Protein 8CAR (pdb70)

Nearest PDB structures (foldseek):
  8car-assembly1_A  TM=1.001E+00  e=0.000E+00  Thermomonospora curvata
  8cav-assembly1_B  TM=9.684E-01  e=4.536E-101  Thermomonospora curvata
  8w7l-assembly1_B  TM=6.173E-01  e=6.866E-19  Streptococcus pneumoniae
  8wgo-assembly1_A  TM=5.967E-01  e=2.882E-17  Streptococcus pneumoniae
  8w7j-assembly1_A  TM=6.192E-01  e=2.597E-16  Streptococcus pneumoniae

Radius of gyration: 29.51 Å; Cα contacts (8 Å, |Δi|>4): 1579; chains: 1; bounding box: 71×78×77 Å

Structure (mmCIF, N/CA/C/O backbone):
data_8CAR
#
_entry.id   8CAR
#
_cell.length_a   135.651
_cell.length_b   135.651
_cell.length_c   335.436
_cell.angle_alpha   90.000
_cell.angle_beta   90.000
_cell.angle_gamma   120.000
#
_symmetry.space_group_name_H-M   'P 65 2 2'
#
loop_
_entity.id
_entity.type
_entity.pdbx_description
1 polymer 'Serine/threonine protein kinase'
2 non-polymer 'PHOSPHATE ION'
3 non-polymer 'NITRATE ION'
4 water water
#
loop_
_atom_site.group_PDB
_atom_site.id
_atom_site.type_symbol
_atom_site.label_atom_id
_atom_site.label_alt_id
_atom_site.label_comp_id
_atom_site.label_asym_id
_atom_site.label_entity_id
_atom_site.label_seq_id
_atom_site.pdbx_PDB_ins_code
_atom_site.Cartn_x
_atom_site.Cartn_y
_atom_site.Cartn_z
_atom_site.occupancy
_atom_site.B_iso_or_equiv
_atom_site.auth_seq_id
_atom_site.auth_comp_id
_atom_site.auth_asym_id
_atom_site.auth_atom_id
_atom_site.pdbx_PDB_model_num
ATOM 12 N N . SER A 1 2 ? 35.74920 116.49510 46.96024 1.000 126.36755 2 SER A N 1
ATOM 13 C CA . SER A 1 2 ? 34.96198 115.60878 46.10863 1.000 137.15745 2 SER A CA 1
ATOM 14 C C . SER A 1 2 ? 34.78223 114.30527 46.87459 1.000 149.00616 2 SER A C 1
ATOM 15 O O . SER A 1 2 ? 35.75826 113.75464 47.39258 1.000 152.16938 2 SER A O 1
ATOM 23 N N . HIS A 1 3 ? 33.54467 113.81839 46.94839 1.000 154.59753 3 HIS A N 1
ATOM 24 C CA . HIS A 1 3 ? 33.15940 112.77943 47.89460 1.000 151.45233 3 HIS A CA 1
ATOM 25 C C . HIS A 1 3 ? 32.86753 111.45776 47.18379 1.000 142.97122 3 HIS A C 1
ATOM 26 O O . HIS A 1 3 ? 32.97419 111.34987 45.95938 1.000 139.86490 3 HIS A O 1
ATOM 40 N N . ALA A 1 4 ? 32.49145 110.45532 47.97940 1.000 137.92645 4 ALA A N 1
ATOM 41 C CA . ALA A 1 4 ? 32.29309 109.08142 47.50283 1.000 122.24670 4 ALA A CA 1
ATOM 42 C C . ALA A 1 4 ? 31.00175 108.50377 48.05829 1.000 110.24019 4 ALA A C 1
ATOM 43 O O . ALA A 1 4 ? 30.87403 108.34871 49.29831 1.000 107.81480 4 ALA A O 1
ATOM 50 N N . PRO A 1 5 ? 30.03107 108.13940 47.22022 1.000 103.20158 5 PRO A N 1
ATOM 51 C CA . PRO A 1 5 ? 28.76001 107.63313 47.75141 1.000 99.21432 5 PRO A CA 1
ATOM 52 C C . PRO A 1 5 ? 28.92406 106.27876 48.42417 1.000 104.44544 5 PRO A C 1
ATOM 53 O O . PRO A 1 5 ? 29.88613 105.54121 48.19387 1.000 112.43423 5 PRO A O 1
ATOM 64 N N . ALA A 1 6 ? 27.94994 105.96025 49.27098 1.000 96.09414 6 ALA A N 1
ATOM 65 C CA . ALA A 1 6 ? 27.99944 104.72837 50.04137 1.000 94.79688 6 ALA A CA 1
ATOM 66 C C . ALA A 1 6 ? 27.89297 103.52587 49.11638 1.000 96.60068 6 ALA A C 1
ATOM 67 O O . ALA A 1 6 ? 26.98371 103.44435 48.28607 1.000 91.48834 6 ALA A O 1
ATOM 74 N N . THR A 1 7 ? 28.83258 102.59418 49.25388 1.000 101.29753 7 THR A N 1
ATOM 75 C CA . THR A 1 7 ? 28.78307 101.32836 48.52992 1.000 110.25237 7 THR A CA 1
ATOM 76 C C . THR A 1 7 ? 28.54506 100.21410 49.53897 1.000 110.55365 7 THR A C 1
ATOM 77 O O . THR A 1 7 ? 29.46819 99.83491 50.27532 1.000 118.74631 7 THR A O 1
ATOM 88 N N . PRO A 1 8 ? 27.33853 99.65375 49.62102 1.000 93.31254 8 PRO A N 1
ATOM 89 C CA . PRO A 1 8 ? 27.06848 98.66454 50.67080 1.000 101.69678 8 PRO A CA 1
ATOM 90 C C . PRO A 1 8 ? 27.85096 97.37740 50.46955 1.000 111.37373 8 PRO A C 1
ATOM 91 O O . PRO A 1 8 ? 28.12403 96.95079 49.34363 1.000 117.84528 8 PRO A O 1
ATOM 102 N N . THR A 1 9 ? 28.21868 96.76662 51.59569 1.000 109.83504 9 THR A N 1
ATOM 103 C CA . THR A 1 9 ? 28.80842 95.44252 51.59474 1.000 107.91122 9 THR A CA 1
ATOM 104 C C . THR A 1 9 ? 27.70291 94.39252 51.55872 1.000 107.95210 9 THR A C 1
ATOM 105 O O . THR A 1 9 ? 26.54272 94.66311 51.88226 1.000 103.43420 9 THR A O 1
ATOM 116 N N . GLU A 1 10 ? 28.07290 93.17728 51.15485 1.000 106.66047 10 GLU A N 1
ATOM 117 C CA . GLU A 1 10 ? 27.14057 92.06233 51.26726 1.000 108.54025 10 GLU A CA 1
ATOM 118 C C . GLU A 1 10 ? 26.66216 91.90421 52.70256 1.000 106.24914 10 GLU A C 1
ATOM 119 O O . GLU A 1 10 ? 25.50064 91.55462 52.93747 1.000 107.15656 10 GLU A O 1
ATOM 131 N N . GLN A 1 11 ? 27.53087 92.18827 53.67278 1.000 112.46967 11 GLN A N 1
ATOM 132 C CA . GLN A 1 11 ? 27.15497 92.02331 55.07209 1.000 126.73848 11 GLN A CA 1
ATOM 133 C C . GLN A 1 11 ? 26.07825 93.02388 55.47941 1.000 114.29567 11 GLN A C 1
ATOM 134 O O . GLN A 1 11 ? 25.12061 92.66074 56.16939 1.000 114.51880 11 GLN A O 1
ATOM 148 N N . GLU A 1 12 ? 26.20410 94.28408 55.05483 1.000 115.84945 12 GLU A N 1
ATOM 149 C CA . GLU A 1 12 ? 25.21554 95.28683 55.44306 1.000 115.80760 12 GLU A CA 1
ATOM 150 C C . GLU A 1 12 ? 23.84453 94.97875 54.84978 1.000 112.53259 12 GLU A C 1
ATOM 151 O O . GLU A 1 12 ? 22.82004 95.13942 55.52383 1.000 115.22315 12 GLU A O 1
ATOM 163 N N . LEU A 1 13 ? 23.80248 94.55032 53.58490 1.000 115.78256 13 LEU A N 1
ATOM 164 C CA . LEU A 1 13 ? 22.53150 94.17946 52.97051 1.000 109.87725 13 LEU A CA 1
ATOM 165 C C . LEU A 1 13 ? 21.94224 92.95215 53.65581 1.000 106.60567 13 LEU A C 1
ATOM 166 O O . LEU A 1 13 ? 20.74092 92.90612 53.95683 1.000 100.13361 13 LEU A O 1
ATOM 182 N N . ARG A 1 14 ? 22.77685 91.93660 53.89592 1.000 110.77339 14 ARG A N 1
ATOM 183 C CA . ARG A 1 14 ? 22.33063 90.78600 54.66832 1.000 113.34964 14 ARG A CA 1
ATOM 184 C C . ARG A 1 14 ? 21.72192 91.23250 55.98863 1.000 126.50661 14 ARG A C 1
ATOM 185 O O . ARG A 1 14 ? 20.71519 90.67844 56.43814 1.000 131.04456 14 ARG A O 1
ATOM 206 N N . ALA A 1 15 ? 22.32562 92.23460 56.62743 1.000 124.24459 15 ALA A N 1
ATOM 207 C CA . ALA A 1 15 ? 21.81721 92.71258 57.90710 1.000 117.72275 15 ALA A CA 1
ATOM 208 C C . ALA A 1 15 ? 20.46179 93.38318 57.73334 1.000 111.28899 15 ALA A C 1
ATOM 209 O O . ALA A 1 15 ? 19.52899 93.13591 58.50360 1.000 117.03440 15 ALA A O 1
ATOM 216 N N . GLU A 1 16 ? 20.33538 94.24116 56.72002 1.000 114.53390 16 GLU A N 1
ATOM 217 C CA . GLU A 1 16 ? 19.05824 94.89484 56.45817 1.000 104.50951 16 GLU A CA 1
ATOM 218 C C . GLU A 1 16 ? 17.96660 93.88407 56.13136 1.000 107.81751 16 GLU A C 1
ATOM 219 O O . GLU A 1 16 ? 16.78132 94.18184 56.31550 1.000 103.09524 16 GLU A O 1
ATOM 231 N N . LEU A 1 17 ? 18.34430 92.69678 55.65902 1.000 109.42870 17 LEU A N 1
ATOM 232 C CA . LEU A 1 17 ? 17.37159 91.68580 55.26486 1.000 115.65804 17 LEU A CA 1
ATOM 233 C C . LEU A 1 17 ? 17.04095 90.67968 56.36294 1.000 119.40564 17 LEU A C 1
ATOM 234 O O . LEU A 1 17 ? 15.90384 90.19539 56.42182 1.000 133.23720 17 LEU A O 1
ATOM 250 N N . THR A 1 18 ? 17.99274 90.36651 57.24337 1.000 120.16055 18 THR A N 1
ATOM 251 C CA . THR A 1 18 ? 17.88242 89.16018 58.05969 1.000 121.96044 18 THR A CA 1
ATOM 252 C C . THR A 1 18 ? 16.71319 89.21934 59.03416 1.000 128.93216 18 THR A C 1
ATOM 253 O O . THR A 1 18 ? 16.00364 88.22350 59.21759 1.000 125.47308 18 THR A O 1
ATOM 264 N N . GLY A 1 19 ? 16.51017 90.35467 59.69103 1.000 127.18335 19 GLY A N 1
ATOM 265 C CA . GLY A 1 19 ? 15.45188 90.46821 60.66719 1.000 118.90847 19 GLY A CA 1
ATOM 266 C C . GLY A 1 19 ? 14.08819 90.15291 60.08364 1.000 121.99033 19 GLY A C 1
ATOM 267 O O . GLY A 1 19 ? 13.46271 89.12568 60.39069 1.000 128.15591 19 GLY A O 1
ATOM 271 N N . PRO A 1 20 ? 13.60170 91.03908 59.21326 1.000 116.14241 20 PRO A N 1
ATOM 272 C CA . PRO A 1 20 ? 12.25130 90.84363 58.66456 1.000 120.08634 20 PRO A CA 1
ATOM 273 C C . PRO A 1 20 ? 12.08949 89.52470 57.93175 1.000 125.29863 20 PRO A C 1
ATOM 274 O O . PRO A 1 20 ? 11.00676 88.92737 57.98710 1.000 125.53240 20 PRO A O 1
ATOM 285 N N . VAL A 1 21 ? 13.13349 89.04354 57.25115 1.000 115.77494 21 VAL A N 1
ATOM 286 C CA . VAL A 1 21 ? 12.99600 87.80953 56.48353 1.000 145.95677 21 VAL A CA 1
ATOM 287 C C . VAL A 1 21 ? 12.76681 86.62806 57.41595 1.000 124.81624 21 VAL A C 1
ATOM 288 O O . VAL A 1 21 ? 11.90196 85.78002 57.16754 1.000 130.44201 21 VAL A O 1
ATOM 301 N N . THR A 1 22 ? 13.53631 86.54859 58.50151 1.000 112.13601 22 THR A N 1
ATOM 302 C CA . THR A 1 22 ? 13.27210 85.52151 59.49968 1.000 142.18283 22 THR A CA 1
ATOM 303 C C . THR A 1 22 ? 11.88590 85.70034 60.10325 1.000 147.17725 22 THR A C 1
ATOM 304 O O . THR A 1 22 ? 11.23697 84.71354 60.47037 1.000 135.61424 22 THR A O 1
ATOM 315 N N . GLY A 1 23 ? 11.40688 86.94467 60.19121 1.000 140.45400 23 GLY A N 1
ATOM 316 C CA . GLY A 1 23 ? 10.06488 87.17105 60.70939 1.000 126.04548 23 GLY A CA 1
ATOM 317 C C . GLY A 1 23 ? 8.99607 86.40846 59.94450 1.000 148.17343 23 GLY A C 1
ATOM 318 O O . GLY A 1 23 ? 8.17475 85.69922 60.53512 1.000 135.50994 23 GLY A O 1
ATOM 322 N N . ALA A 1 24 ? 8.98749 86.54827 58.61795 1.000 142.91143 24 ALA A N 1
ATOM 323 C CA . ALA A 1 24 ? 7.97198 85.92854 57.77667 1.000 132.03787 24 ALA A CA 1
ATOM 324 C C . ALA A 1 24 ? 8.29667 84.48687 57.40778 1.000 135.97092 24 ALA A C 1
ATOM 325 O O . ALA A 1 24 ? 7.66977 83.94174 56.48980 1.000 140.81523 24 ALA A O 1
ATOM 332 N N . GLY A 1 25 ? 9.25581 83.86245 58.08781 1.000 135.79810 25 GLY A N 1
ATOM 333 C CA . GLY A 1 25 ? 9.61228 82.48601 57.82112 1.000 152.42617 25 GLY A CA 1
ATOM 334 C C . GLY A 1 25 ? 10.43095 82.26190 56.57250 1.000 128.67563 25 GLY A C 1
ATOM 335 O O . GLY A 1 25 ? 10.88038 81.13235 56.34112 1.000 132.47409 25 GLY A O 1
ATOM 339 N N . ARG A 1 26 ? 10.64140 83.29086 55.76048 1.000 118.59590 26 ARG A N 1
ATOM 340 C CA . ARG A 1 26 ? 11.41755 83.16485 54.53593 1.000 128.59935 26 ARG A CA 1
ATOM 341 C C . ARG A 1 26 ? 12.90349 83.14916 54.86651 1.000 128.48670 26 ARG A C 1
ATOM 342 O O . ARG A 1 26 ? 13.32537 83.58104 55.94353 1.000 126.23072 26 ARG A O 1
ATOM 363 N N . GLN A 1 27 ? 13.70427 82.63084 53.93360 1.000 133.58464 27 GLN A N 1
ATOM 364 C CA . GLN A 1 27 ? 15.12112 82.44411 54.22099 1.000 130.94868 27 GLN A CA 1
ATOM 365 C C . GLN A 1 27 ? 15.99195 82.89994 53.05883 1.000 121.42282 27 GLN A C 1
ATOM 366 O O . GLN A 1 27 ? 15.56104 82.94026 51.90211 1.000 125.33284 27 GLN A O 1
ATOM 380 N N . ILE A 1 28 ? 17.24639 83.21103 53.39724 1.000 114.79675 28 ILE A N 1
ATOM 381 C CA . ILE A 1 28 ? 18.20291 83.84751 52.49950 1.000 110.66881 28 ILE A CA 1
ATOM 382 C C . ILE A 1 28 ? 19.22065 82.81064 52.04534 1.000 110.31545 28 ILE A C 1
ATOM 383 O O . ILE A 1 28 ? 19.87883 82.16930 52.87351 1.000 110.30048 28 ILE A O 1
ATOM 399 N N . HIS A 1 29 ? 19.36775 82.66386 50.73348 1.000 112.73237 29 HIS A N 1
ATOM 400 C CA . HIS A 1 29 ? 20.41206 81.83518 50.14778 1.000 115.57381 29 HIS A CA 1
ATOM 401 C C . HIS A 1 29 ? 21.16282 82.67327 49.12417 1.000 114.26570 29 HIS A C 1
ATOM 402 O O . HIS A 1 29 ? 20.54878 83.37580 48.31579 1.000 119.18079 29 HIS A O 1
ATOM 416 N N . ALA A 1 30 ? 22.48523 82.61672 49.17397 1.000 112.28450 30 ALA A N 1
ATOM 417 C CA . ALA A 1 30 ? 23.31423 83.37231 48.25281 1.000 107.73472 30 ALA A CA 1
ATOM 418 C C . ALA A 1 30 ? 23.62204 82.50627 47.04126 1.000 119.68567 30 ALA A C 1
ATOM 419 O O . ALA A 1 30 ? 23.97955 81.33265 47.18053 1.000 135.39747 30 ALA A O 1
ATOM 426 N N . ARG A 1 31 ? 23.48129 83.08596 45.85571 1.000 141.94106 31 ARG A N 1
ATOM 427 C CA . ARG A 1 31 ? 23.72393 82.36398 44.61326 1.000 132.87164 31 ARG A CA 1
ATOM 428 C C . ARG A 1 31 ? 24.11029 83.39079 43.56265 1.000 120.83711 31 ARG A C 1
ATOM 429 O O . ARG A 1 31 ? 23.38954 84.37143 43.36306 1.000 126.02879 31 ARG A O 1
ATOM 450 N N . GLY A 1 32 ? 25.25526 83.17731 42.92439 1.000 148.16392 32 GLY A N 1
ATOM 451 C CA . GLY A 1 32 ? 25.72845 84.11322 41.91916 1.000 139.94567 32 GLY A CA 1
ATOM 452 C C . GLY A 1 32 ? 26.00547 85.46999 42.53520 1.000 123.61231 32 GLY A C 1
ATOM 453 O O . GLY A 1 32 ? 26.86785 85.61783 43.41081 1.000 135.03565 32 GLY A O 1
ATOM 457 N N . VAL A 1 33 ? 25.26187 86.47682 42.07649 1.000 109.56894 33 VAL A N 1
ATOM 458 C CA . VAL A 1 33 ? 25.37245 87.83032 42.60480 1.000 121.76435 33 VAL A CA 1
ATOM 459 C C . VAL A 1 33 ? 24.00104 88.29848 43.07707 1.000 109.42486 33 VAL A C 1
ATOM 460 O O . VAL A 1 33 ? 23.73035 89.50319 43.13599 1.000 93.61245 33 VAL A O 1
ATOM 473 N N . TRP A 1 34 ? 23.12954 87.35215 43.42661 1.000 91.91319 34 TRP A N 1
ATOM 474 C CA . TRP A 1 34 ? 21.74754 87.64897 43.80511 1.000 104.01771 34 TRP A CA 1
ATOM 475 C C . TRP A 1 34 ? 21.46310 86.92872 45.11755 1.000 105.92760 34 TRP A C 1
ATOM 476 O O . TRP A 1 34 ? 21.06441 85.76136 45.13522 1.000 120.68109 34 TRP A O 1
ATOM 497 N N . LEU A 1 35 ? 21.67905 87.62453 46.22743 1.000 78.81237 35 LEU A N 1
ATOM 498 C CA . LEU A 1 35 ? 21.15287 87.13589 47.49418 1.000 92.00388 35 LEU A CA 1
ATOM 499 C C . LEU A 1 35 ? 19.65747 86.93006 47.28733 1.000 77.93288 35 LEU A C 1
ATOM 500 O O . LEU A 1 35 ? 18.92006 87.90291 47.10268 1.000 76.39532 35 LEU A O 1
ATOM 516 N N . ALA A 1 36 ? 19.20526 85.68365 47.25898 1.000 100.29915 36 ALA A N 1
ATOM 517 C CA . ALA A 1 36 ? 17.80895 85.37841 47.01545 1.000 97.52005 36 ALA A CA 1
ATOM 518 C C . ALA A 1 36 ? 17.13448 85.01704 48.32784 1.000 100.21363 36 ALA A C 1
ATOM 519 O O . ALA A 1 36 ? 17.77457 84.55380 49.27464 1.000 121.24272 36 ALA A O 1
ATOM 526 N N . VAL A 1 37 ? 15.83184 85.25263 48.38119 1.000 101.00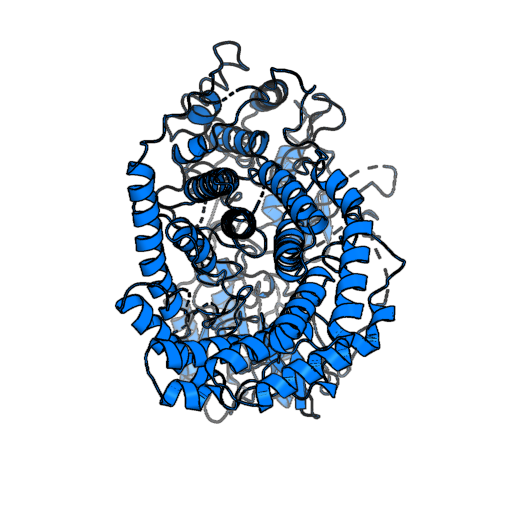329 37 VAL A N 1
ATOM 527 C CA . VAL A 1 37 ? 15.00254 84.89898 49.51951 1.000 110.72437 37 VAL A CA 1
ATOM 528 C C . VAL A 1 37 ? 13.86842 84.03748 48.99745 1.000 93.86094 37 VAL A C 1
ATOM 529 O O . VAL A 1 37 ? 13.11592 84.44816 48.09268 1.000 103.01623 37 VAL A O 1
ATOM 542 N N . ASP A 1 38 ? 13.75825 82.84935 49.57587 1.000 109.32116 38 ASP A N 1
ATOM 543 C CA . ASP A 1 38 ? 12.72668 81.88472 49.24484 1.000 117.66098 38 ASP A CA 1
ATOM 544 C C . ASP A 1 38 ? 11.68210 81.86868 50.35144 1.000 113.75636 38 ASP A C 1
ATOM 545 O O . ASP A 1 38 ? 12.01620 81.94953 51.54226 1.000 121.74130 38 ASP A O 1
ATOM 554 N N . ASP A 1 39 ? 10.42019 81.78902 49.93984 1.000 116.97485 39 ASP A N 1
ATOM 555 C CA . ASP A 1 39 ? 9.27371 81.76241 50.84677 1.000 113.69819 39 ASP A CA 1
ATOM 556 C C . ASP A 1 39 ? 8.57241 80.42151 50.71028 1.000 126.24132 39 ASP A C 1
ATOM 557 O O . ASP A 1 39 ? 8.00859 80.12840 49.63750 1.000 132.93159 39 ASP A O 1
ATOM 566 N N . PRO A 1 40 ? 8.56945 79.57241 51.73605 1.000 137.46797 40 PRO A N 1
ATOM 567 C CA . PRO A 1 40 ? 7.74520 78.35962 51.67288 1.000 124.65899 40 PRO A CA 1
ATOM 568 C C . PRO A 1 40 ? 6.28297 78.72633 51.47289 1.000 121.87094 40 PRO A C 1
ATOM 569 O O . PRO A 1 40 ? 5.88021 79.89108 51.53685 1.000 125.61568 40 PRO A O 1
ATOM 580 N N . ALA A 1 41 ? 5.47745 77.70449 51.20872 1.000 126.41275 41 ALA A N 1
ATOM 581 C CA . ALA A 1 41 ? 4.06502 77.85307 50.87763 1.000 142.49403 41 ALA A CA 1
ATOM 582 C C . ALA A 1 41 ? 3.83755 78.74518 49.66345 1.000 142.07675 41 ALA A C 1
ATOM 583 O O . ALA A 1 41 ? 2.69679 79.14943 49.40140 1.000 144.68006 41 ALA A O 1
ATOM 590 N N . PHE A 1 42 ? 4.89345 79.07080 48.91901 1.000 137.41086 42 PHE A N 1
ATOM 591 C CA . PHE A 1 42 ? 4.76722 79.72352 47.62080 1.000 123.56813 42 PHE A CA 1
ATOM 592 C C . PHE A 1 42 ? 5.54874 78.91353 46.59636 1.000 122.13960 42 PHE A C 1
ATOM 593 O O . PHE A 1 42 ? 6.78480 78.94359 46.58770 1.000 127.47365 42 PHE A O 1
ATOM 610 N N . HIS A 1 43 ? 4.82937 78.19107 45.74150 1.000 133.50183 43 HIS A N 1
ATOM 611 C CA . HIS A 1 43 ? 5.44681 77.44018 44.65689 1.000 121.66465 43 HIS A CA 1
ATOM 612 C C . HIS A 1 43 ? 5.69988 78.38839 43.49314 1.000 106.27028 43 HIS A C 1
ATOM 613 O O . HIS A 1 43 ? 4.75849 78.96969 42.94453 1.000 103.16855 43 HIS A O 1
ATOM 627 N N . LEU A 1 44 ? 6.95919 78.55929 43.13079 1.000 100.97142 44 LEU A N 1
ATOM 628 C CA . LEU A 1 44 ? 7.30431 79.44581 42.02569 1.000 101.83778 44 LEU A CA 1
ATOM 629 C C . LEU A 1 44 ? 6.85097 78.82852 40.70995 1.000 106.66898 44 LEU A C 1
ATOM 630 O O . LEU A 1 44 ? 7.32295 77.74015 40.35667 1.000 105.14260 44 LEU A O 1
ATOM 646 N N . PRO A 1 45 ? 5.94211 79.46916 39.95237 1.000 108.16935 45 PRO A N 1
ATOM 647 C CA . PRO A 1 45 ? 5.65947 78.97411 38.59548 1.000 106.54317 45 PRO A CA 1
ATOM 648 C C . PRO A 1 45 ? 6.91752 79.08484 37.75080 1.000 90.51798 45 PRO A C 1
ATOM 649 O O . PRO A 1 45 ? 8.00072 79.33820 38.29025 1.000 92.51450 45 PRO A O 1
ATOM 660 N N . ARG A 1 46 ? 6.81046 78.91296 36.43922 1.000 86.55842 46 ARG A N 1
ATOM 661 C CA . ARG A 1 46 ? 7.99300 78.96329 35.59038 1.000 101.56431 46 ARG A CA 1
ATOM 662 C C . ARG A 1 46 ? 8.05318 80.17787 34.68067 1.000 88.04046 46 ARG A C 1
ATOM 663 O O . ARG A 1 46 ? 9.15190 80.61568 34.34074 1.000 92.61525 46 ARG A O 1
ATOM 684 N N . GLN A 1 47 ? 6.91881 80.73878 34.28378 1.000 80.07578 47 GLN A N 1
ATOM 685 C CA . GLN A 1 47 ? 6.89880 81.99552 33.55170 1.000 94.14344 47 GLN A CA 1
ATOM 686 C C . GLN A 1 47 ? 5.89683 82.92683 34.21785 1.000 93.60890 47 GLN A C 1
ATOM 687 O O . GLN A 1 47 ? 5.18604 82.54765 35.15453 1.000 98.76214 47 GLN A O 1
ATOM 701 N N . GLY A 1 48 ? 5.86160 84.16116 33.75236 1.000 92.29244 48 GLY A N 1
ATOM 702 C CA . GLY A 1 48 ? 4.81894 85.06355 34.18727 1.000 71.19486 48 GLY A CA 1
ATOM 703 C C . GLY A 1 48 ? 5.32032 86.48891 34.24581 1.000 87.82616 48 GLY A C 1
ATOM 704 O O . GLY A 1 48 ? 6.34649 86.83019 33.65913 1.000 76.67729 48 GLY A O 1
ATOM 708 N N . TRP A 1 49 ? 4.55469 87.30518 34.96385 1.000 92.51033 49 TRP A N 1
ATOM 709 C CA . TRP A 1 49 ? 4.86437 88.71533 35.13366 1.000 73.63950 49 TRP A CA 1
ATOM 710 C C . TRP A 1 49 ? 5.72933 88.90833 36.36983 1.000 92.76270 49 TRP A C 1
ATOM 711 O O . TRP A 1 49 ? 5.48458 88.30231 37.41856 1.000 91.36323 49 TRP A O 1
ATOM 732 N N . LYS A 1 50 ? 6.74770 89.75819 36.23341 1.000 100.49728 50 LYS A N 1
ATOM 733 C CA . LYS A 1 50 ? 7.76890 89.94877 37.24849 1.000 71.08347 50 LYS A CA 1
ATOM 734 C C . LYS A 1 50 ? 8.01999 91.43504 37.44194 1.000 93.37398 50 LYS A C 1
ATOM 735 O O . LYS A 1 50 ? 7.85893 92.23559 36.50720 1.000 87.84378 50 LYS A O 1
ATOM 754 N N . ILE A 1 51 ? 8.44921 91.79181 38.65380 1.000 71.28698 51 ILE A N 1
ATOM 755 C CA . ILE A 1 51 ? 8.69012 93.17948 39.03046 1.000 79.10806 51 ILE A CA 1
ATOM 756 C C . ILE A 1 51 ? 10.18929 93.38011 39.20021 1.000 71.11858 51 ILE A C 1
ATOM 757 O O . ILE A 1 51 ? 10.87215 92.54467 39.80555 1.000 80.24428 51 ILE A O 1
ATOM 773 N N . HIS A 1 52 ? 10.69998 94.47740 38.64982 1.000 62.71916 52 HIS A N 1
ATOM 774 C CA . HIS A 1 52 ? 12.09436 94.86856 38.78083 1.000 66.50447 52 HIS A CA 1
ATOM 775 C C . HIS A 1 52 ? 12.16564 96.19418 39.52576 1.000 84.64191 52 HIS A C 1
ATOM 776 O O . HIS A 1 52 ? 11.32197 97.07808 39.32512 1.000 75.76591 52 HIS A O 1
ATOM 791 N N . LEU A 1 53 ? 13.16795 96.32781 40.39009 1.000 70.38016 53 LEU A N 1
ATOM 792 C CA . LEU A 1 53 ? 13.42342 97.57101 41.10203 1.000 81.45003 53 LEU A CA 1
ATOM 793 C C . LEU A 1 53 ? 14.82213 98.05588 40.74955 1.000 84.45086 53 LEU A C 1
ATOM 794 O O . LEU A 1 53 ? 15.80280 97.30677 40.89294 1.000 78.32642 53 LEU A O 1
ATOM 810 N N . SER A 1 54 ? 14.89983 99.30300 40.28922 1.000 93.88825 54 SER A N 1
ATOM 811 C CA . SER A 1 54 ? 16.15061 99.94741 39.92836 1.000 87.36457 54 SER A CA 1
ATOM 812 C C . SER A 1 54 ? 16.70533 100.70292 41.12849 1.000 83.07287 54 SER A C 1
ATOM 813 O O . SER A 1 54 ? 15.96325 101.17730 41.99395 1.000 74.37978 54 SER A O 1
ATOM 821 N N . ALA A 1 55 ? 18.02473 100.80832 41.17260 1.000 70.28767 55 ALA A N 1
ATOM 822 C CA . ALA A 1 55 ? 18.68966 101.42943 42.30516 1.000 84.40304 55 ALA A CA 1
ATOM 823 C C . ALA A 1 55 ? 20.14765 101.64643 41.94623 1.000 87.74411 55 ALA A C 1
ATOM 824 O O . ALA A 1 55 ? 20.66049 101.09975 40.96502 1.000 83.04404 55 ALA A O 1
ATOM 831 N N . ARG A 1 56 ? 20.79830 102.46792 42.75141 1.000 83.75672 56 ARG A N 1
ATOM 832 C CA . ARG A 1 56 ? 22.23249 102.65010 42.73389 1.000 74.17453 56 ARG A CA 1
ATOM 833 C C . ARG A 1 56 ? 22.81295 102.08274 44.01789 1.000 80.54241 56 ARG A C 1
ATOM 834 O O . ARG A 1 56 ? 22.10457 101.91930 45.01828 1.000 90.35738 56 ARG A O 1
ATOM 855 N N . PRO A 1 57 ? 24.10630 101.75314 44.02080 1.000 79.68200 57 PRO A N 1
ATOM 856 C CA . PRO A 1 57 ? 24.71796 101.24593 45.26408 1.000 90.44042 57 PRO A CA 1
ATOM 857 C C . PRO A 1 57 ? 24.34053 102.08572 46.45634 1.000 81.65534 57 PRO A C 1
ATOM 858 O O . PRO A 1 57 ? 23.87167 101.56540 47.47994 1.000 89.13548 57 PRO A O 1
ATOM 869 N N . ALA A 1 58 ? 24.50779 103.39892 46.33689 1.000 78.03896 58 ALA A N 1
ATOM 870 C CA . ALA A 1 58 ? 24.15871 104.30522 47.41692 1.000 86.32307 58 ALA A CA 1
ATOM 871 C C . ALA A 1 58 ? 22.74980 104.04351 47.92380 1.000 106.04885 58 ALA A C 1
ATOM 872 O O . ALA A 1 58 ? 22.52095 103.98931 49.13825 1.000 100.78205 58 ALA A O 1
ATOM 879 N N . THR A 1 59 ? 21.79604 103.85933 47.01234 1.000 93.70920 59 THR A N 1
ATOM 880 C CA . THR A 1 59 ? 20.39785 103.73733 47.39018 1.000 92.33467 59 THR A CA 1
ATOM 881 C C . THR A 1 59 ? 19.98100 102.31482 47.72880 1.000 71.45513 59 THR A C 1
ATOM 882 O O . THR A 1 59 ? 18.88029 102.12939 48.25697 1.000 85.50978 59 THR A O 1
ATOM 893 N N . LEU A 1 60 ? 20.83077 101.32361 47.45825 1.000 67.88593 60 LEU A N 1
ATOM 894 C CA . LEU A 1 60 ? 20.39070 99.93423 47.52353 1.000 70.14524 60 LEU A CA 1
ATOM 895 C C . LEU A 1 60 ? 19.85392 99.57137 48.90284 1.000 81.21815 60 LEU A C 1
ATOM 896 O O . LEU A 1 60 ? 18.82897 98.88344 49.01690 1.000 87.39707 60 LEU A O 1
ATOM 912 N N . GLN A 1 61 ? 20.53202 100.00849 49.96542 1.000 85.24885 61 GLN A N 1
ATOM 913 C CA . GLN A 1 61 ? 20.10274 99.60049 51.29584 1.000 107.02189 61 GLN A CA 1
ATOM 914 C C . GLN A 1 61 ? 18.72520 100.16378 51.61667 1.000 92.55405 61 GLN A C 1
ATOM 915 O O . GLN A 1 61 ? 17.87218 99.46643 52.17725 1.000 86.03749 61 GLN A O 1
ATOM 929 N N . GLU A 1 62 ? 18.49330 101.42905 51.27464 1.000 76.69275 62 GLU A N 1
ATOM 930 C CA . GLU A 1 62 ? 17.18380 102.01377 51.51785 1.000 94.86448 62 GLU A CA 1
ATOM 931 C C . GLU A 1 62 ? 16.12655 101.38374 50.61901 1.000 84.37523 62 GLU A C 1
ATOM 932 O O . GLU A 1 62 ? 14.97600 101.22471 51.04392 1.000 88.63741 62 GLU A O 1
ATOM 944 N N . THR A 1 63 ? 16.49458 101.01113 49.38579 1.000 93.75821 63 THR A N 1
ATOM 945 C CA . THR A 1 63 ? 15.55794 100.30539 48.51679 1.000 91.03218 63 THR A CA 1
ATOM 946 C C . THR A 1 63 ? 15.10580 99.00897 49.17351 1.000 83.13520 63 THR A C 1
ATOM 947 O O . THR A 1 63 ? 13.92383 98.64918 49.12427 1.000 90.74655 63 THR A O 1
ATOM 958 N N . ILE A 1 64 ? 16.04406 98.29432 49.79599 1.000 84.01332 64 ILE A N 1
ATOM 959 C CA . ILE A 1 64 ? 15.69211 97.07130 50.50868 1.000 82.59857 64 ILE A CA 1
ATOM 960 C C . ILE A 1 64 ? 14.81127 97.39050 51.70929 1.000 104.07027 64 ILE A C 1
ATOM 961 O O . ILE A 1 64 ? 13.80115 96.72130 51.95231 1.000 97.98538 64 ILE A O 1
ATOM 977 N N . ARG A 1 65 ? 15.17093 98.42497 52.46949 1.000 101.85207 65 ARG A N 1
ATOM 978 C CA . ARG A 1 65 ? 14.47462 98.70195 53.72018 1.000 99.65342 65 ARG A CA 1
ATOM 979 C C . ARG A 1 65 ? 13.00721 99.03792 53.48512 1.000 96.63213 65 ARG A C 1
ATOM 980 O O . ARG A 1 65 ? 12.13308 98.59932 54.24428 1.000 106.07147 65 ARG A O 1
ATOM 1001 N N . ARG A 1 66 ? 12.71513 99.80855 52.44199 1.000 94.70210 66 ARG A N 1
ATOM 1002 C CA . ARG A 1 66 ? 11.36040 100.27238 52.18471 1.000 103.88343 66 ARG A CA 1
ATOM 1003 C C . ARG A 1 66 ? 10.52246 99.28593 51.37990 1.000 112.43238 66 ARG A C 1
ATOM 1004 O O . ARG A 1 66 ? 9.33118 99.53888 51.17049 1.000 109.57744 66 ARG A O 1
ATOM 1042 N N . LEU A 1 68 ? 10.66068 95.68498 51.94277 1.000 100.21332 68 LEU A N 1
ATOM 1043 C CA . LEU A 1 68 ? 10.40821 94.44636 52.67070 1.000 111.28025 68 LEU A CA 1
ATOM 1044 C C . LEU A 1 68 ? 8.98391 94.33040 53.19700 1.000 113.18682 68 LEU A C 1
ATOM 1045 O O . LEU A 1 68 ? 8.41771 93.22759 53.11848 1.000 112.64031 68 LEU A O 1
ATOM 1061 N N . PRO A 1 69 ? 8.35305 95.37825 53.72571 1.000 112.62398 69 PRO A N 1
ATOM 1062 C CA . PRO A 1 69 ? 6.94951 95.24554 54.15259 1.000 116.58534 69 PRO A CA 1
ATOM 1063 C C . PRO A 1 69 ? 6.05199 94.68931 53.05668 1.000 107.41520 69 PRO A C 1
ATOM 1064 O O . PRO A 1 69 ? 5.36198 93.67835 53.24393 1.000 104.78885 69 PRO A O 1
ATOM 1075 N N . ALA A 1 70 ? 6.07070 95.34707 51.89603 1.000 109.01513 70 ALA A N 1
ATOM 1076 C CA . ALA A 1 70 ? 5.21814 94.92895 50.78931 1.000 115.93489 70 ALA A CA 1
ATOM 1077 C C . ALA A 1 70 ? 5.55176 93.51282 50.33540 1.000 109.48023 70 ALA A C 1
ATOM 1078 O O . ALA A 1 70 ? 4.65761 92.67179 50.18862 1.000 103.97725 70 ALA A O 1
ATOM 1085 N N . VAL A 1 71 ? 6.83661 93.22511 50.11417 1.000 100.55822 71 VAL A N 1
ATOM 1086 C CA . VAL A 1 71 ? 7.20519 91.93304 49.54448 1.000 96.85456 71 VAL A CA 1
ATOM 1087 C C . VAL A 1 71 ? 7.02178 90.80389 50.55697 1.000 113.00074 71 VAL A C 1
ATOM 1088 O O . VAL A 1 71 ? 6.78628 89.65138 50.16939 1.000 113.90032 71 VAL A O 1
ATOM 1101 N N . LEU A 1 72 ? 7.12764 91.09977 51.85872 1.000 116.52274 72 LEU A N 1
ATOM 1102 C CA . LEU A 1 72 ? 6.90937 90.08123 52.88091 1.000 122.17843 72 LEU A CA 1
ATOM 1103 C C . LEU A 1 72 ? 5.43273 89.86929 53.19907 1.000 131.69194 72 LEU A C 1
ATOM 1104 O O . LEU A 1 72 ? 5.07481 88.81603 53.73906 1.000 138.83868 72 LEU A O 1
ATOM 1120 N N . ALA A 1 73 ? 4.57217 90.84499 52.89595 1.000 116.02316 73 ALA A N 1
ATOM 1121 C CA . ALA A 1 73 ? 3.14050 90.65258 53.11140 1.000 109.48586 73 ALA A CA 1
ATOM 1122 C C . ALA A 1 73 ? 2.59902 89.51597 52.24791 1.000 129.01381 73 ALA A C 1
ATOM 1123 O O . ALA A 1 73 ? 1.88755 88.63043 52.73737 1.000 129.17741 73 ALA A O 1
ATOM 1130 N N . VAL A 1 74 ? 2.93415 89.52173 50.96065 1.000 126.59204 74 VAL A N 1
ATOM 1131 C CA . VAL A 1 74 ? 2.37317 88.58933 49.98491 1.000 119.82341 74 VAL A CA 1
ATOM 1132 C C . VAL A 1 74 ? 3.34067 87.43102 49.78338 1.000 126.59596 74 VAL A C 1
ATOM 1133 O O . VAL A 1 74 ? 4.55997 87.63070 49.85663 1.000 138.61660 74 VAL A O 1
ATOM 1146 N N . PRO A 1 75 ? 2.85610 86.21168 49.53902 1.000 127.52053 75 PRO A N 1
ATOM 1147 C CA . PRO A 1 75 ? 3.77728 85.11081 49.21544 1.000 122.15174 75 PRO A CA 1
ATOM 1148 C C . PRO A 1 75 ? 4.42452 85.31629 47.85403 1.000 111.88390 75 PRO A C 1
ATOM 1149 O O . PRO A 1 75 ? 3.73874 85.50837 46.84619 1.000 106.79651 75 PRO A O 1
ATOM 1160 N N . CYS A 1 76 ? 5.75339 85.26184 47.83450 1.000 118.61688 76 CYS A N 1
ATOM 1161 C CA . CYS A 1 76 ? 6.52605 85.50599 46.62513 1.000 101.02737 76 CYS A CA 1
ATOM 1162 C C . CYS A 1 76 ? 7.98104 85.15609 46.90431 1.000 108.85596 76 CYS A C 1
ATOM 1163 O O . CYS A 1 76 ? 8.38970 84.98152 48.05454 1.000 116.01168 76 CYS A O 1
ATOM 1171 N N . HIS A 1 77 ? 8.75420 85.04053 45.82790 1.000 105.05909 77 HIS A N 1
ATOM 1172 C CA A HIS A 1 77 ? 10.19616 84.82841 45.88447 0.500 106.14594 77 HIS A CA 1
ATOM 1173 C CA B HIS A 1 77 ? 10.19271 84.83818 45.90580 0.500 106.17406 77 HIS A CA 1
ATOM 1174 C C . HIS A 1 77 ? 10.88792 86.08678 45.38150 1.000 93.91906 77 HIS A C 1
ATOM 1175 O O . HIS A 1 77 ? 10.36008 86.79349 44.51957 1.000 90.79140 77 HIS A O 1
ATOM 1202 N N . PHE A 1 78 ? 12.06298 86.39639 45.92138 1.000 89.39748 78 PHE A N 1
ATOM 1203 C CA . PHE A 1 78 ? 12.74605 87.52827 45.30049 1.000 81.38079 78 PHE A CA 1
ATOM 1204 C C . PHE A 1 78 ? 14.24615 87.45130 45.51048 1.000 91.55880 78 PHE A C 1
ATOM 1205 O O . PHE A 1 78 ? 14.75887 86.55508 46.17266 1.000 85.98280 78 PHE A O 1
ATOM 1222 N N . LYS A 1 79 ? 14.95018 88.36391 44.84853 1.000 92.19390 79 LYS A N 1
ATOM 1223 C CA . LYS A 1 79 ? 16.40202 88.36814 44.87631 1.000 83.53868 79 LYS A CA 1
ATOM 1224 C C . LYS A 1 79 ? 16.89038 89.80066 44.75212 1.000 84.62373 79 LYS A C 1
ATOM 1225 O O . LYS A 1 79 ? 16.25541 90.64370 44.10528 1.000 92.92400 79 LYS A O 1
ATOM 1244 N N . VAL A 1 80 ? 18.02945 90.05827 45.38416 1.000 77.00896 80 VAL A N 1
ATOM 1245 C CA . VAL A 1 80 ? 18.63273 91.37867 45.43857 1.000 90.98406 80 VAL A CA 1
ATOM 1246 C C . VAL A 1 80 ? 20.10791 91.24527 45.10664 1.000 80.79877 80 VAL A C 1
ATOM 1247 O O . VAL A 1 80 ? 20.77599 90.31298 45.56735 1.000 87.16397 80 VAL A O 1
ATOM 1260 N N . VAL A 1 81 ? 20.62512 92.19700 44.32984 1.000 79.13754 81 VAL A N 1
ATOM 1261 C CA . VAL A 1 81 ? 22.01175 92.10936 43.89784 1.000 82.94200 81 VAL A CA 1
ATOM 1262 C C . VAL A 1 81 ? 22.92431 92.01083 45.12069 1.000 85.02523 81 VAL A C 1
ATOM 1263 O O . VAL A 1 81 ? 22.62502 92.53364 46.20294 1.000 77.59708 81 VAL A O 1
ATOM 1276 N N . ARG A 1 82 ? 24.05085 91.32195 44.93725 1.000 95.87951 82 ARG A N 1
ATOM 1277 C CA . ARG A 1 82 ? 24.83987 90.84138 46.06783 1.000 94.02926 82 ARG A CA 1
ATOM 1278 C C . ARG A 1 82 ? 25.36028 91.98773 46.92595 1.000 92.95359 82 ARG A C 1
ATOM 1279 O O . ARG A 1 82 ? 25.28431 91.93732 48.15882 1.000 95.78795 82 ARG A O 1
ATOM 1300 N N . SER A 1 83 ? 25.90338 93.02519 46.29972 1.000 104.12908 83 SER A N 1
ATOM 1301 C CA . SER A 1 83 ? 26.47170 94.14001 47.04918 1.000 97.42187 83 SER A CA 1
ATOM 1302 C C . SER A 1 83 ? 26.51719 95.36325 46.13998 1.000 96.90679 83 SER A C 1
ATOM 1303 O O . SER A 1 83 ? 26.01152 95.34053 45.01339 1.000 93.72228 83 SER A O 1
ATOM 1311 N N . GLY A 1 84 ? 27.14212 96.43550 46.62936 1.000 110.57600 84 GLY A N 1
ATOM 1312 C CA . GLY A 1 84 ? 27.21142 97.65811 45.84740 1.000 101.91410 84 GLY A CA 1
ATOM 1313 C C . GLY A 1 84 ? 28.09089 97.52671 44.61805 1.000 96.54545 84 GLY A C 1
ATOM 1314 O O . GLY A 1 84 ? 27.77787 98.08047 43.56007 1.000 96.11308 84 GLY A O 1
ATOM 1318 N N . ARG A 1 85 ? 29.20889 96.80433 44.73947 1.000 105.65857 85 ARG A N 1
ATOM 1319 C CA . ARG A 1 85 ? 30.10275 96.63268 43.59742 1.000 108.81378 85 ARG A CA 1
ATOM 1320 C C . ARG A 1 85 ? 29.43122 95.83847 42.48500 1.000 98.34706 85 ARG A C 1
ATOM 1321 O O . ARG A 1 85 ? 29.54183 96.19074 41.30072 1.000 97.06670 85 ARG A O 1
ATOM 1342 N N . HIS A 1 86 ? 28.74818 94.75457 42.84598 1.000 110.09091 86 HIS A N 1
ATOM 1343 C CA . HIS A 1 86 ? 28.01146 93.98951 41.85320 1.000 99.13333 86 HIS A CA 1
ATOM 1344 C C . HIS A 1 86 ? 26.97762 94.85363 41.14579 1.000 95.63855 86 HIS A C 1
ATOM 1345 O O . HIS A 1 86 ? 26.72652 94.66003 39.95168 1.000 97.78749 86 HIS A O 1
ATOM 1359 N N . LEU A 1 87 ? 26.39185 95.82658 41.84742 1.000 84.16023 87 LEU A N 1
ATOM 1360 C CA . LEU A 1 87 ? 25.40643 96.70525 41.22703 1.000 83.38448 87 LEU A CA 1
ATOM 1361 C C . LEU A 1 87 ? 26.06544 97.73640 40.31715 1.000 93.09470 87 LEU A C 1
ATOM 1362 O O . LEU A 1 87 ? 25.50352 98.09263 39.27566 1.000 106.07848 87 LEU A O 1
ATOM 1378 N N . GLN A 1 88 ? 27.24453 98.23648 40.69493 1.000 91.12201 88 GLN A N 1
ATOM 1379 C CA . GLN A 1 88 ? 27.97882 99.11950 39.79423 1.000 105.01731 88 GLN A CA 1
ATOM 1380 C C . GLN A 1 88 ? 28.31571 98.40377 38.49335 1.000 104.47023 88 GLN A C 1
ATOM 1381 O O . GLN A 1 88 ? 28.26452 99.00276 37.41182 1.000 111.45412 88 GLN A O 1
ATOM 1395 N N . ASP A 1 89 ? 28.68492 97.12185 38.58632 1.000 111.45767 89 ASP A N 1
ATOM 1396 C CA . ASP A 1 89 ? 28.91184 96.32997 37.37893 1.000 118.90810 89 ASP A CA 1
ATOM 1397 C C . ASP A 1 89 ? 27.61180 96.12323 36.60737 1.000 112.90507 89 ASP A C 1
ATOM 1398 O O . ASP A 1 89 ? 27.58844 96.20775 35.37314 1.000 121.10897 89 ASP A O 1
ATOM 1407 N N . LEU A 1 90 ? 26.52250 95.83773 37.32542 1.000 100.95526 90 LEU A N 1
ATOM 1408 C CA . LEU A 1 90 ? 25.23391 95.61064 36.68258 1.000 103.50442 90 LEU A CA 1
ATOM 1409 C C . LEU A 1 90 ? 24.75408 96.85975 35.95832 1.000 105.39755 90 LEU A C 1
ATOM 1410 O O . LEU A 1 90 ? 24.21250 96.77369 34.85019 1.000 112.01747 90 LEU A O 1
ATOM 1426 N N . ASN A 1 91 ? 24.94811 98.03040 36.56755 1.000 102.12740 91 ASN A N 1
ATOM 1427 C CA . ASN A 1 91 ? 24.60020 99.30879 35.96241 1.000 102.51610 91 ASN A CA 1
ATOM 1428 C C . ASN A 1 91 ? 25.71152 99.85615 35.07098 1.000 102.48364 91 ASN A C 1
ATOM 1429 O O . ASN A 1 91 ? 25.71108 101.05175 34.75457 1.000 88.19871 91 ASN A O 1
ATOM 1440 N N . SER A 1 92 ? 26.66065 99.01301 34.67276 1.000 102.17948 92 SER A N 1
ATOM 1441 C CA . SER A 1 92 ? 27.68358 99.37098 33.69881 1.000 113.67838 92 SER A CA 1
ATOM 1442 C C . SER A 1 92 ? 27.33824 98.72584 32.36156 1.000 121.60452 92 SER A C 1
ATOM 1443 O O . SER A 1 92 ? 26.96298 97.54936 32.30581 1.000 126.16752 92 SER A O 1
ATOM 1451 N N . ALA A 1 93 ? 27.46917 99.50858 31.28439 1.000 122.17708 93 ALA A N 1
ATOM 1452 C CA . ALA A 1 93 ? 26.99949 99.06037 29.97704 1.000 136.73797 93 ALA A CA 1
ATOM 1453 C C . ALA A 1 93 ? 27.92407 98.02300 29.34992 1.000 141.97697 93 ALA A C 1
ATOM 1454 O O . ALA A 1 93 ? 27.46224 97.17523 28.57684 1.000 138.91260 93 ALA A O 1
ATOM 1461 N N . ASN A 1 94 ? 29.22241 98.06674 29.66131 1.000 133.58251 94 ASN A N 1
ATOM 1462 C CA . ASN A 1 94 ? 30.16655 97.17438 28.99421 1.000 139.68391 94 ASN A CA 1
ATOM 1463 C C . ASN A 1 94 ? 29.82373 95.70647 29.23656 1.000 139.42514 94 ASN A C 1
ATOM 1464 O O . ASN A 1 94 ? 29.84392 94.89806 28.30075 1.000 147.81296 94 ASN A O 1
ATOM 1475 N N . ASN A 1 95 ? 29.50216 95.34103 30.47869 1.000 156.76925 95 ASN A N 1
ATOM 1476 C CA . ASN A 1 95 ? 29.21931 93.94726 30.80651 1.000 156.85945 95 ASN A CA 1
ATOM 1477 C C . ASN A 1 95 ? 27.97002 93.45534 30.08618 1.000 149.74910 95 ASN A C 1
ATOM 1478 O O . ASN A 1 95 ? 28.05900 92.65214 29.15144 1.000 149.62423 95 ASN A O 1
ATOM 1489 N N . HIS A 1 96 ? 26.80053 93.93217 30.51560 1.000 146.54167 96 HIS A N 1
ATOM 1490 C CA . HIS A 1 96 ? 25.52975 93.49764 29.94862 1.000 140.19094 96 HIS A CA 1
ATOM 1491 C C . HIS A 1 96 ? 24.55377 94.66557 29.88517 1.000 139.13491 96 HIS A C 1
ATOM 1492 O O . HIS A 1 96 ? 24.03267 95.09710 30.91950 1.000 126.67254 96 HIS A O 1
ATOM 1506 N N . PRO A 1 97 ? 24.26816 95.19444 28.69059 1.000 144.32442 97 PRO A N 1
ATOM 1507 C CA . PRO A 1 97 ? 23.41870 96.39692 28.62649 1.000 127.89570 97 PRO A CA 1
ATOM 1508 C C . PRO A 1 97 ? 21.98831 96.15239 29.06607 1.000 111.60212 97 PRO A C 1
ATOM 1509 O O . PRO A 1 97 ? 21.38705 97.02499 29.70177 1.000 105.89084 97 PRO A O 1
ATOM 1520 N N . GLY A 1 98 ? 21.41990 94.99058 28.74190 1.000 117.90530 98 GLY A N 1
ATOM 1521 C CA . GLY A 1 98 ? 20.02653 94.73867 29.05251 1.000 103.73044 98 GLY A CA 1
ATOM 1522 C C . GLY A 1 98 ? 19.75193 94.49754 30.51912 1.000 107.00518 98 GLY A C 1
ATOM 1523 O O . GLY A 1 98 ? 18.59129 94.55132 30.93991 1.000 109.39814 98 GLY A O 1
ATOM 1527 N N . SER A 1 99 ? 20.78743 94.23689 31.30846 1.000 102.45573 99 SER A N 1
ATOM 1528 C CA . SER A 1 99 ? 20.62909 93.98469 32.73115 1.000 97.64235 99 SER A CA 1
ATOM 1529 C C . SER A 1 99 ? 20.84175 95.22334 33.58908 1.000 103.93113 99 SER A C 1
ATOM 1530 O O . SER A 1 99 ? 20.82010 95.11653 34.81808 1.000 96.45114 99 SER A O 1
ATOM 1538 N N . ILE A 1 100 ? 21.03859 96.39387 32.98320 1.000 95.03411 100 ILE A N 1
ATOM 1539 C CA . ILE A 1 100 ? 21.27790 97.60188 33.76505 1.000 101.63265 100 ILE A CA 1
ATOM 1540 C C . ILE A 1 100 ? 20.00514 97.97961 34.51082 1.000 84.30987 100 ILE A C 1
ATOM 1541 O O . ILE A 1 100 ? 18.90812 97.99476 33.93681 1.000 82.66961 100 ILE A O 1
ATOM 1557 N N . GLY A 1 101 ? 20.14527 98.27711 35.80130 1.000 98.20084 101 GLY A N 1
ATOM 1558 C CA . GLY A 1 101 ? 19.04105 98.72848 36.61267 1.000 81.80104 101 GLY A CA 1
ATOM 1559 C C . GLY A 1 101 ? 18.22639 97.64137 37.27981 1.000 71.20954 101 GLY A C 1
ATOM 1560 O O . GLY A 1 101 ? 17.36215 97.95933 38.10059 1.000 101.22709 101 GLY A O 1
ATOM 1564 N N . LYS A 1 102 ? 18.46099 96.37057 36.96446 1.000 90.85743 102 LYS A N 1
ATOM 1565 C CA . LYS A 1 102 ? 17.68654 95.28295 37.56351 1.000 86.07314 102 LYS A CA 1
ATOM 1566 C C . LYS A 1 102 ? 18.26435 94.90217 38.93162 1.000 84.34970 102 LYS A C 1
ATOM 1567 O O . LYS A 1 102 ? 18.68354 93.77271 39.17907 1.000 77.87607 102 LYS A O 1
ATOM 1586 N N . ALA A 1 103 ? 18.24654 95.87936 39.84520 1.000 76.62886 103 ALA A N 1
ATOM 1587 C CA . ALA A 1 103 ? 18.88769 95.69550 41.14443 1.000 72.67057 103 ALA A CA 1
ATOM 1588 C C . ALA A 1 103 ? 18.13850 94.68481 42.00228 1.000 77.21901 103 ALA A C 1
ATOM 1589 O O . ALA A 1 103 ? 18.75603 93.93093 42.76690 1.000 79.36459 103 ALA A O 1
ATOM 1596 N N . VAL A 1 104 ? 16.81021 94.66504 41.91002 1.000 70.65030 104 VAL A N 1
ATOM 1597 C CA . VAL A 1 104 ? 15.99870 93.70067 42.64243 1.000 77.13964 104 VAL A CA 1
ATOM 1598 C C . VAL A 1 104 ? 15.00247 93.08049 41.67895 1.000 76.38595 104 VAL A C 1
ATOM 1599 O O . VAL A 1 104 ? 14.47494 93.76999 40.79810 1.000 75.94313 104 VAL A O 1
ATOM 1612 N N . THR A 1 105 ? 14.73246 91.78618 41.85442 1.000 64.21909 105 THR A N 1
ATOM 1613 C CA . THR A 1 105 ? 13.71076 91.10738 41.06856 1.000 82.63083 105 THR A CA 1
ATOM 1614 C C . THR A 1 105 ? 12.76852 90.35762 41.99818 1.000 71.43568 105 THR A C 1
ATOM 1615 O O . THR A 1 105 ? 13.21750 89.59102 42.85907 1.000 81.18599 105 THR A O 1
ATOM 1626 N N . ILE A 1 106 ? 11.46713 90.56746 41.80537 1.000 65.85361 106 ILE A N 1
ATOM 1627 C CA . ILE A 1 106 ? 10.42482 89.97948 42.63450 1.000 69.31024 106 ILE A CA 1
ATOM 1628 C C . ILE A 1 106 ? 9.49040 89.18242 41.73193 1.000 72.13883 106 ILE A C 1
ATOM 1629 O O . ILE A 1 106 ? 9.00732 89.69622 40.70925 1.000 86.14389 106 ILE A O 1
ATOM 1645 N N . TYR A 1 107 ? 9.26057 87.91927 42.10528 1.000 84.62922 107 TYR A N 1
ATOM 1646 C CA . TYR A 1 107 ? 8.36100 87.00679 41.41543 1.000 80.71170 107 TYR A CA 1
ATOM 1647 C C . TYR A 1 107 ? 7.19531 86.69963 42.34530 1.000 81.16662 107 TYR A C 1
ATOM 1648 O O . TYR A 1 107 ? 7.37249 85.95833 43.32903 1.000 93.71809 107 TYR A O 1
ATOM 1666 N N . PRO A 1 108 ? 6.00335 87.26900 42.10668 1.000 80.79829 108 PRO A N 1
ATOM 1667 C CA . PRO A 1 108 ? 4.85468 86.98330 42.97340 1.000 96.40947 108 PRO A CA 1
ATOM 1668 C C . PRO A 1 108 ? 3.78761 86.16392 42.27046 1.000 97.85012 108 PRO A C 1
ATOM 1669 O O . PRO A 1 108 ? 3.89122 85.89965 41.07029 1.000 95.91480 108 PRO A O 1
ATOM 1680 N N . SER A 1 109 ? 2.74860 85.77497 43.00592 1.000 109.72265 109 SER A N 1
ATOM 1681 C CA . SER A 1 109 ? 1.59957 85.13406 42.38438 1.000 104.97755 109 SER A CA 1
ATOM 1682 C C . SER A 1 109 ? 0.96608 86.09104 41.37447 1.000 107.82093 109 SER A C 1
ATOM 1683 O O . SER A 1 109 ? 0.97707 87.30899 41.57474 1.000 109.46823 109 SER A O 1
ATOM 1691 N N . PRO A 1 110 ? 0.41154 85.57207 40.27162 1.000 130.28437 110 PRO A N 1
ATOM 1692 C CA . PRO A 1 110 ? -0.09377 86.48236 39.22629 1.000 124.07526 110 PRO A CA 1
ATOM 1693 C C . PRO A 1 110 ? -1.09488 87.50386 39.74641 1.000 122.79466 110 PRO A C 1
ATOM 1694 O O . PRO A 1 110 ? -0.93983 88.70872 39.50671 1.000 113.05277 110 PRO A O 1
ATOM 1705 N N . GLU A 1 111 ? -2.11994 87.04628 40.46981 1.000 130.91091 111 GLU A N 1
ATOM 1706 C CA . GLU A 1 111 ? -3.14212 87.95557 40.97341 1.000 130.38873 111 GLU A CA 1
ATOM 1707 C C . GLU A 1 111 ? -2.54565 89.06151 41.83245 1.000 119.98746 111 GLU A C 1
ATOM 1708 O O . GLU A 1 111 ? -3.10118 90.16508 41.89307 1.000 119.92948 111 GLU A O 1
ATOM 1720 N N . ASP A 1 112 ? -1.42390 88.79264 42.49751 1.000 123.68396 112 ASP A N 1
ATOM 1721 C CA . ASP A 1 112 ? -0.80151 89.76212 43.38665 1.000 124.02387 112 ASP A CA 1
ATOM 1722 C C . ASP A 1 112 ? 0.20731 90.66524 42.68457 1.000 128.97222 112 ASP A C 1
ATOM 1723 O O . ASP A 1 112 ? 0.84201 91.48910 43.35236 1.000 110.70047 112 ASP A O 1
ATOM 1732 N N . VAL A 1 113 ? 0.36354 90.55154 41.36365 1.000 119.77242 113 VAL A N 1
ATOM 1733 C CA . VAL A 1 113 ? 1.36022 91.36633 40.67207 1.000 104.61130 113 VAL A CA 1
ATOM 1734 C C . VAL A 1 113 ? 0.96244 92.83869 40.69982 1.000 114.05422 113 VAL A C 1
ATOM 1735 O O . VAL A 1 113 ? 1.73627 93.70243 41.12943 1.000 106.48983 113 VAL A O 1
ATOM 1748 N N . ALA A 1 114 ? -0.24461 93.14882 40.23438 1.000 109.06539 114 ALA A N 1
ATOM 1749 C CA . ALA A 1 114 ? -0.64570 94.54852 40.12104 1.000 112.73420 114 ALA A CA 1
ATOM 1750 C C . ALA A 1 114 ? -0.60720 95.27688 41.45769 1.000 112.56984 114 ALA A C 1
ATOM 1751 O O . ALA A 1 114 ? -0.07780 96.40128 41.50603 1.000 110.32679 114 ALA A O 1
ATOM 1758 N N . PRO A 1 115 ? -1.13082 94.72262 42.56590 1.000 122.12004 115 PRO A N 1
ATOM 1759 C CA . PRO A 1 115 ? -1.04380 95.43669 43.85066 1.000 111.68169 115 PRO A CA 1
ATOM 1760 C C . PRO A 1 115 ? 0.39022 95.74696 44.25295 1.000 113.00298 115 PRO A C 1
ATOM 1761 O O . PRO A 1 115 ? 0.76552 96.91831 44.37760 1.000 120.88169 115 PRO A O 1
ATOM 1772 N N . LEU A 1 116 ? 1.19583 94.69722 44.45296 1.000 107.16915 116 LEU A N 1
ATOM 1773 C CA . LEU A 1 116 ? 2.58137 94.87072 44.87790 1.000 105.63898 116 LEU A CA 1
ATOM 1774 C C . LEU A 1 116 ? 3.25992 96.00285 44.11665 1.000 101.76183 116 LEU A C 1
ATOM 1775 O O . LEU A 1 116 ? 3.79871 96.93633 44.72031 1.000 110.04401 116 LEU A O 1
ATOM 1791 N N . ALA A 1 117 ? 3.23247 95.93645 42.78232 1.000 110.60632 117 ALA A N 1
ATOM 1792 C CA . ALA A 1 117 ? 3.82534 96.97581 41.94974 1.000 111.21172 117 ALA A CA 1
ATOM 1793 C C . ALA A 1 117 ? 3.46787 98.36519 42.46224 1.000 110.28012 117 ALA A C 1
ATOM 1794 O O . ALA A 1 117 ? 4.33997 99.14962 42.85832 1.000 114.29220 117 ALA A O 1
ATOM 1801 N N . ARG A 1 118 ? 2.17028 98.67034 42.47719 1.000 119.78495 118 ARG A N 1
ATOM 1802 C CA . ARG A 1 118 ? 1.71946 99.95772 42.99241 1.000 123.63775 118 ARG A CA 1
ATOM 1803 C C . ARG A 1 118 ? 2.11730 100.12327 44.45470 1.000 112.78101 118 ARG A C 1
ATOM 1804 O O . ARG A 1 118 ? 2.66786 101.15969 44.84392 1.000 107.34865 118 ARG A O 1
ATOM 1825 N N . ARG A 1 119 ? 1.87955 99.09379 45.27565 1.000 108.30671 119 ARG A N 1
ATOM 1826 C CA . ARG A 1 119 ? 2.28464 99.16174 46.67852 1.000 110.71692 119 ARG A CA 1
ATOM 1827 C C . ARG A 1 119 ? 3.77735 99.43440 46.81021 1.000 110.71384 119 ARG A C 1
ATOM 1828 O O . ARG A 1 119 ? 4.20735 100.03490 47.80216 1.000 128.07656 119 ARG A O 1
ATOM 1849 N N . LEU A 1 120 ? 4.58137 99.00516 45.82792 1.000 120.68715 120 LEU A N 1
ATOM 1850 C CA . LEU A 1 120 ? 6.01407 99.27863 45.85503 1.000 99.39506 120 LEU A CA 1
ATOM 1851 C C . LEU A 1 120 ? 6.35448 100.60749 45.19578 1.000 99.27088 120 LEU A C 1
ATOM 1852 O O . LEU A 1 120 ? 7.37862 101.21332 45.53163 1.000 101.59390 120 LEU A O 1
ATOM 1868 N N . ALA A 1 121 ? 5.52526 101.07425 44.25912 1.000 97.15424 121 ALA A N 1
ATOM 1869 C CA . ALA A 1 121 ? 5.69059 102.43220 43.75021 1.000 110.52188 121 ALA A CA 1
ATOM 1870 C C . ALA A 1 121 ? 5.61338 103.43471 44.89626 1.000 125.72109 121 ALA A C 1
ATOM 1871 O O . ALA A 1 121 ? 6.50939 104.26728 45.07327 1.000 126.96197 121 ALA A O 1
ATOM 1878 N N . GLU A 1 122 ? 4.54752 103.36098 45.69087 1.000 130.60760 122 GLU A N 1
ATOM 1879 C CA . GLU A 1 122 ? 4.53109 104.00869 46.99500 1.000 128.61963 122 GLU A CA 1
ATOM 1880 C C . GLU A 1 122 ? 5.54595 103.32800 47.90729 1.000 122.35063 122 GLU A C 1
ATOM 1881 O O . GLU A 1 122 ? 5.80227 102.12602 47.79658 1.000 133.39036 122 GLU A O 1
ATOM 1893 N N . ASP A 1 123 ? 6.13466 104.11713 48.80790 1.000 125.66854 123 ASP A N 1
ATOM 1894 C CA . ASP A 1 123 ? 7.16061 103.64206 49.73298 1.000 142.39322 123 ASP A CA 1
ATOM 1895 C C . ASP A 1 123 ? 8.53402 103.71095 49.07144 1.000 115.25127 123 ASP A C 1
ATOM 1896 O O . ASP A 1 123 ? 9.55782 103.74227 49.75952 1.000 115.25553 123 ASP A O 1
ATOM 1905 N N . LEU A 1 124 ? 8.57280 103.74421 47.73818 1.000 116.22181 124 LEU A N 1
ATOM 1906 C CA . LEU A 1 124 ? 9.81787 103.99796 47.02249 1.000 114.90177 124 LEU A CA 1
ATOM 1907 C C . LEU A 1 124 ? 9.90685 105.42043 46.49088 1.000 123.49190 124 LEU A C 1
ATOM 1908 O O . LEU A 1 124 ? 11.00943 105.89322 46.20202 1.000 120.66908 124 LEU A O 1
ATOM 1924 N N . ALA A 1 125 ? 8.78469 106.10328 46.34404 1.000 109.79864 125 ALA A N 1
ATOM 1925 C CA . ALA A 1 125 ? 8.73517 107.56160 46.18473 1.000 98.87084 125 ALA A CA 1
ATOM 1926 C C . ALA A 1 125 ? 9.75179 107.99648 45.13851 1.000 108.04345 125 ALA A C 1
ATOM 1927 O O . ALA A 1 125 ? 9.86906 107.36522 44.07457 1.000 131.05351 125 ALA A O 1
ATOM 1934 N N . GLY A 1 126 ? 10.52260 109.03586 45.39388 1.000 99.09726 126 GLY A N 1
ATOM 1935 C CA . GLY A 1 126 ? 11.44670 109.63363 44.48410 1.000 99.41920 126 GLY A CA 1
ATOM 1936 C C . GLY A 1 126 ? 12.81894 109.01584 44.46977 1.000 101.16964 126 GLY A C 1
ATOM 1937 O O . GLY A 1 126 ? 13.74030 109.62276 43.92068 1.000 97.92825 126 GLY A O 1
ATOM 1958 N N . ALA A 1 128 ? 15.76059 107.20825 43.02918 1.000 78.92556 128 ALA A N 1
ATOM 1959 C CA . ALA A 1 128 ? 16.08681 107.17442 41.61541 1.000 97.50140 128 ALA A CA 1
ATOM 1960 C C . ALA A 1 128 ? 17.00026 106.00296 41.28397 1.000 87.23938 128 ALA A C 1
ATOM 1961 O O . ALA A 1 128 ? 17.60179 105.37562 42.16113 1.000 90.30816 128 ALA A O 1
ATOM 1968 N N . GLY A 1 129 ? 17.07922 105.71705 39.98712 1.000 78.15695 129 GLY A N 1
ATOM 1969 C CA . GLY A 1 129 ? 17.92743 104.67541 39.46348 1.000 103.68291 129 GLY A CA 1
ATOM 1970 C C . GLY A 1 129 ? 17.85243 104.64887 37.95010 1.000 81.34944 129 GLY A C 1
ATOM 1971 O O . GLY A 1 129 ? 17.00459 105.30772 37.34016 1.000 80.27404 129 GLY A O 1
ATOM 1975 N N . PRO A 1 130 ? 18.73960 103.89161 37.30948 1.000 89.54344 130 PRO A N 1
ATOM 1976 C CA . PRO A 1 130 ? 18.71334 103.82728 35.84202 1.000 84.93985 130 PRO A CA 1
ATOM 1977 C C . PRO A 1 130 ? 17.37036 103.31114 35.34716 1.000 82.98659 130 PRO A C 1
ATOM 1978 O O . PRO A 1 130 ? 16.75656 102.43656 35.96078 1.000 92.54628 130 PRO A O 1
ATOM 1989 N N . ARG A 1 131 ? 16.90719 103.87640 34.23504 1.000 86.01754 131 ARG A N 1
ATOM 1990 C CA . ARG A 1 131 ? 15.66186 103.42513 33.62718 1.000 86.56277 131 ARG A CA 1
ATOM 1991 C C . ARG A 1 131 ? 15.88949 102.09060 32.92665 1.000 82.60252 131 ARG A C 1
ATOM 1992 O O . ARG A 1 131 ? 16.82261 101.94709 32.13234 1.000 91.22311 131 ARG A O 1
ATOM 2013 N N . ILE A 1 132 ? 15.03997 101.11296 33.22805 1.000 93.92436 132 ILE A N 1
ATOM 2014 C CA . ILE A 1 132 ? 15.17507 99.75930 32.69601 1.000 81.61241 132 ILE A CA 1
ATOM 2015 C C . ILE A 1 132 ? 14.46101 99.70790 31.34878 1.000 94.11035 132 ILE A C 1
ATOM 2016 O O . ILE A 1 132 ? 13.23446 99.81678 31.27935 1.000 89.60568 132 ILE A O 1
ATOM 2032 N N . CYS A 1 133 ? 15.23665 99.52731 30.27503 1.000 111.44515 133 CYS A N 1
ATOM 2033 C CA . CYS A 1 133 ? 14.68801 99.64399 28.92691 1.000 108.62513 133 CYS A CA 1
ATOM 2034 C C . CYS A 1 133 ? 13.84173 98.43110 28.55288 1.000 109.81649 133 CYS A C 1
ATOM 2035 O O . CYS A 1 133 ? 12.82070 98.56901 27.86788 1.000 116.38205 133 CYS A O 1
ATOM 2043 N N . SER A 1 134 ? 14.24299 97.23705 28.99262 1.000 100.87020 134 SER A N 1
ATOM 2044 C CA . SER A 1 134 ? 13.51795 96.01796 28.65198 1.000 101.18877 134 SER A CA 1
ATOM 2045 C C . SER A 1 134 ? 12.14074 95.93487 29.30132 1.000 87.23400 134 SER A C 1
ATOM 2046 O O . SER A 1 134 ? 11.40279 94.98504 29.01296 1.000 95.49055 134 SER A O 1
ATOM 2054 N N . ASP A 1 135 ? 11.77216 96.89580 30.14335 1.000 85.59701 135 ASP A N 1
ATOM 2055 C CA . ASP A 1 135 ? 10.56916 96.81080 30.95477 1.000 94.28301 135 ASP A CA 1
ATOM 2056 C C . ASP A 1 135 ? 9.72977 98.07096 30.80264 1.000 75.69047 135 ASP A C 1
ATOM 2057 O O . ASP A 1 135 ? 10.16391 99.07536 30.23385 1.000 76.34481 135 ASP A O 1
ATOM 2066 N N . ARG A 1 136 ? 8.51360 98.00308 31.33756 1.000 90.77275 136 ARG A N 1
ATOM 2067 C CA . ARG A 1 136 ? 7.64992 99.15949 31.51900 1.000 98.70890 136 ARG A CA 1
ATOM 2068 C C . ARG A 1 136 ? 7.76702 99.66936 32.95198 1.000 86.63901 136 ARG A C 1
ATOM 2069 O O . ARG A 1 136 ? 8.22296 98.95814 33.85002 1.000 86.93128 136 ARG A O 1
ATOM 2090 N N . ARG A 1 137 ? 7.32686 100.91172 33.15822 1.000 91.21300 137 ARG A N 1
ATOM 2091 C CA . ARG A 1 137 ? 7.48128 101.61575 34.42542 1.000 90.25990 137 ARG A CA 1
ATOM 2092 C C . ARG A 1 137 ? 6.12606 101.91582 35.04833 1.000 90.99744 137 ARG A C 1
ATOM 2093 O O . ARG A 1 137 ? 5.20213 102.36137 34.36241 1.000 108.07463 137 ARG A O 1
ATOM 2114 N N . VAL A 1 138 ? 6.01641 101.68369 36.35811 1.000 94.18185 138 VAL A N 1
ATOM 2115 C CA . VAL A 1 138 ? 4.75161 101.92202 37.05366 1.000 103.59179 138 VAL A CA 1
ATOM 2116 C C . VAL A 1 138 ? 4.40538 103.40676 37.02806 1.000 103.56310 138 VAL A C 1
ATOM 2117 O O . VAL A 1 138 ? 3.32843 103.80692 36.57036 1.000 115.33187 138 VAL A O 1
ATOM 2130 N N . ARG A 1 139 ? 5.31010 104.24303 37.52544 1.000 105.92899 139 ARG A N 1
ATOM 2131 C CA . ARG A 1 139 ? 5.17801 105.68791 37.41923 1.000 104.41251 139 ARG A CA 1
ATOM 2132 C C . ARG A 1 139 ? 6.55968 106.28944 37.22902 1.000 115.15720 139 ARG A C 1
ATOM 2133 O O . ARG A 1 139 ? 7.54479 105.76356 37.76078 1.000 114.99922 139 ARG A O 1
ATOM 2154 N N . PRO A 1 140 ? 6.66434 107.39275 36.47946 1.000 122.33537 140 PRO A N 1
ATOM 2155 C CA . PRO A 1 140 ? 7.98459 108.00086 36.24951 1.000 123.70642 140 PRO A CA 1
ATOM 2156 C C . PRO A 1 140 ? 8.61116 108.56708 37.50368 1.000 115.81618 140 PRO A C 1
ATOM 2157 O O . PRO A 1 140 ? 9.78827 108.95130 37.47359 1.000 110.42931 140 PRO A O 1
ATOM 2168 N N . ASP A 1 141 ? 7.86124 108.65491 38.59171 1.000 106.68356 141 ASP A N 1
ATOM 2169 C CA . ASP A 1 141 ? 8.39951 109.13031 39.85238 1.000 126.87581 141 ASP A CA 1
ATOM 2170 C C . ASP A 1 141 ? 9.05546 108.02783 40.66762 1.000 117.88000 141 ASP A C 1
ATOM 2171 O O . ASP A 1 141 ? 9.85552 108.33381 41.55960 1.000 119.65746 141 ASP A O 1
ATOM 2180 N N . ALA A 1 142 ? 8.76033 106.76573 40.37286 1.000 109.04171 142 ALA A N 1
ATOM 2181 C CA . ALA A 1 142 ? 9.23325 105.62815 41.14511 1.000 102.72469 142 ALA A CA 1
ATOM 2182 C C . ALA A 1 142 ? 10.15624 104.73944 40.32434 1.000 97.94129 142 ALA A C 1
ATOM 2183 O O . ALA A 1 142 ? 10.09562 104.73563 39.08897 1.000 94.56905 142 ALA A O 1
ATOM 2190 N N . PRO A 1 143 ? 11.02144 103.95574 40.98703 1.000 86.70083 143 PRO A N 1
ATOM 2191 C CA . PRO A 1 143 ? 11.91362 103.05350 40.25028 1.000 87.96464 143 PRO A CA 1
ATOM 2192 C C . PRO A 1 143 ? 11.37241 101.63799 40.13852 1.000 82.14770 143 PRO A C 1
ATOM 2193 O O . PRO A 1 143 ? 12.12100 100.67074 40.30700 1.000 84.09961 143 PRO A O 1
ATOM 2204 N N . VAL A 1 144 ? 10.08173 101.49934 39.85781 1.000 72.42796 144 VAL A N 1
ATOM 2205 C CA . VAL A 1 144 ? 9.42560 100.20022 39.77557 1.000 86.90090 144 VAL A CA 1
ATOM 2206 C C . VAL A 1 144 ? 9.09696 99.91620 38.31751 1.000 77.13359 144 VAL A C 1
ATOM 2207 O O . VAL A 1 144 ? 8.51103 100.76092 37.63020 1.000 81.20948 144 VAL A O 1
ATOM 2220 N N . TYR A 1 145 ? 9.47663 98.72988 37.84765 1.000 78.82684 145 TYR A N 1
ATOM 2221 C CA . TYR A 1 145 ? 9.27300 98.30549 36.47102 1.000 83.17728 145 TYR A CA 1
ATOM 2222 C C . TYR A 1 145 ? 8.72321 96.88560 36.47301 1.000 74.23010 145 TYR A C 1
ATOM 2223 O O . TYR A 1 145 ? 8.74463 96.19189 37.48967 1.000 73.14284 145 TYR A O 1
ATOM 2241 N N . TYR A 1 146 ? 8.23926 96.43907 35.31744 1.000 82.13148 146 TYR A N 1
ATOM 2242 C CA . TYR A 1 146 ? 7.64682 95.11076 35.22801 1.000 94.32295 146 TYR A CA 1
ATOM 2243 C C . TYR A 1 146 ? 7.74807 94.59085 33.80401 1.000 88.86213 146 TYR A C 1
ATOM 2244 O O . TYR A 1 146 ? 7.80975 95.36814 32.84824 1.000 98.74951 146 TYR A O 1
ATOM 2262 N N . ARG A 1 147 ? 7.76530 93.26344 33.67818 1.000 87.13376 147 ARG A N 1
ATOM 2263 C CA . ARG A 1 147 ? 7.80713 92.64798 32.35660 1.000 87.82663 147 ARG A CA 1
ATOM 2264 C C . ARG A 1 147 ? 7.38369 91.19089 32.45129 1.000 80.60705 147 ARG A C 1
ATOM 2265 O O . ARG A 1 147 ? 7.33938 90.60844 33.53740 1.000 86.62385 147 ARG A O 1
ATOM 2286 N N . TYR A 1 148 ? 7.08139 90.60685 31.29307 1.000 73.89067 148 TYR A N 1
ATOM 2287 C CA . TYR A 1 148 ? 6.73645 89.19481 31.20457 1.000 75.43853 148 TYR A CA 1
ATOM 2288 C C . TYR A 1 148 ? 7.96561 88.41235 30.77008 1.000 75.77120 148 TYR A C 1
ATOM 2289 O O . TYR A 1 148 ? 8.66523 88.81692 29.83169 1.000 98.42894 148 TYR A O 1
ATOM 2307 N N . GLY A 1 149 ? 8.21692 87.29502 31.43729 1.000 79.34305 149 GLY A N 1
ATOM 2308 C CA . GLY A 1 149 ? 9.36520 86.49137 31.11645 1.000 85.64074 149 GLY A CA 1
ATOM 2309 C C . GLY A 1 149 ? 9.44958 85.20821 31.90977 1.000 61.79052 149 GLY A C 1
ATOM 2310 O O . GLY A 1 149 ? 8.55599 84.84980 32.69125 1.000 71.75509 149 GLY A O 1
ATOM 2314 N N . PRO A 1 150 ? 10.54443 84.48292 31.69787 1.000 81.91513 150 PRO A N 1
ATOM 2315 C CA . PRO A 1 150 ? 10.77226 83.24236 32.44378 1.000 84.49183 150 PRO A CA 1
ATOM 2316 C C . PRO A 1 150 ? 11.16055 83.51420 33.88442 1.000 77.99922 150 PRO A C 1
ATOM 2317 O O . PRO A 1 150 ? 11.83660 84.49560 34.19939 1.000 69.03394 150 PRO A O 1
ATOM 2328 N N . PHE A 1 151 ? 10.71068 82.62259 34.76483 1.000 86.27818 151 PHE A N 1
ATOM 2329 C CA . PHE A 1 151 ? 11.14375 82.60891 36.15519 1.000 74.12984 151 PHE A CA 1
ATOM 2330 C C . PHE A 1 151 ? 12.17239 81.51812 36.41937 1.000 82.73109 151 PHE A C 1
ATOM 2331 O O . PHE A 1 151 ? 13.03699 81.68770 37.28547 1.000 95.79907 151 PHE A O 1
ATOM 2348 N N . HIS A 1 152 ? 12.08954 80.39482 35.68595 1.000 92.71010 152 HIS A N 1
ATOM 2349 C CA . HIS A 1 152 ? 13.05739 79.31353 35.67823 1.000 92.34197 152 HIS A CA 1
ATOM 2350 C C . HIS A 1 152 ? 13.82367 79.31360 34.35497 1.000 95.03637 152 HIS A C 1
ATOM 2351 O O . HIS A 1 152 ? 13.31359 79.78846 33.33394 1.000 89.47734 152 HIS A O 1
ATOM 2365 N N . PRO A 1 153 ? 15.04829 78.78954 34.33775 1.000 97.47694 153 PRO A N 1
ATOM 2366 C CA . PRO A 1 153 ? 15.85116 78.83624 33.10685 1.000 96.73594 153 PRO A CA 1
ATOM 2367 C C . PRO A 1 153 ? 15.52113 77.72442 32.12385 1.000 85.35758 153 PRO A C 1
ATOM 2368 O O . PRO A 1 153 ? 16.16651 76.67317 32.13780 1.000 88.61542 153 PRO A O 1
ATOM 2379 N N . CYS A 1 154 ? 14.52398 77.93818 31.27038 1.000 82.10875 154 CYS A N 1
ATOM 2380 C CA A CYS A 1 154 ? 14.16753 76.98961 30.22213 0.500 91.01137 154 CYS A CA 1
ATOM 2381 C CA B CYS A 1 154 ? 14.16604 76.98862 30.22465 0.500 92.03913 154 CYS A CA 1
ATOM 2382 C C . CYS A 1 154 ? 14.67840 77.51736 28.88909 1.000 73.55205 154 CYS A C 1
ATOM 2383 O O . CYS A 1 154 ? 14.33096 78.63346 28.48586 1.000 82.41549 154 CYS A O 1
ATOM 2398 N N . TYR A 1 155 ? 15.50448 76.72036 28.21452 1.000 68.66755 155 TYR A N 1
ATOM 2399 C CA . TYR A 1 155 ? 16.10226 77.10039 26.94618 1.000 76.79393 155 TYR A CA 1
ATOM 2400 C C . TYR A 1 155 ? 15.54278 76.25877 25.80677 1.000 74.12687 155 TYR A C 1
ATOM 2401 O O . TYR A 1 155 ? 15.20958 75.08290 25.98257 1.000 69.18384 155 TYR A O 1
ATOM 2419 N N . ASP A 1 156 ? 15.46929 76.86668 24.62618 1.000 77.61146 156 ASP A N 1
ATOM 2420 C CA . ASP A 1 156 ? 15.12793 76.15675 23.40027 1.000 86.70739 156 ASP A CA 1
ATOM 2421 C C . ASP A 1 156 ? 16.13585 76.53223 22.32080 1.000 65.33378 156 ASP A C 1
ATOM 2422 O O . ASP A 1 156 ? 16.90814 77.48357 22.45883 1.000 62.78969 156 ASP A O 1
ATOM 2431 N N . ILE A 1 157 ? 16.12135 75.77610 21.24026 1.000 74.49557 157 ILE A N 1
ATOM 2432 C CA . ILE A 1 157 ? 17.11820 75.91252 20.18659 1.000 67.28760 157 ILE A CA 1
ATOM 2433 C C . ILE A 1 157 ? 16.60101 76.85723 19.11379 1.000 77.49771 157 ILE A C 1
ATOM 2434 O O . ILE A 1 157 ? 15.43014 76.80334 18.72379 1.000 75.37921 157 ILE A O 1
ATOM 2450 N N . ASN A 1 158 ? 17.47793 77.73304 18.64110 1.000 75.50196 158 ASN A N 1
ATOM 2451 C CA . ASN A 1 158 ? 17.17559 78.62795 17.53655 1.000 83.07713 158 ASN A CA 1
ATOM 2452 C C . ASN A 1 158 ? 17.71517 78.03479 16.23774 1.000 84.89606 158 ASN A C 1
ATOM 2453 O O . ASN A 1 158 ? 18.45019 77.04326 16.23834 1.000 86.13770 158 ASN A O 1
ATOM 2464 N N . ASP A 1 159 ? 17.33869 78.66138 15.11537 1.000 92.97503 159 ASP A N 1
ATOM 2465 C CA . ASP A 1 159 ? 17.74346 78.16835 13.80188 1.000 104.47337 159 ASP A CA 1
ATOM 2466 C C . ASP A 1 159 ? 19.25542 78.24107 13.58203 1.000 95.04833 159 ASP A C 1
ATOM 2467 O O . ASP A 1 159 ? 19.73453 77.76304 12.54595 1.000 97.80014 159 ASP A O 1
ATOM 2476 N N . ASP A 1 160 ? 20.00962 78.82983 14.51608 1.000 91.97805 160 ASP A N 1
ATOM 2477 C CA . ASP A 1 160 ? 21.46727 78.83261 14.48528 1.000 79.96014 160 ASP A CA 1
ATOM 2478 C C . ASP A 1 160 ? 22.07346 77.71502 15.32587 1.000 79.86087 160 ASP A C 1
ATOM 2479 O O . ASP A 1 160 ? 23.30131 77.64511 15.45366 1.000 81.58866 160 ASP A O 1
ATOM 2488 N N . GLY A 1 161 ? 21.24578 76.84997 15.91165 1.000 83.76170 161 GLY A N 1
ATOM 2489 C CA . GLY A 1 161 ? 21.71890 75.80913 16.79388 1.000 60.25383 161 GLY A CA 1
ATOM 2490 C C . GLY A 1 161 ? 21.95091 76.24479 18.22109 1.000 69.71665 161 GLY A C 1
ATOM 2491 O O . GLY A 1 161 ? 22.09033 75.38231 19.09851 1.000 61.42134 161 GLY A O 1
ATOM 2495 N N . ASP A 1 162 ? 21.99230 77.54556 18.48629 1.000 57.29404 162 ASP A N 1
ATOM 2496 C CA . ASP A 1 162 ? 22.24858 78.03750 19.82631 1.000 72.49187 162 ASP A CA 1
ATOM 2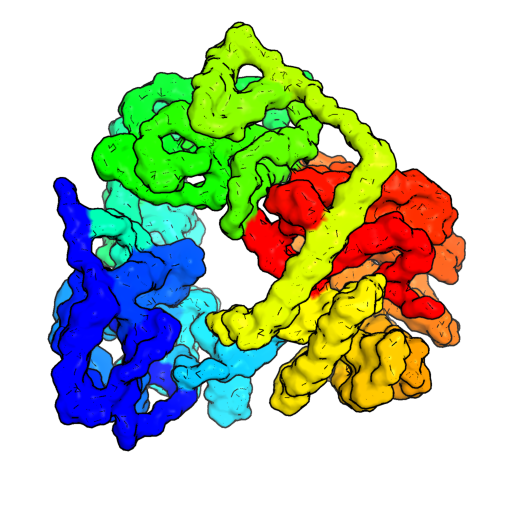497 C C . ASP A 1 162 ? 20.98300 77.93978 20.67572 1.000 60.05759 162 ASP A C 1
ATOM 2498 O O . ASP A 1 162 ? 19.89376 77.61674 20.19278 1.000 55.21182 162 ASP A O 1
ATOM 2507 N N . LEU A 1 163 ? 21.13917 78.22990 21.96247 1.000 65.07461 163 LEU A N 1
ATOM 2508 C CA . LEU A 1 163 ? 20.08047 78.05473 22.94362 1.000 54.14492 163 LEU A CA 1
ATOM 2509 C C . LEU A 1 163 ? 19.69233 79.40363 23.52278 1.000 67.88261 163 LEU A C 1
ATOM 2510 O O . LEU A 1 163 ? 20.55912 80.19503 23.90544 1.000 64.25822 163 LEU A O 1
ATOM 2526 N N . GLU A 1 164 ? 18.39039 79.64764 23.60544 1.000 68.55002 164 GLU A N 1
ATOM 2527 C CA . GLU A 1 164 ? 17.84597 80.92912 24.02153 1.000 68.23940 164 GLU A CA 1
ATOM 2528 C C . GLU A 1 164 ? 16.76252 80.70030 25.06150 1.000 71.77466 164 GLU A C 1
ATOM 2529 O O . GLU A 1 164 ? 15.99659 79.73378 24.97308 1.000 69.19316 164 GLU A O 1
ATOM 2541 N N . LEU A 1 165 ? 16.72518 81.58200 26.06025 1.000 84.88339 165 LEU A N 1
ATOM 2542 C CA . LEU A 1 165 ? 15.69591 81.51001 27.08992 1.000 93.74121 165 LEU A CA 1
ATOM 2543 C C . LEU A 1 165 ? 14.33193 81.79647 26.48118 1.000 69.20818 165 LEU A C 1
ATOM 2544 O O . LEU A 1 165 ? 14.17420 82.72791 25.68602 1.000 86.81727 165 LEU A O 1
ATOM 2560 N N . VAL A 1 166 ? 13.34392 80.99077 26.86359 1.000 72.24233 166 VAL A N 1
ATOM 2561 C CA . VAL A 1 166 ? 12.05117 80.98904 26.20062 1.000 72.44379 166 VAL A CA 1
ATOM 2562 C C . VAL A 1 166 ? 10.92865 80.95752 27.22255 1.000 66.75536 166 VAL A C 1
ATOM 2563 O O . VAL A 1 166 ? 11.08037 80.43584 28.33056 1.000 63.04325 166 VAL A O 1
ATOM 2576 N N . VAL A 1 167 ? 9.79386 81.53244 26.83849 1.000 83.69201 167 VAL A N 1
ATOM 2577 C CA . VAL A 1 167 ? 8.52481 81.26651 27.49758 1.000 71.77605 167 VAL A CA 1
ATOM 2578 C C . VAL A 1 167 ? 7.69274 80.43096 26.52384 1.000 75.47001 167 VAL A C 1
ATOM 2579 O O . VAL A 1 167 ? 8.02867 80.29927 25.35088 1.000 89.47307 167 VAL A O 1
ATOM 2592 N N . THR A 1 168 ? 6.61586 79.83756 27.02318 1.000 74.95671 168 THR A N 1
ATOM 2593 C CA . THR A 1 168 ? 5.79287 78.95377 26.20923 1.000 86.11527 168 THR A CA 1
ATOM 2594 C C . THR A 1 168 ? 4.35984 79.46579 26.17010 1.000 74.34738 168 THR A C 1
ATOM 2595 O O . THR A 1 168 ? 3.79041 79.80778 27.21113 1.000 80.59539 168 THR A O 1
ATOM 2606 N N . ASP A 1 169 ? 3.78415 79.52147 24.96970 1.000 84.58776 169 ASP A N 1
ATOM 2607 C CA . ASP A 1 169 ? 2.40471 79.96481 24.79630 1.000 89.81963 169 ASP A CA 1
ATOM 2608 C C . ASP A 1 169 ? 1.45230 78.81968 25.11561 1.000 82.83283 169 ASP A C 1
ATOM 2609 O O . ASP A 1 169 ? 1.86173 77.66719 25.26783 1.000 80.35838 169 ASP A O 1
ATOM 2618 N N . PRO A 1 170 ? 0.15712 79.11130 25.24099 1.000 94.84144 170 PRO A N 1
ATOM 2619 C CA . PRO A 1 170 ? -0.79681 78.04794 25.60183 1.000 99.25661 170 PRO A CA 1
ATOM 2620 C C . PRO A 1 170 ? -0.88058 76.93767 24.57541 1.000 88.95615 170 PRO A C 1
ATOM 2621 O O . PRO A 1 170 ? -1.38320 75.85538 24.90032 1.000 87.30444 170 PRO A O 1
ATOM 2632 N N . GLN A 1 171 ? -0.42239 77.16845 23.34495 1.000 91.08022 171 GLN A N 1
ATOM 2633 C CA . GLN A 1 171 ? -0.31764 76.08809 22.37455 1.000 93.19515 171 GLN A CA 1
ATOM 2634 C C . GLN A 1 171 ? 0.97733 75.30020 22.52169 1.000 91.83989 171 GLN A C 1
ATOM 2635 O O . GLN A 1 171 ? 1.15406 74.29676 21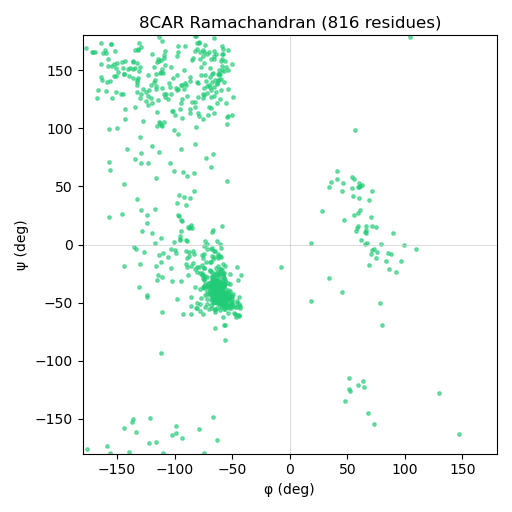.82454 1.000 92.38397 171 GLN A O 1
ATOM 2649 N N . GLY A 1 172 ? 1.88736 75.73370 23.39440 1.000 86.10315 172 GLY A N 1
ATOM 2650 C CA . GLY A 1 172 ? 3.15033 75.06197 23.60071 1.000 84.45758 172 GLY A CA 1
ATOM 2651 C C . GLY A 1 172 ? 4.31815 75.63445 22.82654 1.000 81.94736 172 GLY A C 1
ATOM 2652 O O . GLY A 1 172 ? 5.46881 75.29873 23.14186 1.000 91.52898 172 GLY A O 1
ATOM 2656 N N . ASN A 1 173 ? 4.06583 76.47837 21.82659 1.000 79.43723 173 ASN A N 1
ATOM 2657 C CA . ASN A 1 173 ? 5.15480 77.03068 21.03014 1.000 89.09681 173 ASN A CA 1
ATOM 2658 C C . ASN A 1 173 ? 6.08566 77.84805 21.91964 1.000 89.05944 173 ASN A C 1
ATOM 2659 O O . ASN A 1 173 ? 5.64166 78.54822 22.83472 1.000 71.60041 173 ASN A O 1
ATOM 2670 N N . THR A 1 174 ? 7.38475 77.74933 21.65617 1.000 95.56134 174 THR A N 1
ATOM 2671 C CA . THR A 1 174 ? 8.37884 78.48932 22.42001 1.000 88.68443 174 THR A CA 1
ATOM 2672 C C . THR A 1 174 ? 8.61119 79.84729 21.76869 1.000 83.36589 174 THR A C 1
ATOM 2673 O O . THR A 1 174 ? 8.88858 79.92882 20.56526 1.000 114.82653 174 THR A O 1
ATOM 2684 N N . HIS A 1 175 ? 8.49704 80.90704 22.56804 1.000 87.13248 175 HIS A N 1
ATOM 2685 C CA . HIS A 1 175 ? 8.72954 82.26816 22.11707 1.000 98.74767 175 HIS A CA 1
ATOM 2686 C C . HIS A 1 175 ? 9.95291 82.82047 22.82966 1.000 83.16612 175 HIS A C 1
ATOM 2687 O O . HIS A 1 175 ? 10.01876 82.77992 24.07217 1.000 76.55258 175 HIS A O 1
ATOM 2701 N N . PRO A 1 176 ? 10.95776 83.28402 22.08121 1.000 92.74492 176 PRO A N 1
ATOM 2702 C CA . PRO A 1 176 ? 12.18639 83.79704 22.71120 1.000 86.10551 176 PRO A CA 1
ATOM 2703 C C . PRO A 1 176 ? 11.90338 85.02566 23.56097 1.000 103.40244 176 PRO A C 1
ATOM 2704 O O . PRO A 1 176 ? 11.39913 86.03989 23.07068 1.000 113.44966 176 PRO A O 1
ATOM 2715 N N . GLY A 1 177 ? 12.23623 84.92859 24.84495 1.000 121.67860 177 GLY A N 1
ATOM 2716 C CA . GLY A 1 177 ? 12.01327 86.01774 25.77170 1.000 124.10750 177 GLY A CA 1
ATOM 2717 C C . GLY A 1 177 ? 13.28906 86.70093 26.22177 1.000 125.94915 177 GLY A C 1
ATOM 2718 O O . GLY A 1 177 ? 14.37990 86.13338 26.10852 1.000 128.25672 177 GLY A O 1
ATOM 2722 N N . ALA A 1 178 ? 13.16053 87.92280 26.73196 1.000 127.76735 178 ALA A N 1
ATOM 2723 C CA . ALA A 1 178 ? 14.28864 88.70414 27.22687 1.000 141.96404 178 ALA A CA 1
ATOM 2724 C C . ALA A 1 178 ? 15.37883 88.82615 26.16225 1.000 148.07941 178 ALA A C 1
ATOM 2725 O O . ALA A 1 178 ? 16.53343 88.43658 26.35503 1.000 152.93800 178 ALA A O 1
ATOM 2732 N N . ALA A 1 179 ? 14.98087 89.37887 25.01892 1.000 155.96526 179 ALA A N 1
ATOM 2733 C CA . ALA A 1 179 ? 15.89322 89.63206 23.91559 1.000 160.96064 179 ALA A CA 1
ATOM 2734 C C . ALA A 1 179 ? 15.44894 90.90942 23.21966 1.000 162.72555 179 ALA A C 1
ATOM 2735 O O . ALA A 1 179 ? 14.28831 91.31825 23.31267 1.000 163.25596 179 ALA A O 1
ATOM 2742 N N . ASP A 1 180 ? 16.38830 91.53896 22.51784 1.000 159.63073 180 ASP A N 1
ATOM 2743 C CA . ASP A 1 180 ? 16.18868 92.82903 21.86870 1.000 156.97474 180 ASP A CA 1
ATOM 2744 C C . ASP A 1 180 ? 15.98240 93.94689 22.87830 1.000 155.25197 180 ASP A C 1
ATOM 2745 O O . ASP A 1 180 ? 15.60908 95.06299 22.48788 1.000 150.98996 180 ASP A O 1
ATOM 2754 N N . ASP A 1 181 ? 16.21183 93.66912 24.15923 1.000 158.14721 181 ASP A N 1
ATOM 2755 C CA . ASP A 1 181 ? 16.07207 94.63900 25.24493 1.000 152.52646 181 ASP A CA 1
ATOM 2756 C C . ASP A 1 181 ? 14.91056 95.59604 24.99228 1.000 143.25225 181 ASP A C 1
ATOM 2757 O O . ASP A 1 181 ? 15.04953 96.81607 24.99671 1.000 132.99694 181 ASP A O 1
ATOM 2766 N N . SER A 1 182 ? 13.73921 95.01261 24.75222 1.000 137.47080 182 SER A N 1
ATOM 2767 C CA . SER A 1 182 ? 12.52181 95.76808 24.49702 1.000 132.77580 182 SER A CA 1
ATOM 2768 C C . SER A 1 182 ? 11.36417 95.01044 25.12298 1.000 116.56271 182 SER A C 1
ATOM 2769 O O . SER A 1 182 ? 11.37507 93.77935 25.18461 1.000 114.91498 182 SER A O 1
ATOM 2777 N N . PHE A 1 183 ? 10.37209 95.74949 25.60557 1.000 107.55036 183 PHE A N 1
ATOM 2778 C CA . PHE A 1 183 ? 9.22019 95.10516 26.21689 1.000 107.40838 183 PHE A CA 1
ATOM 2779 C C . PHE A 1 183 ? 8.48331 94.26799 25.17825 1.000 110.16259 183 PHE A C 1
ATOM 2780 O O . PHE A 1 183 ? 8.19886 94.73703 24.07175 1.000 113.99882 183 PHE A O 1
ATOM 2797 N N . TRP A 1 184 ? 8.18054 93.02376 25.54046 1.000 105.25958 184 TRP A N 1
ATOM 2798 C CA . TRP A 1 184 ? 7.48362 92.08129 24.67603 1.000 106.49786 184 TRP A CA 1
ATOM 2799 C C . TRP A 1 184 ? 6.23460 91.61656 25.40798 1.000 108.84547 184 TRP A C 1
ATOM 2800 O O . TRP A 1 184 ? 6.32435 91.05818 26.50623 1.000 101.11726 184 TRP A O 1
ATOM 2821 N N . GLN A 1 185 ? 5.07210 91.85973 24.81156 1.000 117.57204 185 GLN A N 1
ATOM 2822 C CA . GLN A 1 185 ? 3.81180 91.55631 25.47585 1.000 123.71062 185 GLN A CA 1
ATOM 2823 C C . GLN A 1 185 ? 3.32907 90.17934 25.04946 1.000 121.60308 185 GLN A C 1
ATOM 2824 O O . GLN A 1 185 ? 3.15641 89.94098 23.84831 1.000 112.84313 185 GLN A O 1
ATOM 2838 N N . PRO A 1 186 ? 3.11888 89.25303 25.98176 1.000 116.15740 186 PRO A N 1
ATOM 2839 C CA . PRO A 1 186 ? 2.56916 87.94541 25.61077 1.000 101.86183 186 PRO A CA 1
ATOM 2840 C C . PRO A 1 186 ? 1.12246 88.08301 25.17220 1.000 108.93726 186 PRO A C 1
ATOM 2841 O O . PRO A 1 186 ? 0.32790 88.77749 25.80813 1.000 103.72774 186 PRO A O 1
ATOM 2852 N N . HIS A 1 187 ? 0.77222 87.41689 24.07462 1.000 116.63253 187 HIS A N 1
ATOM 2853 C CA . HIS A 1 187 ? -0.59307 87.53109 23.57681 1.000 96.33895 187 HIS A CA 1
ATOM 2854 C C . HIS A 1 187 ? -1.59496 86.72426 24.39982 1.000 91.65597 187 HIS A C 1
ATOM 2855 O O . HIS A 1 187 ? -2.80329 86.93029 24.23918 1.000 93.46567 187 HIS A O 1
ATOM 2869 N N . TRP A 1 188 ? -1.13248 85.84015 25.29130 1.000 110.13059 188 TRP A N 1
ATOM 2870 C CA . TRP A 1 188 ? -2.01961 85.03307 26.11771 1.000 108.05094 188 TRP A CA 1
ATOM 2871 C C . TRP A 1 188 ? -2.19894 85.57930 27.52901 1.000 101.91708 188 TRP A C 1
ATOM 2872 O O . TRP A 1 188 ? -3.00161 85.02516 28.29123 1.000 96.81908 188 TRP A O 1
ATOM 2893 N N . SER A 1 189 ? -1.48654 86.64483 27.89336 1.000 104.47836 189 SER A N 1
ATOM 2894 C CA . SER A 1 189 ? -1.58254 87.20726 29.22937 1.000 109.78103 189 SER A CA 1
ATOM 2895 C C . SER A 1 189 ? -1.74133 88.71887 29.16114 1.000 119.38515 189 SER A C 1
ATOM 2896 O O . SER A 1 189 ? -1.04484 89.38280 28.38475 1.000 113.59717 189 SER A O 1
ATOM 2904 N N . PRO A 1 190 ? -2.63455 89.29326 29.97015 1.000 119.75939 190 PRO A N 1
ATOM 2905 C CA . PRO A 1 190 ? -2.83984 90.74548 29.92739 1.000 120.60431 190 PRO A CA 1
ATOM 2906 C C . PRO A 1 190 ? -1.86978 91.50436 30.81874 1.000 112.47082 190 PRO A C 1
ATOM 2907 O O . PRO A 1 190 ? -1.47950 91.05131 31.89642 1.000 100.59735 190 PRO A O 1
ATOM 2918 N N . ASP A 1 191 ? -1.47088 92.68219 30.34501 1.000 120.52145 191 ASP A N 1
ATOM 2919 C CA . ASP A 1 191 ? -0.66197 93.60771 31.13285 1.000 105.02531 191 ASP A CA 1
ATOM 2920 C C . ASP A 1 191 ? -1.32522 93.78551 32.49286 1.000 109.18355 191 ASP A C 1
ATOM 2921 O O . ASP A 1 191 ? -2.40758 94.37618 32.57365 1.000 123.39101 191 ASP A O 1
ATOM 2930 N N . PRO A 1 192 ? -0.71942 93.29778 33.58311 1.000 106.20713 192 PRO A N 1
ATOM 2931 C CA . PRO A 1 192 ? -1.43666 93.27898 34.87104 1.000 105.17009 192 PRO A CA 1
ATOM 2932 C C . PRO A 1 192 ? -1.81945 94.65248 35.37861 1.000 127.35077 192 PRO A C 1
ATOM 2933 O O . PRO A 1 192 ? -2.56966 94.74092 36.36083 1.000 128.29580 192 PRO A O 1
ATOM 2944 N N . LEU A 1 193 ? -1.32291 95.72161 34.75719 1.000 119.88298 193 LEU A N 1
ATOM 2945 C CA . LEU A 1 193 ? -1.64337 97.08248 35.16383 1.000 116.56487 193 LEU A CA 1
ATOM 2946 C C . LEU A 1 193 ? -2.50480 97.79390 34.12830 1.000 119.71203 193 LEU A C 1
ATOM 2947 O O . LEU A 1 193 ? -3.60966 98.23800 34.45422 1.000 131.05813 193 LEU A O 1
ATOM 2963 N N . THR A 1 194 ? -2.03177 97.91709 32.88102 1.000 120.26711 194 THR A N 1
ATOM 2964 C CA . THR A 1 194 ? -2.84451 98.54127 31.84438 1.000 131.38856 194 THR A CA 1
ATOM 2965 C C . THR A 1 194 ? -4.07981 97.71185 31.50154 1.000 128.93912 194 THR A C 1
ATOM 2966 O O . THR A 1 194 ? -4.96947 98.21104 30.80192 1.000 135.28320 194 THR A O 1
ATOM 2977 N N . GLY A 1 195 ? -4.14524 96.45922 31.95581 1.000 133.23812 195 GLY A N 1
ATOM 2978 C CA . GLY A 1 195 ? -5.27440 95.59460 31.67804 1.000 133.65988 195 GLY A CA 1
ATOM 2979 C C . GLY A 1 195 ? -5.43679 95.24778 30.21366 1.000 138.32885 195 GLY A C 1
ATOM 2980 O O . GLY A 1 195 ? -6.35705 94.51309 29.84054 1.000 133.05523 195 GLY A O 1
ATOM 2984 N N . ALA A 1 196 ? -4.54372 95.76123 29.37573 1.000 138.61361 196 ALA A N 1
ATOM 2985 C CA . ALA A 1 196 ? -4.64310 95.63093 27.93079 1.000 140.94535 196 ALA A CA 1
ATOM 2986 C C . ALA A 1 196 ? -3.49514 94.79182 27.39060 1.000 142.56215 196 ALA A C 1
ATOM 2987 O O . ALA A 1 196 ? -2.44919 94.64183 28.02721 1.000 142.47846 196 ALA A O 1
ATOM 2994 N N . THR A 1 197 ? -3.70458 94.24956 26.18797 1.000 149.05786 197 THR A N 1
ATOM 2995 C CA . THR A 1 197 ? -2.73589 93.39214 25.51203 1.000 155.60513 197 THR A CA 1
ATOM 2996 C C . THR A 1 197 ? -2.34983 94.04003 24.18556 1.000 158.19336 197 THR A C 1
ATOM 2997 O O . THR A 1 197 ? -2.91987 93.71659 23.13430 1.000 151.61188 197 THR A O 1
ATOM 3008 N N . PRO A 1 198 ? -1.38493 94.95461 24.20061 1.000 165.96918 198 PRO A N 1
ATOM 3009 C CA . PRO A 1 198 ? -0.95421 95.58988 22.94915 1.000 175.12125 198 PRO A CA 1
ATOM 3010 C C . PRO A 1 198 ? -0.46130 94.56753 21.93712 1.000 168.72603 198 PRO A C 1
ATOM 3011 O O . PRO A 1 198 ? -0.17577 93.41168 22.25932 1.000 151.26622 198 PRO A O 1
ATOM 3022 N N . HIS A 1 199 ? -0.36719 95.01521 20.68829 1.000 187.24304 199 HIS A N 1
ATOM 3023 C CA . HIS A 1 199 ? 0.13550 94.18647 19.60766 1.000 206.41715 199 HIS A CA 1
ATOM 3024 C C . HIS A 1 199 ? 1.36144 94.83963 18.98277 1.000 220.55749 199 HIS A C 1
ATOM 3025 O O . HIS A 1 199 ? 1.37261 96.05702 18.77469 1.000 225.52526 199 HIS A O 1
ATOM 3039 N N . PRO A 1 200 ? 2.40657 94.07254 18.68659 1.000 226.95746 200 PRO A N 1
ATOM 3040 C CA . PRO A 1 200 ? 3.57280 94.65056 18.01044 1.000 239.19159 200 PRO A CA 1
ATOM 3041 C C . PRO A 1 200 ? 3.31229 94.86233 16.52727 1.000 253.32197 200 PRO A C 1
ATOM 3042 O O . PRO A 1 200 ? 2.50091 94.17294 15.90586 1.000 245.69827 200 PRO A O 1
ATOM 3053 N N . ALA A 1 201 ? 4.01375 95.84227 15.96276 1.000 273.43850 201 ALA A N 1
ATOM 3054 C CA . ALA A 1 201 ? 3.84528 96.20552 14.56214 1.000 276.13111 201 ALA A CA 1
ATOM 3055 C C . ALA A 1 201 ? 5.02915 97.06059 14.13635 1.000 284.69192 201 ALA A C 1
ATOM 3056 O O . ALA A 1 201 ? 5.66449 97.70795 14.97568 1.000 299.69824 201 ALA A O 1
ATOM 3063 N N . PRO A 1 202 ? 5.34782 97.08826 12.83743 1.000 272.05258 202 PRO A N 1
ATOM 3064 C CA . PRO A 1 202 ? 6.45524 97.94657 12.38306 1.000 270.46519 202 PRO A CA 1
ATOM 3065 C C . PRO A 1 202 ? 6.17522 99.42941 12.54661 1.000 264.44374 202 PRO A C 1
ATOM 3066 O O . PRO A 1 202 ? 7.12300 100.21584 12.66625 1.000 272.97524 202 PRO A O 1
ATOM 3077 N N . SER A 1 203 ? 4.90998 99.83544 12.55491 1.000 252.47495 203 SER A N 1
ATOM 3078 C CA . SER A 1 203 ? 4.55058 101.23954 12.71714 1.000 233.53503 203 SER A CA 1
ATOM 3079 C C . SER A 1 203 ? 5.16869 101.83362 13.97836 1.000 219.56133 203 SER A C 1
ATOM 3080 O O . SER A 1 203 ? 6.00801 102.73208 13.90540 1.000 208.64277 203 SER A O 1
ATOM 3088 N N . VAL A 1 210 ? 17.69998 111.19612 10.74365 1.000 187.61656 210 VAL A N 1
ATOM 3089 C CA . VAL A 1 210 ? 17.05553 109.89188 10.70645 1.000 191.87875 210 VAL A CA 1
ATOM 3090 C C . VAL A 1 210 ? 15.75740 109.95572 11.50028 1.000 209.78582 210 VAL A C 1
ATOM 3091 O O . VAL A 1 210 ? 14.88324 109.11207 11.32093 1.000 217.39037 210 VAL A O 1
ATOM 3103 N N . LEU A 1 211 ? 15.63474 110.95117 12.37952 1.000 214.46160 211 LEU A N 1
ATOM 3104 C CA . LEU A 1 211 ? 14.47576 111.04107 13.25661 1.000 229.01272 211 LEU A CA 1
ATOM 3105 C C . LEU A 1 211 ? 14.21006 112.48858 13.64454 1.000 223.31641 211 LEU A C 1
ATOM 3106 O O . LEU A 1 211 ? 15.11663 113.32735 13.64140 1.000 214.95635 211 LEU A O 1
ATOM 3122 N N . LEU A 1 212 ? 12.94443 112.76753 13.98336 1.000 230.93300 212 LEU A N 1
ATOM 3123 C CA . LEU A 1 212 ? 12.52663 114.09223 14.44012 1.000 225.60751 212 LEU A CA 1
ATOM 3124 C C . LEU A 1 212 ? 12.56679 114.11156 15.96826 1.000 217.79427 212 LEU A C 1
ATOM 3125 O O . LEU A 1 212 ? 11.55786 113.94623 16.66257 1.000 210.33384 212 LEU A O 1
ATOM 3141 N N . GLY A 1 213 ? 13.77113 114.32958 16.49662 1.000 216.16112 213 GLY A N 1
ATOM 3142 C CA . GLY A 1 213 ? 13.96128 114.42852 17.92779 1.000 208.37306 213 GLY A CA 1
ATOM 3143 C C . GLY A 1 213 ? 13.18071 115.54525 18.58399 1.000 183.00652 213 GLY A C 1
ATOM 3144 O O . GLY A 1 213 ? 13.11630 115.59248 19.81889 1.000 168.91945 213 GLY A O 1
ATOM 3148 N N . GLY A 1 214 ? 12.58976 116.43385 17.80196 1.000 180.34815 214 GLY A N 1
ATOM 3149 C CA . GLY A 1 214 ? 11.80815 117.52265 18.37185 1.000 183.35221 214 GLY A CA 1
ATOM 3150 C C . GLY A 1 214 ? 12.66988 118.63222 18.88912 1.000 181.51161 214 GLY A C 1
ATOM 3151 O O . GLY A 1 214 ? 12.44972 119.80159 18.55780 1.000 175.41060 214 GLY A O 1
ATOM 3155 N N . ARG A 1 215 ? 13.66812 118.30005 19.70985 1.000 173.55125 215 ARG A N 1
ATOM 3156 C CA . ARG A 1 215 ? 14.65811 119.30278 20.07822 1.000 172.03271 215 ARG A CA 1
ATOM 3157 C C . ARG A 1 215 ? 15.41896 119.76617 18.84286 1.000 177.98311 215 ARG A C 1
ATOM 3158 O O . ARG A 1 215 ? 15.58685 120.96921 18.61265 1.000 180.58087 215 ARG A O 1
ATOM 3179 N N . TYR A 1 216 ? 15.87888 118.81470 18.02688 1.000 163.84096 216 TYR A N 1
ATOM 3180 C CA . TYR A 1 216 ? 16.55152 119.14054 16.77192 1.000 166.62434 216 TYR A CA 1
ATOM 3181 C C . TYR A 1 216 ? 16.41864 117.91122 15.87258 1.000 183.28180 216 TYR A C 1
ATOM 3182 O O . TYR A 1 216 ? 17.17832 116.95195 16.02483 1.000 185.05310 216 TYR A O 1
ATOM 3200 N N . ARG A 1 217 ? 15.44912 117.94684 14.95497 1.000 188.61706 217 ARG A N 1
ATOM 3201 C CA . ARG A 1 217 ? 15.17505 116.81756 14.06592 1.000 194.04929 217 ARG A CA 1
ATOM 3202 C C . ARG A 1 217 ? 16.44068 116.39139 13.33496 1.000 189.36698 217 ARG A C 1
ATOM 3203 O O . ARG A 1 217 ? 16.92980 117.11435 12.45904 1.000 183.47894 217 ARG A O 1
ATOM 3224 N N . VAL A 1 218 ? 16.96700 115.20746 13.67777 1.000 185.00903 218 VAL A N 1
ATOM 3225 C CA . VAL A 1 218 ? 18.27775 114.77430 13.19900 1.000 174.48786 218 VAL A CA 1
ATOM 3226 C C . VAL A 1 218 ? 18.46467 113.26388 13.31816 1.000 181.77470 218 VAL A C 1
ATOM 3227 O O . VAL A 1 218 ? 17.68369 112.58059 13.98904 1.000 188.03087 218 VAL A O 1
ATOM 3240 N N . VAL A 1 219 ? 19.51243 112.73227 12.67977 1.000 179.01119 219 VAL A N 1
ATOM 3241 C CA . VAL A 1 219 ? 19.83549 111.30467 12.77961 1.000 180.60706 219 VAL A CA 1
ATOM 3242 C C . VAL A 1 219 ? 20.23698 110.96469 14.21438 1.000 176.89580 219 VAL A C 1
ATOM 3243 O O . VAL A 1 219 ? 20.36480 109.79410 14.57564 1.000 178.41463 219 VAL A O 1
ATOM 3256 N N . GLY A 1 228 ? 22.53517 102.36526 23.04487 1.000 137.52719 228 GLY A N 1
ATOM 3257 C CA . GLY A 1 228 ? 21.98099 103.25332 22.03993 1.000 150.95969 228 GLY A CA 1
ATOM 3258 C C . GLY A 1 228 ? 21.86684 104.67657 22.54445 1.000 155.17835 228 GLY A C 1
ATOM 3259 O O . GLY A 1 228 ? 20.76901 105.15424 22.83615 1.000 147.80602 228 GLY A O 1
ATOM 3262 N N . CYS A 1 229 ? 23.00578 105.35908 22.64200 1.000 151.84724 229 CYS A N 1
ATOM 3263 C CA . CYS A 1 229 ? 23.07650 106.69393 23.22164 1.000 151.86771 229 CYS A CA 1
ATOM 3264 C C . CYS A 1 229 ? 23.88226 107.63992 22.33877 1.000 149.66255 229 CYS A C 1
ATOM 3265 O O . CYS A 1 229 ? 24.64817 108.47386 22.83238 1.000 153.45164 229 CYS A O 1
ATOM 3273 N N . VAL A 1 230 ? 23.72026 107.53757 21.01841 1.000 152.54327 230 VAL A N 1
ATOM 3274 C CA . VAL A 1 230 ? 24.42158 108.41513 20.08602 1.000 158.92811 230 VAL A CA 1
ATOM 3275 C C . VAL A 1 230 ? 23.57653 108.58412 18.82902 1.000 144.87394 230 VAL A C 1
ATOM 3276 O O . VAL A 1 230 ? 22.79757 107.70106 18.45934 1.000 146.53862 230 VAL A O 1
ATOM 3289 N N . TYR A 1 231 ? 23.73853 109.73486 18.17185 1.000 148.18506 231 TYR A N 1
ATOM 3290 C CA . TYR A 1 231 ? 22.96316 110.09611 16.99060 1.000 160.64198 231 TYR A CA 1
ATOM 3291 C C . TYR A 1 231 ? 23.74918 111.14235 16.20073 1.000 167.88626 231 TYR A C 1
ATOM 3292 O O . TYR A 1 231 ? 24.62946 111.81479 16.74333 1.000 168.16162 231 TYR A O 1
ATOM 3310 N N . ARG A 1 232 ? 23.42042 111.27378 14.91052 1.000 174.68866 232 ARG A N 1
ATOM 3311 C CA . ARG A 1 232 ? 24.08250 112.20054 13.99088 1.000 175.03306 232 ARG A CA 1
ATOM 3312 C C . ARG A 1 232 ? 23.12613 113.33247 13.62636 1.000 173.05913 232 ARG A C 1
ATOM 3313 O O . ARG A 1 232 ? 21.91103 113.12576 13.55091 1.000 172.32922 232 ARG A O 1
ATOM 3334 N N . ALA A 1 233 ? 23.65881 114.53545 13.39888 1.000 173.12532 233 ALA A N 1
ATOM 3335 C CA . ALA A 1 233 ? 22.74695 115.66731 13.39039 1.000 169.34014 233 ALA A CA 1
ATOM 3336 C C . ALA A 1 233 ? 23.15789 116.81402 12.47694 1.000 162.55866 233 ALA A C 1
ATOM 3337 O O . ALA A 1 233 ? 24.32896 116.99715 12.12530 1.000 164.84628 233 ALA A O 1
ATOM 3344 N N . ILE A 1 234 ? 22.12648 117.57339 12.09689 1.000 166.12175 234 ILE A N 1
ATOM 3345 C CA . ILE A 1 234 ? 22.22314 118.86955 11.43952 1.000 178.74647 234 ILE A CA 1
ATOM 3346 C C . ILE A 1 234 ? 21.06420 119.71060 11.97009 1.000 182.13503 234 ILE A C 1
ATOM 3347 O O . ILE A 1 234 ? 19.91337 119.25408 11.97134 1.000 180.41762 234 ILE A O 1
ATOM 3363 N N . ASP A 1 235 ? 21.36120 120.92641 12.43116 1.000 189.12323 235 ASP A N 1
ATOM 3364 C CA . ASP A 1 235 ? 20.35639 121.73619 13.11066 1.000 196.23271 235 ASP A CA 1
ATOM 3365 C C . ASP A 1 235 ? 19.10301 121.87356 12.25574 1.000 194.28299 235 ASP A C 1
ATOM 3366 O O . ASP A 1 235 ? 19.17795 122.14724 11.05413 1.000 190.91283 235 ASP A O 1
ATOM 3375 N N . THR A 1 236 ? 17.94272 121.67744 12.88533 1.000 187.59313 236 THR A N 1
ATOM 3376 C CA . THR A 1 236 ? 16.68463 121.92114 12.19357 1.000 187.57472 236 THR A CA 1
ATOM 3377 C C . THR A 1 236 ? 16.59990 123.34989 11.67576 1.000 196.16225 236 THR A C 1
ATOM 3378 O O . THR A 1 236 ? 15.87659 123.60534 10.70545 1.000 192.83336 236 THR A O 1
ATOM 3389 N N . THR A 1 237 ? 17.33397 124.27639 12.29036 1.000 192.68214 237 THR A N 1
ATOM 3390 C CA . THR A 1 237 ? 17.32850 125.67186 11.86891 1.000 192.38244 237 THR A CA 1
ATOM 3391 C C . THR A 1 237 ? 18.33995 125.92514 10.75059 1.000 194.32431 237 THR A C 1
ATOM 3392 O O . THR A 1 237 ? 17.96298 126.34634 9.65293 1.000 197.45830 237 THR A O 1
ATOM 3403 N N . ASP A 1 238 ? 19.62098 125.67033 11.01244 1.000 198.80955 238 ASP A N 1
ATOM 3404 C CA . ASP A 1 238 ? 20.66463 125.91807 10.01644 1.000 197.12790 238 ASP A CA 1
ATOM 3405 C C . ASP A 1 238 ? 20.37485 125.16495 8.72183 1.000 189.69451 238 ASP A C 1
ATOM 3406 O O . ASP A 1 238 ? 19.73694 124.11176 8.73750 1.000 186.26584 238 ASP A O 1
ATOM 3415 N N . ILE A 1 243 ? 25.79014 115.94524 15.49079 1.000 164.59308 243 ILE A N 1
ATOM 3416 C CA . ILE A 1 243 ? 25.92312 114.77893 16.35532 1.000 168.66728 243 ILE A CA 1
ATOM 3417 C C . ILE A 1 243 ? 25.45576 115.15206 17.75568 1.000 149.05259 243 ILE A C 1
ATOM 3418 O O . ILE A 1 243 ? 26.03337 116.03393 18.39256 1.000 141.99604 243 ILE A O 1
ATOM 3433 N N . ILE A 1 244 ? 24.39848 114.49353 18.22247 1.000 147.79998 244 ILE A N 1
ATOM 3434 C CA . ILE A 1 244 ? 23.87264 114.69626 19.56580 1.000 147.79863 244 ILE A CA 1
ATOM 3435 C C . ILE A 1 244 ? 24.19586 113.45301 20.38779 1.000 137.93059 244 ILE A C 1
ATOM 3436 O O . ILE A 1 244 ? 23.58262 112.39311 20.20723 1.000 145.88391 244 ILE A O 1
ATOM 3452 N N . LYS A 1 245 ? 25.17651 113.57218 21.27388 1.000 127.78205 245 LYS A N 1
ATOM 3453 C CA . LYS A 1 245 ? 25.50227 112.49501 22.19293 1.000 140.06982 245 LYS A CA 1
ATOM 3454 C C . LYS A 1 245 ? 24.53113 112.48702 23.36343 1.000 134.84710 245 LYS A C 1
ATOM 3455 O O . LYS A 1 245 ? 24.17094 113.53865 23.90323 1.000 132.36378 245 LYS A O 1
ATOM 3474 N N . GLU A 1 246 ? 24.12033 111.28598 23.75714 1.000 130.46336 246 GLU A N 1
ATOM 3475 C CA . GLU A 1 246 ? 23.09440 111.07819 24.76515 1.000 132.88896 246 GLU A CA 1
ATOM 3476 C C . GLU A 1 246 ? 23.69656 110.37669 25.97199 1.000 132.62000 246 GLU A C 1
ATOM 3477 O O . GLU A 1 246 ? 24.61372 109.55938 25.84403 1.000 127.54878 246 GLU A O 1
ATOM 3489 N N . ALA A 1 247 ? 23.17358 110.71112 27.14848 1.000 136.71027 247 ALA A N 1
ATOM 3490 C CA . ALA A 1 247 ? 23.57543 110.07058 28.39120 1.000 126.96601 247 ALA A CA 1
ATOM 3491 C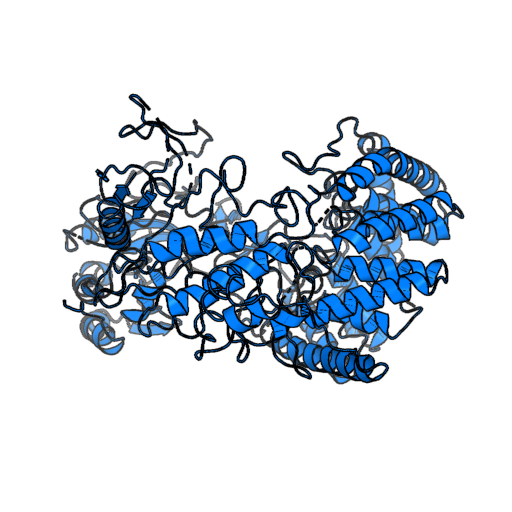 C . ALA A 1 247 ? 22.33292 109.68626 29.17846 1.000 125.94065 247 ALA A C 1
ATOM 3492 O O . ALA A 1 247 ? 21.41947 110.50911 29.35574 1.000 130.79081 247 ALA A O 1
ATOM 3499 N N . ARG A 1 248 ? 22.31716 108.43126 29.63623 1.000 120.92244 248 ARG A N 1
ATOM 3500 C CA . ARG A 1 248 ? 21.23441 107.85028 30.41825 1.000 116.16188 248 ARG A CA 1
ATOM 3501 C C . ARG A 1 248 ? 21.59333 107.93300 31.89483 1.000 115.20057 248 ARG A C 1
ATOM 3502 O O . ARG A 1 248 ? 22.71224 107.58461 32.28680 1.000 111.64621 248 ARG A O 1
ATOM 3523 N N . ALA A 1 249 ? 20.64093 108.37580 32.70983 1.000 118.28409 249 ALA A N 1
ATOM 3524 C CA . ALA A 1 249 ? 20.94421 108.69401 34.09737 1.000 104.09607 249 ALA A CA 1
ATOM 3525 C C . ALA A 1 249 ? 21.36995 107.45774 34.87853 1.000 99.21152 249 ALA A C 1
ATOM 3526 O O . ALA A 1 249 ? 20.83724 106.36147 34.68689 1.000 96.87105 249 ALA A O 1
ATOM 3533 N N . HIS A 1 250 ? 22.35217 107.64988 35.76306 1.000 97.82999 250 HIS A N 1
ATOM 3534 C CA . HIS A 1 250 ? 22.83181 106.66089 36.72774 1.000 97.23611 250 HIS A CA 1
ATOM 3535 C C . HIS A 1 250 ? 23.49672 105.46004 36.07365 1.000 105.08833 250 HIS A C 1
ATOM 3536 O O . HIS A 1 250 ? 23.76202 104.45954 36.75552 1.000 102.07214 250 HIS A O 1
ATOM 3550 N N . VAL A 1 251 ? 23.79581 105.54208 34.78044 1.000 94.77321 251 VAL A N 1
ATOM 3551 C CA . VAL A 1 251 ? 24.48691 104.48790 34.05082 1.000 86.31619 251 VAL A CA 1
ATOM 3552 C C . VAL A 1 251 ? 25.97696 104.79287 34.03826 1.000 95.25500 251 VAL A C 1
ATOM 3553 O O . VAL A 1 251 ? 26.38906 105.93942 33.82443 1.000 104.18221 251 VAL A O 1
ATOM 3566 N N . ASN A 1 252 ? 26.79273 103.76197 34.25828 1.000 99.47021 252 ASN A N 1
ATOM 3567 C CA . ASN A 1 252 ? 28.24490 103.91527 34.32478 1.000 116.00769 252 ASN A CA 1
ATOM 3568 C C . ASN A 1 252 ? 28.63631 104.86673 35.45592 1.000 107.38988 252 ASN A C 1
ATOM 3569 O O . ASN A 1 252 ? 29.35951 105.84502 35.25533 1.000 113.19694 252 ASN A O 1
ATOM 3580 N N . GLU A 1 253 ? 28.14277 104.57727 36.65823 1.000 115.26686 253 GLU A N 1
ATOM 3581 C CA . GLU A 1 253 ? 28.46890 105.38989 37.82342 1.000 104.64423 253 GLU A CA 1
ATOM 3582 C C . GLU A 1 253 ? 29.84194 105.00440 38.36086 1.000 99.77516 253 GLU A C 1
ATOM 3583 O O . GLU A 1 253 ? 30.10622 103.82708 38.62475 1.000 118.38404 253 GLU A O 1
ATOM 3595 N N . ASP A 1 254 ? 30.71178 105.99783 38.52478 1.000 106.62145 254 ASP A N 1
ATOM 3596 C CA . ASP A 1 254 ? 32.04201 105.77227 39.06662 1.000 108.76476 254 ASP A CA 1
ATOM 3597 C C . ASP A 1 254 ? 31.96807 105.55841 40.57710 1.000 114.64605 254 ASP A C 1
ATOM 3598 O O . ASP A 1 254 ? 30.94267 105.80226 41.21732 1.000 114.56075 254 ASP A O 1
ATOM 3607 N N . THR A 1 255 ? 33.08125 105.09317 41.15271 1.000 115.59473 255 THR A N 1
ATOM 3608 C CA . THR A 1 255 ? 33.15727 104.96929 42.60358 1.000 116.06000 255 THR A CA 1
ATOM 3609 C C . THR A 1 255 ? 32.94540 106.31348 43.28995 1.000 120.43616 255 THR A C 1
ATOM 3610 O O . THR A 1 255 ? 32.58235 106.34771 44.47160 1.000 114.00965 255 THR A O 1
ATOM 3621 N N . LEU A 1 256 ? 33.16440 107.41760 42.57178 1.000 117.48681 256 LEU A N 1
ATOM 3622 C CA . LEU A 1 256 ? 32.90988 108.76146 43.06750 1.000 114.87272 256 LEU A CA 1
ATOM 3623 C C . LEU A 1 256 ? 31.54293 109.28369 42.63707 1.000 109.75287 256 LEU A C 1
ATOM 3624 O O . LEU A 1 256 ? 31.34736 110.50098 42.55100 1.000 105.32303 256 LEU A O 1
ATOM 3640 N N . GLY A 1 257 ? 30.60180 108.38933 42.35357 1.000 114.52421 257 GLY A N 1
ATOM 3641 C CA . GLY A 1 257 ? 29.27415 108.81398 41.94480 1.000 107.85929 257 GLY A CA 1
ATOM 3642 C C . GLY A 1 257 ? 29.27451 109.63890 40.67893 1.000 99.54574 257 GLY A C 1
ATOM 3643 O O . GLY A 1 257 ? 28.52827 110.61952 40.57616 1.000 87.25559 257 GLY A O 1
ATOM 3647 N N . ARG A 1 258 ? 30.09530 109.26235 39.70724 1.000 101.65723 258 ARG A N 1
ATOM 3648 C CA . ARG A 1 258 ? 30.23658 110.01217 38.46559 1.000 101.81340 258 ARG A CA 1
ATOM 3649 C C . ARG A 1 258 ? 29.45306 109.30200 37.36946 1.000 110.00772 258 ARG A C 1
ATOM 3650 O O . ARG A 1 258 ? 29.78807 108.17680 36.98585 1.000 106.11295 258 ARG A O 1
ATOM 3671 N N . ASP A 1 259 ? 28.41716 109.96784 36.87365 1.000 114.40576 259 ASP A N 1
ATOM 3672 C CA . ASP A 1 259 ? 27.45743 109.39700 35.94639 1.000 101.60169 259 ASP A CA 1
ATOM 3673 C C . ASP A 1 259 ? 27.89233 109.62886 34.50179 1.000 115.19044 259 ASP A C 1
ATOM 3674 O O . ASP A 1 259 ? 28.83741 110.36536 34.22285 1.000 128.54082 259 ASP A O 1
ATOM 3683 N N . SER A 1 260 ? 27.17968 108.98891 33.56830 1.000 111.39542 260 SER A N 1
ATOM 3684 C CA . SER A 1 260 ? 27.43588 109.24023 32.15100 1.000 121.98794 260 SER A CA 1
ATOM 3685 C C . SER A 1 260 ? 27.07990 110.67751 31.77474 1.000 122.29456 260 SER A C 1
ATOM 3686 O O . SER A 1 260 ? 27.74777 111.29471 30.93153 1.000 123.36779 260 SER A O 1
ATOM 3694 N N . ARG A 1 261 ? 26.02886 111.22710 32.39104 1.000 134.68114 261 ARG A N 1
ATOM 3695 C CA . ARG A 1 261 ? 25.69436 112.63333 32.18179 1.000 122.52591 261 ARG A CA 1
ATOM 3696 C C . ARG A 1 261 ? 26.83989 113.53500 32.62890 1.000 120.63579 261 ARG A C 1
ATOM 3697 O O . ARG A 1 261 ? 27.16711 114.52516 31.96003 1.000 123.80397 261 ARG A O 1
ATOM 3718 N N . LEU A 1 262 ? 27.47656 113.19780 33.75292 1.000 116.01878 262 LEU A N 1
ATOM 3719 C CA . LEU A 1 262 ? 28.66820 113.92810 34.16988 1.000 117.62233 262 LEU A CA 1
ATOM 3720 C C . LEU A 1 262 ? 29.79320 113.79180 33.14574 1.000 129.82140 262 LEU A C 1
ATOM 3721 O O . LEU A 1 262 ? 30.59486 114.71970 32.97772 1.000 128.67496 262 LEU A O 1
ATOM 3737 N N . ARG A 1 263 ? 29.86695 112.65740 32.44320 1.000 131.45622 263 ARG A N 1
ATOM 3738 C CA . ARG A 1 263 ? 30.85845 112.51318 31.37852 1.000 124.24266 263 ARG A CA 1
ATOM 3739 C C . ARG A 1 263 ? 30.57341 113.49786 30.24771 1.000 124.21894 263 ARG A C 1
ATOM 3740 O O . ARG A 1 263 ? 31.47913 114.18417 29.75035 1.000 126.04784 263 ARG A O 1
ATOM 3761 N N . LEU A 1 264 ? 29.30337 113.59211 29.83663 1.000 122.95791 264 LEU A N 1
ATOM 3762 C CA . LEU A 1 264 ? 28.93243 114.62346 28.87161 1.000 125.47812 264 LEU A CA 1
ATOM 3763 C C . LEU A 1 264 ? 29.29766 116.01359 29.37876 1.000 143.98458 264 LEU A C 1
ATOM 3764 O O . LEU A 1 264 ? 29.62794 116.90132 28.58686 1.000 134.99374 264 LEU A O 1
ATOM 3780 N N . ARG A 1 265 ? 29.21215 116.23121 30.69115 1.000 118.89956 265 ARG A N 1
ATOM 3781 C CA . ARG A 1 265 ? 29.54673 117.54795 31.23006 1.000 111.07747 265 ARG A CA 1
ATOM 3782 C C . ARG A 1 265 ? 31.04298 117.82940 31.11369 1.000 121.96584 265 ARG A C 1
ATOM 3783 O O . ARG A 1 265 ? 31.44323 118.93801 30.73779 1.000 135.63055 265 ARG A O 1
ATOM 3804 N N . ASN A 1 266 ? 31.88434 116.84336 31.42985 1.000 125.08273 266 ASN A N 1
ATOM 3805 C CA . ASN A 1 266 ? 33.31791 116.99230 31.17390 1.000 130.89491 266 ASN A CA 1
ATOM 3806 C C . ASN A 1 266 ? 33.57202 117.32142 29.70622 1.000 134.29281 266 ASN A C 1
ATOM 3807 O O . ASN A 1 266 ? 34.41501 118.17451 29.37043 1.000 144.98191 266 ASN A O 1
ATOM 3818 N N . GLU A 1 267 ? 32.83832 116.65519 28.81583 1.000 120.03077 267 GLU A N 1
ATOM 3819 C CA . GLU A 1 267 ? 32.96871 116.94726 27.39593 1.000 139.55817 267 GLU A CA 1
ATOM 3820 C C . GLU A 1 267 ? 32.60597 118.39394 27.09699 1.000 139.89401 267 GLU A C 1
ATOM 3821 O O . GLU A 1 267 ? 33.32491 119.08228 26.37443 1.000 149.48728 267 GLU A O 1
ATOM 3833 N N . ARG A 1 268 ? 31.45545 118.85155 27.59329 1.000 126.23344 268 ARG A N 1
ATOM 3834 C CA . ARG A 1 268 ? 31.04165 120.22828 27.33968 1.000 134.85985 268 ARG A CA 1
ATOM 3835 C C . ARG A 1 268 ? 32.09771 121.20032 27.84438 1.000 129.52486 268 ARG A C 1
ATOM 3836 O O . ARG A 1 268 ? 32.35378 122.23769 27.21864 1.000 145.87418 268 ARG A O 1
ATOM 3857 N N . TYR A 1 269 ? 32.73153 120.87134 28.97259 1.000 141.61157 269 TYR A N 1
ATOM 3858 C CA . TYR A 1 269 ? 33.82075 121.69796 29.48014 1.000 150.22730 269 TYR A CA 1
ATOM 3859 C C . TYR A 1 269 ? 34.92016 121.82421 28.43512 1.000 155.14205 269 TYR A C 1
ATOM 3860 O O . TYR A 1 269 ? 35.29521 122.93181 28.03579 1.000 161.52989 269 TYR A O 1
ATOM 3878 N N . VAL A 1 270 ? 35.44052 120.69113 27.95998 1.000 147.81655 270 VAL A N 1
ATOM 3879 C CA . VAL A 1 270 ? 36.53579 120.79694 26.99622 1.000 152.75526 270 VAL A CA 1
ATOM 3880 C C . VAL A 1 270 ? 36.05930 121.35428 25.65233 1.000 154.83637 270 VAL A C 1
ATOM 3881 O O . VAL A 1 270 ? 36.86936 121.88602 24.88483 1.000 162.40462 270 VAL A O 1
ATOM 3894 N N . LEU A 1 271 ? 34.76169 121.24922 25.34840 1.000 151.68079 271 LEU A N 1
ATOM 3895 C CA . LEU A 1 271 ? 34.21112 121.78286 24.10932 1.000 156.38060 271 LEU A CA 1
ATOM 3896 C C . LEU A 1 271 ? 34.05066 123.29626 24.16057 1.000 173.40040 271 LEU A C 1
ATOM 3897 O O . LEU A 1 271 ? 34.01419 123.94133 23.10589 1.000 163.19370 271 LEU A O 1
ATOM 3913 N N . HIS A 1 272 ? 33.92893 123.87090 25.35760 1.000 154.98069 272 HIS A N 1
ATOM 3914 C CA . HIS A 1 272 ? 34.01053 125.31671 25.51924 1.000 157.13583 272 HIS A CA 1
ATOM 3915 C C . HIS A 1 272 ? 35.43927 125.78474 25.76464 1.000 167.05551 272 HIS A C 1
ATOM 3916 O O . HIS A 1 272 ? 35.73128 126.97094 25.57247 1.000 174.62990 272 HIS A O 1
ATOM 3930 N N . LEU A 1 273 ? 36.32743 124.88272 26.18581 1.000 153.53733 273 LEU A N 1
ATOM 3931 C CA . LEU A 1 273 ? 37.76005 125.15170 26.29640 1.000 162.56727 273 LEU A CA 1
ATOM 3932 C C . LEU A 1 273 ? 38.48771 124.77653 25.02639 1.000 165.94500 273 LEU A C 1
ATOM 3933 O O . LEU A 1 273 ? 39.57869 124.20118 25.06831 1.000 167.61656 273 LEU A O 1
ATOM 3949 N N . LEU A 1 274 ? 37.89219 125.07661 23.87861 1.000 176.96642 274 LEU A N 1
ATOM 3950 C CA . LEU A 1 274 ? 38.32288 124.51495 22.61202 1.000 189.04708 274 LEU A CA 1
ATOM 3951 C C . LEU A 1 274 ? 38.82797 125.55454 21.62846 1.000 209.13337 274 LEU A C 1
ATOM 3952 O O . LEU A 1 274 ? 39.23527 125.18740 20.52195 1.000 225.23429 274 LEU A O 1
ATOM 3968 N N . ARG A 1 275 ? 38.86239 126.82818 22.01021 1.000 209.25576 275 ARG A N 1
ATOM 3969 C CA . ARG A 1 275 ? 39.07751 127.89352 21.03634 1.000 219.40092 275 ARG A CA 1
ATOM 3970 C C . ARG A 1 275 ? 40.32751 127.66181 20.18646 1.000 220.38464 275 ARG A C 1
ATOM 3971 O O . ARG A 1 275 ? 40.29047 127.84275 18.96429 1.000 217.81979 275 ARG A O 1
ATOM 3992 N N . ASP A 1 276 ? 41.44609 127.27909 20.80548 1.000 223.29121 276 ASP A N 1
ATOM 3993 C CA . ASP A 1 276 ? 42.64078 126.94310 20.03363 1.000 223.95964 276 ASP A CA 1
ATOM 3994 C C . ASP A 1 276 ? 42.51827 125.52254 19.49158 1.000 244.09038 276 ASP A C 1
ATOM 3995 O O . ASP A 1 276 ? 42.04716 124.61794 20.18661 1.000 248.44020 276 ASP A O 1
ATOM 4004 N N . LEU A 1 277 ? 42.94737 125.33003 18.24284 1.000 255.11241 277 LEU A N 1
ATOM 4005 C CA . LEU A 1 277 ? 42.72754 124.07886 17.52011 1.000 252.64115 277 LEU A CA 1
ATOM 4006 C C . LEU A 1 277 ? 41.23399 123.76515 17.39080 1.000 252.50438 277 LEU A C 1
ATOM 4007 O O . LEU A 1 277 ? 40.83885 122.60111 17.28766 1.000 253.64605 277 LEU A O 1
ATOM 4023 N N . ASP A 1 278 ? 40.38504 124.79908 17.39215 1.000 254.23352 278 ASP A N 1
ATOM 4024 C CA . ASP A 1 278 ? 38.94186 124.59137 17.31538 1.000 245.76496 278 ASP A CA 1
ATOM 4025 C C . ASP A 1 278 ? 38.49356 124.04616 15.96536 1.000 231.19988 278 ASP A C 1
ATOM 4026 O O . ASP A 1 278 ? 37.35811 123.56872 15.85325 1.000 224.71209 278 ASP A O 1
ATOM 4035 N N . ASP A 1 279 ? 39.35053 124.10736 14.94536 1.000 224.63957 279 ASP A N 1
ATOM 4036 C CA . ASP A 1 279 ? 39.01141 123.51706 13.65764 1.000 215.91649 279 ASP A CA 1
ATOM 4037 C C . ASP A 1 279 ? 38.69844 122.03193 13.78625 1.000 206.03663 279 ASP A C 1
ATOM 4038 O O . ASP A 1 279 ? 37.93184 121.48797 12.98175 1.000 197.03179 279 ASP A O 1
ATOM 4047 N N . VAL A 1 280 ? 39.26190 121.36559 14.79033 1.000 220.55933 280 VAL A N 1
ATOM 4048 C CA . VAL A 1 280 ? 39.21072 119.90823 14.86046 1.000 216.42501 280 VAL A CA 1
ATOM 4049 C C . VAL A 1 280 ? 37.86312 119.46075 15.42449 1.000 202.14639 280 VAL A C 1
ATOM 4050 O O . VAL A 1 280 ? 37.17305 118.66895 14.76666 1.000 197.31298 280 VAL A O 1
ATOM 4063 N N . PRO A 1 281 ? 37.41988 119.92103 16.60780 1.000 186.46549 281 PRO A N 1
ATOM 4064 C CA . PRO A 1 281 ? 36.14105 119.41917 17.11792 1.000 174.15219 281 PRO A CA 1
ATOM 4065 C C . PRO A 1 281 ? 34.98963 120.31909 16.72136 1.000 173.80266 281 PRO A C 1
ATOM 4066 O O . PRO A 1 281 ? 35.14595 121.20473 15.87446 1.000 191.40808 281 PRO A O 1
ATOM 4077 N N . LYS A 1 282 ? 33.84258 120.12221 17.34937 1.000 172.77650 282 LYS A N 1
ATOM 4078 C CA . LYS A 1 282 ? 32.59434 120.61323 16.81104 1.000 169.25127 282 LYS A CA 1
ATOM 4079 C C . LYS A 1 282 ? 31.98105 121.70066 17.67080 1.000 171.41625 282 LYS A C 1
ATOM 4080 O O . LYS A 1 282 ? 32.49904 122.07962 18.72360 1.000 161.72020 282 LYS A O 1
ATOM 4099 N N . VAL A 1 283 ? 30.84657 122.20156 17.17989 1.000 175.31092 283 VAL A N 1
ATOM 4100 C CA . VAL A 1 283 ? 30.02911 123.17371 17.88754 1.000 177.57573 283 VAL A CA 1
ATOM 4101 C C . VAL A 1 283 ? 29.32167 122.42982 19.00872 1.000 168.65110 283 VAL A C 1
ATOM 4102 O O . VAL A 1 283 ? 29.35194 121.19370 19.06521 1.000 180.56512 283 VAL A O 1
ATOM 4115 N N . ILE A 1 284 ? 28.65324 123.17059 19.88436 1.000 155.32891 284 ILE A N 1
ATOM 4116 C CA . ILE A 1 284 ? 28.10567 122.60993 21.11024 1.000 169.21708 284 ILE A CA 1
ATOM 4117 C C . ILE A 1 284 ? 26.72039 123.18898 21.35573 1.000 170.39139 284 ILE A C 1
ATOM 4118 O O . ILE A 1 284 ? 26.39409 124.29363 20.91242 1.000 164.78894 284 ILE A O 1
ATOM 4134 N N . ASP A 1 285 ? 25.89390 122.40233 22.04371 1.000 171.83158 285 ASP A N 1
ATOM 4135 C CA . ASP A 1 285 ? 24.54724 122.78298 22.45255 1.000 167.55275 285 ASP A CA 1
ATOM 4136 C C . ASP A 1 285 ? 24.09901 121.75909 23.49008 1.000 159.09187 285 ASP A C 1
ATOM 4137 O O . ASP A 1 285 ? 24.27352 120.55541 23.28441 1.000 159.04121 285 ASP A O 1
ATOM 4146 N N . HIS A 1 286 ? 23.54233 122.20761 24.60719 1.000 166.05116 286 HIS A N 1
ATOM 4147 C CA . HIS A 1 286 ? 23.26224 121.32897 25.73558 1.000 158.22179 286 HIS A CA 1
ATOM 4148 C C . HIS A 1 286 ? 21.79472 121.43222 26.10983 1.000 151.50681 286 HIS A C 1
ATOM 4149 O O . HIS A 1 286 ? 21.26150 122.53815 26.24279 1.000 159.91899 286 HIS A O 1
ATOM 4163 N N . PHE A 1 287 ? 21.14058 120.28305 26.27093 1.000 150.44685 287 PHE A N 1
ATOM 4164 C CA . PHE A 1 287 ? 19.76747 120.28403 26.75249 1.000 151.16626 287 PHE A CA 1
ATOM 4165 C C . PHE A 1 287 ? 19.47789 118.94838 27.41797 1.000 154.20896 287 PHE A C 1
ATOM 4166 O O . PHE A 1 287 ? 20.29613 118.02711 27.39345 1.000 155.31195 287 PHE A O 1
ATOM 4183 N N . ARG A 1 288 ? 18.30722 118.85574 28.04125 1.000 159.55590 288 ARG A N 1
ATOM 4184 C CA . ARG A 1 288 ? 17.95446 117.68362 28.82690 1.000 156.78675 288 ARG A CA 1
ATOM 4185 C C . ARG A 1 288 ? 16.46671 117.40053 28.68112 1.000 154.26652 288 ARG A C 1
ATOM 4186 O O . ARG A 1 288 ? 15.66747 118.30754 28.43727 1.000 159.38286 288 ARG A O 1
ATOM 4207 N N . HIS A 1 289 ? 16.10107 116.12752 28.82950 1.000 151.96711 289 HIS A N 1
ATOM 4208 C CA . HIS A 1 289 ? 14.70412 115.71811 28.74861 1.000 155.41228 289 HIS A CA 1
ATOM 4209 C C . HIS A 1 289 ? 14.51988 114.48091 29.61358 1.000 150.91956 289 HIS A C 1
ATOM 4210 O O . HIS A 1 289 ? 15.30831 113.53439 29.52149 1.000 144.81310 289 HIS A O 1
ATOM 4224 N N . GLU A 1 290 ? 13.49352 114.50721 30.46740 1.000 152.71497 290 GLU A N 1
ATOM 4225 C CA . GLU A 1 290 ? 13.15468 113.36634 31.31254 1.000 143.05544 290 GLU A CA 1
ATOM 4226 C C . GLU A 1 290 ? 14.37905 112.87781 32.07915 1.000 137.07305 290 GLU A C 1
ATOM 4227 O O . GLU A 1 290 ? 15.01734 113.65639 32.79524 1.000 125.44465 290 GLU A O 1
ATOM 4239 N N . ASP A 1 291 ? 14.71438 111.59456 31.93496 1.000 138.83497 291 ASP A N 1
ATOM 4240 C CA . ASP A 1 291 ? 15.82575 110.97926 32.65266 1.000 138.73935 291 ASP A CA 1
ATOM 4241 C C . ASP A 1 291 ? 17.09852 110.91540 31.81348 1.000 143.70703 291 ASP A C 1
ATOM 4242 O O . ASP A 1 291 ? 17.95408 110.05450 32.04782 1.000 140.54212 291 ASP A O 1
ATOM 4251 N N . ARG A 1 292 ? 17.24560 111.81279 30.84290 1.000 139.41614 292 ARG A N 1
ATOM 4252 C CA . ARG A 1 292 ? 18.37837 111.76367 29.93708 1.000 127.98598 292 ARG A CA 1
ATOM 4253 C C . ARG A 1 292 ? 18.84361 113.16752 29.59118 1.000 131.91607 292 ARG A C 1
ATOM 4254 O O . ARG A 1 292 ? 18.09117 114.14228 29.69628 1.000 126.94654 292 ARG A O 1
ATOM 4275 N N . GLU A 1 293 ? 20.10327 113.25640 29.16078 1.000 133.75449 293 GLU A N 1
ATOM 4276 C CA . GLU A 1 293 ? 20.67283 114.53403 28.74608 1.000 140.06558 293 GLU A CA 1
ATOM 4277 C C . GLU A 1 293 ? 21.38903 114.37860 27.41146 1.000 141.37317 293 GLU A C 1
ATOM 4278 O O . GLU A 1 293 ? 21.80963 113.28080 27.03206 1.000 132.79676 293 GLU A O 1
ATOM 4290 N N . TYR A 1 294 ? 21.52137 115.49984 26.69440 1.000 138.74176 294 TYR A N 1
ATOM 4291 C CA . TYR A 1 294 ? 22.06684 115.49594 25.34940 1.000 129.11929 294 TYR A CA 1
ATOM 4292 C C . TYR A 1 294 ? 22.98897 116.68766 25.13052 1.000 136.13156 294 TYR A C 1
ATOM 4293 O O . TYR A 1 294 ? 22.73564 117.79219 25.63568 1.000 146.19347 294 TYR A O 1
ATOM 4311 N N . LEU A 1 295 ? 24.03611 116.44832 24.33757 1.000 126.07713 295 LEU A N 1
ATOM 4312 C CA . LEU A 1 295 ? 25.05054 117.43424 23.97788 1.000 136.36249 295 LEU A CA 1
ATOM 4313 C C . LEU A 1 295 ? 25.24698 117.39385 22.46891 1.000 144.79682 295 LEU A C 1
ATOM 4314 O O . LEU A 1 295 ? 25.07695 116.34724 21.84833 1.000 142.24241 295 LEU A O 1
ATOM 4330 N N . ALA A 1 296 ? 25.59512 118.53449 21.87318 1.000 154.90135 296 ALA A N 1
ATOM 4331 C CA . ALA A 1 296 ? 25.72044 118.60332 20.41143 1.000 152.91751 296 ALA A CA 1
ATOM 4332 C C . ALA A 1 296 ? 27.17013 118.53742 19.93656 1.000 144.43435 296 ALA A C 1
ATOM 4333 O O . ALA A 1 296 ? 27.99737 119.36298 20.31767 1.000 148.31394 296 ALA A O 1
ATOM 4340 N N . ALA A 1 310 ? 33.95560 112.33270 8.38743 1.000 165.85987 310 ALA A N 1
ATOM 4341 C CA . ALA A 1 310 ? 34.28144 111.45724 7.26950 1.000 160.96946 310 ALA A CA 1
ATOM 4342 C C . ALA A 1 310 ? 34.43780 110.00611 7.72430 1.000 160.73500 310 ALA A C 1
ATOM 4343 O O . ALA A 1 310 ? 34.72174 109.12357 6.91599 1.000 157.57376 310 ALA A O 1
ATOM 4349 N N . GLU A 1 311 ? 34.25855 109.76874 9.02283 1.000 151.37137 311 GLU A N 1
ATOM 4350 C CA . GLU A 1 311 ? 34.19349 108.41440 9.57063 1.000 161.28453 311 GLU A CA 1
ATOM 4351 C C . GLU A 1 311 ? 35.48957 107.64561 9.31802 1.000 164.45306 311 GLU A C 1
ATOM 4352 O O . GLU A 1 311 ? 35.48344 106.51651 8.82360 1.000 169.17598 311 GLU A O 1
ATOM 4364 N N . ASN A 1 312 ? 36.61415 108.26661 9.66449 1.000 159.62665 312 ASN A N 1
ATOM 4365 C CA . ASN A 1 312 ? 37.89697 107.59025 9.52750 1.000 166.37828 312 ASN A CA 1
ATOM 4366 C C . ASN A 1 312 ? 37.89874 106.31026 10.36037 1.000 162.11632 312 ASN A C 1
ATOM 4367 O O . ASN A 1 312 ? 37.06092 106.10609 11.24492 1.000 155.07993 312 ASN A O 1
ATOM 4378 N N . GLY A 1 313 ? 38.86514 105.44417 10.07104 1.000 153.65710 313 GLY A N 1
ATOM 4379 C CA . GLY A 1 313 ? 38.83664 104.07804 10.53056 1.000 131.44093 313 GLY A CA 1
ATOM 4380 C C . GLY A 1 313 ? 38.19119 103.12717 9.55322 1.000 122.87393 313 GLY A C 1
ATOM 4381 O O . GLY A 1 313 ? 38.47043 101.92277 9.59697 1.000 129.81996 313 GLY A O 1
ATOM 4385 N N . LEU A 1 314 ? 37.32812 103.63969 8.67989 1.000 132.87464 314 LEU A N 1
ATOM 4386 C CA . LEU A 1 314 ? 36.87535 102.90541 7.50507 1.000 151.78388 314 LEU A CA 1
ATOM 4387 C C . LEU A 1 314 ? 37.97409 102.99032 6.45336 1.000 139.88706 314 LEU A C 1
ATOM 4388 O O . LEU A 1 314 ? 38.24140 104.06480 5.90361 1.000 135.29409 314 LEU A O 1
ATOM 4404 N N . TYR A 1 315 ? 38.61923 101.86208 6.18661 1.000 141.31606 315 TYR A N 1
ATOM 4405 C CA . TYR A 1 315 ? 39.77100 101.83438 5.30242 1.000 138.85248 315 TYR A CA 1
ATOM 4406 C C . TYR A 1 315 ? 39.38267 101.25201 3.94759 1.000 154.91504 315 TYR A C 1
ATOM 4407 O O . TYR A 1 315 ? 39.76756 100.14385 3.56553 1.000 153.89425 315 TYR A O 1
ATOM 4425 N N . VAL A 1 316 ? 38.58859 102.02710 3.21745 1.000 153.14336 316 VAL A N 1
ATOM 4426 C CA . VAL A 1 316 ? 38.55019 101.82983 1.77709 1.000 152.95870 316 VAL A CA 1
ATOM 4427 C C . VAL A 1 316 ? 39.96023 101.95062 1.22427 1.000 149.94358 316 VAL A C 1
ATOM 4428 O O . VAL A 1 316 ? 40.36647 101.20501 0.32702 1.000 158.66461 316 VAL A O 1
ATOM 4441 N N . ALA A 1 317 ? 40.73551 102.87200 1.77484 1.000 165.98062 317 ALA A N 1
ATOM 4442 C CA . ALA A 1 317 ? 42.14212 103.03261 1.44156 1.000 163.77402 317 ALA A CA 1
ATOM 4443 C C . ALA A 1 317 ? 42.96799 102.25659 2.45884 1.000 157.76757 317 ALA A C 1
ATOM 4444 O O . ALA A 1 317 ? 42.95974 102.58486 3.64976 1.000 174.43578 317 ALA A O 1
ATOM 4451 N N . ASP A 1 318 ? 43.68575 101.23484 1.98337 1.000 168.04639 318 ASP A N 1
ATOM 4452 C CA . ASP A 1 318 ? 44.32640 100.29129 2.89822 1.000 164.78781 318 ASP A CA 1
ATOM 4453 C C . ASP A 1 318 ? 45.33751 100.96429 3.81770 1.000 159.15907 318 ASP A C 1
ATOM 4454 O O . ASP A 1 318 ? 45.21628 100.83288 5.04772 1.000 189.24562 318 ASP A O 1
ATOM 4463 N N . PRO A 1 319 ? 46.35419 101.66821 3.31532 1.000 171.53832 319 PRO A N 1
ATOM 4464 C CA . PRO A 1 319 ? 47.24058 102.39100 4.23671 1.000 180.09230 319 PRO A CA 1
ATOM 4465 C C . PRO A 1 319 ? 46.80942 103.83447 4.42950 1.000 175.66465 319 PRO A C 1
ATOM 4466 O O . PRO A 1 319 ? 47.61558 104.66551 4.85671 1.000 195.76690 319 PRO A O 1
ATOM 4477 N N . ALA A 1 320 ? 45.54928 104.14492 4.12646 1.000 177.95508 320 ALA A N 1
ATOM 4478 C CA . ALA A 1 320 ? 45.03095 105.51039 4.08725 1.000 188.93487 320 ALA A CA 1
ATOM 4479 C C . ALA A 1 320 ? 46.09766 106.41026 3.43181 1.000 199.08146 320 ALA A C 1
ATOM 4480 O O . ALA A 1 320 ? 46.52907 107.39087 4.03173 1.000 210.20036 320 ALA A O 1
ATOM 4487 N N . PRO A 1 321 ? 46.52118 106.08035 2.21629 1.000 188.98272 321 PRO A N 1
ATOM 4488 C CA . PRO A 1 321 ? 47.70296 106.73104 1.63927 1.000 179.06502 321 PRO A CA 1
ATOM 4489 C C . PRO A 1 321 ? 47.55838 108.23854 1.63110 1.000 182.93495 321 PRO A C 1
ATOM 4490 O O . PRO A 1 321 ? 46.60148 108.77498 1.05570 1.000 182.57573 321 PRO A O 1
ATOM 4501 N N . PRO A 1 322 ? 48.48331 108.95814 2.27154 1.000 184.09370 322 PRO A N 1
ATOM 4502 C CA . PRO A 1 322 ? 48.47528 110.42388 2.12309 1.000 201.56902 322 PRO A CA 1
ATOM 4503 C C . PRO A 1 322 ? 48.53878 110.85915 0.66914 1.000 213.85085 322 PRO A C 1
ATOM 4504 O O . PRO A 1 322 ? 47.81291 111.77552 0.26446 1.000 229.04364 322 PRO A O 1
ATOM 4515 N N . GLY A 1 323 ? 49.38720 110.21277 -0.13026 1.000 203.46724 323 GLY A N 1
ATOM 4516 C CA . GLY A 1 323 ? 49.45382 110.44917 -1.55908 1.000 190.96115 323 GLY A CA 1
ATOM 4517 C C . GLY A 1 323 ? 50.03890 109.25478 -2.28708 1.000 191.70025 323 GLY A C 1
ATOM 4518 O O . GLY A 1 323 ? 50.57344 109.38302 -3.39374 1.000 190.38293 323 GLY A O 1
ATOM 4522 N N . ARG A 1 324 ? 49.93991 108.08119 -1.66161 1.000 188.31528 324 ARG A N 1
ATOM 4523 C CA . ARG A 1 324 ? 50.50436 106.83658 -2.17666 1.000 187.74499 324 ARG A CA 1
ATOM 4524 C C . ARG A 1 324 ? 52.01506 106.92392 -2.35961 1.000 194.88140 324 ARG A C 1
ATOM 4525 O O . ARG A 1 324 ? 52.61417 106.08489 -3.04053 1.000 196.28797 324 ARG A O 1
ATOM 4546 N N . SER A 1 325 ? 52.64767 107.91988 -1.75114 1.000 198.46287 325 SER A N 1
ATOM 4547 C CA . SER A 1 325 ? 54.07210 108.13149 -1.93067 1.000 198.63192 325 SER A CA 1
ATOM 4548 C C . SER A 1 325 ? 54.86698 107.19189 -1.02631 1.000 201.56209 325 SER A C 1
ATOM 4549 O O . SER A 1 325 ? 54.31475 106.38619 -0.27079 1.000 190.51612 325 SER A O 1
ATOM 4557 N N . LEU A 1 326 ? 56.19350 107.29918 -1.11270 1.000 193.63434 326 LEU A N 1
ATOM 4558 C CA . LEU A 1 326 ? 57.06273 106.46996 -0.28734 1.000 194.84645 326 LEU A CA 1
ATOM 4559 C C . LEU A 1 326 ? 56.97459 106.85111 1.18477 1.000 187.52503 326 LEU A C 1
ATOM 4560 O O . LEU A 1 326 ? 57.08050 105.98073 2.05593 1.000 173.88266 326 LEU A O 1
ATOM 4576 N N . ARG A 1 327 ? 56.77887 108.13249 1.47753 1.000 178.03477 327 ARG A N 1
ATOM 4577 C CA . ARG A 1 327 ? 56.69887 108.63987 2.84123 1.000 191.59367 327 ARG A CA 1
ATOM 4578 C C . ARG A 1 327 ? 55.24116 108.89967 3.19896 1.000 195.14629 327 ARG A C 1
ATOM 4579 O O . ARG A 1 327 ? 54.52166 109.55783 2.44100 1.000 203.52228 327 ARG A O 1
ATOM 4600 N N . ALA A 1 328 ? 54.80674 108.36851 4.34786 1.000 178.97001 328 ALA A N 1
ATOM 4601 C CA . ALA A 1 328 ? 53.45381 108.58308 4.85027 1.000 184.48462 328 ALA A CA 1
ATOM 4602 C C . ALA A 1 328 ? 53.48659 109.04751 6.30148 1.000 196.24678 328 ALA A C 1
ATOM 4603 O O . ALA A 1 328 ? 52.56418 108.76460 7.07835 1.000 166.25655 328 ALA A O 1
ATOM 4610 N N . LEU A 1 329 ? 54.55446 109.74819 6.68427 1.000 199.56560 329 LEU A N 1
ATOM 4611 C CA . LEU A 1 329 ? 54.60370 110.39122 7.98741 1.000 182.84838 329 LEU A CA 1
ATOM 4612 C C . LEU A 1 329 ? 53.71793 111.63228 8.04731 1.000 175.69170 329 LEU A C 1
ATOM 4613 O O . LEU A 1 329 ? 53.71493 112.31106 9.07337 1.000 178.10831 329 LEU A O 1
ATOM 4629 N N . ALA A 1 330 ? 52.98138 111.94329 6.97778 1.000 179.61954 330 ALA A N 1
ATOM 4630 C CA . ALA A 1 330 ? 52.12777 113.12594 6.98471 1.000 189.11114 330 ALA A CA 1
ATOM 4631 C C . ALA A 1 330 ? 51.09205 113.03768 8.09655 1.000 176.32901 330 ALA A C 1
ATOM 4632 O O . ALA A 1 330 ? 50.96207 113.94666 8.92575 1.000 174.90738 330 ALA A O 1
ATOM 4639 N N . THR A 1 331 ? 50.33651 111.94462 8.11915 1.000 176.51724 331 THR A N 1
ATOM 4640 C CA . THR A 1 331 ? 49.36423 111.73227 9.18235 1.000 176.71574 331 THR A CA 1
ATOM 4641 C C . THR A 1 331 ? 50.03678 111.72436 10.55127 1.000 175.50844 331 THR A C 1
ATOM 4642 O O . THR A 1 331 ? 49.49463 112.26657 11.52559 1.000 175.28439 331 THR A O 1
ATOM 4653 N N . ALA A 1 332 ? 51.23637 111.14824 10.64070 1.000 177.45829 332 ALA A N 1
ATOM 4654 C CA . ALA A 1 332 ? 51.91668 111.06880 11.92967 1.000 177.33572 332 ALA A CA 1
ATOM 4655 C C . ALA A 1 332 ? 52.27330 112.45364 12.46260 1.000 177.02691 332 ALA A C 1
ATOM 4656 O O . ALA A 1 332 ? 52.07948 112.73545 13.64965 1.000 193.13246 332 ALA A O 1
ATOM 4663 N N . LEU A 1 333 ? 52.80119 113.33375 11.60832 1.000 176.31619 333 LEU A N 1
ATOM 4664 C CA . LEU A 1 333 ? 53.06800 114.69987 12.05303 1.000 175.95341 333 LEU A CA 1
ATOM 4665 C C . LEU A 1 333 ? 51.76612 115.44608 12.33556 1.000 171.20198 333 LEU A C 1
ATOM 4666 O O . LEU A 1 333 ? 51.71432 116.30568 13.22781 1.000 184.00793 333 LEU A O 1
ATOM 4682 N N . LEU A 1 334 ? 50.70226 115.12275 11.59690 1.000 171.71172 334 LEU A N 1
ATOM 4683 C CA . LEU A 1 334 ? 49.40086 115.71397 11.88261 1.000 179.45235 334 LEU A CA 1
ATOM 4684 C C . LEU A 1 334 ? 48.90647 115.34020 13.27438 1.000 177.56086 334 LEU A C 1
ATOM 4685 O O . LEU A 1 334 ? 48.08417 116.05680 13.85650 1.000 173.46282 334 LEU A O 1
ATOM 4701 N N . GLU A 1 335 ? 49.34898 114.19950 13.80138 1.000 165.89846 335 GLU A N 1
ATOM 4702 C CA . GLU A 1 335 ? 49.00993 113.86159 15.18433 1.000 167.94559 335 GLU A CA 1
ATOM 4703 C C . GLU A 1 335 ? 49.60672 114.88085 16.15761 1.000 177.20937 335 GLU A C 1
ATOM 4704 O O . GLU A 1 335 ? 48.91427 115.41606 17.03596 1.000 186.20022 335 GLU A O 1
ATOM 4716 N N . LEU A 1 336 ? 50.90134 115.16892 16.01943 1.000 174.87415 336 LEU A N 1
ATOM 4717 C CA . LEU A 1 336 ? 51.49905 116.18359 16.87994 1.000 195.90755 336 LEU A CA 1
ATOM 4718 C C . LEU A 1 336 ? 50.89683 117.56033 16.62450 1.000 195.27264 336 LEU A C 1
ATOM 4719 O O . LEU A 1 336 ? 50.93323 118.41893 17.51780 1.000 197.95014 336 LEU A O 1
ATOM 4735 N N . LEU A 1 337 ? 50.36045 117.79160 15.42066 1.000 190.46268 337 LEU A N 1
ATOM 4736 C CA . LEU A 1 337 ? 49.65110 119.04166 15.15921 1.000 194.92194 337 LEU A CA 1
ATOM 4737 C C . LEU A 1 337 ? 48.69586 119.36917 16.30199 1.000 195.34411 337 LEU A C 1
ATOM 4738 O O . LEU A 1 337 ? 48.67592 120.49291 16.81490 1.000 201.13271 337 LEU A O 1
ATOM 4754 N N . ASP A 1 338 ? 47.89739 118.38926 16.71970 1.000 188.91806 338 ASP A N 1
ATOM 4755 C CA . ASP A 1 338 ? 46.98199 118.58379 17.83398 1.000 180.55093 338 ASP A CA 1
ATOM 4756 C C . ASP A 1 338 ? 47.60435 118.23293 19.17612 1.000 191.42874 338 ASP A C 1
ATOM 4757 O O . ASP A 1 338 ? 47.07282 118.64856 20.21237 1.000 194.45070 338 ASP A O 1
ATOM 4766 N N . HIS A 1 339 ? 48.71371 117.48719 19.19045 1.000 196.73535 339 HIS A N 1
ATOM 4767 C CA . HIS A 1 339 ? 49.42248 117.30149 20.45434 1.000 200.61516 339 HIS A CA 1
ATOM 4768 C C . HIS A 1 339 ? 49.86013 118.64040 21.03854 1.000 200.48323 339 HIS A C 1
ATOM 4769 O O . HIS A 1 339 ? 49.73614 118.87229 22.24656 1.000 205.00254 339 HIS A O 1
ATOM 4783 N N . VAL A 1 340 ? 50.36561 119.53837 20.19589 1.000 199.03708 340 VAL A N 1
ATOM 4784 C CA . VAL A 1 340 ? 50.88452 120.81429 20.68503 1.000 201.89333 340 VAL A CA 1
ATOM 4785 C C . VAL A 1 340 ? 49.77881 121.68492 21.27898 1.000 196.78790 340 VAL A C 1
ATOM 4786 O O . VAL A 1 340 ? 50.05374 122.77028 21.80312 1.000 218.16076 340 VAL A O 1
ATOM 4799 N N . HIS A 1 341 ? 48.52210 121.24373 21.16897 1.000 191.95852 341 HIS A N 1
ATOM 4800 C CA . HIS A 1 341 ? 47.42602 122.00872 21.75951 1.000 192.81895 341 HIS A CA 1
ATOM 4801 C C . HIS A 1 341 ? 47.67595 122.30390 23.23374 1.000 192.94005 341 HIS A C 1
ATOM 4802 O O . HIS A 1 341 ? 47.26421 123.35614 23.73882 1.000 193.04732 341 HIS A O 1
ATOM 4816 N N . ARG A 1 342 ? 48.34905 121.39260 23.93840 1.000 187.35226 342 ARG A N 1
ATOM 4817 C CA . ARG A 1 342 ? 48.60550 121.56427 25.36349 1.000 185.81267 342 ARG A CA 1
ATOM 4818 C C . ARG A 1 342 ? 47.30916 121.88399 26.09534 1.000 186.97015 342 ARG A C 1
ATOM 4819 O O . ARG A 1 342 ? 46.40296 121.04725 26.14759 1.000 178.08263 342 ARG A O 1
ATOM 4840 N N . ARG A 1 343 ? 47.20603 123.08416 26.65825 1.000 176.48041 343 ARG A N 1
ATOM 4841 C CA . ARG A 1 343 ? 46.01811 123.53661 27.37819 1.000 182.69544 343 ARG A CA 1
ATOM 4842 C C . ARG A 1 343 ? 45.66481 122.63298 28.55561 1.000 184.61160 343 ARG A C 1
ATOM 4843 O O . ARG A 1 343 ? 44.56310 122.74117 29.10576 1.000 200.60003 343 ARG A O 1
ATOM 4864 N N . GLY A 1 344 ? 46.57417 121.75268 28.96732 1.000 176.55255 344 GLY A N 1
ATOM 4865 C CA . GLY A 1 344 ? 46.28826 120.83926 30.05545 1.000 172.99201 344 GLY A CA 1
ATOM 4866 C C . GLY A 1 344 ? 45.22274 119.80913 29.76085 1.000 170.56738 344 GLY A C 1
ATOM 4867 O O . GLY A 1 344 ? 44.71377 119.17683 30.69166 1.000 171.23596 344 GLY A O 1
ATOM 4871 N N . VAL A 1 345 ? 44.87813 119.61373 28.48996 1.000 175.95322 345 VAL A N 1
ATOM 4872 C CA . VAL A 1 345 ? 43.81351 118.70364 28.07533 1.000 168.60796 345 VAL A CA 1
ATOM 4873 C C . VAL A 1 345 ? 44.45893 117.41701 27.57177 1.000 157.40790 345 VAL A C 1
ATOM 4874 O O . VAL A 1 345 ? 45.14911 117.41588 26.54762 1.000 155.78248 345 VAL A O 1
ATOM 4887 N N . LEU A 1 346 ? 44.21012 116.31084 28.27977 1.000 150.21312 346 LEU A N 1
ATOM 4888 C CA . LEU A 1 346 ? 44.80236 115.01033 27.98173 1.000 140.72568 346 LEU A CA 1
ATOM 4889 C C . LEU A 1 346 ? 43.70814 114.07749 27.47150 1.000 145.92743 346 LEU A C 1
ATOM 4890 O O . LEU A 1 346 ? 42.94227 113.51807 28.26084 1.000 150.87088 346 LEU A O 1
ATOM 4906 N N . VAL A 1 347 ? 43.66053 113.88491 26.15121 1.000 142.09919 347 VAL A N 1
ATOM 4907 C CA . VAL A 1 347 ? 42.58752 113.09748 25.54837 1.000 143.18129 347 VAL A CA 1
ATOM 4908 C C . VAL A 1 347 ? 42.47251 111.73139 26.20847 1.000 132.78749 347 VAL A C 1
ATOM 4909 O O . VAL A 1 347 ? 41.36701 111.22021 26.42714 1.000 121.57372 347 VAL A O 1
ATOM 4922 N N . ARG A 1 348 ? 43.61067 111.09825 26.48868 1.000 126.46973 348 ARG A N 1
ATOM 4923 C CA . ARG A 1 348 ? 43.64569 109.81380 27.17478 1.000 134.94939 348 ARG A CA 1
ATOM 4924 C C . ARG A 1 348 ? 42.93364 108.71415 26.39892 1.000 120.34929 348 ARG A C 1
ATOM 4925 O O . ARG A 1 348 ? 42.81489 107.58298 26.87991 1.000 112.14403 348 ARG A O 1
ATOM 4946 N N . ASP A 1 349 ? 42.45945 109.02304 25.19955 1.000 124.19378 349 ASP A N 1
ATOM 4947 C CA . ASP A 1 349 ? 41.67523 108.05488 24.44399 1.000 128.02459 349 ASP A CA 1
ATOM 4948 C C . ASP A 1 349 ? 41.73409 108.38492 22.95943 1.000 138.71817 349 ASP A C 1
ATOM 4949 O O . ASP A 1 349 ? 40.74060 108.83826 22.38389 1.000 135.14924 349 ASP A O 1
ATOM 4958 N N . LEU A 1 350 ? 42.89520 108.17403 22.33721 1.000 129.96717 350 LEU A N 1
ATOM 4959 C CA . LEU A 1 350 ? 43.09006 108.43616 20.91374 1.000 141.83306 350 LEU A CA 1
ATOM 4960 C C . LEU A 1 350 ? 43.00128 107.10525 20.17135 1.000 132.92023 350 LEU A C 1
ATOM 4961 O O . LEU A 1 350 ? 43.97853 106.35403 20.10062 1.000 119.50540 350 LEU A O 1
ATOM 4977 N N . THR A 1 351 ? 41.83538 106.82248 19.60698 1.000 133.41726 351 THR A N 1
ATOM 4978 C CA . THR A 1 351 ? 41.57539 105.58653 18.89175 1.000 136.00454 351 THR A CA 1
ATOM 4979 C C . THR A 1 351 ? 41.34324 105.85092 17.41153 1.000 134.52679 351 THR A C 1
ATOM 4980 O O . THR A 1 351 ? 40.97705 106.96229 17.01524 1.000 138.94198 351 THR A O 1
ATOM 4991 N N . PRO A 1 352 ? 41.53940 104.84326 16.55795 1.000 128.82257 352 PRO A N 1
ATOM 4992 C CA . PRO A 1 352 ? 41.17622 105.01150 15.14007 1.000 124.55460 352 PRO A CA 1
ATOM 4993 C C . PRO A 1 352 ? 39.71712 105.36123 14.92782 1.000 128.04258 352 PRO A C 1
ATOM 4994 O O . PRO A 1 352 ? 39.36041 105.82090 13.83777 1.000 131.34986 352 PRO A O 1
ATOM 5005 N N . THR A 1 353 ? 38.85412 105.14834 15.92309 1.000 137.64391 353 THR A N 1
ATOM 5006 C CA . THR A 1 353 ? 37.49691 105.67324 15.84727 1.000 128.49246 353 THR A CA 1
ATOM 5007 C C . THR A 1 353 ? 37.42508 107.12238 16.31432 1.000 125.67100 353 THR A C 1
ATOM 5008 O O . THR A 1 353 ? 36.42451 107.79672 16.04959 1.000 119.07176 353 THR A O 1
ATOM 5019 N N . ASN A 1 354 ? 38.45417 107.60317 17.00704 1.000 139.35139 354 ASN A N 1
ATOM 5020 C CA . ASN A 1 354 ? 38.56761 109.01147 17.37732 1.000 145.44103 354 ASN A CA 1
ATOM 5021 C C . ASN A 1 354 ? 39.53379 109.72705 16.43118 1.000 157.76205 354 ASN A C 1
ATOM 5022 O O . ASN A 1 354 ? 40.60307 110.19497 16.82821 1.000 165.25702 354 ASN A O 1
ATOM 5033 N N . VAL A 1 355 ? 39.14944 109.77101 15.15763 1.000 155.35315 355 VAL A N 1
ATOM 5034 C CA . VAL A 1 355 ? 39.89407 110.49012 14.12398 1.000 156.95830 355 VAL A CA 1
ATOM 5035 C C . VAL A 1 355 ? 38.96468 110.66454 12.92604 1.000 163.14946 355 VAL A C 1
ATOM 5036 O O . VAL A 1 355 ? 38.15909 109.78331 12.61831 1.000 162.60101 355 VAL A O 1
ATOM 5049 N N . VAL A 1 356 ? 39.08433 111.81110 12.25815 1.000 167.67922 356 VAL A N 1
ATOM 5050 C CA . VAL A 1 356 ? 38.29084 112.10153 11.06414 1.000 179.94950 356 VAL A CA 1
ATOM 5051 C C . VAL A 1 356 ? 39.01467 113.19156 10.28599 1.000 198.50676 356 VAL A C 1
ATOM 5052 O O . VAL A 1 356 ? 39.54378 114.14049 10.87327 1.000 204.32403 356 VAL A O 1
ATOM 5065 N N . LEU A 1 357 ? 39.02887 113.06231 8.95770 1.000 205.83798 357 LEU A N 1
ATOM 5066 C CA . LEU A 1 357 ? 39.80301 113.98720 8.12783 1.000 213.80644 357 LEU A CA 1
ATOM 5067 C C . LEU A 1 357 ? 39.11281 114.11608 6.77166 1.000 217.24670 357 LEU A C 1
ATOM 5068 O O . LEU A 1 357 ? 39.26871 113.25201 5.90555 1.000 227.77611 357 LEU A O 1
ATOM 5084 N N . ASP A 1 358 ? 38.36419 115.19958 6.60031 1.000 204.23204 358 ASP A N 1
ATOM 5085 C CA . ASP A 1 358 ? 37.78568 115.52202 5.31093 1.000 205.83397 358 ASP A CA 1
ATOM 5086 C C . ASP A 1 358 ? 38.88076 115.95810 4.34686 1.000 229.40841 358 ASP A C 1
ATOM 5087 O O . ASP A 1 358 ? 39.79665 116.69813 4.70971 1.000 246.16825 358 ASP A O 1
ATOM 5096 N N . ASP A 1 359 ? 38.79925 115.47418 3.11678 1.000 227.29246 359 ASP A N 1
ATOM 5097 C CA . ASP A 1 359 ? 39.77835 115.83930 2.04237 1.000 233.75843 359 ASP A CA 1
ATOM 5098 C C . ASP A 1 359 ? 41.14998 115.22884 2.40288 1.000 254.30763 359 ASP A C 1
ATOM 5099 O O . ASP A 1 359 ? 41.23632 114.10942 2.95079 1.000 261.10225 359 ASP A O 1
ATOM 5108 N N . ALA A 1 360 ? 42.23392 115.92694 2.07647 1.000 260.52276 360 ALA A N 1
ATOM 5109 C CA . ALA A 1 360 ? 43.57923 115.44956 2.32392 1.000 267.15929 360 ALA A CA 1
ATOM 5110 C C . ALA A 1 360 ? 43.93915 115.65865 3.79044 1.000 287.18362 360 ALA A C 1
ATOM 5111 O O . ALA A 1 360 ? 43.04300 115.79500 4.62952 1.000 291.37731 360 ALA A O 1
ATOM 5118 N N . THR A 1 361 ? 45.24117 115.69353 4.11607 1.000 294.60957 361 THR A N 1
ATOM 5119 C CA . THR A 1 361 ? 45.65372 115.87093 5.50792 1.000 296.73171 361 THR A CA 1
ATOM 5120 C C . THR A 1 361 ? 45.07648 117.14366 6.12188 1.000 305.09615 361 THR A C 1
ATOM 5121 O O . THR A 1 361 ? 45.03666 117.26063 7.35074 1.000 317.12085 361 THR A O 1
ATOM 5132 N N . GLY A 1 362 ? 44.63158 118.09295 5.29555 1.000 296.65931 362 GLY A N 1
ATOM 5133 C CA . GLY A 1 362 ? 43.94158 119.26119 5.80644 1.000 292.17828 362 GLY A CA 1
ATOM 5134 C C . GLY A 1 362 ? 42.51727 118.95599 6.23960 1.000 288.13241 362 GLY A C 1
ATOM 5135 O O . GLY A 1 362 ? 41.92098 117.94726 5.86521 1.000 280.52610 362 GLY A O 1
ATOM 5139 N N . ARG A 1 363 ? 41.96262 119.86858 7.05120 1.000 286.25067 363 ARG A N 1
ATOM 5140 C CA . ARG A 1 363 ? 40.65016 119.74045 7.67343 1.000 277.82549 363 ARG A CA 1
ATOM 5141 C C . ARG A 1 363 ? 40.65905 118.68905 8.78271 1.000 277.77870 363 ARG A C 1
ATOM 5142 O O . ARG A 1 363 ? 39.74020 117.86106 8.85034 1.000 263.78784 363 ARG A O 1
ATOM 5163 N N . PRO A 1 364 ? 41.65333 118.68819 9.67791 1.000 284.51883 364 PRO A N 1
ATOM 5164 C CA . PRO A 1 364 ? 41.67515 117.67258 10.74433 1.000 271.56134 364 PRO A CA 1
ATOM 5165 C C . PRO A 1 364 ? 40.47435 117.81148 11.67424 1.000 248.73488 364 PRO A C 1
ATOM 5166 O O . PRO A 1 364 ? 40.07464 118.91976 12.04275 1.000 247.00717 364 PRO A O 1
ATOM 5177 N N . ARG A 1 365 ? 39.88969 116.66912 12.03744 1.000 217.75942 365 ARG A N 1
ATOM 5178 C CA . ARG A 1 365 ? 38.67721 116.62960 12.84313 1.000 211.74251 365 ARG A CA 1
ATOM 5179 C C . ARG A 1 365 ? 38.81495 115.56268 13.92113 1.000 199.12446 365 ARG A C 1
ATOM 5180 O O . ARG A 1 365 ? 39.60741 114.62497 13.80187 1.000 200.93248 365 ARG A O 1
ATOM 5201 N N . LEU A 1 366 ? 38.02625 115.71821 14.98374 1.000 185.26065 366 LEU A N 1
ATOM 5202 C CA . LEU A 1 366 ? 38.04760 114.79029 16.10785 1.000 169.41534 366 LEU A CA 1
ATOM 5203 C C . LEU A 1 366 ? 36.78379 114.99188 16.92842 1.000 161.46617 366 LEU A C 1
ATOM 5204 O O . LEU A 1 366 ? 36.33727 116.12776 17.11198 1.000 168.79769 366 LEU A O 1
ATOM 5220 N N . VAL A 1 367 ? 36.22167 113.88928 17.42939 1.000 152.36191 367 VAL A N 1
ATOM 5221 C CA . VAL A 1 367 ? 34.90825 113.94206 18.05980 1.000 145.64779 367 VAL A CA 1
ATOM 5222 C C . VAL A 1 367 ? 34.75572 112.99861 19.25000 1.000 136.35390 367 VAL A C 1
ATOM 5223 O O . VAL A 1 367 ? 33.79042 112.22919 19.31185 1.000 149.34018 367 VAL A O 1
ATOM 5236 N N . ASP A 1 368 ? 35.67777 113.05654 20.21263 1.000 128.48816 368 ASP A N 1
ATOM 5237 C CA . ASP A 1 368 ? 35.43610 112.40787 21.49999 1.000 136.56069 368 ASP A CA 1
ATOM 5238 C C . ASP A 1 368 ? 36.44443 112.84095 22.55677 1.000 127.44730 368 ASP A C 1
ATOM 5239 O O . ASP A 1 368 ? 37.65958 112.73116 22.36469 1.000 129.14568 368 ASP A O 1
ATOM 5248 N N . PHE A 1 369 ? 35.93336 113.31297 23.69694 1.000 135.29949 369 PHE A N 1
ATOM 5249 C CA . PHE A 1 369 ? 36.79604 113.77187 24.77990 1.000 140.09336 369 PHE A CA 1
ATOM 5250 C C . PHE A 1 369 ? 36.18748 113.45959 26.13830 1.000 123.54843 369 PHE A C 1
ATOM 5251 O O . PHE A 1 369 ? 36.47202 114.15985 27.11667 1.000 121.87505 369 PHE A O 1
ATOM 5268 N N . GLU A 1 370 ? 35.34892 112.42222 26.21620 1.000 138.28833 370 GLU A N 1
ATOM 5269 C CA . GLU A 1 370 ? 34.70202 112.09259 27.47878 1.000 117.37449 370 GLU A CA 1
ATOM 5270 C C . GLU A 1 370 ? 35.71262 111.96336 28.60560 1.000 120.42164 370 GLU A C 1
ATOM 5271 O O . GLU A 1 370 ? 35.41236 112.30660 29.75329 1.000 129.06184 370 GLU A O 1
ATOM 5283 N N . ILE A 1 371 ? 36.91219 111.47541 28.29886 1.000 117.54672 371 ILE A N 1
ATOM 5284 C CA . ILE A 1 371 ? 37.90235 111.16117 29.31956 1.000 116.27804 371 ILE A CA 1
ATOM 5285 C C . ILE A 1 371 ? 39.11906 112.05009 29.11042 1.000 134.31001 371 ILE A C 1
ATOM 5286 O O . ILE A 1 371 ? 40.24966 111.65974 29.41941 1.000 141.41772 371 ILE A O 1
ATOM 5302 N N . SER A 1 372 ? 38.89456 113.25340 28.58721 1.000 144.48601 372 SER A N 1
ATOM 5303 C CA . SER A 1 372 ? 39.98212 114.18957 28.30245 1.000 142.38498 372 SER A CA 1
ATOM 5304 C C . SER A 1 372 ? 40.20508 115.12408 29.49314 1.000 144.60919 372 SER A C 1
ATOM 5305 O O . SER A 1 372 ? 40.06307 116.34230 29.40921 1.000 152.68934 372 SER A O 1
ATOM 5313 N N . HIS A 1 373 ? 40.57590 114.52513 30.62135 1.000 146.36773 373 HIS A N 1
ATOM 5314 C CA . HIS A 1 373 ? 40.71527 115.27245 31.86444 1.000 172.92793 373 HIS A CA 1
ATOM 5315 C C . HIS A 1 373 ? 41.84182 114.67356 32.68971 1.000 166.39256 373 HIS A C 1
ATOM 5316 O O . HIS A 1 373 ? 41.87536 113.45877 32.90504 1.000 162.32266 373 HIS A O 1
ATOM 5330 N N . ALA A 1 374 ? 42.75992 115.52215 33.14597 1.000 144.52517 374 ALA A N 1
ATOM 5331 C CA . ALA A 1 374 ? 43.78600 115.09697 34.08199 1.000 144.58318 374 ALA A CA 1
ATOM 5332 C C . ALA A 1 374 ? 43.59638 115.68242 35.47250 1.000 147.44400 374 ALA A C 1
ATOM 5333 O O . ALA A 1 374 ? 44.33040 115.30139 36.38954 1.000 147.71574 374 ALA A O 1
ATOM 5340 N N . GLU A 1 375 ? 42.64508 116.59916 35.64930 1.000 166.17122 375 GLU A N 1
ATOM 5341 C CA . GLU A 1 375 ? 42.32535 117.13243 36.96519 1.000 154.58365 375 GLU A CA 1
ATOM 5342 C C . GLU A 1 375 ? 42.03949 115.98340 37.91909 1.000 153.34470 375 GLU A C 1
ATOM 5343 O O . GLU A 1 375 ? 41.85625 114.84431 37.48132 1.000 160.03930 375 GLU A O 1
ATOM 5355 N N . ASP A 1 376 ? 41.98618 116.25907 39.21423 1.000 151.99973 376 ASP A N 1
ATOM 5356 C CA . ASP A 1 376 ? 41.67382 115.23834 40.20906 1.000 160.11304 376 ASP A CA 1
ATOM 5357 C C . ASP A 1 376 ? 40.49796 114.35966 39.76446 1.000 159.79901 376 ASP A C 1
ATOM 5358 O O . ASP A 1 376 ? 40.56915 113.13824 39.89713 1.000 157.14050 376 ASP A O 1
ATOM 5367 N N . PRO A 1 377 ? 39.39283 114.93033 39.23814 1.000 163.37945 377 PRO A N 1
ATOM 5368 C CA . PRO A 1 377 ? 38.38155 114.06897 38.59505 1.000 154.86008 377 PRO A CA 1
ATOM 5369 C C . PRO A 1 377 ? 38.92693 113.42706 37.32622 1.000 133.68161 377 PRO A C 1
ATOM 5370 O O . PRO A 1 377 ? 38.63344 113.88332 36.21539 1.000 139.22896 377 PRO A O 1
ATOM 5381 N N . GLN A 1 378 ? 39.73146 112.37747 37.47935 1.000 128.58653 378 GLN A N 1
ATOM 5382 C CA . GLN A 1 378 ? 40.25429 111.62245 36.34458 1.000 126.99763 378 GLN A CA 1
ATOM 5383 C C . GLN A 1 378 ? 39.32273 110.44409 36.08265 1.000 129.05528 378 GLN A C 1
ATOM 5384 O O . GLN A 1 378 ? 39.28396 109.48743 36.86433 1.000 122.66322 378 GLN A O 1
ATOM 5398 N N . LEU A 1 379 ? 38.58042 110.50709 34.98307 1.000 126.56241 379 LEU A N 1
ATOM 5399 C CA . LEU A 1 379 ? 37.67815 109.42061 34.63218 1.000 113.12987 379 LEU A CA 1
ATOM 5400 C C . LEU A 1 379 ? 38.47626 108.17711 34.25629 1.000 109.12361 379 LEU A C 1
ATOM 5401 O O . LEU A 1 379 ? 39.51462 108.25908 33.59492 1.000 119.66460 379 LEU A O 1
ATOM 5417 N N . TYR A 1 380 ? 37.99211 107.02168 34.70567 1.000 114.67314 380 TYR A N 1
ATOM 5418 C CA . TYR A 1 380 ? 38.63537 105.75350 34.38525 1.000 116.43054 380 TYR A CA 1
ATOM 5419 C C . TYR A 1 380 ? 38.33119 105.37927 32.94291 1.000 123.88799 380 TYR A C 1
ATOM 5420 O O . TYR A 1 380 ? 37.17159 105.39127 32.51674 1.000 102.29420 380 TYR A O 1
ATOM 5438 N N . GLY A 1 381 ? 39.37642 105.05149 32.19245 1.000 121.08952 381 GLY A N 1
ATOM 5439 C CA . GLY A 1 381 ? 39.22907 104.75605 30.79068 1.000 120.10720 381 GLY A CA 1
ATOM 5440 C C . GLY A 1 381 ? 39.49034 103.30166 30.48498 1.000 136.03474 381 GLY A C 1
ATOM 5441 O O . GLY A 1 381 ? 38.57576 102.47033 30.55540 1.000 143.71460 381 GLY A O 1
ATOM 5445 N N . TRP A 1 382 ? 40.73030 102.97313 30.13082 1.000 133.57238 382 TRP A N 1
ATOM 5446 C CA . TRP A 1 382 ? 41.02189 101.67276 29.53570 1.000 121.40948 382 TRP A CA 1
ATOM 5447 C C . TRP A 1 382 ? 40.01729 101.38004 28.43074 1.000 136.21492 382 TRP A C 1
ATOM 5448 O O . TRP A 1 382 ? 39.79673 100.22162 28.06435 1.000 140.94437 382 TRP A O 1
ATOM 5469 N N . THR A 1 383 ? 39.39677 102.45300 27.92243 1.000 137.17370 383 THR A N 1
ATOM 5470 C CA . THR A 1 383 ? 38.26575 102.31982 27.00936 1.000 149.80203 383 THR A CA 1
ATOM 5471 C C . THR A 1 383 ? 38.63157 101.49554 25.79497 1.000 159.76303 383 THR A C 1
ATOM 5472 O O . THR A 1 383 ? 37.88397 100.56243 25.45508 1.000 173.87674 383 THR A O 1
ATOM 5483 N N . PRO A 1 384 ? 39.72202 101.76494 25.10742 1.000 152.57146 384 PRO A N 1
ATOM 5484 C CA . PRO A 1 384 ? 40.17018 100.82500 24.07909 1.000 139.86717 384 PRO A CA 1
ATOM 5485 C C . PRO A 1 384 ? 40.70042 99.58892 24.77897 1.000 144.86429 384 PRO A C 1
ATOM 5486 O O . PRO A 1 384 ? 41.72997 99.65350 25.45197 1.000 125.01653 384 PRO A O 1
ATOM 5497 N N . GLY A 1 385 ? 40.00930 98.46350 24.65715 1.000 140.90202 385 GLY A N 1
ATOM 5498 C CA . GLY A 1 385 ? 40.49871 97.23814 25.25170 1.000 120.05145 385 GLY A CA 1
ATOM 5499 C C . GLY A 1 385 ? 41.97201 96.99265 24.99610 1.000 135.33977 385 GLY A C 1
ATOM 5500 O O . GLY A 1 385 ? 42.61660 96.24136 25.73287 1.000 134.37579 385 GLY A O 1
ATOM 5504 N N . TYR A 1 386 ? 42.52514 97.65191 23.98226 1.000 129.01770 386 TYR A N 1
ATOM 5505 C CA . TYR A 1 386 ? 43.86690 97.37489 23.48127 1.000 133.37989 386 TYR A CA 1
ATOM 5506 C C . TYR A 1 386 ? 44.73688 98.60901 23.32156 1.000 153.86848 386 TYR A C 1
ATOM 5507 O O . TYR A 1 386 ? 45.94119 98.53064 23.59175 1.000 154.72733 386 TYR A O 1
ATOM 5525 N N . SER A 1 387 ? 44.17356 99.75165 22.89951 1.000 155.57707 387 SER A N 1
ATOM 5526 C CA . SER A 1 387 ? 44.99497 100.87138 22.46489 1.000 133.29234 387 SER A CA 1
ATOM 5527 C C . SER A 1 387 ? 45.61983 101.74208 23.55316 1.000 126.07535 387 SER A C 1
ATOM 5528 O O . SER A 1 387 ? 46.58697 102.45500 23.26352 1.000 120.94618 387 SER A O 1
ATOM 5536 N N . PRO A 1 388 ? 45.14436 101.73606 24.79521 1.000 128.08527 388 PRO A N 1
ATOM 5537 C CA . PRO A 1 388 ? 45.75696 102.60174 25.78888 1.000 123.46883 388 PRO A CA 1
ATOM 5538 C C . PRO A 1 388 ? 47.00385 101.95485 26.35344 1.000 117.31208 388 PRO A C 1
ATOM 5539 O O . PRO A 1 388 ? 47.24396 100.75391 26.15547 1.000 110.57050 388 PRO A O 1
ATOM 5550 N N . PRO A 1 389 ? 47.80577 102.70551 27.05578 1.000 117.68479 389 PRO A N 1
ATOM 5551 C CA . PRO A 1 389 ? 48.99597 102.11761 27.67682 1.000 111.08733 389 PRO A CA 1
ATOM 5552 C C . PRO A 1 389 ? 48.64261 101.10993 28.75499 1.000 118.86078 389 PRO A C 1
ATOM 5553 O O . PRO A 1 389 ? 47.46680 100.88162 29.06079 1.000 108.52043 389 PRO A O 1
ATOM 5564 N N . GLU A 1 390 ? 49.67627 100.50224 29.33344 1.000 121.86103 390 GLU A N 1
ATOM 5565 C CA . GLU A 1 390 ? 49.51664 99.65855 30.50616 1.000 140.24271 390 GLU A CA 1
ATOM 5566 C C . GLU A 1 390 ? 49.26082 100.46594 31.77205 1.000 141.31031 390 GLU A C 1
ATOM 5567 O O . GLU A 1 390 ? 49.09420 99.86607 32.84136 1.000 147.60557 390 GLU A O 1
ATOM 5579 N N . GLN A 1 391 ? 49.24205 101.79360 31.68383 1.000 138.31755 391 GLN A N 1
ATOM 5580 C CA . GLN A 1 391 ? 49.11249 102.65011 32.85154 1.000 131.55428 391 GLN A CA 1
ATOM 5581 C C . GLN A 1 391 ? 47.78690 103.39310 32.89295 1.000 125.85753 391 GLN A C 1
ATOM 5582 O O . GLN A 1 391 ? 47.57723 104.22085 33.78411 1.000 136.90809 391 GLN A O 1
ATOM 5596 N N . GLU A 1 392 ? 46.87472 103.10695 31.96796 1.000 126.42336 392 GLU A N 1
ATOM 5597 C CA . GLU A 1 392 ? 45.49183 103.53823 32.15098 1.000 118.95036 392 GLU A CA 1
ATOM 5598 C C . GLU A 1 392 ? 44.78784 102.51493 33.03473 1.000 126.27699 392 GLU A C 1
ATOM 5599 O O . GLU A 1 392 ? 43.69206 102.03784 32.72337 1.000 128.11243 392 GLU A O 1
ATOM 5611 N N . ARG A 1 393 ? 45.47001 102.14333 34.12042 1.000 136.41832 393 ARG A N 1
ATOM 5612 C CA . ARG A 1 393 ? 44.87759 101.51171 35.29102 1.000 124.05033 393 ARG A CA 1
ATOM 5613 C C . ARG A 1 393 ? 44.43636 102.55721 36.29681 1.000 131.67313 393 ARG A C 1
ATOM 5614 O O . ARG A 1 393 ? 44.52884 102.34381 37.51518 1.000 111.97090 393 ARG A O 1
ATOM 5635 N N . ASP A 1 394 ? 43.97915 103.70703 35.79865 1.000 122.39652 394 ASP A N 1
ATOM 5636 C CA . ASP A 1 394 ? 43.64243 104.90513 36.54224 1.000 114.69089 394 ASP A CA 1
ATOM 5637 C C . ASP A 1 394 ? 44.88566 105.59469 37.07426 1.000 115.88829 394 ASP A C 1
ATOM 5638 O O . ASP A 1 394 ? 44.77235 106.69255 37.65579 1.000 115.91562 394 ASP A O 1
ATOM 5647 N N . GLU A 1 395 ? 46.06851 105.02048 36.90119 1.000 132.42888 395 GLU A N 1
ATOM 5648 C CA . GLU A 1 395 ? 47.30694 105.71300 37.22950 1.000 128.02088 395 GLU A CA 1
ATOM 5649 C C . GLU A 1 395 ? 47.26219 107.08356 36.55893 1.000 127.59817 395 GLU A C 1
ATOM 5650 O O . GLU A 1 395 ? 46.55207 107.26834 35.55858 1.000 120.26868 395 GLU A O 1
ATOM 5662 N N . PRO A 1 396 ? 47.99703 108.06518 37.07723 1.000 140.43749 396 PRO A N 1
ATOM 5663 C CA . PRO A 1 396 ? 47.84414 109.44226 36.58721 1.000 143.47535 396 PRO A CA 1
ATOM 5664 C C . PRO A 1 396 ? 48.01038 109.54427 35.07677 1.000 130.92512 396 PRO A C 1
ATOM 5665 O O . PRO A 1 396 ? 48.73266 108.76314 34.45242 1.000 130.27041 396 PRO A O 1
ATOM 5676 N N . ALA A 1 397 ? 47.32564 110.52799 34.49634 1.000 129.53500 397 ALA A N 1
ATOM 5677 C CA . ALA A 1 397 ? 47.32417 110.73551 33.05813 1.000 135.97639 397 ALA A CA 1
ATOM 5678 C C . ALA A 1 397 ? 48.52739 111.56423 32.61723 1.000 143.15664 397 ALA A C 1
ATOM 5679 O O . ALA A 1 397 ? 49.12924 112.30411 33.40050 1.000 155.05774 397 ALA A O 1
ATOM 5686 N N . THR A 1 398 ? 48.86147 111.44009 31.33162 1.000 149.27730 398 THR A N 1
ATOM 5687 C CA . THR A 1 398 ? 50.00232 112.13174 30.74277 1.000 147.35832 398 THR A CA 1
ATOM 5688 C C . THR A 1 398 ? 49.79106 112.19067 29.23547 1.000 153.03385 398 THR A C 1
ATOM 5689 O O . THR A 1 398 ? 49.47725 111.15973 28.62978 1.000 157.42680 398 THR A O 1
ATOM 5700 N N . VAL A 1 399 ? 49.97460 113.37429 28.62224 1.000 163.73484 399 VAL A N 1
ATOM 5701 C CA . VAL A 1 399 ? 50.05972 113.39571 27.16612 1.000 167.86029 399 VAL A CA 1
ATOM 5702 C C . VAL A 1 399 ? 51.06034 112.32821 26.73549 1.000 161.75981 399 VAL A C 1
ATOM 5703 O O . VAL A 1 399 ? 50.84260 111.58499 25.76978 1.000 159.48694 399 VAL A O 1
ATOM 5716 N N . GLU A 1 400 ? 52.18615 112.24588 27.45669 1.000 169.84906 400 GLU A N 1
ATOM 5717 C CA . GLU A 1 400 ? 53.14860 111.17886 27.22693 1.000 162.61576 400 GLU A CA 1
ATOM 5718 C C . GLU A 1 400 ? 52.44873 109.84278 27.05951 1.000 154.88756 400 GLU A C 1
ATOM 5719 O O . GLU A 1 400 ? 52.71628 109.12132 26.10535 1.000 162.16494 400 GLU A O 1
ATOM 5731 N N . ALA A 1 401 ? 51.55775 109.48786 27.99079 1.000 157.13349 401 ALA A N 1
ATOM 5732 C CA . ALA A 1 401 ? 50.86241 108.20806 27.89373 1.000 149.52903 401 ALA A CA 1
ATOM 5733 C C . ALA A 1 401 ? 49.95975 108.14629 26.66763 1.000 154.50424 401 ALA A C 1
ATOM 5734 O O . ALA A 1 401 ? 49.78965 107.07079 26.07683 1.000 142.57690 401 ALA A O 1
ATOM 5741 N N . ASP A 1 402 ? 49.41508 109.28794 26.23443 1.000 147.24368 402 ASP A N 1
ATOM 5742 C CA . ASP A 1 402 ? 48.63101 109.33774 25.00308 1.000 148.37555 402 ASP A CA 1
ATOM 5743 C C . ASP A 1 402 ? 49.47482 108.89190 23.81495 1.000 154.03002 402 ASP A C 1
ATOM 5744 O O . ASP A 1 402 ? 48.98415 108.82363 22.68192 1.000 152.69940 402 ASP A O 1
ATOM 5753 N N . TYR A 1 403 ? 50.75398 108.60335 24.07737 1.000 146.05807 403 TYR A N 1
ATOM 5754 C CA . TYR A 1 403 ? 51.63882 108.04575 23.06044 1.000 150.66065 403 TYR A CA 1
ATOM 5755 C C . TYR A 1 403 ? 51.24210 106.62086 22.70032 1.000 151.95008 403 TYR A C 1
ATOM 5756 O O . TYR A 1 403 ? 51.28208 106.23627 21.52770 1.000 162.20261 403 TYR A O 1
ATOM 5774 N N . TYR A 1 404 ? 50.89777 105.80559 23.69469 1.000 134.89921 404 TYR A N 1
ATOM 5775 C CA . TYR A 1 404 ? 50.56936 104.41716 23.40376 1.000 125.14474 404 TYR A CA 1
ATOM 5776 C C . TYR A 1 404 ? 49.28802 104.33537 22.59913 1.000 142.00964 404 TYR A C 1
ATOM 5777 O O . TYR A 1 404 ? 49.07305 103.35196 21.88513 1.000 153.77868 404 TYR A O 1
ATOM 5795 N N . SER A 1 405 ? 48.44462 105.36275 22.69934 1.000 145.54102 405 SER A N 1
ATOM 5796 C CA . SER A 1 405 ? 47.29754 105.50538 21.81688 1.000 148.58859 405 SER A CA 1
ATOM 5797 C C . SER A 1 405 ? 47.73008 106.03522 20.45468 1.000 124.67265 405 SER A C 1
ATOM 5798 O O . SER A 1 405 ? 47.20720 105.60840 19.42098 1.000 119.43653 405 SER A O 1
ATOM 5806 N N . LEU A 1 406 ? 48.68609 106.95682 20.43176 1.000 124.89258 406 LEU A N 1
ATOM 5807 C CA . LEU A 1 406 ? 49.29977 107.39465 19.18565 1.000 138.96070 406 LEU A CA 1
ATOM 5808 C C . LEU A 1 406 ? 49.88104 106.18250 18.45937 1.000 132.62701 406 LEU A C 1
ATOM 5809 O O . LEU A 1 406 ? 49.36547 105.77644 17.41402 1.000 134.62478 406 LEU A O 1
ATOM 5825 N N . GLY A 1 407 ? 50.94219 105.59431 19.01524 1.000 130.78551 407 GLY A N 1
ATOM 5826 C CA . GLY A 1 407 ? 51.57422 104.46264 18.35672 1.000 125.84832 407 GLY A CA 1
ATOM 5827 C C . GLY A 1 407 ? 50.58382 103.38741 17.95975 1.000 134.11543 407 GLY A C 1
ATOM 5828 O O . GLY A 1 407 ? 50.60328 102.88881 16.83207 1.000 128.24295 407 GLY A O 1
ATOM 5832 N N . ALA A 1 408 ? 49.69703 103.01392 18.88277 1.000 127.69812 408 ALA A N 1
ATOM 5833 C CA . ALA A 1 408 ? 48.69883 101.99934 18.56757 1.000 130.79669 408 ALA A CA 1
ATOM 5834 C C . ALA A 1 408 ? 47.84643 102.44517 17.38919 1.000 137.76736 408 ALA A C 1
ATOM 5835 O O . ALA A 1 408 ? 47.62151 101.68381 16.44268 1.000 128.16258 408 ALA A O 1
ATOM 5842 N N . THR A 1 409 ? 47.35044 103.68075 17.43455 1.000 112.43288 409 THR A N 1
ATOM 5843 C CA . THR A 1 409 ? 46.70186 104.23952 16.25771 1.000 111.12826 409 THR A CA 1
ATOM 5844 C C . THR A 1 409 ? 47.56866 103.99009 15.03179 1.000 121.64827 409 THR A C 1
ATOM 5845 O O . THR A 1 409 ? 47.12561 103.37437 14.05293 1.000 124.22917 409 THR A O 1
ATOM 5856 N N . LEU A 1 410 ? 48.84023 104.39294 15.10429 1.000 108.12628 410 LEU A N 1
ATOM 5857 C CA . LEU A 1 410 ? 49.75025 104.16781 13.98894 1.000 123.27282 410 LEU A CA 1
ATOM 5858 C C . LEU A 1 410 ? 49.76798 102.70365 13.57740 1.000 128.82830 410 LEU A C 1
ATOM 5859 O O . LEU A 1 410 ? 49.75561 102.38638 12.38590 1.000 138.82682 410 LEU A O 1
ATOM 5875 N N . PHE A 1 411 ? 49.80858 101.79054 14.54416 1.000 125.57846 411 PHE A N 1
ATOM 5876 C CA . PHE A 1 411 ? 49.74185 100.37703 14.19751 1.000 126.62016 411 PHE A CA 1
ATOM 5877 C C . PHE A 1 411 ? 48.51589 100.11130 13.32478 1.000 110.91922 411 PHE A C 1
ATOM 5878 O O . PHE A 1 411 ? 48.64174 99.67236 12.17649 1.000 120.58318 411 PHE A O 1
ATOM 5895 N N . TYR A 1 412 ? 47.31626 100.42518 13.83183 1.000 130.15833 412 TYR A N 1
ATOM 5896 C CA . TYR A 1 412 ? 46.13078 100.20667 13.01242 1.000 130.76259 412 TYR A CA 1
ATOM 5897 C C . TYR A 1 412 ? 46.22013 100.97204 11.69882 1.000 118.16311 412 TYR A C 1
ATOM 5898 O O . TYR A 1 412 ? 45.58966 100.57823 10.70994 1.000 127.19489 412 TYR A O 1
ATOM 5916 N N . ALA A 1 413 ? 46.99070 102.05722 11.67203 1.000 117.56234 413 ALA A N 1
ATOM 5917 C CA . ALA A 1 413 ? 47.16854 102.81351 10.44068 1.000 128.36939 413 ALA A CA 1
ATOM 5918 C C . ALA A 1 413 ? 47.84744 101.96553 9.37361 1.000 129.53493 413 ALA A C 1
ATOM 5919 O O . ALA A 1 413 ? 47.37733 101.88865 8.23299 1.000 123.42178 413 ALA A O 1
ATOM 5926 N N . ALA A 1 414 ? 48.95679 101.31634 9.72684 1.000 127.33359 414 ALA A N 1
ATOM 5927 C CA . ALA A 1 414 ? 49.66688 100.48890 8.75835 1.000 122.80353 414 ALA A CA 1
ATOM 5928 C C . ALA A 1 414 ? 48.93443 99.17312 8.52340 1.000 139.57849 414 ALA A C 1
ATOM 5929 O O . ALA A 1 414 ? 48.50764 98.87323 7.40157 1.000 139.13692 414 ALA A O 1
ATOM 5936 N N . THR A 1 415 ? 48.76572 98.39557 9.59619 1.000 135.14665 415 THR A N 1
ATOM 5937 C CA . THR A 1 415 ? 48.23390 97.04353 9.49105 1.000 136.44822 415 THR A CA 1
ATOM 5938 C C . THR A 1 415 ? 46.83015 97.01107 8.91116 1.000 130.54509 415 THR A C 1
ATOM 5939 O O . THR A 1 415 ? 46.44981 96.02831 8.26383 1.000 132.35679 415 THR A O 1
ATOM 5950 N N . GLY A 1 416 ? 46.04974 98.06299 9.13314 1.000 130.07315 416 GLY A N 1
ATOM 5951 C CA . GLY A 1 416 ? 44.62873 97.97742 8.88740 1.000 130.75515 416 GLY A CA 1
ATOM 5952 C C . GLY A 1 416 ? 43.90112 97.11532 9.88705 1.000 138.33301 416 GLY A C 1
ATOM 5953 O O . GLY A 1 416 ? 42.76250 96.70929 9.63888 1.000 135.23112 416 GLY A O 1
ATOM 5957 N N . LEU A 1 417 ? 44.52824 96.82152 11.01903 1.000 132.46293 417 LEU A N 1
ATOM 5958 C CA . LEU A 1 417 ? 43.93542 95.96098 12.04298 1.000 122.67114 417 LEU A CA 1
ATOM 5959 C C . LEU A 1 417 ? 44.46813 96.36898 13.40151 1.000 133.40152 417 LEU A C 1
ATOM 5960 O O . LEU A 1 417 ? 45.62312 96.78750 13.51944 1.000 131.30115 417 LEU A O 1
ATOM 5976 N N . PRO A 1 418 ? 43.63972 96.28721 14.44375 1.000 124.41456 418 PRO A N 1
ATOM 5977 C CA . PRO A 1 418 ? 44.09093 96.70600 15.76922 1.000 126.38088 418 PRO A CA 1
ATOM 5978 C C . PRO A 1 418 ? 45.30797 95.92620 16.21422 1.000 111.99290 418 PRO A C 1
ATOM 5979 O O . PRO A 1 418 ? 45.51133 94.76655 15.80625 1.000 128.48745 418 PRO A O 1
ATOM 5990 N N . PRO A 1 419 ? 46.12999 96.50646 17.09067 1.000 111.89669 419 PRO A N 1
ATOM 5991 C CA . PRO A 1 419 ? 47.10207 95.69328 17.82750 1.000 109.28297 419 PRO A CA 1
ATOM 5992 C C . PRO A 1 419 ? 46.36284 94.63192 18.63177 1.000 110.87344 419 PRO A C 1
ATOM 5993 O O . PRO A 1 419 ? 45.16284 94.74437 18.89827 1.000 116.88025 419 PRO A O 1
ATOM 6004 N N . THR A 1 420 ? 47.08377 93.57981 19.01051 1.000 109.37059 420 THR A N 1
ATOM 6005 C CA . THR A 1 420 ? 46.45227 92.41866 19.62715 1.000 119.53376 420 THR A CA 1
ATOM 6006 C C . THR A 1 420 ? 46.48306 92.53353 21.14784 1.000 120.33063 420 THR A C 1
ATOM 6007 O O . THR A 1 420 ? 47.54978 92.71352 21.74565 1.000 118.56596 420 THR A O 1
ATOM 6018 N N . TRP A 1 421 ? 45.30562 92.42992 21.76442 1.000 115.75433 421 TRP A N 1
ATOM 6019 C CA . TRP A 1 421 ? 45.14525 92.50785 23.21006 1.000 103.96144 421 TRP A CA 1
ATOM 6020 C C . TRP A 1 421 ? 44.12385 91.46589 23.63699 1.000 91.81276 421 TRP A C 1
ATOM 6021 O O . TRP A 1 421 ? 43.09825 91.28707 22.97518 1.000 89.70947 421 TRP A O 1
ATOM 6059 N N . THR A 1 423 ? 42.01783 89.86181 27.14840 1.000 93.49723 423 THR A N 1
ATOM 6060 C CA . THR A 1 423 ? 41.71075 89.93321 28.56965 1.000 100.56486 423 THR A CA 1
ATOM 6061 C C . THR A 1 423 ? 42.56836 88.92996 29.33098 1.000 99.21444 423 THR A C 1
ATOM 6062 O O . THR A 1 423 ? 42.39720 87.71404 29.17880 1.000 95.97522 423 THR A O 1
ATOM 6073 N N . GLY A 1 424 ? 43.50160 89.43011 30.13335 1.000 104.31805 424 GLY A N 1
ATOM 6074 C CA . GLY A 1 424 ? 44.36821 88.59514 30.92649 1.000 103.30061 424 GLY A CA 1
ATOM 6075 C C . GLY A 1 424 ? 45.75366 88.36071 30.36111 1.000 112.04293 424 GLY A C 1
ATOM 6076 O O . GLY A 1 424 ? 46.54818 87.66644 31.00550 1.000 107.04781 424 GLY A O 1
ATOM 6080 N N . ASP A 1 425 ? 46.07734 88.90362 29.19868 1.000 117.06757 425 ASP A N 1
ATOM 6081 C CA . ASP A 1 425 ? 47.38266 88.62067 28.61596 1.000 121.60724 425 ASP A CA 1
ATOM 6082 C C . ASP A 1 425 ? 48.47448 89.22163 29.48515 1.000 108.34803 425 ASP A C 1
ATOM 6083 O O . ASP A 1 425 ? 48.56523 90.44984 29.57712 1.000 106.60093 425 ASP A O 1
ATOM 6092 N N . PRO A 1 426 ? 49.31958 88.41683 30.13394 1.000 110.99859 426 PRO A N 1
ATOM 6093 C CA . PRO A 1 426 ? 50.46061 88.99948 30.86320 1.000 116.22607 426 PRO A CA 1
ATOM 6094 C C . PRO A 1 426 ? 51.35477 89.81877 29.95831 1.000 132.73625 426 PRO A C 1
ATOM 6095 O O . PRO A 1 426 ? 52.04278 90.72531 30.43898 1.000 134.57953 426 PRO A O 1
ATOM 6106 N N . GLY A 1 427 ? 51.35125 89.52839 28.65777 1.000 123.92366 427 GLY A N 1
ATOM 6107 C CA . GLY A 1 427 ? 52.08602 90.30807 27.68778 1.000 122.61536 427 GLY A CA 1
ATOM 6108 C C . GLY A 1 427 ? 51.14479 90.97682 26.71010 1.000 119.02011 427 GLY A C 1
ATOM 6109 O O . GLY A 1 427 ? 51.23210 90.75897 25.49773 1.000 132.13293 427 GLY A O 1
ATOM 6113 N N . ASN A 1 428 ? 50.21231 91.77432 27.24265 1.000 105.85263 428 ASN A N 1
ATOM 6114 C CA . ASN A 1 428 ? 49.30986 92.56265 26.41077 1.000 104.12180 428 ASN A CA 1
ATOM 6115 C C . ASN A 1 428 ? 50.00473 93.76011 25.77709 1.000 132.57790 428 ASN A C 1
ATOM 6116 O O . ASN A 1 428 ? 49.40206 94.43129 24.93385 1.000 128.13330 428 ASN A O 1
ATOM 6127 N N . HIS A 1 429 ? 51.24510 94.04302 26.16647 1.000 113.67861 429 HIS A N 1
ATOM 6128 C CA . HIS A 1 429 ? 52.02200 95.14585 25.61307 1.000 127.04320 429 HIS A CA 1
ATOM 6129 C C . HIS A 1 429 ? 53.46896 94.68261 25.52838 1.000 132.02136 429 HIS A C 1
ATOM 6130 O O . HIS A 1 429 ? 54.08596 94.39624 26.55735 1.000 134.93722 429 HIS A O 1
ATOM 6144 N N . ASP A 1 430 ? 54.01077 94.60171 24.30876 1.000 122.45550 430 ASP A N 1
ATOM 6145 C CA . ASP A 1 430 ? 55.26631 93.89110 24.07844 1.000 132.53047 430 ASP A CA 1
ATOM 6146 C C . ASP A 1 430 ? 55.75758 94.14202 22.65674 1.000 127.67208 430 ASP A C 1
ATOM 6147 O O . ASP A 1 430 ? 54.99094 94.64321 21.82580 1.000 136.46241 430 ASP A O 1
ATOM 6156 N N . PRO A 1 431 ? 57.02875 93.82826 22.32903 1.000 131.59101 431 PRO A N 1
ATOM 6157 C CA . PRO A 1 431 ? 57.44217 93.86382 20.91982 1.000 115.37294 431 PRO A CA 1
ATOM 6158 C C . PRO A 1 431 ? 56.73273 92.86815 20.01604 1.000 127.11935 431 PRO A C 1
ATOM 6159 O O . PRO A 1 431 ? 57.07467 92.77284 18.83292 1.000 99.70841 431 PRO A O 1
ATOM 6170 N N . ARG A 1 432 ? 55.76758 92.10974 20.54189 1.000 139.76545 432 ARG A N 1
ATOM 6171 C CA . ARG A 1 432 ? 54.99251 91.22732 19.67556 1.000 122.37326 432 ARG A CA 1
ATOM 6172 C C . ARG A 1 432 ? 54.34716 92.00679 18.53712 1.000 120.33051 432 ARG A C 1
ATOM 6173 O O . ARG A 1 432 ? 54.17126 91.47187 17.43785 1.000 125.15620 432 ARG A O 1
ATOM 6194 N N . ARG A 1 433 ? 53.99019 93.27025 18.77773 1.000 119.38825 433 ARG A N 1
ATOM 6195 C CA . ARG A 1 433 ? 53.41281 94.08544 17.71424 1.000 129.56674 433 ARG A CA 1
ATOM 6196 C C . ARG A 1 433 ? 54.38015 94.23232 16.54886 1.000 133.55840 433 ARG A C 1
ATOM 6197 O O . ARG A 1 433 ? 53.95561 94.25621 15.38654 1.000 157.69360 433 ARG A O 1
ATOM 6218 N N . ALA A 1 434 ? 55.68249 94.29920 16.83610 1.000 127.99433 434 ALA A N 1
ATOM 6219 C CA . ALA A 1 434 ? 56.67728 94.34814 15.77322 1.000 146.29587 434 ALA A CA 1
ATOM 6220 C C . ALA A 1 434 ? 56.48112 93.22221 14.76709 1.000 142.37585 434 ALA A C 1
ATOM 6221 O O . ALA A 1 434 ? 56.86596 93.35887 13.60073 1.000 154.68305 434 ALA A O 1
ATOM 6228 N N . ALA A 1 435 ? 55.87392 92.10994 15.18955 1.000 137.64839 435 ALA A N 1
ATOM 6229 C CA . ALA A 1 435 ? 55.67772 90.97917 14.29241 1.000 127.37316 435 ALA A CA 1
ATOM 6230 C C . ALA A 1 435 ? 54.83573 91.32951 13.07150 1.000 144.38688 435 ALA A C 1
ATOM 6231 O O . ALA A 1 435 ? 54.73985 90.50454 12.15604 1.000 157.14995 435 ALA A O 1
ATOM 6238 N N . GLU A 1 436 ? 54.21756 92.51381 13.03038 1.000 149.57277 436 GLU A N 1
ATOM 6239 C CA . GLU A 1 436 ? 53.66772 92.99770 11.76634 1.000 172.42296 436 GLU A CA 1
ATOM 6240 C C . GLU A 1 436 ? 54.78922 93.41636 10.81992 1.000 182.82830 436 GLU A C 1
ATOM 6241 O O . GLU A 1 436 ? 54.82247 92.99945 9.65625 1.000 186.10109 436 GLU A O 1
ATOM 6253 N N . VAL A 1 437 ? 55.70599 94.25658 11.30701 1.000 177.14581 437 VAL A N 1
ATOM 6254 C CA . VAL A 1 437 ? 56.85748 94.76553 10.56464 1.000 183.59057 437 VAL A CA 1
ATOM 6255 C C . VAL A 1 437 ? 56.54980 94.96506 9.08567 1.000 176.14207 437 VAL A C 1
ATOM 6256 O O . VAL A 1 437 ? 57.30816 94.52944 8.21238 1.000 153.62279 437 VAL A O 1
ATOM 6269 N N . LEU A 1 438 ? 55.44623 95.64951 8.79644 1.000 176.14970 438 LEU A N 1
ATOM 6270 C CA . LEU A 1 438 ? 55.10464 96.00834 7.42398 1.000 157.33310 438 LEU A CA 1
ATOM 6271 C C . LEU A 1 438 ? 55.64999 97.39448 7.08553 1.000 131.50644 438 LEU A C 1
ATOM 6272 O O . LEU A 1 438 ? 56.47397 97.53975 6.17766 1.000 146.21268 438 LEU A O 1
ATOM 6288 N N . ALA A 1 439 ? 55.22006 98.41585 7.82532 1.000 141.57238 439 ALA A N 1
ATOM 6289 C CA . ALA A 1 439 ? 55.69935 99.78823 7.64214 1.000 147.84990 439 ALA A CA 1
ATOM 6290 C C . ALA A 1 439 ? 55.37946 100.18779 6.20681 1.000 170.43389 439 ALA A C 1
ATOM 6291 O O . ALA A 1 439 ? 54.19169 100.18118 5.84026 1.000 158.98792 439 ALA A O 1
ATOM 6298 N N . GLY A 1 440 ? 56.35833 100.54028 5.37742 1.000 175.81938 440 GLY A N 1
ATOM 6299 C CA . GLY A 1 440 ? 56.10297 100.76091 3.96772 1.000 174.49840 440 GLY A CA 1
ATOM 6300 C C . GLY A 1 440 ? 55.50875 102.11219 3.63061 1.000 181.01747 440 GLY A C 1
ATOM 6301 O O . GLY A 1 440 ? 56.17528 102.94536 3.00911 1.000 183.44330 440 GLY A O 1
ATOM 6305 N N . ARG A 1 441 ? 54.24992 102.33894 4.01852 1.000 178.69001 441 ARG A N 1
ATOM 6306 C CA . ARG A 1 441 ? 53.59602 103.60458 3.69774 1.000 168.64948 441 ARG A CA 1
ATOM 6307 C C . ARG A 1 441 ? 54.45226 104.77976 4.15263 1.000 177.56752 441 ARG A C 1
ATOM 6308 O O . ARG A 1 441 ? 54.66586 105.73853 3.40165 1.000 187.36229 441 ARG A O 1
ATOM 6329 N N . GLY A 1 442 ? 54.96514 104.71159 5.37806 1.000 180.51304 442 GLY A N 1
ATOM 6330 C CA . GLY A 1 442 ? 55.90427 105.69997 5.86246 1.000 187.18911 442 GLY A CA 1
ATOM 6331 C C . GLY A 1 442 ? 57.17905 105.08205 6.39947 1.000 189.34184 442 GLY A C 1
ATOM 6332 O O . GLY A 1 442 ? 58.13185 105.79433 6.73295 1.000 181.81380 442 GLY A O 1
ATOM 6336 N N . GLY A 1 443 ? 57.21003 103.75445 6.48469 1.000 180.57078 443 GLY A N 1
ATOM 6337 C CA . GLY A 1 443 ? 58.37430 103.08043 7.02803 1.000 174.05061 443 GLY A CA 1
ATOM 6338 C C . GLY A 1 443 ? 58.72701 103.52463 8.42662 1.000 185.41590 443 GLY A C 1
ATOM 6339 O O . GLY A 1 443 ? 59.90766 103.52556 8.79181 1.000 179.75893 443 GLY A O 1
ATOM 6360 N N . SER A 1 445 ? 58.13688 102.26428 11.60905 1.000 141.34839 445 SER A N 1
ATOM 6361 C CA . SER A 1 445 ? 58.82250 101.13898 12.25188 1.000 143.98499 445 SER A CA 1
ATOM 6362 C C . SER A 1 445 ? 59.28652 101.55948 13.64277 1.000 154.74196 445 SER A C 1
ATOM 6363 O O . SER A 1 445 ? 58.46160 102.06236 14.41660 1.000 170.00357 445 SER A O 1
ATOM 6371 N N . GLY A 1 446 ? 60.55718 101.37721 13.99714 1.000 153.07816 446 GLY A N 1
ATOM 6372 C CA . GLY A 1 446 ? 61.03831 101.55957 15.35760 1.000 156.52926 446 GLY A CA 1
ATOM 6373 C C . GLY A 1 446 ? 60.50235 102.77559 16.08173 1.000 153.35386 446 GLY A C 1
ATOM 6374 O O . GLY A 1 446 ? 60.44580 102.79811 17.31645 1.000 152.06090 446 GLY A O 1
ATOM 6378 N N . THR A 1 447 ? 60.11542 103.80176 15.32181 1.000 152.82031 447 THR A N 1
ATOM 6379 C CA . THR A 1 447 ? 59.46405 104.95421 15.93007 1.000 145.65237 447 THR A CA 1
ATOM 6380 C C . THR A 1 447 ? 58.19527 104.53098 16.65653 1.000 146.34320 447 THR A C 1
ATOM 6381 O O . THR A 1 447 ? 58.00275 104.85981 17.83016 1.000 146.17242 447 THR A O 1
ATOM 6392 N N . ILE A 1 448 ? 57.31521 103.79162 15.97526 1.000 143.11449 448 ILE A N 1
ATOM 6393 C CA . ILE A 1 448 ? 56.10418 103.33800 16.63941 1.000 132.69709 448 ILE A CA 1
ATOM 6394 C C . ILE A 1 448 ? 56.42278 102.29076 17.69903 1.000 136.82300 448 ILE A C 1
ATOM 6395 O O . ILE A 1 448 ? 55.62919 102.09193 18.61992 1.000 140.85922 448 ILE A O 1
ATOM 6411 N N . LEU A 1 449 ? 57.55858 101.59767 17.58777 1.000 146.41519 449 LEU A N 1
ATOM 6412 C CA . LEU A 1 449 ? 57.94857 100.66530 18.64062 1.000 152.02225 449 LEU A CA 1
ATOM 6413 C C . LEU A 1 449 ? 58.23886 101.41589 19.93369 1.000 143.97942 449 LEU A C 1
ATOM 6414 O O . LEU A 1 449 ? 57.73838 101.05099 21.00504 1.000 144.79887 449 LEU A O 1
ATOM 6430 N N . GLY A 1 450 ? 59.05404 102.46785 19.85391 1.000 153.68667 450 GLY A N 1
ATOM 6431 C CA . GLY A 1 450 ? 59.23210 103.32608 21.01107 1.000 151.09819 450 GLY A CA 1
ATOM 6432 C C . GLY A 1 450 ? 57.92861 103.95633 21.45716 1.000 144.93954 450 GLY A C 1
ATOM 6433 O O . GLY A 1 450 ? 57.61713 103.98527 22.64988 1.000 164.57328 450 GLY A O 1
ATOM 6437 N N . LEU A 1 451 ? 57.14286 104.45452 20.50092 1.000 138.88203 451 LEU A N 1
ATOM 6438 C CA . LEU A 1 451 ? 55.83679 105.04653 20.76596 1.000 151.44399 451 LEU A CA 1
ATOM 6439 C C . LEU A 1 451 ? 54.86059 104.04786 21.36187 1.000 144.41166 451 LEU A C 1
ATOM 6440 O O . LEU A 1 451 ? 53.78939 104.45203 21.82189 1.000 153.85439 451 LEU A O 1
ATOM 6456 N N . LEU A 1 452 ? 55.19793 102.76033 21.34672 1.000 133.99927 452 LEU A N 1
ATOM 6457 C CA . LEU A 1 452 ? 54.42155 101.71842 22.00381 1.000 129.53896 452 LEU A CA 1
ATOM 6458 C C . LEU A 1 452 ? 55.28339 100.93832 22.98536 1.000 133.76809 452 LEU A C 1
ATOM 6459 O O . LEU A 1 452 ? 54.93781 99.81977 23.37110 1.000 133.86885 452 LEU A O 1
ATOM 6475 N N . ASP A 1 453 ? 56.40887 101.50996 23.38608 1.000 142.19982 453 ASP A N 1
ATOM 6476 C CA . ASP A 1 453 ? 57.29784 100.86494 24.33578 1.000 154.21722 453 ASP A CA 1
ATOM 6477 C C . ASP A 1 453 ? 56.67851 100.94632 25.72840 1.000 154.03749 453 ASP A C 1
ATOM 6478 O O . ASP A 1 453 ? 55.56520 101.47872 25.87491 1.000 157.14640 453 ASP A O 1
ATOM 6487 N N . PRO A 1 454 ? 57.33155 100.42705 26.74146 1.000 160.66872 454 PRO A N 1
ATOM 6488 C CA . PRO A 1 454 ? 56.74489 100.46302 28.08833 1.000 171.81336 454 PRO A CA 1
ATOM 6489 C C . PRO A 1 454 ? 56.63686 101.87654 28.64037 1.000 175.69623 454 PRO A C 1
ATOM 6490 O O . PRO A 1 454 ? 56.46519 102.84088 27.88512 1.000 174.39262 454 PRO A O 1
ATOM 6501 N N . ASP A 1 455 ? 56.75529 102.01112 29.95819 1.000 177.65453 455 ASP A N 1
ATOM 6502 C CA . ASP A 1 455 ? 56.63780 103.32715 30.57332 1.000 185.45027 455 ASP A CA 1
ATOM 6503 C C . ASP A 1 455 ? 57.70029 104.32052 30.12312 1.000 170.45115 455 ASP A C 1
ATOM 6504 O O . ASP A 1 455 ? 57.35564 105.50371 29.96073 1.000 153.05093 455 ASP A O 1
ATOM 6513 N N . PRO A 1 456 ? 58.96642 103.94660 29.91681 1.000 174.85658 456 PRO A N 1
ATOM 6514 C CA . PRO A 1 456 ? 59.94677 104.96256 29.49756 1.000 174.11729 456 PRO A CA 1
ATOM 6515 C C . PRO A 1 456 ? 59.41137 105.85251 28.40072 1.000 176.10954 456 PRO A C 1
ATOM 6516 O O . PRO A 1 456 ? 59.80828 107.02001 28.29183 1.000 154.51532 456 PRO A O 1
ATOM 6527 N N . ALA A 1 457 ? 58.52434 105.31120 27.56044 1.000 172.30060 457 ALA A N 1
ATOM 6528 C CA . ALA A 1 457 ? 57.84524 106.05892 26.50701 1.000 169.62520 457 ALA A CA 1
ATOM 6529 C C . ALA A 1 457 ? 58.81981 106.47432 25.41808 1.000 169.20390 457 ALA A C 1
ATOM 6530 O O . ALA A 1 457 ? 58.40802 106.80343 24.30301 1.000 167.49686 457 ALA A O 1
ATOM 6537 N N . ARG A 1 458 ? 60.11652 106.44029 25.72412 1.000 160.84827 458 ARG A N 1
ATOM 6538 C CA . ARG A 1 458 ? 61.11392 107.01916 24.82464 1.000 171.58820 458 ARG A CA 1
ATOM 6539 C C . ARG A 1 458 ? 60.76357 108.47993 24.55680 1.000 178.14906 458 ARG A C 1
ATOM 6540 O O . ARG A 1 458 ? 61.12132 109.04742 23.52711 1.000 182.21289 458 ARG A O 1
ATOM 6561 N N . ARG A 1 459 ? 60.03849 109.08421 25.50477 1.000 169.20368 459 ARG A N 1
ATOM 6562 C CA . ARG A 1 459 ? 59.50058 110.43247 25.35041 1.000 177.00909 459 ARG A CA 1
ATOM 6563 C C . ARG A 1 459 ? 58.57959 110.49462 24.13650 1.000 184.62634 459 ARG A C 1
ATOM 6564 O O . ARG A 1 459 ? 58.69237 111.37530 23.28183 1.000 182.11671 459 ARG A O 1
ATOM 6585 N N . ARG A 1 460 ? 57.65062 109.54675 24.06726 1.000 180.80618 460 ARG A N 1
ATOM 6586 C CA . ARG A 1 460 ? 56.85027 109.37023 22.86584 1.000 183.99919 460 ARG A CA 1
ATOM 6587 C C . ARG A 1 460 ? 57.77691 109.19167 21.67056 1.000 179.55260 460 ARG A C 1
ATOM 6588 O O . ARG A 1 460 ? 57.56341 109.75756 20.59737 1.000 185.83651 460 ARG A O 1
ATOM 6609 N N . ALA A 1 461 ? 58.83412 108.40957 21.87291 1.000 178.20539 461 ALA A N 1
ATOM 6610 C CA . ALA A 1 461 ? 59.94116 108.32943 20.92836 1.000 171.03167 461 ALA A CA 1
ATOM 6611 C C . ALA A 1 461 ? 60.24636 109.73163 20.40987 1.000 174.97718 461 ALA A C 1
ATOM 6612 O O . ALA A 1 461 ? 60.04889 110.06567 19.23922 1.000 181.96368 461 ALA A O 1
ATOM 6619 N N . ALA A 1 462 ? 60.66297 110.57599 21.34786 1.000 172.64040 462 ALA A N 1
ATOM 6620 C CA . ALA A 1 462 ? 61.07274 111.93080 21.04337 1.000 184.57016 462 ALA A CA 1
ATOM 6621 C C . ALA A 1 462 ? 59.94614 112.74555 20.41709 1.000 188.48474 462 ALA A C 1
ATOM 6622 O O . ALA A 1 462 ? 60.20338 113.67889 19.64536 1.000 196.46907 462 ALA A O 1
ATOM 6629 N N . ALA A 1 463 ? 58.70261 112.42969 20.75305 1.000 172.15859 463 ALA A N 1
ATOM 6630 C CA . ALA A 1 463 ? 57.55218 113.06844 20.12739 1.000 186.15839 463 ALA A CA 1
ATOM 6631 C C . ALA A 1 463 ? 57.53252 112.75656 18.63649 1.000 202.34134 463 ALA A C 1
ATOM 6632 O O . ALA A 1 463 ? 57.46072 113.65101 17.79275 1.000 214.45874 463 ALA A O 1
ATOM 6639 N N . ASP A 1 464 ? 57.62894 111.46944 18.30308 1.000 198.74431 464 ASP A N 1
ATOM 6640 C CA . ASP A 1 464 ? 57.92376 111.05876 16.92507 1.000 201.97325 464 ASP A CA 1
ATOM 6641 C C . ASP A 1 464 ? 59.06675 111.93191 16.40460 1.000 212.43212 464 ASP A C 1
ATOM 6642 O O . ASP A 1 464 ? 59.03722 112.49245 15.30792 1.000 219.64422 464 ASP A O 1
ATOM 6651 N N . ASP A 1 465 ? 60.08334 112.07055 17.25829 1.000 206.88464 465 ASP A N 1
ATOM 6652 C CA . ASP A 1 465 ? 61.25956 112.87633 16.95360 1.000 206.27951 465 ASP A CA 1
ATOM 6653 C C . ASP A 1 465 ? 60.84617 114.22860 16.37341 1.000 217.18985 465 ASP A C 1
ATOM 6654 O O . ASP A 1 465 ? 61.27331 114.63263 15.28772 1.000 231.77077 465 ASP A O 1
ATOM 6663 N N . ILE A 1 466 ? 59.96979 114.91611 17.10193 1.000 205.87065 466 ILE A N 1
ATOM 6664 C CA . ILE A 1 466 ? 59.53313 116.25766 16.73830 1.000 211.16408 466 ILE A CA 1
ATOM 6665 C C . ILE A 1 466 ? 58.99690 116.26712 15.31386 1.000 223.57039 466 ILE A C 1
ATOM 6666 O O . ILE A 1 466 ? 59.37639 117.12121 14.50525 1.000 225.11622 466 ILE A O 1
ATOM 6682 N N . ARG A 1 467 ? 58.12172 115.31536 14.98963 1.000 227.71913 467 ARG A N 1
ATOM 6683 C CA . ARG A 1 467 ? 57.52918 115.23499 13.65370 1.000 223.13186 467 ARG A CA 1
ATOM 6684 C C . ARG A 1 467 ? 58.57803 114.83768 12.61996 1.000 228.30840 467 ARG A C 1
ATOM 6685 O O . ARG A 1 467 ? 58.58424 115.34431 11.49589 1.000 229.21418 467 ARG A O 1
ATOM 6706 N N . ALA A 1 468 ? 59.47654 113.93425 13.01255 1.000 237.12262 468 ALA A N 1
ATOM 6707 C CA . ALA A 1 468 ? 60.54131 113.36649 12.18920 1.000 249.34770 468 ALA A CA 1
ATOM 6708 C C . ALA A 1 468 ? 61.71163 114.33697 12.08726 1.000 234.11794 468 ALA A C 1
ATOM 6709 O O . ALA A 1 468 ? 62.70438 114.01474 11.42227 1.000 208.22585 468 ALA A O 1
ATOM 6716 N N . GLY A 1 469 ? 61.63510 115.50924 12.71950 1.000 228.09325 469 GLY A N 1
ATOM 6717 C CA . GLY A 1 469 ? 62.76145 116.42675 12.68687 1.000 217.87298 469 GLY A CA 1
ATOM 6718 C C . GLY A 1 469 ? 64.01510 115.82139 13.28698 1.000 223.53815 469 GLY A C 1
ATOM 6719 O O . GLY A 1 469 ? 65.09146 115.86626 12.68661 1.000 225.30499 469 GLY A O 1
ATOM 6723 N N . ARG A 1 470 ? 63.89153 115.24092 14.48291 1.000 222.14895 470 ARG A N 1
ATOM 6724 C CA . ARG A 1 470 ? 65.05061 114.62894 15.12396 1.000 232.74187 470 ARG A CA 1
ATOM 6725 C C . ARG A 1 470 ? 65.49441 113.37415 14.36807 1.000 248.08819 470 ARG A C 1
ATOM 6726 O O . ARG A 1 470 ? 66.67137 113.25186 14.00591 1.000 255.84518 470 ARG A O 1
ATOM 6747 N N . PHE A 1 471 ? 64.56964 112.44179 14.10075 1.000 250.43843 471 PHE A N 1
ATOM 6748 C CA . PHE A 1 471 ? 64.88449 111.16333 13.45947 1.000 250.87998 471 PHE A CA 1
ATOM 6749 C C . PHE A 1 471 ? 63.59345 110.52256 12.94091 1.000 249.48799 471 PHE A C 1
ATOM 6750 O O . PHE A 1 471 ? 62.48796 111.01415 13.18945 1.000 249.20064 471 PHE A O 1
ATOM 6767 N N . THR A 1 472 ? 63.75536 109.40856 12.21554 1.000 241.14027 472 THR A N 1
ATOM 6768 C CA . THR A 1 472 ? 62.67580 108.48870 11.86012 1.000 208.88422 472 THR A CA 1
ATOM 6769 C C . THR A 1 472 ? 63.32023 107.12801 11.59671 1.000 197.01426 472 THR A C 1
ATOM 6770 O O . THR A 1 472 ? 64.39593 107.06097 10.99246 1.000 210.74644 472 THR A O 1
ATOM 6781 N N . ASP A 1 473 ? 62.66376 106.05263 12.02801 1.000 175.03662 473 ASP A N 1
ATOM 6782 C CA . ASP A 1 473 ? 63.27045 104.72976 12.01267 1.000 180.83477 473 ASP A CA 1
ATOM 6783 C C . ASP A 1 473 ? 62.84476 103.94439 10.77568 1.000 183.21411 473 ASP A C 1
ATOM 6784 O O . ASP A 1 473 ? 61.90906 104.30548 10.05997 1.000 183.80657 473 ASP A O 1
ATOM 6793 N N . ALA A 1 474 ? 63.57159 102.85500 10.52042 1.000 180.10801 474 ALA A N 1
ATOM 6794 C CA . ALA A 1 474 ? 63.35653 102.00594 9.35714 1.000 172.30315 474 ALA A CA 1
ATOM 6795 C C . ALA A 1 474 ? 63.08404 100.57383 9.79847 1.000 177.12087 474 ALA A C 1
ATOM 6796 O O . ALA A 1 474 ? 63.64678 100.10815 10.79291 1.000 178.34702 474 ALA A O 1
ATOM 6803 N N . PRO A 1 475 ? 62.24087 99.84859 9.07042 1.000 182.38332 475 PRO A N 1
ATOM 6804 C CA . PRO A 1 475 ? 61.84381 98.49692 9.50327 1.000 188.38264 475 PRO A CA 1
ATOM 6805 C C . PRO A 1 475 ? 63.03876 97.56868 9.61321 1.000 186.97411 475 PRO A C 1
ATOM 6806 O O . PRO A 1 475 ? 63.80615 97.41954 8.65120 1.000 184.98324 475 PRO A O 1
ATOM 6817 N N . PRO A 1 476 ? 63.24128 96.94095 10.77060 1.000 194.75450 476 PRO A N 1
ATOM 6818 C CA . PRO A 1 476 ? 64.30040 95.94766 10.89396 1.000 187.35175 476 PRO A CA 1
ATOM 6819 C C . PRO A 1 476 ? 63.74764 94.60680 11.34306 1.000 193.21628 476 PRO A C 1
ATOM 6820 O O . PRO A 1 476 ? 63.99705 94.17440 12.47872 1.000 187.27329 476 PRO A O 1
ATOM 6831 N N . PRO A 1 477 ? 62.99628 93.91306 10.48995 1.000 191.27207 477 PRO A N 1
ATOM 6832 C CA . PRO A 1 477 ? 62.45473 92.61585 10.89266 1.000 187.13491 477 PRO A CA 1
ATOM 6833 C C . PRO A 1 477 ? 63.56997 91.63405 11.18435 1.000 186.83698 477 PRO A C 1
ATOM 6834 O O . PRO A 1 477 ? 64.63568 91.66652 10.54098 1.000 188.52445 477 PRO A O 1
ATOM 6845 N N . PRO A 1 478 ? 63.36668 90.73304 12.13969 1.000 182.86427 478 PRO A N 1
ATOM 6846 C CA . PRO A 1 478 ? 64.38942 89.73380 12.44036 1.000 171.70028 478 PRO A CA 1
ATOM 6847 C C . PRO A 1 478 ? 64.36020 88.61304 11.41997 1.000 167.53138 478 PRO A C 1
ATOM 6848 O O . PRO A 1 478 ? 63.48224 88.57717 10.54580 1.000 161.15520 478 PRO A O 1
ATOM 6859 N N . PRO A 1 479 ? 65.31190 87.69118 11.48528 1.000 173.49656 479 PRO A N 1
ATOM 6860 C CA . PRO A 1 479 ? 65.30923 86.55367 10.56449 1.000 176.60249 479 PRO A CA 1
ATOM 6861 C C . PRO A 1 479 ? 64.69944 85.33025 11.22227 1.000 179.16827 479 PRO A C 1
ATOM 6862 O O . PRO A 1 479 ? 65.04538 85.00676 12.36755 1.000 183.08111 479 PRO A O 1
ATOM 6873 N N . PRO A 1 480 ? 63.79160 84.62537 10.54909 1.000 185.34796 480 PRO A N 1
ATOM 6874 C CA . PRO A 1 480 ? 63.27506 83.37287 11.11947 1.000 182.87550 480 PRO A CA 1
ATOM 6875 C C . PRO A 1 480 ? 64.42889 82.42383 11.42563 1.000 187.20271 480 PRO A C 1
ATOM 6876 O O . PRO A 1 480 ? 65.52525 82.53163 10.88016 1.000 183.82790 480 PRO A O 1
ATOM 6887 N N . SER A 1 481 ? 64.16739 81.48231 12.33814 1.000 184.18221 481 SER A N 1
ATOM 6888 C CA . SER A 1 481 ? 65.19457 80.55555 12.80750 1.000 187.50231 481 SER A CA 1
ATOM 6889 C C . SER A 1 481 ? 65.18862 79.23155 12.04351 1.000 180.86393 481 SER A C 1
ATOM 6890 O O . SER A 1 481 ? 65.70382 78.22624 12.54708 1.000 180.50585 481 SER A O 1
ATOM 6898 N N . ALA A 1 482 ? 64.61656 79.21662 10.83877 1.000 176.79393 482 ALA A N 1
ATOM 6899 C CA . ALA A 1 482 ? 64.65770 78.06749 9.92719 1.000 177.98678 482 ALA A CA 1
ATOM 6900 C C . ALA A 1 482 ? 63.91451 76.90232 10.56749 1.000 165.30028 482 ALA A C 1
ATOM 6901 O O . ALA A 1 482 ? 62.72309 77.06076 10.87761 1.000 165.32497 482 ALA A O 1
ATOM 6908 N N . ARG A 1 483 ? 64.53726 75.73875 10.76763 1.000 157.62911 483 ARG A N 1
ATOM 6909 C CA . ARG A 1 483 ? 63.81600 74.58982 11.30545 1.000 165.15700 483 ARG A CA 1
ATOM 6910 C C . ARG A 1 483 ? 63.23107 74.85775 12.68488 1.000 155.42499 483 ARG A C 1
ATOM 6911 O O . ARG A 1 483 ? 62.30363 74.15431 13.10060 1.000 147.49050 483 ARG A O 1
ATOM 6932 N N . GLN A 1 484 ? 63.75594 75.84407 13.41069 1.000 157.61304 484 GLN A N 1
ATOM 6933 C CA . GLN A 1 484 ? 63.19179 76.17585 14.71324 1.000 143.65511 484 GLN A CA 1
ATOM 6934 C C . GLN A 1 484 ? 61.75522 76.67040 14.59937 1.000 150.07183 484 GLN A C 1
ATOM 6935 O O . GLN A 1 484 ? 61.00278 76.57670 15.57782 1.000 141.84934 484 GLN A O 1
ATOM 6949 N N . ARG A 1 485 ? 61.36011 77.19385 13.43136 1.000 148.82227 485 ARG A N 1
ATOM 6950 C CA . ARG A 1 485 ? 59.94479 77.41439 13.13860 1.000 127.14972 485 ARG A CA 1
ATOM 6951 C C . ARG A 1 485 ? 59.13639 76.20415 13.58184 1.000 123.87800 485 ARG A C 1
ATOM 6952 O O . ARG A 1 485 ? 58.14920 76.32947 14.31294 1.000 129.54528 485 ARG A O 1
ATOM 6973 N N . ALA A 1 486 ? 59.53600 75.01777 13.11604 1.000 123.74980 486 ALA A N 1
ATOM 6974 C CA . ALA A 1 486 ? 58.83955 73.79680 13.50057 1.000 127.80321 486 ALA A CA 1
ATOM 6975 C C . ALA A 1 486 ? 58.68897 73.72674 15.01351 1.000 120.27133 486 ALA A C 1
ATOM 6976 O O . ALA A 1 486 ? 57.58456 73.52419 15.53147 1.000 123.88710 486 ALA A O 1
ATOM 6983 N N . ARG A 1 487 ? 59.79390 73.91849 15.74143 1.000 108.56935 487 ARG A N 1
ATOM 6984 C CA . ARG A 1 487 ? 59.72706 73.99593 17.19540 1.000 125.40555 487 ARG A CA 1
ATOM 6985 C C . ARG A 1 487 ? 58.54729 74.87554 17.59892 1.000 113.10241 487 ARG A C 1
ATOM 6986 O O . ARG A 1 487 ? 57.59043 74.41064 18.23481 1.000 107.51045 487 ARG A O 1
ATOM 7007 N N . ARG A 1 488 ? 58.58005 76.14249 17.17434 1.000 109.05074 488 ARG A N 1
ATOM 7008 C CA . ARG A 1 488 ? 57.46969 77.05021 17.43796 1.000 118.59045 488 ARG A CA 1
ATOM 7009 C C . ARG A 1 488 ? 56.13945 76.37370 17.12757 1.000 103.70579 488 ARG A C 1
ATOM 7010 O O . ARG A 1 488 ? 55.30133 76.18415 18.01689 1.000 97.57731 488 ARG A O 1
ATOM 7031 N N . LEU A 1 489 ? 55.94899 75.96482 15.86721 1.000 104.51688 489 LEU A N 1
ATOM 7032 C CA . LEU A 1 489 ? 54.69604 75.32234 15.48294 1.000 107.32169 489 LEU A CA 1
ATOM 7033 C C . LEU A 1 489 ? 54.34569 74.21774 16.47273 1.000 107.82439 489 LEU A C 1
ATOM 7034 O O . LEU A 1 489 ? 53.25836 74.21877 17.06284 1.000 114.26262 489 LEU A O 1
ATOM 7050 N N . ALA A 1 490 ? 55.28243 73.29261 16.70847 1.000 108.44552 490 ALA A N 1
ATOM 7051 C CA . ALA A 1 490 ? 55.02791 72.21591 17.65830 1.000 109.33748 490 ALA A CA 1
ATOM 7052 C C . ALA A 1 490 ? 54.47653 72.79147 18.95666 1.000 106.94568 490 ALA A C 1
ATOM 7053 O O . ALA A 1 490 ? 53.34584 72.49129 19.36678 1.000 105.78040 490 ALA A O 1
ATOM 7060 N N . ALA A 1 491 ? 55.25168 73.68314 19.57912 1.000 96.07608 491 ALA A N 1
ATOM 7061 C CA . ALA A 1 491 ? 54.81807 74.30676 20.82154 1.000 119.70232 491 ALA A CA 1
ATOM 7062 C C . ALA A 1 491 ? 53.37318 74.77080 20.70603 1.000 95.19370 491 ALA A C 1
ATOM 7063 O O . ALA A 1 491 ? 52.51559 74.37845 21.50665 1.000 97.50300 491 ALA A O 1
ATOM 7070 N N . ALA A 1 492 ? 53.07851 75.57012 19.67517 1.000 83.44794 492 ALA A N 1
ATOM 7071 C CA . ALA A 1 492 ? 51.72596 76.07846 19.49067 1.000 95.67154 492 ALA A CA 1
ATOM 7072 C C . ALA A 1 492 ? 50.71643 74.95071 19.64729 1.000 91.26283 492 ALA A C 1
ATOM 7073 O O . ALA A 1 492 ? 49.90066 74.94418 20.57975 1.000 96.25297 492 ALA A O 1
ATOM 7080 N N . ILE A 1 493 ? 50.79664 73.95389 18.76012 1.000 80.09194 493 ILE A N 1
ATOM 7081 C CA . ILE A 1 493 ? 49.82555 72.86691 18.80021 1.000 90.55117 493 ILE A CA 1
ATOM 7082 C C . ILE A 1 493 ? 49.76851 72.30569 20.21118 1.000 84.42727 493 ILE A C 1
ATOM 7083 O O . ILE A 1 493 ? 48.69909 72.24150 20.83272 1.000 87.47278 493 ILE A O 1
ATOM 7099 N N . ALA A 1 494 ? 50.93825 71.97258 20.76664 1.000 88.13165 494 ALA A N 1
ATOM 7100 C CA . ALA A 1 494 ? 50.98841 71.43618 22.12027 1.000 81.89125 494 ALA A CA 1
ATOM 7101 C C . ALA A 1 494 ? 50.14952 72.29651 23.05400 1.000 78.78125 494 ALA A C 1
ATOM 7102 O O . ALA A 1 494 ? 49.15027 71.83859 23.62235 1.000 82.44859 494 ALA A O 1
ATOM 7109 N N . HIS A 1 495 ? 50.50501 73.57638 23.17077 1.000 70.97181 495 HIS A N 1
ATOM 7110 C CA . HIS A 1 495 ? 49.76885 74.42550 24.09481 1.000 76.90882 495 HIS A CA 1
ATOM 7111 C C . HIS A 1 495 ? 48.29848 74.47208 23.70750 1.000 77.76127 495 HIS A C 1
ATOM 7112 O O . HIS A 1 495 ? 47.41818 74.31184 24.56165 1.000 91.46736 495 HIS A O 1
ATOM 7126 N N . SER A 1 496 ? 48.01184 74.64585 22.41271 1.000 71.72339 496 SER A N 1
ATOM 7127 C CA . SER A 1 496 ? 46.62046 74.67671 21.97704 1.000 69.13598 496 SER A CA 1
ATOM 7128 C C . SER A 1 496 ? 45.87712 73.45847 22.50205 1.000 81.03767 496 SER A C 1
ATOM 7129 O O . SER A 1 496 ? 44.77724 73.58161 23.05735 1.000 75.05242 496 SER A O 1
ATOM 7137 N N . LEU A 1 497 ? 46.48977 72.27619 22.38874 1.000 74.61645 497 LEU A N 1
ATOM 7138 C CA . LEU A 1 497 ? 45.84487 71.07018 22.89365 1.000 67.29808 497 LEU A CA 1
ATOM 7139 C C . LEU A 1 497 ? 45.46029 71.24150 24.35823 1.000 79.69937 497 LEU A C 1
ATOM 7140 O O . LEU A 1 497 ? 44.29257 71.07002 24.73073 1.000 81.89212 497 LEU A O 1
ATOM 7156 N N . THR A 1 498 ? 46.42767 71.62304 25.20308 1.000 75.08791 498 THR A N 1
ATOM 7157 C CA . THR A 1 498 ? 46.11239 71.82102 26.61419 1.000 70.90351 498 THR A CA 1
ATOM 7158 C C . THR A 1 498 ? 45.00254 72.85465 26.77125 1.000 74.94952 498 THR A C 1
ATOM 7159 O O . THR A 1 498 ? 44.05609 72.65167 27.54547 1.000 79.00669 498 THR A O 1
ATOM 7170 N N . GLU A 1 499 ? 45.07524 73.95130 26.00513 1.000 71.00805 499 GLU A N 1
ATOM 7171 C CA . GLU A 1 499 ? 44.02647 74.96526 26.06912 1.000 79.48467 499 GLU A CA 1
ATOM 7172 C C . GLU A 1 499 ? 42.67530 74.34812 25.73656 1.000 66.75985 499 GLU A C 1
ATOM 7173 O O . GLU A 1 499 ? 41.67797 74.58378 26.42979 1.000 71.27309 499 GLU A O 1
ATOM 7185 N N . LEU A 1 500 ? 42.62933 73.52987 24.68250 1.000 71.83735 500 LEU A N 1
ATOM 7186 C CA . LEU A 1 500 ? 41.38077 72.85658 24.33942 1.000 79.56557 500 LEU A CA 1
ATOM 7187 C C . LEU A 1 500 ? 40.85700 72.07811 25.54110 1.000 69.43588 500 LEU A C 1
ATOM 7188 O O . LEU A 1 500 ? 39.68033 72.19300 25.90801 1.000 84.93786 500 LEU A O 1
ATOM 7204 N N . SER A 1 501 ? 41.74483 71.34306 26.22163 1.000 71.50398 501 SER A N 1
ATOM 7205 C CA . SER A 1 501 ? 41.31173 70.54625 27.36668 1.000 82.77675 501 SER A CA 1
ATOM 7206 C C . SER A 1 501 ? 40.64137 71.41907 28.42012 1.000 67.84907 501 SER A C 1
ATOM 7207 O O . SER A 1 501 ? 39.68731 70.98791 29.07837 1.000 60.70726 501 SER A O 1
ATOM 7215 N N . ARG A 1 502 ? 41.12511 72.65303 28.59490 1.000 72.96505 502 ARG A N 1
ATOM 7216 C CA . ARG A 1 502 ? 40.45815 73.57457 29.50833 1.000 84.41286 502 ARG A CA 1
ATOM 7217 C C . ARG A 1 502 ? 39.06459 73.91092 28.98928 1.000 66.68041 502 ARG A C 1
ATOM 7218 O O . ARG A 1 502 ? 38.05924 73.70372 29.67753 1.000 70.36972 502 ARG A O 1
ATOM 7239 N N . HIS A 1 503 ? 38.98679 74.41269 27.75237 1.000 61.38917 503 HIS A N 1
ATOM 7240 C CA . HIS A 1 503 ? 37.69810 74.82002 27.20230 1.000 63.51277 503 HIS A CA 1
ATOM 7241 C C . HIS A 1 503 ? 36.69598 73.67697 27.29870 1.000 64.21394 503 HIS A C 1
ATOM 7242 O O . HIS A 1 503 ? 35.57275 73.85415 27.78314 1.000 78.55265 503 HIS A O 1
ATOM 7256 N N . ALA A 1 504 ? 37.11053 72.48012 26.87742 1.000 64.92482 504 ALA A N 1
ATOM 7257 C CA . ALA A 1 504 ? 36.22405 71.32087 26.93057 1.000 78.44134 504 ALA A CA 1
ATOM 7258 C C . ALA A 1 504 ? 35.68350 71.09828 28.33580 1.000 66.13365 504 ALA A C 1
ATOM 7259 O O . ALA A 1 504 ? 34.49417 70.80857 28.51320 1.000 67.74832 504 ALA A O 1
ATOM 7266 N N . ALA A 1 505 ? 36.54082 71.22069 29.35042 1.000 74.79293 505 ALA A N 1
ATOM 7267 C CA . ALA A 1 505 ? 36.05709 71.08168 30.71683 1.000 68.40820 505 ALA A CA 1
ATOM 7268 C C . ALA A 1 505 ? 35.06752 72.19169 31.04901 1.000 61.76003 505 ALA A C 1
ATOM 7269 O O . ALA A 1 505 ? 34.00805 71.93404 31.63504 1.000 69.25504 505 ALA A O 1
ATOM 7276 N N . ASP A 1 506 ? 35.38477 73.43348 30.66106 1.000 69.06590 506 ASP A N 1
ATOM 7277 C CA . ASP A 1 506 ? 34.45594 74.53527 30.89796 1.000 70.51562 506 ASP A CA 1
ATOM 7278 C C . ASP A 1 506 ? 33.12764 74.27963 30.19554 1.000 68.39667 506 ASP A C 1
ATOM 7279 O O . ASP A 1 506 ? 32.06013 74.63258 30.71082 1.000 68.24789 506 ASP A O 1
ATOM 7288 N N . LEU A 1 507 ? 33.17179 73.65423 29.01981 1.000 64.36275 507 LEU A N 1
ATOM 7289 C CA . LEU A 1 507 ? 31.93909 73.35523 28.30200 1.000 70.00429 507 LEU A CA 1
ATOM 7290 C C . LEU A 1 507 ? 31.10974 72.33311 29.06532 1.000 63.46778 507 LEU A C 1
ATOM 7291 O O . LEU A 1 507 ? 29.94125 72.58093 29.39288 1.000 75.69892 507 LEU A O 1
ATOM 7324 N N . SER A 1 509 ? 31.23551 71.11174 32.11276 1.000 69.05320 509 SER A N 1
ATOM 7325 C CA . SER A 1 509 ? 30.84264 71.38516 33.49017 1.000 69.85821 509 SER A CA 1
ATOM 7326 C C . SER A 1 509 ? 29.74016 72.43165 33.58238 1.000 62.07416 509 SER A C 1
ATOM 7327 O O . SER A 1 509 ? 29.32565 72.77415 34.69430 1.000 85.52734 509 SER A O 1
ATOM 7335 N N . GLY A 1 510 ? 29.26199 72.94241 32.44620 1.000 80.37941 510 GLY A N 1
ATOM 7336 C CA . GLY A 1 510 ? 28.20415 73.92978 32.44113 1.000 66.45410 510 GLY A CA 1
ATOM 7337 C C . GLY A 1 510 ? 28.62653 75.31925 32.84985 1.000 81.41653 510 GLY A C 1
ATOM 7338 O O . GLY A 1 510 ? 27.76216 76.14953 33.14282 1.000 87.17836 510 GLY A O 1
ATOM 7342 N N . LYS A 1 511 ? 29.93411 75.59510 32.88207 1.000 88.40223 511 LYS A N 1
ATOM 7343 C CA . LYS A 1 511 ? 30.41113 76.91422 33.28167 1.000 85.16694 511 LYS A CA 1
ATOM 7344 C C . LYS A 1 511 ? 29.69185 78.00880 32.50494 1.000 95.39970 511 LYS A C 1
ATOM 7345 O O . LYS A 1 511 ? 29.09140 78.91592 33.09160 1.000 112.49312 511 LYS A O 1
ATOM 7364 N N . ASP A 1 512 ? 29.72091 77.92237 31.17956 1.000 85.70032 512 ASP A N 1
ATOM 7365 C CA . ASP A 1 512 ? 29.19924 78.97187 30.31855 1.000 95.29274 512 ASP A CA 1
ATOM 7366 C C . ASP A 1 512 ? 27.71496 78.81118 30.00796 1.000 93.60472 512 ASP A C 1
ATOM 7367 O O . ASP A 1 512 ? 27.21679 79.46667 29.08837 1.000 111.34197 512 ASP A O 1
ATOM 7376 N N . PHE A 1 513 ? 26.99733 77.97242 30.75320 1.000 79.43501 513 PHE A N 1
ATOM 7377 C CA . PHE A 1 513 ? 25.57999 77.72644 30.48344 1.000 91.95240 513 PHE A CA 1
ATOM 7378 C C . PHE A 1 513 ? 24.69789 78.72051 31.24335 1.000 101.06563 513 PHE A C 1
ATOM 7379 O O . PHE A 1 513 ? 23.83237 78.35394 32.03978 1.000 104.36857 513 PHE A O 1
ATOM 7396 N N . THR A 1 514 ? 24.92306 80.00352 30.96473 1.000 111.65779 514 THR A N 1
ATOM 7397 C CA . THR A 1 514 ? 24.21126 81.08223 31.63401 1.000 121.31549 514 THR A CA 1
ATOM 7398 C C . THR A 1 514 ? 23.88459 82.18250 30.63274 1.000 116.20473 514 THR A C 1
ATOM 7399 O O . THR A 1 514 ? 24.59355 82.37433 29.64189 1.000 110.78993 514 THR A O 1
ATOM 7410 N N . GLY A 1 515 ? 22.79084 82.89581 30.89537 1.000 107.21543 515 GLY A N 1
ATOM 7411 C CA . GLY A 1 515 ? 22.41948 84.05936 30.11104 1.000 104.74255 515 GLY A CA 1
ATOM 7412 C C . GLY A 1 515 ? 21.27667 83.78273 29.15232 1.000 96.62793 515 GLY A C 1
ATOM 7413 O O . GLY A 1 515 ? 20.75696 82.66826 29.03760 1.000 95.85309 515 GLY A O 1
ATOM 7417 N N . GLY A 1 516 ? 20.89186 84.84383 28.43933 1.000 97.42323 516 GLY A N 1
ATOM 7418 C CA . GLY A 1 516 ? 19.76309 84.74936 27.52972 1.000 88.18875 516 GLY A CA 1
ATOM 7419 C C . GLY A 1 516 ? 20.06533 83.96686 26.26971 1.000 78.18863 516 GLY A C 1
ATOM 7420 O O . GLY A 1 516 ? 19.15982 83.39086 25.66133 1.000 81.59823 516 GLY A O 1
ATOM 7424 N N . LEU A 1 517 ? 21.32724 83.94009 25.85452 1.000 81.37054 517 LEU A N 1
ATOM 7425 C CA . LEU A 1 517 ? 21.75793 83.17273 24.69230 1.000 87.41476 517 LEU A CA 1
ATOM 7426 C C . LEU A 1 517 ? 22.96807 82.34399 25.09169 1.000 74.96713 517 LEU A C 1
ATOM 7427 O O . LEU A 1 517 ? 23.94022 82.88203 25.63135 1.000 91.99631 517 LEU A O 1
ATOM 7443 N N . VAL A 1 518 ? 22.89376 81.03680 24.84987 1.000 74.45398 518 VAL A N 1
ATOM 7444 C CA . VAL A 1 518 ? 23.97870 80.10860 25.14513 1.000 61.23397 518 VAL A CA 1
ATOM 7445 C C . VAL A 1 518 ? 24.40386 79.44933 23.84393 1.000 60.52591 518 VAL A C 1
ATOM 7446 O O . VAL A 1 518 ? 23.58900 78.80092 23.17609 1.000 70.41000 518 VAL A O 1
ATOM 7459 N N . GLY A 1 519 ? 25.67990 79.59443 23.49785 1.000 62.24758 519 GLY A N 1
ATOM 7460 C CA . GLY A 1 519 ? 26.17476 78.98121 22.27870 1.000 57.52284 519 GLY A CA 1
ATOM 7461 C C . GLY A 1 519 ? 26.05012 77.46913 22.33784 1.000 71.11870 519 GLY A C 1
ATOM 7462 O O . GLY A 1 519 ? 26.26674 76.84811 23.38075 1.000 61.63602 519 GLY A O 1
ATOM 7466 N N . SER A 1 520 ? 25.69853 76.87705 21.20127 1.000 55.58132 520 SER A N 1
ATOM 7467 C CA . SER A 1 520 ? 25.46191 75.44540 21.14128 1.000 75.32415 520 SER A CA 1
ATOM 7468 C C . SER A 1 520 ? 26.61424 74.69349 21.80016 1.000 56.63208 520 SER A C 1
ATOM 7469 O O . SER A 1 520 ? 27.77872 74.92435 21.44779 1.000 63.87569 520 SER A O 1
ATOM 7477 N N . PRO A 1 521 ? 26.34164 73.80611 22.75276 1.000 63.58867 521 PRO A N 1
ATOM 7478 C CA . PRO A 1 521 ? 27.40896 72.98083 23.33819 1.000 63.58260 521 PRO A CA 1
ATOM 7479 C C . PRO A 1 521 ? 27.69889 71.67766 22.60804 1.000 69.45387 521 PRO A C 1
ATOM 7480 O O . PRO A 1 521 ? 28.39144 70.83232 23.17969 1.000 65.60463 521 PRO A O 1
ATOM 7491 N N . ILE A 1 522 ? 27.21378 71.48519 21.38077 1.000 62.07194 522 ILE A N 1
ATOM 7492 C CA . ILE A 1 522 ? 27.41216 70.20834 20.69904 1.000 71.04430 522 ILE A CA 1
ATOM 7493 C C . ILE A 1 522 ? 27.62897 70.33277 19.19406 1.000 75.15088 522 ILE A C 1
ATOM 7494 O O . ILE A 1 522 ? 28.14591 69.40133 18.56249 1.000 83.47857 522 ILE A O 1
ATOM 7510 N N . ASN A 1 523 ? 27.25898 71.46647 18.60274 1.000 58.81491 523 ASN A N 1
ATOM 7511 C CA . ASN A 1 523 ? 27.30589 71.54048 17.14677 1.000 70.38416 523 ASN A CA 1
ATOM 7512 C C . ASN A 1 523 ? 28.74974 71.65760 16.65362 1.000 75.50878 523 ASN A C 1
ATOM 7513 O O . ASN A 1 523 ? 29.68334 71.94724 17.41051 1.000 77.04125 523 ASN A O 1
ATOM 7524 N N . LEU A 1 524 ? 28.91996 71.42678 15.35244 1.000 65.90780 524 LEU A N 1
ATOM 7525 C CA . LEU A 1 524 ? 30.23369 71.56237 14.74006 1.000 67.88042 524 LEU A CA 1
ATOM 7526 C C . LEU A 1 524 ? 30.75907 72.98256 14.89296 1.000 88.76810 524 LEU A C 1
ATOM 7527 O O . LEU A 1 524 ? 31.90061 73.19435 15.32210 1.000 86.69439 524 LEU A O 1
ATOM 7543 N N . TYR A 1 525 ? 29.91902 73.96953 14.57237 1.000 65.16176 525 TYR A N 1
ATOM 7544 C CA . TYR A 1 525 ? 30.37074 75.35203 14.46766 1.000 58.48764 525 TYR A CA 1
ATOM 7545 C C . TYR A 1 525 ? 31.12370 75.78362 15.71898 1.000 63.70547 525 TYR A C 1
ATOM 7546 O O . TYR A 1 525 ? 32.26300 76.25799 15.64270 1.000 70.10062 525 TYR A O 1
ATOM 7564 N N . ARG A 1 526 ? 30.51210 75.60244 16.88326 1.000 69.81351 526 ARG A N 1
ATOM 7565 C CA . ARG A 1 526 ? 31.08263 76.11192 18.11890 1.000 76.77301 526 ARG A CA 1
ATOM 7566 C C . ARG A 1 526 ? 31.04503 75.11610 19.26492 1.000 60.04114 526 ARG A C 1
ATOM 7567 O O . ARG A 1 526 ? 31.55011 75.43238 20.34272 1.000 59.69657 526 ARG A O 1
ATOM 7588 N N . GLY A 1 527 ? 30.47662 73.93382 19.07417 1.000 77.93805 527 GLY A N 1
ATOM 7589 C CA . GLY A 1 527 ? 30.23287 73.00113 20.14777 1.000 67.07305 527 GLY A CA 1
ATOM 7590 C C . GLY A 1 527 ? 31.23426 71.86767 20.20596 1.000 76.58702 527 GLY A C 1
ATOM 7591 O O . GLY A 1 527 ? 32.31013 71.90892 19.59515 1.000 89.46809 527 GLY A O 1
ATOM 7595 N N . ALA A 1 528 ? 30.85253 70.82180 20.94498 1.000 78.97514 528 ALA A N 1
ATOM 7596 C CA . ALA A 1 528 ? 31.78109 69.74396 21.26714 1.000 77.14253 528 ALA A CA 1
ATOM 7597 C C . ALA A 1 528 ? 32.21101 68.97065 20.02648 1.000 68.95040 528 ALA A C 1
ATOM 7598 O O . ALA A 1 528 ? 33.37003 68.55351 19.92423 1.000 72.54450 528 ALA A O 1
ATOM 7605 N N . ALA A 1 529 ? 31.29916 68.76733 19.07441 1.000 67.71057 529 ALA A N 1
ATOM 7606 C CA . ALA A 1 529 ? 31.63196 67.94931 17.91157 1.000 66.48763 529 ALA A CA 1
ATOM 7607 C C . ALA A 1 529 ? 32.81142 68.53527 17.14405 1.000 60.57858 529 ALA A C 1
ATOM 7608 O O . ALA A 1 529 ? 33.71516 67.80143 16.72722 1.000 75.53802 529 ALA A O 1
ATOM 7615 N N . GLY A 1 530 ? 32.83265 69.85760 16.96548 1.000 58.16668 530 GLY A N 1
ATOM 7616 C CA . GLY A 1 530 ? 33.93292 70.47085 16.24186 1.000 68.33349 530 GLY A CA 1
ATOM 7617 C C . GLY A 1 530 ? 35.27238 70.19277 16.89387 1.000 60.46867 530 GLY A C 1
ATOM 7618 O O . GLY A 1 530 ? 36.24007 69.81725 16.22801 1.000 78.67458 530 GLY A O 1
ATOM 7639 N N . GLY A 1 532 ? 35.99852 67.82774 19.22528 1.000 56.96538 532 GLY A N 1
ATOM 7640 C CA . GLY A 1 532 ? 36.28566 66.40772 19.32847 1.000 55.56507 532 GLY A CA 1
ATOM 7641 C C . GLY A 1 532 ? 36.91758 65.85607 18.06788 1.000 83.42185 532 GLY A C 1
ATOM 7642 O O . GLY A 1 532 ? 37.91196 65.12974 18.11773 1.000 68.09952 532 GLY A O 1
ATOM 7663 N N . GLU A 1 534 ? 38.76453 67.19766 15.84765 1.000 67.00158 534 GLU A N 1
ATOM 7664 C CA . GLU A 1 534 ? 40.17983 67.53988 15.75409 1.000 92.99635 534 GLU A CA 1
ATOM 7665 C C . GLU A 1 534 ? 40.99170 66.76438 16.78471 1.000 81.66517 534 GLU A C 1
ATOM 7666 O O . GLU A 1 534 ? 42.01315 66.15552 16.44937 1.000 86.39355 534 GLU A O 1
ATOM 7678 N N . LEU A 1 535 ? 40.54402 66.76162 18.04327 1.000 69.63130 535 LEU A N 1
ATOM 7679 C CA . LEU A 1 535 ? 41.26894 66.05039 19.09045 1.000 75.18363 535 LEU A CA 1
ATOM 7680 C C . LEU A 1 535 ? 41.40544 64.56115 18.80106 1.000 69.52739 535 LEU A C 1
ATOM 7681 O O . LEU A 1 535 ? 42.28615 63.90746 19.37146 1.000 93.25809 535 LEU A O 1
ATOM 7697 N N . LEU A 1 536 ? 40.54656 64.00559 17.94556 1.000 63.82776 536 LEU A N 1
ATOM 7698 C CA . LEU A 1 536 ? 40.69040 62.60427 17.57282 1.000 86.12410 536 LEU A CA 1
ATOM 7699 C C . LEU A 1 536 ? 41.97386 62.36446 16.78926 1.000 82.69045 536 LEU A C 1
ATOM 7700 O O . LEU A 1 536 ? 42.55956 61.27841 16.87787 1.000 77.57728 536 LEU A O 1
ATOM 7716 N N . ARG A 1 537 ? 42.42504 63.35665 16.03099 1.000 66.40125 537 ARG A N 1
ATOM 7717 C CA . ARG A 1 537 ? 43.58883 63.21856 15.16864 1.000 87.44488 537 ARG A CA 1
ATOM 7718 C C . ARG A 1 537 ? 44.89913 63.51195 15.89061 1.000 81.53682 537 ARG A C 1
ATOM 7719 O O . ARG A 1 537 ? 45.92597 63.69742 15.22788 1.000 76.76856 537 ARG A O 1
ATOM 7740 N N . HIS A 1 538 ? 44.89160 63.55035 17.22319 1.000 72.87844 538 HIS A N 1
ATOM 7741 C CA . HIS A 1 538 ? 46.09925 63.87702 17.96896 1.000 78.43752 538 HIS A CA 1
ATOM 7742 C C . HIS A 1 538 ? 46.49829 62.75294 18.92009 1.000 74.46207 538 HIS A C 1
ATOM 7743 O O . HIS A 1 538 ? 46.25177 61.57377 18.64239 1.000 80.35522 538 HIS A O 1
ATOM 7757 N N . ASP A 1 539 ? 47.11871 63.11962 20.03905 1.000 81.79878 539 ASP A N 1
ATOM 7758 C CA . ASP A 1 539 ? 47.68250 62.16559 20.98348 1.000 89.65503 539 ASP A CA 1
ATOM 7759 C C . ASP A 1 539 ? 46.58965 61.42374 21.74553 1.000 90.85480 539 ASP A C 1
ATOM 7760 O O . ASP A 1 539 ? 45.43306 61.85071 21.80286 1.000 95.90932 539 ASP A O 1
ATOM 7769 N N . GLU A 1 540 ? 46.98959 60.31184 22.36737 1.000 86.70276 540 GLU A N 1
ATOM 7770 C CA . GLU A 1 540 ? 46.03046 59.47613 23.08213 1.000 95.67257 540 GLU A CA 1
ATOM 7771 C C . GLU A 1 540 ? 45.29628 60.22713 24.18602 1.000 90.88189 540 GLU A C 1
ATOM 7772 O O . GLU A 1 540 ? 44.09359 59.97183 24.37583 1.000 90.33896 540 GLU A O 1
ATOM 7784 N N . PRO A 1 541 ? 45.93202 61.11331 24.95408 1.000 76.90422 541 PRO A N 1
ATOM 7785 C CA . PRO A 1 541 ? 45.14519 61.95495 25.87622 1.000 77.35545 541 PRO A CA 1
ATOM 7786 C C . PRO A 1 541 ? 44.08514 62.79066 25.17111 1.000 79.24124 541 PRO A C 1
ATOM 7787 O O . PRO A 1 541 ? 42.92669 62.82602 25.61277 1.000 73.62784 541 PRO A O 1
ATOM 7798 N N . SER A 1 542 ? 44.44764 63.48100 24.08556 1.000 93.18931 542 SER A N 1
ATOM 7799 C CA . SER A 1 542 ? 43.45102 64.27080 23.36798 1.000 80.49102 542 SER A CA 1
ATOM 7800 C C . SER A 1 542 ? 42.35713 63.38351 22.79224 1.000 86.49459 542 SER A C 1
ATOM 7801 O O . SER A 1 542 ? 41.18652 63.78882 22.73914 1.000 81.27471 542 SER A O 1
ATOM 7809 N N . ARG A 1 543 ? 42.71014 62.16183 22.38673 1.000 64.38734 543 ARG A N 1
ATOM 7810 C CA . ARG A 1 543 ? 41.69833 61.22539 21.91820 1.000 71.82782 543 ARG A CA 1
ATOM 7811 C C . ARG A 1 543 ? 40.74772 60.83638 23.04468 1.000 72.91345 543 ARG A C 1
ATOM 7812 O O . ARG A 1 543 ? 39.54327 60.67481 22.82437 1.000 77.58176 543 ARG A O 1
ATOM 7833 N N . ALA A 1 544 ? 41.27281 60.65471 24.25719 1.000 79.20516 544 ALA A N 1
ATOM 7834 C CA . ALA A 1 544 ? 40.40206 60.36019 25.39101 1.000 83.05286 544 ALA A CA 1
ATOM 7835 C C . ALA A 1 544 ? 39.46659 61.52823 25.67689 1.000 76.05670 544 ALA A C 1
ATOM 7836 O O . ALA A 1 544 ? 38.29442 61.32973 26.03098 1.000 78.02932 544 ALA A O 1
ATOM 7843 N N . LEU A 1 545 ? 39.97572 62.75705 25.54238 1.000 73.13672 545 LEU A N 1
ATOM 7844 C CA . LEU A 1 545 ? 39.11340 63.92553 25.69632 1.000 73.49119 545 LEU A CA 1
ATOM 7845 C C . LEU A 1 545 ? 38.00300 63.92043 24.65519 1.000 80.22191 545 LEU A C 1
ATOM 7846 O O . LEU A 1 545 ? 36.84882 64.24698 24.95951 1.000 63.08467 545 LEU A O 1
ATOM 7862 N N . ALA A 1 546 ? 38.33945 63.56362 23.41518 1.000 77.45052 546 ALA A N 1
ATOM 7863 C CA . ALA A 1 546 ? 37.31592 63.47652 22.38053 1.000 78.95456 546 ALA A CA 1
ATOM 7864 C C . ALA A 1 546 ? 36.31839 62.35977 22.68398 1.000 76.36740 546 ALA A C 1
ATOM 7865 O O . ALA A 1 546 ? 35.12906 62.48927 22.38494 1.000 59.43009 546 ALA A O 1
ATOM 7872 N N . ARG A 1 547 ? 36.78209 61.25024 23.26707 1.000 58.14452 547 ARG A N 1
ATOM 7873 C CA . ARG A 1 547 ? 35.86819 60.17443 23.65495 1.000 61.46004 547 ARG A CA 1
ATOM 7874 C C . ARG A 1 547 ? 34.86745 60.66823 24.69528 1.000 61.74459 547 ARG A C 1
ATOM 7875 O O . ARG A 1 547 ? 33.64825 60.45500 24.57254 1.000 65.76672 547 ARG A O 1
ATOM 7896 N N . GLY A 1 548 ? 35.37569 61.32263 25.73979 1.000 69.38106 548 GLY A N 1
ATOM 7897 C CA . GLY A 1 548 ? 34.49037 61.91479 26.72461 1.000 80.44095 548 GLY A CA 1
ATOM 7898 C C . GLY A 1 548 ? 33.51656 62.89508 26.09953 1.000 81.44191 548 GLY A C 1
ATOM 7899 O O . GLY A 1 548 ? 32.32806 62.91000 26.43825 1.000 65.21365 548 GLY A O 1
ATOM 7903 N N . LEU A 1 549 ? 34.00834 63.72687 25.17718 1.000 64.85206 549 LEU A N 1
ATOM 7904 C CA . LEU A 1 549 ? 33.14274 64.68892 24.50701 1.000 61.76121 549 LEU A CA 1
ATOM 7905 C C . LEU A 1 549 ? 32.05293 63.98265 23.71322 1.000 77.34686 549 LEU A C 1
ATOM 7906 O O . LEU A 1 549 ? 30.90479 64.43878 23.67892 1.000 58.98656 549 LEU A O 1
ATOM 7922 N N . ALA A 1 550 ? 32.39199 62.86133 23.07679 1.000 66.52343 550 ALA A N 1
ATOM 7923 C CA . ALA A 1 550 ? 31.39672 62.10193 22.33139 1.000 57.83633 550 ALA A CA 1
ATOM 7924 C C . ALA A 1 550 ? 30.28701 61.61474 23.25108 1.000 72.31818 550 ALA A C 1
ATOM 7925 O O . ALA A 1 550 ? 29.09656 61.79741 22.96642 1.000 63.24271 550 ALA A O 1
ATOM 7932 N N . TYR A 1 551 ? 30.65971 60.98232 24.36284 1.000 73.81451 551 TYR A N 1
ATOM 7933 C CA . TYR A 1 551 ? 29.63393 60.46702 25.26969 1.000 66.54764 551 TYR A CA 1
ATOM 7934 C C . TYR A 1 551 ? 28.79870 61.60354 25.85900 1.000 62.78275 551 TYR A C 1
ATOM 7935 O O . TYR A 1 551 ? 27.57093 61.48551 25.98779 1.000 68.33979 551 TYR A O 1
ATOM 7953 N N . TRP A 1 552 ? 29.44871 62.71982 26.20841 1.000 73.41756 552 TRP A N 1
ATOM 7954 C CA . TRP A 1 552 ? 28.73856 63.86410 26.77407 1.000 68.01933 552 TRP A CA 1
ATOM 7955 C C . TRP A 1 552 ? 27.75413 64.45031 25.77470 1.000 55.40816 552 TRP A C 1
ATOM 7956 O O . TRP A 1 552 ? 26.63418 64.82950 26.13753 1.000 54.40120 552 TRP A O 1
ATOM 7977 N N . THR A 1 553 ? 28.16189 64.54777 24.51197 1.000 52.42161 553 THR A N 1
ATOM 7978 C CA . THR A 1 553 ? 27.25614 65.00955 23.47038 1.000 51.64072 553 THR A CA 1
ATOM 7979 C C . THR A 1 553 ? 26.06926 64.06904 23.33347 1.000 70.42553 553 THR A C 1
ATOM 7980 O O . THR A 1 553 ? 24.91561 64.51130 23.27895 1.000 57.87596 553 THR A O 1
ATOM 7991 N N . GLY A 1 554 ? 26.33335 62.76218 23.28272 1.000 66.55835 554 GLY A N 1
ATOM 7992 C CA . GLY A 1 554 ? 25.23882 61.80982 23.20344 1.000 53.28183 554 GLY A CA 1
ATOM 7993 C C . GLY A 1 554 ? 24.22446 62.01441 24.30853 1.000 80.98155 554 GLY A C 1
ATOM 7994 O O . GLY A 1 554 ? 23.01500 62.06202 24.06528 1.000 70.32788 554 GLY A O 1
ATOM 7998 N N . GLY A 1 555 ? 24.70764 62.15411 25.54325 1.000 71.96064 555 GLY A N 1
ATOM 7999 C CA . GLY A 1 555 ? 23.79735 62.39682 26.65070 1.000 53.51672 555 GLY A CA 1
ATOM 8000 C C . GLY A 1 555 ? 23.01229 63.68366 26.48083 1.000 58.32929 555 GLY A C 1
ATOM 8001 O O . GLY A 1 555 ? 21.78786 63.70908 26.64467 1.000 57.04066 555 GLY A O 1
ATOM 8005 N N . PHE A 1 556 ? 23.70786 64.77172 26.14164 1.000 52.38693 556 PHE A N 1
ATOM 8006 C CA . PHE A 1 556 ? 23.03731 66.06227 26.02065 1.000 59.16567 556 PHE A CA 1
ATOM 8007 C C . PHE A 1 556 ? 21.96229 66.04285 24.94166 1.000 52.88975 556 PHE A C 1
ATOM 8008 O O . PHE A 1 556 ? 20.92196 66.69147 25.09045 1.000 82.39610 556 PHE A O 1
ATOM 8025 N N . ARG A 1 557 ? 22.18742 65.29899 23.85713 1.000 57.12821 557 ARG A N 1
ATOM 8026 C CA . ARG A 1 557 ? 21.26713 65.31856 22.72753 1.000 71.97301 557 ARG A CA 1
ATOM 8027 C C . ARG A 1 557 ? 20.00193 64.51548 22.98620 1.000 57.46703 557 ARG A C 1
ATOM 8028 O O . ARG A 1 557 ? 19.00961 64.70097 22.27635 1.000 68.20951 557 ARG A O 1
ATOM 8049 N N . ALA A 1 558 ? 20.00722 63.63287 23.97517 1.000 76.35293 558 ALA A N 1
ATOM 8050 C CA . ALA A 1 558 ? 18.84905 62.78078 24.19804 1.000 55.30824 558 ALA A CA 1
ATOM 8051 C C . ALA A 1 558 ? 17.69506 63.59025 24.77810 1.000 57.24231 558 ALA A C 1
ATOM 8052 O O . ALA A 1 558 ? 17.88210 64.41844 25.67280 1.000 70.07385 558 ALA A O 1
ATOM 8059 N N . LEU A 1 559 ? 16.49787 63.35228 24.24503 1.000 60.61555 559 LEU A N 1
ATOM 8060 C CA . LEU A 1 559 ? 15.25514 63.91590 24.76288 1.000 60.64547 559 LEU A CA 1
ATOM 8061 C C . LEU A 1 559 ? 15.32281 65.44430 24.82369 1.000 57.97652 559 LEU A C 1
ATOM 8062 O O . LEU A 1 559 ? 15.10239 66.07258 25.85733 1.000 72.09222 559 LEU A O 1
ATOM 8078 N N . ARG A 1 560 ? 15.61071 66.03343 23.67205 1.000 56.36448 560 ARG A N 1
ATOM 8079 C CA . ARG A 1 560 ? 15.84460 67.46756 23.58786 1.000 77.00099 560 ARG A CA 1
ATOM 8080 C C . ARG A 1 560 ? 15.59079 67.88514 22.15142 1.000 73.86865 560 ARG A C 1
ATOM 8081 O O . ARG A 1 560 ? 15.69424 67.07162 21.23489 1.000 61.26832 560 ARG A O 1
ATOM 8102 N N . ASN A 1 561 ? 15.22735 69.14755 21.96723 1.000 87.91080 561 ASN A N 1
ATOM 8103 C CA . ASN A 1 561 ? 15.00792 69.64880 20.62247 1.000 73.79167 561 ASN A CA 1
ATOM 8104 C C . ASN A 1 561 ? 16.33594 69.85793 19.90291 1.000 77.66685 561 ASN A C 1
ATOM 8105 O O . ASN A 1 561 ? 17.38739 70.04913 20.51970 1.000 84.39704 561 ASN A O 1
ATOM 8116 N N . GLY A 1 562 ? 16.27339 69.83081 18.57375 1.000 90.42071 562 GLY A N 1
ATOM 8117 C CA . GLY A 1 562 ? 17.46902 69.98935 17.77174 1.000 75.72188 562 GLY A CA 1
ATOM 8118 C C . GLY A 1 562 ? 17.13637 70.50823 16.39045 1.000 74.53842 562 GLY A C 1
ATOM 8119 O O . GLY A 1 562 ? 15.97925 70.77538 16.06062 1.000 72.86922 562 GLY A O 1
ATOM 8123 N N . ARG A 1 563 ? 18.18399 70.66068 15.58631 1.000 88.43083 563 ARG A N 1
ATOM 8124 C CA . ARG A 1 563 ? 18.09937 71.06718 14.19378 1.000 76.83191 563 ARG A CA 1
ATOM 8125 C C . ARG A 1 563 ? 18.90831 70.09107 13.35299 1.000 68.82426 563 ARG A C 1
ATOM 8126 O O . ARG A 1 563 ? 19.85731 69.47471 13.84894 1.000 73.24498 563 ARG A O 1
ATOM 8147 N N . PRO A 1 564 ? 18.55626 69.92291 12.07675 1.000 80.06812 564 PRO A N 1
ATOM 8148 C CA . PRO A 1 564 ? 19.19984 68.88070 11.26636 1.000 80.99565 564 PRO A CA 1
ATOM 8149 C C . PRO A 1 564 ? 20.48285 69.27705 10.55325 1.000 78.50473 564 PRO A C 1
ATOM 8150 O O . PRO A 1 564 ? 21.12930 68.39290 9.97626 1.000 90.10308 564 PRO A O 1
ATOM 8161 N N . GLY A 1 565 ? 20.88549 70.54089 10.59035 1.000 85.84571 565 GLY A N 1
ATOM 8162 C CA . GLY A 1 565 ? 22.02382 70.98925 9.80363 1.000 96.48712 565 GLY A CA 1
ATOM 8163 C C . GLY A 1 565 ? 23.30492 70.22655 10.10509 1.000 62.95406 565 GLY A C 1
ATOM 8164 O O . GLY A 1 565 ? 23.41990 69.46853 11.06822 1.000 65.73594 565 GLY A O 1
ATOM 8168 N N . LEU A 1 566 ? 24.29532 70.44654 9.23557 1.000 75.71492 566 LEU A N 1
ATOM 8169 C CA . LEU A 1 566 ? 25.61224 69.83797 9.37484 1.000 86.74191 566 LEU A CA 1
ATOM 8170 C C . LEU A 1 566 ? 26.52099 70.65430 10.28977 1.000 59.18041 566 LEU A C 1
ATOM 8171 O O . LEU A 1 566 ? 27.10020 70.11800 11.23946 1.000 74.15076 566 LEU A O 1
ATOM 8187 N N . TYR A 1 567 ? 26.66354 71.94654 10.00092 1.000 74.27627 567 TYR A N 1
ATOM 8188 C CA . TYR A 1 567 ? 27.53099 72.80705 10.78972 1.000 77.54613 567 TYR A CA 1
ATOM 8189 C C . TYR A 1 567 ? 26.87439 73.27944 12.07467 1.000 80.38872 567 TYR A C 1
ATOM 8190 O O . TYR A 1 567 ? 27.57911 73.63349 13.02510 1.000 87.98637 567 TYR A O 1
ATOM 8208 N N . THR A 1 568 ? 25.54626 73.28906 12.11905 1.000 66.38815 568 THR A N 1
ATOM 8209 C CA . THR A 1 568 ? 24.81366 73.75329 13.28107 1.000 73.50194 568 THR A CA 1
ATOM 8210 C C . THR A 1 568 ? 24.07452 72.64391 14.00843 1.000 79.81476 568 THR A C 1
ATOM 8211 O O . THR A 1 568 ? 23.68650 72.84168 15.16238 1.000 54.41033 568 THR A O 1
ATOM 8222 N N . GLY A 1 569 ? 23.90499 71.48190 13.37790 1.000 59.71162 569 GLY A N 1
ATOM 8223 C CA . GLY A 1 569 ? 22.93024 70.52523 13.85389 1.000 67.41503 569 GLY A CA 1
ATOM 8224 C C . GLY A 1 569 ? 23.35079 69.07374 13.87744 1.000 57.05368 569 GLY A C 1
ATOM 8225 O O . GLY A 1 569 ? 24.54263 68.75194 13.96154 1.000 76.36162 569 GLY A O 1
ATOM 8229 N N . ASP A 1 570 ? 22.34812 68.19379 13.76117 1.000 68.95511 570 ASP A N 1
ATOM 8230 C CA . ASP A 1 570 ? 22.51900 66.78638 14.10007 1.000 65.06740 570 ASP A CA 1
ATOM 8231 C C . ASP A 1 570 ? 23.52288 66.08158 13.20395 1.000 72.90677 570 ASP A C 1
ATOM 8232 O O . ASP A 1 570 ? 24.17951 65.13192 13.63899 1.000 62.72892 570 ASP A O 1
ATOM 8241 N N . THR A 1 571 ? 23.63104 66.48847 11.94498 1.000 65.62350 571 THR A N 1
ATOM 8242 C CA . THR A 1 571 ? 24.42918 65.70593 11.00839 1.000 67.02059 571 THR A CA 1
ATOM 8243 C C . THR A 1 571 ? 25.90047 65.71072 11.40450 1.000 65.48179 571 THR A C 1
ATOM 8244 O O . THR A 1 571 ? 26.53688 64.65204 11.48577 1.000 73.62997 571 THR A O 1
ATOM 8255 N N . GLY A 1 572 ? 26.45801 66.89110 11.67212 1.000 65.26706 572 GLY A N 1
ATOM 8256 C CA . GLY A 1 572 ? 27.83927 66.94411 12.11912 1.000 78.19795 572 GLY A CA 1
ATOM 8257 C C . GLY A 1 572 ? 28.04816 66.19548 13.42069 1.000 60.44966 572 GLY A C 1
ATOM 8258 O O . GLY A 1 572 ? 29.06025 65.51230 13.60666 1.000 80.89077 572 GLY A O 1
ATOM 8262 N N . ILE A 1 573 ? 27.09294 66.31729 14.34028 1.000 77.25500 573 ILE A N 1
ATOM 8263 C CA . ILE A 1 573 ? 27.17938 65.61614 15.62147 1.000 71.83023 573 ILE A CA 1
ATOM 8264 C C . ILE A 1 573 ? 27.27820 64.11343 15.40119 1.000 64.22871 573 ILE A C 1
ATOM 8265 O O . ILE A 1 573 ? 28.14876 63.43345 15.96715 1.000 77.43443 573 ILE A O 1
ATOM 8281 N N . ALA A 1 574 ? 26.35685 63.57311 14.60184 1.000 66.68203 574 ALA A N 1
ATOM 8282 C CA . ALA A 1 574 ? 26.37182 62.15302 14.28812 1.000 78.82731 574 ALA A CA 1
ATOM 8283 C C . ALA A 1 574 ? 27.69433 61.75078 13.66341 1.000 65.77576 574 ALA A C 1
ATOM 8284 O O . ALA A 1 574 ? 28.25758 60.70262 13.99972 1.000 79.78209 574 ALA A O 1
ATOM 8291 N N . VAL A 1 575 ? 28.20130 62.56576 12.74098 1.000 57.78048 575 VAL A N 1
ATOM 8292 C CA . VAL A 1 575 ? 29.48680 62.25540 12.12681 1.000 71.39120 575 VAL A CA 1
ATOM 8293 C C . VAL A 1 575 ? 30.56114 62.14230 13.19980 1.000 68.99270 575 VAL A C 1
ATOM 8294 O O . VAL A 1 575 ? 31.36009 61.19807 13.21166 1.000 88.96945 575 VAL A O 1
ATOM 8307 N N . PHE A 1 576 ? 30.60096 63.11127 14.11438 1.000 70.61532 576 PHE A N 1
ATOM 8308 C CA . PHE A 1 576 ? 31.64703 63.10871 15.12902 1.000 84.69731 576 PHE A CA 1
ATOM 8309 C C . PHE A 1 576 ? 31.56582 61.85034 15.98346 1.000 63.66838 576 PHE A C 1
ATOM 8310 O O . PHE A 1 576 ? 32.57743 61.18048 16.22453 1.000 68.40350 576 PHE A O 1
ATOM 8327 N N . ILE A 1 577 ? 30.36086 61.50976 16.44754 1.000 78.67630 577 ILE A N 1
ATOM 8328 C CA . ILE A 1 577 ? 30.22723 60.36213 17.34163 1.000 62.84925 577 ILE A CA 1
ATOM 8329 C C . ILE A 1 577 ? 30.58306 59.07378 16.61349 1.000 67.81161 577 ILE A C 1
ATOM 8330 O O . ILE A 1 577 ? 31.26464 58.20174 17.16547 1.000 74.45877 577 ILE A O 1
ATOM 8346 N N . ALA A 1 578 ? 30.12963 58.92667 15.36754 1.000 82.17892 578 ALA A N 1
ATOM 8347 C CA . ALA A 1 578 ? 30.40746 57.69937 14.63241 1.000 77.33603 578 ALA A CA 1
ATOM 8348 C C . ALA A 1 578 ? 31.89787 57.55197 14.35228 1.000 74.57018 578 ALA A C 1
ATOM 8349 O O . ALA A 1 578 ? 32.46036 56.45792 14.49779 1.000 79.30101 578 ALA A O 1
ATOM 8356 N N . GLU A 1 579 ? 32.56228 58.64206 13.96134 1.000 67.25506 579 GLU A N 1
ATOM 8357 C CA . GLU A 1 579 ? 33.99167 58.55647 13.69195 1.000 92.35050 579 GLU A CA 1
ATOM 8358 C C . GLU A 1 579 ? 34.78434 58.29057 14.96306 1.000 77.02668 579 GLU A C 1
ATOM 8359 O O . GLU A 1 579 ? 35.81317 57.60463 14.91489 1.000 80.19517 579 GLU A O 1
ATOM 8371 N N . ALA A 1 580 ? 34.32984 58.81954 16.10106 1.000 75.61988 580 ALA A N 1
ATOM 8372 C CA . ALA A 1 580 ? 34.96977 58.47986 17.36652 1.000 86.67486 580 ALA A CA 1
ATOM 8373 C C . ALA A 1 580 ? 34.80505 56.99847 17.67478 1.000 71.17604 580 ALA A C 1
ATOM 8374 O O . ALA A 1 580 ? 35.75519 56.33360 18.10482 1.000 73.01611 580 ALA A O 1
ATOM 8381 N N . GLY A 1 581 ? 33.59868 56.46515 17.47114 1.000 73.74048 581 GLY A N 1
ATOM 8382 C CA . GLY A 1 581 ? 33.40429 55.03736 17.63424 1.000 70.78838 581 GLY A CA 1
ATOM 8383 C C . GLY A 1 581 ? 34.28869 54.21713 16.71613 1.000 80.75756 581 GLY A C 1
ATOM 8384 O O . GLY A 1 581 ? 34.71276 53.11523 17.07616 1.000 85.28448 581 GLY A O 1
ATOM 8388 N N . ALA A 1 582 ? 34.58483 54.74095 15.52453 1.000 85.19466 582 ALA A N 1
ATOM 8389 C CA . ALA A 1 582 ? 35.37715 53.98810 14.55663 1.000 74.73467 582 ALA A CA 1
ATOM 8390 C C . ALA A 1 582 ? 36.86393 54.01185 14.90156 1.000 71.36349 582 ALA A C 1
ATOM 8391 O O . ALA A 1 582 ? 37.49198 52.96094 15.06021 1.000 79.12393 582 ALA A O 1
ATOM 8398 N N . THR A 1 583 ? 37.44878 55.20548 15.01327 1.000 69.73819 583 THR A N 1
ATOM 8399 C CA . THR A 1 583 ? 38.88959 55.29447 15.23218 1.000 80.70986 583 THR A CA 1
ATOM 8400 C C . THR A 1 583 ? 39.29399 54.77039 16.60735 1.000 74.85077 583 THR A C 1
ATOM 8401 O O . THR A 1 583 ? 40.41043 54.26431 16.76841 1.000 71.76100 583 THR A O 1
ATOM 8412 N N . LEU A 1 584 ? 38.41636 54.89229 17.60590 1.000 76.32999 584 LEU A N 1
ATOM 8413 C CA . LEU A 1 584 ? 38.69177 54.39282 18.94393 1.000 78.36313 584 LEU A CA 1
ATOM 8414 C C . LEU A 1 584 ? 38.23244 52.95539 19.15409 1.000 76.98585 584 LEU A C 1
ATOM 8415 O O . LEU A 1 584 ? 38.48094 52.39194 20.22704 1.000 81.75557 584 LEU A O 1
ATOM 8431 N N . GLY A 1 585 ? 37.55598 52.35920 18.17805 1.000 70.02293 585 GLY A N 1
ATOM 8432 C CA . GLY A 1 585 ? 37.03266 51.01948 18.33689 1.000 70.72818 585 GLY A CA 1
ATOM 8433 C C . GLY A 1 585 ? 36.04557 50.91018 19.47881 1.000 79.67264 585 GLY A C 1
ATOM 8434 O O . GLY A 1 585 ? 36.15368 50.01199 20.31941 1.000 82.46175 585 GLY A O 1
ATOM 8438 N N . ASP A 1 586 ? 35.07543 51.81614 19.51800 1.000 82.91334 586 ASP A N 1
ATOM 8439 C CA . ASP A 1 586 ? 34.07662 51.86292 20.58095 1.000 91.08573 586 ASP A CA 1
ATOM 8440 C C . ASP A 1 586 ? 32.71266 51.56128 19.96983 1.000 77.96068 586 ASP A C 1
ATOM 8441 O O . ASP A 1 586 ? 32.08930 52.43334 19.35800 1.000 77.36368 586 ASP A O 1
ATOM 8450 N N . GLU A 1 587 ? 32.24797 50.32326 20.15423 1.000 85.06516 587 GLU A N 1
ATOM 8451 C CA . GLU A 1 587 ? 30.99050 49.90260 19.54427 1.000 92.62186 587 GLU A CA 1
ATOM 8452 C C . GLU A 1 587 ? 29.81570 50.71671 20.07358 1.000 78.48354 587 GLU A C 1
ATOM 8453 O O . GLU A 1 587 ? 28.90523 51.07661 19.31308 1.000 76.89410 587 GLU A O 1
ATOM 8465 N N . THR A 1 588 ? 29.81500 51.01617 21.37771 1.000 79.74308 588 THR A N 1
ATOM 8466 C CA . THR A 1 588 ? 28.69357 51.74645 21.95855 1.000 80.58455 588 THR A CA 1
ATOM 8467 C C . THR A 1 588 ? 28.57064 53.14683 21.36521 1.000 78.44077 588 THR A C 1
ATOM 8468 O O . THR A 1 588 ? 27.45800 53.66472 21.22657 1.000 91.50805 588 THR A O 1
ATOM 8479 N N . LEU A 1 589 ? 29.69105 53.76857 20.98571 1.000 67.70059 589 LEU A N 1
ATOM 8480 C CA . LEU A 1 589 ? 29.60862 55.06486 20.31579 1.000 71.94439 589 LEU A CA 1
ATOM 8481 C C . LEU A 1 589 ? 28.88823 54.94032 18.97698 1.000 74.70556 589 LEU A C 1
ATOM 8482 O O . LEU A 1 589 ? 28.02627 55.76690 18.64125 1.000 76.88911 589 LEU A O 1
ATOM 8498 N N . LEU A 1 590 ? 29.22759 53.91272 18.19770 1.000 75.98127 590 LEU A N 1
ATOM 8499 C CA . LEU A 1 590 ? 28.54069 53.69207 16.93130 1.000 76.26835 590 LEU A CA 1
ATOM 8500 C C . LEU A 1 590 ? 27.05558 53.44229 17.15634 1.000 78.76621 590 LEU A C 1
ATOM 8501 O O . LEU A 1 590 ? 26.21348 53.91851 16.38255 1.000 80.83108 590 LEU A O 1
ATOM 8517 N N . LYS A 1 591 ? 26.71183 52.72077 18.22923 1.000 81.29551 591 LYS A N 1
ATOM 8518 C CA . LYS A 1 591 ? 25.30186 52.48770 18.53311 1.000 85.29534 591 LYS A CA 1
ATOM 8519 C C . LYS A 1 591 ? 24.59108 53.78255 18.91514 1.000 77.40313 591 LYS A C 1
ATOM 8520 O O . LYS A 1 591 ? 23.40146 53.95331 18.62349 1.000 76.99004 591 LYS A O 1
ATOM 8539 N N . ILE A 1 592 ? 25.29464 54.69316 19.59233 1.000 73.04258 592 ILE A N 1
ATOM 8540 C CA . ILE A 1 592 ? 24.68495 55.96809 19.95531 1.000 86.44279 592 ILE A CA 1
ATOM 8541 C C . ILE A 1 592 ? 24.45454 56.81911 18.71490 1.000 77.96195 592 ILE A C 1
ATOM 8542 O O . ILE A 1 592 ? 23.47773 57.57573 18.63556 1.000 71.57820 592 ILE A O 1
ATOM 8558 N N . ALA A 1 593 ? 25.36876 56.73659 17.74488 1.000 76.51816 593 ALA A N 1
ATOM 8559 C CA . ALA A 1 593 ? 25.23963 57.53346 16.53021 1.000 80.38129 593 ALA A CA 1
ATOM 8560 C C . ALA A 1 593 ? 24.23170 56.95840 15.54378 1.000 66.22575 593 ALA A C 1
ATOM 8561 O O . ALA A 1 593 ? 23.69383 57.70749 14.72329 1.000 69.14565 593 ALA A O 1
ATOM 8568 N N . GLU A 1 594 ? 23.96666 55.65539 15.60474 1.000 74.48279 594 GLU A N 1
ATOM 8569 C CA . GLU A 1 594 ? 23.12651 55.00344 14.60113 1.000 80.08100 594 GLU A CA 1
ATOM 8570 C C . GLU A 1 594 ? 21.80402 55.71527 14.34462 1.000 72.59276 594 GLU A C 1
ATOM 8571 O O . GLU A 1 594 ? 21.47297 55.93821 13.17003 1.000 82.24517 594 GLU A O 1
ATOM 8583 N N . PRO A 1 595 ? 21.01794 56.10267 15.34723 1.000 86.58392 595 PRO A N 1
ATOM 8584 C CA . PRO A 1 595 ? 19.71344 56.72734 15.07436 1.000 79.82065 595 PRO A CA 1
ATOM 8585 C C . PRO A 1 595 ? 19.70341 58.24943 15.04371 1.000 80.93898 595 PRO A C 1
ATOM 8586 O O . PRO A 1 595 ? 18.61409 58.82886 15.00731 1.000 69.62144 595 PRO A O 1
ATOM 8597 N N . LEU A 1 596 ? 20.86066 58.90892 15.03105 1.000 83.39190 596 LEU A N 1
ATOM 8598 C CA . LEU A 1 596 ? 20.91183 60.30755 15.44811 1.000 95.41360 596 LEU A CA 1
ATOM 8599 C C . LEU A 1 596 ? 20.46732 61.26821 14.34511 1.000 106.34879 596 LEU A C 1
ATOM 8600 O O . LEU A 1 596 ? 19.62416 62.14081 14.58566 1.000 106.79247 596 LEU A O 1
ATOM 8616 N N . ALA A 1 597 ? 21.01466 61.13687 13.13927 1.000 65.03314 597 ALA A N 1
ATOM 8617 C CA . ALA A 1 597 ? 20.78423 62.11275 12.07889 1.000 66.88761 597 ALA A CA 1
ATOM 8618 C C . ALA A 1 597 ? 19.99103 61.44155 10.96096 1.000 86.62002 597 ALA A C 1
ATOM 8619 O O . ALA A 1 597 ? 20.53369 61.02451 9.93624 1.000 87.53350 597 ALA A O 1
ATOM 8626 N N . ARG A 1 598 ? 18.68462 61.32886 11.17469 1.000 86.35027 598 ARG A N 1
ATOM 8627 C CA . ARG A 1 598 ? 17.75968 60.76776 10.19064 1.000 80.27056 598 ARG A CA 1
ATOM 8628 C C . ARG A 1 598 ? 16.55372 61.69887 10.13895 1.000 85.03242 598 ARG A C 1
ATOM 8629 O O . ARG A 1 598 ? 15.47612 61.38339 10.65411 1.000 80.82762 598 ARG A O 1
ATOM 8650 N N . PRO A 1 599 ? 16.71356 62.87236 9.53972 1.000 85.60682 599 PRO A N 1
ATOM 8651 C CA . PRO A 1 599 ? 15.63659 63.86803 9.53684 1.000 88.48892 599 PRO A CA 1
ATOM 8652 C C . PRO A 1 599 ? 14.58885 63.57263 8.47100 1.000 93.65460 599 PRO A C 1
ATOM 8653 O O . PRO A 1 599 ? 14.72465 62.66556 7.64916 1.000 91.01345 599 PRO A O 1
ATOM 8664 N N . VAL A 1 600 ? 13.52131 64.36273 8.51252 1.000 104.96217 600 VAL A N 1
ATOM 8665 C CA . VAL A 1 600 ? 12.45309 64.31422 7.52016 1.000 114.27131 600 VAL A CA 1
ATOM 8666 C C . VAL A 1 600 ? 12.75590 65.41261 6.50567 1.000 118.49071 600 VAL A C 1
ATOM 8667 O O . VAL A 1 600 ? 12.40398 66.57756 6.70546 1.000 116.64249 600 VAL A O 1
ATOM 8680 N N . LEU A 1 601 ? 13.41702 65.04398 5.40582 1.000 116.07648 601 LEU A N 1
ATOM 8681 C CA . LEU A 1 601 ? 13.90017 66.04215 4.45792 1.000 115.57219 601 LEU A CA 1
ATOM 8682 C C . LEU A 1 601 ? 12.77163 66.87523 3.86525 1.000 116.72941 601 LEU A C 1
ATOM 8683 O O . LEU A 1 601 ? 13.01381 68.01441 3.44987 1.000 119.07454 601 LEU A O 1
ATOM 8699 N N . SER A 1 602 ? 11.54725 66.34646 3.82935 1.000 123.78080 602 SER A N 1
ATOM 8700 C CA . SER A 1 602 ? 10.43487 67.11812 3.28795 1.000 125.45602 602 SER A CA 1
ATOM 8701 C C . SER A 1 602 ? 10.26105 68.44051 4.02446 1.000 121.99939 602 SER A C 1
ATOM 8702 O O . SER A 1 602 ? 9.88189 69.44498 3.41180 1.000 117.71130 602 SER A O 1
ATOM 8710 N N . ARG A 1 603 ? 10.53573 68.46556 5.33168 1.000 124.48687 603 ARG A N 1
ATOM 8711 C CA . ARG A 1 603 ? 10.41034 69.70825 6.08526 1.000 127.77882 603 ARG A CA 1
ATOM 8712 C C . ARG A 1 603 ? 11.55406 70.66665 5.78277 1.000 125.56903 603 ARG A C 1
ATOM 8713 O O . ARG A 1 603 ? 11.37175 71.88793 5.84490 1.000 123.14397 603 ARG A O 1
ATOM 8734 N N . ILE A 1 604 ? 12.73009 70.14029 5.44551 1.000 124.30111 604 ILE A N 1
ATOM 8735 C CA . ILE A 1 604 ? 13.88405 70.99274 5.19293 1.000 119.69401 604 ILE A CA 1
ATOM 8736 C C . ILE A 1 604 ? 13.69745 71.72843 3.87436 1.000 122.16595 604 ILE A C 1
ATOM 8737 O O . ILE A 1 604 ? 13.38675 71.12035 2.84009 1.000 122.34891 604 ILE A O 1
ATOM 8753 N N . THR A 1 605 ? 13.89918 73.04494 3.90631 1.000 121.74510 605 THR A N 1
ATOM 8754 C CA . THR A 1 605 ? 13.80573 73.88391 2.71969 1.000 129.23649 605 THR A CA 1
ATOM 8755 C C . THR A 1 605 ? 15.12927 74.51131 2.31545 1.000 126.58984 605 THR A C 1
ATOM 8756 O O . THR A 1 605 ? 15.31742 74.81379 1.13884 1.000 128.57649 605 THR A O 1
ATOM 8767 N N . ALA A 1 606 ? 16.04708 74.71509 3.25908 1.000 117.54830 606 ALA A N 1
ATOM 8768 C CA . ALA A 1 606 ? 17.32334 75.33673 2.93579 1.000 104.94389 606 ALA A CA 1
ATOM 8769 C C . ALA A 1 606 ? 18.16823 74.39991 2.08063 1.000 106.78045 606 ALA A C 1
ATOM 8770 O O . ALA A 1 606 ? 18.04331 73.17390 2.14551 1.000 103.92970 606 ALA A O 1
ATOM 8777 N N . THR A 1 607 ? 19.02511 74.99540 1.26001 1.000 102.47424 607 THR A N 1
ATOM 8778 C CA . THR A 1 607 ? 19.88647 74.27191 0.32501 1.000 100.82456 607 THR A CA 1
ATOM 8779 C C . THR A 1 607 ? 21.28263 74.82022 0.56818 1.000 110.91791 607 THR A C 1
ATOM 8780 O O . THR A 1 607 ? 21.78474 75.66334 -0.17792 1.000 127.45529 607 THR A O 1
ATOM 8791 N N . ASP A 1 608 ? 21.90767 74.34564 1.63282 1.000 96.32396 608 ASP A N 1
ATOM 8792 C CA . ASP A 1 608 ? 23.08409 75.00725 2.15694 1.000 81.64936 608 ASP A CA 1
ATOM 8793 C C . ASP A 1 608 ? 23.94205 73.98045 2.86522 1.000 85.76980 608 ASP A C 1
ATOM 8794 O O . ASP A 1 608 ? 23.43074 73.03401 3.46389 1.000 86.86668 608 ASP A O 1
ATOM 8803 N N . GLN A 1 609 ? 25.25781 74.16362 2.76744 1.000 75.61213 609 GLN A N 1
ATOM 8804 C CA . GLN A 1 609 ? 26.15954 73.31056 3.52881 1.000 78.09389 609 GLN A CA 1
ATOM 8805 C C . GLN A 1 609 ? 25.99417 73.54321 5.02533 1.000 86.67618 609 GLN A C 1
ATOM 8806 O O . GLN A 1 609 ? 25.98709 72.59043 5.81351 1.000 84.43959 609 GLN A O 1
ATOM 8820 N N . HIS A 1 610 ? 25.84888 74.80554 5.42801 1.000 80.92750 610 HIS A N 1
ATOM 8821 C CA . HIS A 1 610 ? 25.79630 75.14807 6.84417 1.000 73.98724 610 HIS A CA 1
ATOM 8822 C C . HIS A 1 610 ? 24.59519 74.50869 7.53130 1.000 96.06961 610 HIS A C 1
ATOM 8823 O O . HIS A 1 610 ? 24.73783 73.85897 8.57603 1.000 78.76849 610 HIS A O 1
ATOM 8837 N N . THR A 1 611 ? 23.39888 74.69383 6.96437 1.000 99.32218 611 THR A N 1
ATOM 8838 C CA . THR A 1 611 ? 22.16480 74.22347 7.58256 1.000 74.98327 611 THR A CA 1
ATOM 8839 C C . THR A 1 611 ? 21.25879 73.42381 6.65643 1.000 92.37974 611 THR A C 1
ATOM 8840 O O . THR A 1 611 ? 20.35947 72.73442 7.15643 1.000 92.29964 611 THR A O 1
ATOM 8851 N N . GLY A 1 612 ? 21.45119 73.49020 5.34246 1.000 78.00584 612 GLY A N 1
ATOM 8852 C CA . GLY A 1 612 ? 20.49227 72.99237 4.38436 1.000 85.85270 612 GLY A CA 1
ATOM 8853 C C . GLY A 1 612 ? 20.82103 71.61480 3.85107 1.000 83.24347 612 GLY A C 1
ATOM 8854 O O . GLY A 1 612 ? 21.63044 70.87043 4.41442 1.000 86.94129 612 GLY A O 1
ATOM 8858 N N . LEU A 1 613 ? 20.18605 71.27899 2.72486 1.000 90.78069 613 LEU A N 1
ATOM 8859 C CA . LEU A 1 613 ? 20.23035 69.91220 2.22083 1.000 83.72991 613 LEU A CA 1
ATOM 8860 C C . LEU A 1 613 ? 21.62310 69.50831 1.75586 1.000 88.88748 613 LEU A C 1
ATOM 8861 O O . LEU A 1 613 ? 21.97343 68.32620 1.82000 1.000 83.47967 613 LEU A O 1
ATOM 8877 N N . ALA A 1 614 ? 22.42353 70.45653 1.27283 1.000 91.73294 614 ALA A N 1
ATOM 8878 C CA . ALA A 1 614 ? 23.75665 70.11234 0.78869 1.000 74.11831 614 ALA A CA 1
ATOM 8879 C C . ALA A 1 614 ? 24.63259 69.58787 1.92178 1.000 80.88070 614 ALA A C 1
ATOM 8880 O O . ALA A 1 614 ? 25.29114 68.54451 1.79048 1.000 88.72479 614 ALA A O 1
ATOM 8887 N N . GLY A 1 615 ? 24.65843 70.30713 3.04562 1.000 84.01029 615 GLY A N 1
ATOM 8888 C CA . GLY A 1 615 ? 25.45176 69.85796 4.17653 1.000 76.85995 615 GLY A CA 1
ATOM 8889 C C . GLY A 1 615 ? 24.95232 68.54638 4.74360 1.000 76.13788 615 GLY A C 1
ATOM 8890 O O . GLY A 1 615 ? 25.74215 67.68110 5.12559 1.000 65.87932 615 GLY A O 1
ATOM 8894 N N . ILE A 1 616 ? 23.63192 68.38082 4.80466 1.000 72.23493 616 ILE A N 1
ATOM 8895 C CA . ILE A 1 616 ? 23.06581 67.11391 5.25382 1.000 58.06678 616 ILE A CA 1
ATOM 8896 C C . ILE A 1 616 ? 23.51946 65.98419 4.34677 1.000 79.06038 616 ILE A C 1
ATOM 8897 O O . ILE A 1 616 ? 23.89567 64.90652 4.81850 1.000 73.01105 616 ILE A O 1
ATOM 8913 N N . GLY A 1 617 ? 23.48253 66.20507 3.03195 1.000 102.19904 617 GLY A N 1
ATOM 8914 C CA . GLY A 1 617 ? 23.91028 65.16681 2.10940 1.000 71.46691 617 GLY A CA 1
ATOM 8915 C C . GLY A 1 617 ? 25.36177 64.78368 2.30970 1.000 83.25703 617 GLY A C 1
ATOM 8916 O O . GLY A 1 617 ? 25.70720 63.59900 2.35087 1.000 85.91184 617 GLY A O 1
ATOM 8920 N N . THR A 1 618 ? 26.23480 65.78436 2.44174 1.000 66.06554 618 THR A N 1
ATOM 8921 C CA . THR A 1 618 ? 27.65110 65.47856 2.62827 1.000 85.47884 618 THR A CA 1
ATOM 8922 C C . THR A 1 618 ? 27.88221 64.71854 3.93238 1.000 74.74493 618 THR A C 1
ATOM 8923 O O . THR A 1 618 ? 28.64197 63.73887 3.96942 1.000 79.47883 618 THR A O 1
ATOM 8934 N N . GLY A 1 619 ? 27.22629 65.14771 5.01384 1.000 89.98986 619 GLY A N 1
ATOM 8935 C CA . GLY A 1 619 ? 27.39509 64.46118 6.28618 1.000 88.41355 619 GLY A CA 1
ATOM 8936 C C . GLY A 1 619 ? 26.84969 63.04526 6.26469 1.000 72.61774 619 GLY A C 1
ATOM 8937 O O . GLY A 1 619 ? 27.43451 62.13314 6.86048 1.000 80.06626 619 GLY A O 1
ATOM 8941 N N . GLN A 1 620 ? 25.72160 62.84091 5.57851 1.000 74.56879 620 GLN A N 1
ATOM 8942 C CA . GLN A 1 620 ? 25.18065 61.49913 5.43564 1.000 70.58044 620 GLN A CA 1
ATOM 8943 C C . GLN A 1 620 ? 26.09973 60.62426 4.59707 1.000 92.35071 620 GLN A C 1
ATOM 8944 O O . GLN A 1 620 ? 26.18959 59.42096 4.83975 1.000 81.01942 620 GLN A O 1
ATOM 8958 N N . LEU A 1 621 ? 26.79964 61.20490 3.61826 1.000 91.35295 621 LEU A N 1
ATOM 8959 C CA . LEU A 1 621 ? 27.76379 60.41988 2.85225 1.000 72.01385 621 LEU A CA 1
ATOM 8960 C C . LEU A 1 621 ? 28.96871 60.03835 3.70793 1.000 99.68385 621 LEU A C 1
ATOM 8961 O O . LEU A 1 621 ? 29.48649 58.91944 3.60039 1.000 98.33147 621 LEU A O 1
ATOM 8977 N N . LEU A 1 622 ? 29.43351 60.95389 4.56189 1.000 88.26279 622 LEU A N 1
ATOM 8978 C CA . LEU A 1 622 ? 30.51001 60.60433 5.48733 1.000 78.82470 622 LEU A CA 1
ATOM 8979 C C . LEU A 1 622 ? 30.08032 59.46581 6.40745 1.000 97.52609 622 LEU A C 1
ATOM 8980 O O . LEU A 1 622 ? 30.81371 58.47971 6.60367 1.000 86.92287 622 LEU A O 1
ATOM 8996 N N . LEU A 1 623 ? 28.88134 59.58589 6.98172 1.000 83.06018 623 LEU A N 1
ATOM 8997 C CA . LEU A 1 623 ? 28.36772 58.51440 7.82470 1.000 93.23646 623 LEU A CA 1
ATOM 8998 C C . LEU A 1 623 ? 28.20402 57.22231 7.03273 1.000 83.30251 623 LEU A C 1
ATOM 8999 O O . LEU A 1 623 ? 28.42009 56.13393 7.56418 1.000 78.27720 623 LEU A O 1
ATOM 9015 N N . TRP A 1 624 ? 27.79698 57.31903 5.76553 1.000 93.90851 624 TRP A N 1
ATOM 9016 C CA . TRP A 1 624 ? 27.62496 56.12215 4.94829 1.000 97.60636 624 TRP A CA 1
ATOM 9017 C C . TRP A 1 624 ? 28.96048 55.43081 4.71883 1.000 97.25847 624 TRP A C 1
ATOM 9018 O O . TRP A 1 624 ? 29.03462 54.19797 4.66512 1.000 88.04250 624 TRP A O 1
ATOM 9039 N N . ARG A 1 625 ? 30.03241 56.21336 4.57063 1.000 106.04373 625 ARG A N 1
ATOM 9040 C CA . ARG A 1 625 ? 31.34907 55.61361 4.37142 1.000 84.06976 625 ARG A CA 1
ATOM 9041 C C . ARG A 1 625 ? 31.85438 54.96000 5.65332 1.000 96.45278 625 ARG A C 1
ATOM 9042 O O . ARG A 1 625 ? 32.51934 53.91904 5.60556 1.000 99.85656 625 ARG A O 1
ATOM 9063 N N . LEU A 1 626 ? 31.54533 55.54895 6.81095 1.000 85.82299 626 LEU A N 1
ATOM 9064 C CA . LEU A 1 626 ? 32.00571 54.94530 8.06208 1.000 110.33925 626 LEU A CA 1
ATOM 9065 C C . LEU A 1 626 ? 31.15216 53.74326 8.46459 1.000 113.12473 626 LEU A C 1
ATOM 9066 O O . LEU A 1 626 ? 31.67920 52.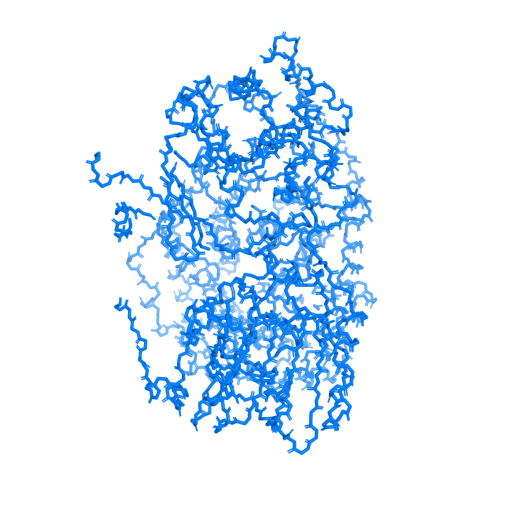66192 8.75901 1.000 112.20402 626 LEU A O 1
ATOM 9082 N N . THR A 1 627 ? 29.83113 53.92428 8.48887 1.000 99.94991 627 THR A N 1
ATOM 9083 C CA . THR A 1 627 ? 28.91066 52.91598 8.99216 1.000 97.75510 627 THR A CA 1
ATOM 9084 C C . THR A 1 627 ? 28.59809 51.84955 7.95080 1.000 103.99525 627 THR A C 1
ATOM 9085 O O . THR A 1 627 ? 28.44045 50.67447 8.29747 1.000 107.78494 627 THR A O 1
ATOM 9096 N N . LYS A 1 628 ? 28.49103 52.24464 6.68078 1.000 105.24021 628 LYS A N 1
ATOM 9097 C CA . LYS A 1 628 ? 28.00567 51.39961 5.59265 1.000 105.72168 628 LYS A CA 1
ATOM 9098 C C . LYS A 1 628 ? 26.50834 51.12077 5.70145 1.000 97.65038 628 LYS A C 1
ATOM 9099 O O . LYS A 1 628 ? 26.02102 50.11777 5.16779 1.000 106.54527 628 LYS A O 1
ATOM 9118 N N . ASP A 1 629 ? 25.76473 51.99353 6.38136 1.000 94.83027 629 ASP A N 1
ATOM 9119 C CA . ASP A 1 629 ? 24.31977 51.84647 6.51723 1.000 96.97769 629 ASP A CA 1
ATOM 9120 C C . ASP A 1 629 ? 23.63786 52.40395 5.27248 1.000 109.66093 629 ASP A C 1
ATOM 9121 O O . ASP A 1 629 ? 23.82002 53.57799 4.93013 1.000 98.51722 629 ASP A O 1
ATOM 9130 N N . ALA A 1 630 ? 22.84694 51.56271 4.60068 1.000 103.08535 630 ALA A N 1
ATOM 9131 C CA . ALA A 1 630 ? 22.23403 51.97274 3.34267 1.000 98.69420 630 ALA A CA 1
ATOM 9132 C C . ALA A 1 630 ? 21.33793 53.18960 3.52842 1.000 101.60355 630 ALA A C 1
ATOM 9133 O O . ALA A 1 630 ? 21.26202 54.05200 2.64581 1.000 108.14111 630 ALA A O 1
ATOM 9140 N N . GLY A 1 631 ? 20.64759 53.27504 4.66598 1.000 103.32132 631 GLY A N 1
ATOM 9141 C CA . GLY A 1 631 ? 19.75578 54.39700 4.89792 1.000 96.40775 631 GLY A CA 1
ATOM 9142 C C . GLY A 1 631 ? 20.44544 55.73922 4.77604 1.000 87.24553 631 GLY A C 1
ATOM 9143 O O . GLY A 1 631 ? 19.82932 56.72582 4.36910 1.000 87.91184 631 GLY A O 1
ATOM 9147 N N . ARG A 1 632 ? 21.73578 55.79578 5.09916 1.000 75.92519 632 ARG A N 1
ATOM 9148 C CA . ARG A 1 632 ? 22.45155 57.06518 5.01612 1.000 102.58807 632 ARG A CA 1
ATOM 9149 C C . ARG A 1 632 ? 22.68718 57.46043 3.56440 1.000 85.16804 632 ARG A C 1
ATOM 9150 O O . ARG A 1 632 ? 22.52531 58.63151 3.19357 1.000 93.06857 632 ARG A O 1
ATOM 9171 N N . LEU A 1 633 ? 23.06755 56.49514 2.72641 1.000 95.81223 633 LEU A N 1
ATOM 9172 C CA . LEU A 1 633 ? 23.16876 56.76661 1.29844 1.000 92.44147 633 LEU A CA 1
ATOM 9173 C C . LEU A 1 633 ? 21.81269 57.15017 0.72191 1.000 92.51999 633 LEU A C 1
ATOM 9174 O O . LEU A 1 633 ? 21.72790 58.01531 -0.15377 1.000 84.31345 633 LEU A O 1
ATOM 9190 N N . GLU A 1 634 ? 20.73925 56.50809 1.18866 1.000 89.51793 634 GLU A N 1
ATOM 9191 C CA . GLU A 1 634 ? 19.40877 56.87864 0.71728 1.000 96.82069 634 GLU A CA 1
ATOM 9192 C C . GLU A 1 634 ? 19.06842 58.30872 1.11563 1.000 95.68733 634 GLU A C 1
ATOM 9193 O O . GLU A 1 634 ? 18.44678 59.04680 0.34359 1.000 92.91756 634 GLU A O 1
ATOM 9205 N N . LEU A 1 635 ? 19.47484 58.71934 2.31806 1.000 91.45128 635 LEU A N 1
ATOM 9206 C CA . LEU A 1 635 ? 19.26124 60.10012 2.73554 1.000 86.41328 635 LEU A CA 1
ATOM 9207 C C . LEU A 1 635 ? 20.03563 61.06516 1.84899 1.000 85.99026 635 LEU A C 1
ATOM 9208 O O . LEU A 1 635 ? 19.51262 62.11031 1.44742 1.000 89.03054 635 LEU A O 1
ATOM 9224 N N . ALA A 1 636 ? 21.29455 60.74352 1.55094 1.000 84.31579 636 ALA A N 1
ATOM 9225 C CA . ALA A 1 636 ? 22.06632 61.59960 0.65460 1.000 85.55657 636 ALA A CA 1
ATOM 9226 C C . ALA A 1 636 ? 21.42023 61.66293 -0.72378 1.000 83.45623 636 ALA A C 1
ATOM 9227 O O . ALA A 1 636 ? 21.34166 62.73566 -1.33514 1.000 86.32889 636 ALA A O 1
ATOM 9234 N N . ASP A 1 637 ? 20.95182 60.51713 -1.22656 1.000 81.40390 637 ASP A N 1
ATOM 9235 C CA . ASP A 1 637 ? 20.24762 60.48408 -2.50203 1.000 89.55901 637 ASP A CA 1
ATOM 9236 C C . ASP A 1 637 ? 19.01854 61.38224 -2.46351 1.000 105.88901 637 ASP A C 1
ATOM 9237 O O . ASP A 1 637 ? 18.73188 62.10141 -3.42656 1.000 100.54050 637 ASP A O 1
ATOM 9246 N N . ALA A 1 638 ? 18.27303 61.34455 -1.35664 1.000 96.43941 638 ALA A N 1
ATOM 9247 C CA . ALA A 1 638 ? 17.07936 62.17304 -1.23410 1.000 104.55286 638 ALA A CA 1
ATOM 9248 C C . ALA A 1 638 ? 17.44816 63.64868 -1.21995 1.000 99.30925 638 ALA A C 1
ATOM 9249 O O . ALA A 1 638 ? 16.80955 64.46672 -1.88778 1.000 99.69373 638 ALA A O 1
ATOM 9256 N N . CYS A 1 639 ? 18.47512 64.00978 -0.45155 1.000 105.35506 639 CYS A N 1
ATOM 9257 C CA . CYS A 1 639 ? 18.99579 65.36833 -0.52178 1.000 108.67774 639 CYS A CA 1
ATOM 9258 C C . CYS A 1 639 ? 19.25793 65.75476 -1.97002 1.000 102.75192 639 CYS A C 1
ATOM 9259 O O . CYS A 1 639 ? 18.79675 66.79701 -2.43953 1.000 106.46079 639 CYS A O 1
ATOM 9267 N N . ALA A 1 640 ? 19.98470 64.90392 -2.69852 1.000 96.98469 640 ALA A N 1
ATOM 9268 C CA . ALA A 1 640 ? 20.37917 65.24158 -4.06199 1.000 91.67002 640 ALA A CA 1
ATOM 9269 C C . ALA A 1 640 ? 19.16687 65.40947 -4.97164 1.000 98.55119 640 ALA A C 1
ATOM 9270 O O . ALA A 1 640 ? 19.14418 66.30302 -5.82058 1.000 123.21685 640 ALA A O 1
ATOM 9277 N N . ARG A 1 641 ? 18.15459 64.55347 -4.82112 1.000 100.25775 641 ARG A N 1
ATOM 9278 C CA . ARG A 1 641 ? 16.96735 64.66232 -5.66555 1.000 103.56974 641 ARG A CA 1
ATOM 9279 C C . ARG A 1 641 ? 16.21877 65.96218 -5.38565 1.000 92.86418 641 ARG A C 1
ATOM 9280 O O . ARG A 1 641 ? 15.84955 66.69863 -6.31694 1.000 109.90948 641 ARG A O 1
ATOM 9301 N N . ARG A 1 642 ? 15.97824 66.26040 -4.10226 1.000 104.58668 642 ARG A N 1
ATOM 9302 C CA . ARG A 1 642 ? 15.30465 67.50923 -3.76459 1.000 101.95488 642 ARG A CA 1
ATOM 9303 C C . ARG A 1 642 ? 16.11365 68.70828 -4.24422 1.000 118.84748 642 ARG A C 1
ATOM 9304 O O . ARG A 1 642 ? 15.54171 69.73725 -4.62310 1.000 119.78969 642 ARG A O 1
ATOM 9325 N N . LEU A 1 643 ? 17.44574 68.59244 -4.22660 1.000 109.54003 643 LEU A N 1
ATOM 9326 C CA . LEU A 1 643 ? 18.29848 69.67598 -4.70048 1.000 108.39718 643 LEU A CA 1
ATOM 9327 C C . LEU A 1 643 ? 18.19008 69.83807 -6.21163 1.000 118.48334 643 LEU A C 1
ATOM 9328 O O . LEU A 1 643 ? 18.13561 70.96433 -6.71976 1.000 131.20805 643 LEU A O 1
ATOM 9344 N N . LEU A 1 644 ? 18.16024 68.72398 -6.94583 1.000 114.73119 644 LEU A N 1
ATOM 9345 C CA . LEU A 1 644 ? 18.05493 68.79904 -8.39680 1.000 126.74674 644 LEU A CA 1
ATOM 9346 C C . LEU A 1 644 ? 16.70710 69.35847 -8.82499 1.000 129.83157 644 LEU A C 1
ATOM 9347 O O . LEU A 1 644 ? 16.59614 69.94789 -9.90609 1.000 137.94168 644 LEU A O 1
ATOM 9363 N N . ALA A 1 645 ? 15.67146 69.17162 -8.00423 1.000 132.33144 645 ALA A N 1
ATOM 9364 C CA . ALA A 1 645 ? 14.36557 69.72226 -8.35845 1.000 134.12756 645 ALA A CA 1
ATOM 9365 C C . ALA A 1 645 ? 14.42683 71.23955 -8.51849 1.000 143.74558 645 ALA A C 1
ATOM 9366 O O . ALA A 1 645 ? 13.76777 71.80398 -9.39942 1.000 156.10539 645 ALA A O 1
ATOM 9373 N N . ARG A 1 646 ? 15.20812 71.91684 -7.67671 1.000 158.67560 646 ARG A N 1
ATOM 9374 C CA . ARG A 1 646 ? 15.33178 73.37438 -7.70368 1.000 173.17166 646 ARG A CA 1
ATOM 9375 C C . ARG A 1 646 ? 16.56913 73.83582 -8.47200 1.000 190.90824 646 ARG A C 1
ATOM 9376 O O . ARG A 1 646 ? 17.19587 74.83962 -8.11050 1.000 203.42235 646 ARG A O 1
ATOM 9397 N N . ASP A 1 647 ? 16.94282 73.13501 -9.54790 1.000 197.25620 647 ASP A N 1
ATOM 9398 C CA . ASP A 1 647 ? 18.12836 73.53058 -10.30605 1.000 206.04822 647 ASP A CA 1
ATOM 9399 C C . ASP A 1 647 ? 17.91985 74.87773 -10.99059 1.000 215.11209 647 ASP A C 1
ATOM 9400 O O . ASP A 1 647 ? 18.82949 75.71432 -11.01414 1.000 219.63596 647 ASP A O 1
ATOM 9409 N N . LEU A 1 648 ? 16.73054 75.10743 -11.55568 1.000 218.17396 648 LEU A N 1
ATOM 9410 C CA . LEU A 1 648 ? 16.43154 76.41873 -12.12250 1.000 219.97168 648 LEU A CA 1
ATOM 9411 C C . LEU A 1 648 ? 16.39918 77.48847 -11.03275 1.000 226.27457 648 LEU A C 1
ATOM 9412 O O . LEU A 1 648 ? 16.80546 78.63379 -11.26461 1.000 238.48075 648 LEU A O 1
ATOM 9428 N N . THR A 1 649 ? 15.92436 77.13387 -9.83145 1.000 217.79216 649 THR A N 1
ATOM 9429 C CA . THR A 1 649 ? 15.96280 78.07119 -8.71435 1.000 210.00181 649 THR A CA 1
ATOM 9430 C C . THR A 1 649 ? 17.38475 78.32449 -8.22872 1.000 212.37337 649 THR A C 1
ATOM 9431 O O . THR A 1 649 ? 17.60637 79.26298 -7.45907 1.000 207.32031 649 THR A O 1
ATOM 9442 N N . ALA A 1 650 ? 18.34248 77.48317 -8.61899 1.000 213.61743 650 ALA A N 1
ATOM 9443 C CA . ALA A 1 650 ? 19.74275 77.80333 -8.37096 1.000 208.88699 650 ALA A CA 1
ATOM 9444 C C . ALA A 1 650 ? 20.24399 78.87580 -9.33312 1.000 212.69560 650 ALA A C 1
ATOM 9445 O O . ALA A 1 650 ? 21.17489 79.61826 -8.99808 1.000 210.30516 650 ALA A O 1
ATOM 9452 N N . GLU A 1 651 ? 19.63533 78.97748 -10.51587 1.000 217.70124 651 GLU A N 1
ATOM 9453 C CA . GLU A 1 651 ? 19.97177 80.01414 -11.48877 1.000 214.73788 651 GLU A CA 1
ATOM 9454 C C . GLU A 1 651 ? 19.24815 81.29385 -11.08076 1.000 217.69980 651 GLU A C 1
ATOM 9455 O O . GLU A 1 651 ? 18.04959 81.44895 -11.32765 1.000 228.56331 651 GLU A O 1
ATOM 9467 N N . LEU A 1 652 ? 19.96536 82.21613 -10.44525 1.000 213.14310 652 LEU A N 1
ATOM 9468 C CA . LEU A 1 652 ? 19.40315 83.49430 -10.02403 1.000 210.50683 652 LEU A CA 1
ATOM 9469 C C . LEU A 1 652 ? 19.94992 84.60124 -10.91305 1.000 221.37858 652 LEU A C 1
ATOM 9470 O O . LEU A 1 652 ? 21.16715 84.70708 -11.10543 1.000 222.11315 652 LEU A O 1
ATOM 9486 N N . GLN A 1 653 ? 19.04351 85.41953 -11.45464 1.000 224.88587 653 GLN A N 1
ATOM 9487 C CA . GLN A 1 653 ? 19.45644 86.50114 -12.34081 1.000 223.02482 653 GLN A CA 1
ATOM 9488 C C . GLN A 1 653 ? 20.09442 87.64737 -11.56258 1.000 224.96522 653 GLN A C 1
ATOM 9489 O O . GLN A 1 653 ? 21.03729 88.28004 -12.04807 1.000 222.50058 653 GLN A O 1
ATOM 9503 N N . GLU A 1 654 ? 19.60262 87.93595 -10.35911 1.000 224.57900 654 GLU A N 1
ATOM 9504 C CA . GLU A 1 654 ? 20.12592 89.05436 -9.58266 1.000 222.05425 654 GLU A CA 1
ATOM 9505 C C . GLU A 1 654 ? 21.48817 88.69513 -8.99750 1.000 221.67785 654 GLU A C 1
ATOM 9506 O O . GLU A 1 654 ? 21.67570 87.60735 -8.44532 1.000 211.96335 654 GLU A O 1
ATOM 9518 N N . ASN A 1 655 ? 22.43982 89.62533 -9.11104 1.000 220.56903 655 ASN A N 1
ATOM 9519 C CA . ASN A 1 655 ? 23.83059 89.38453 -8.73304 1.000 212.44181 655 ASN A CA 1
ATOM 9520 C C . ASN A 1 655 ? 24.37918 90.57336 -7.96072 1.000 208.88818 655 ASN A C 1
ATOM 9521 O O . ASN A 1 655 ? 24.01400 91.71756 -8.25687 1.000 216.49529 655 ASN A O 1
ATOM 9532 N N . PRO A 1 656 ? 25.22742 90.34223 -6.95853 1.000 205.44656 656 PRO A N 1
ATOM 9533 C CA . PRO A 1 656 ? 25.78054 91.45841 -6.20073 1.000 203.11757 656 PRO A CA 1
ATOM 9534 C C . PRO A 1 656 ? 27.29225 91.37001 -6.09881 1.000 207.44669 656 PRO A C 1
ATOM 9535 O O . PRO A 1 656 ? 27.82901 91.12452 -5.00700 1.000 207.45857 656 PRO A O 1
ATOM 9546 N N . PRO A 1 657 ? 28.02087 91.57374 -7.19952 1.000 209.49411 657 PRO A N 1
ATOM 9547 C CA . PRO A 1 657 ? 29.48925 91.47617 -7.11239 1.000 202.16121 657 PRO A CA 1
ATOM 9548 C C . PRO A 1 657 ? 30.07920 92.42547 -6.08743 1.000 191.63486 657 PRO A C 1
ATOM 9549 O O . PRO A 1 657 ? 31.08679 92.09527 -5.44966 1.000 167.93317 657 PRO A O 1
ATOM 9560 N N . ASP A 1 658 ? 29.47665 93.59637 -5.90940 1.000 195.40237 658 ASP A N 1
ATOM 9561 C CA . ASP A 1 658 ? 29.86862 94.49096 -4.83569 1.000 197.48450 658 ASP A CA 1
ATOM 9562 C C . ASP A 1 658 ? 29.29846 93.99543 -3.51262 1.000 207.03018 658 ASP A C 1
ATOM 9563 O O . ASP A 1 658 ? 28.20873 93.41605 -3.45511 1.000 209.26587 658 ASP A O 1
ATOM 9572 N N . TYR A 1 659 ? 30.05873 94.21837 -2.44178 1.000 205.82687 659 TYR A N 1
ATOM 9573 C CA . TYR A 1 659 ? 29.57342 93.93507 -1.09954 1.000 210.79287 659 TYR A CA 1
ATOM 9574 C C . TYR A 1 659 ? 28.51539 94.92887 -0.64008 1.000 228.19874 659 TYR A C 1
ATOM 9575 O O . TYR A 1 659 ? 28.03051 94.80230 0.49101 1.000 233.40628 659 TYR A O 1
ATOM 9593 N N . ALA A 1 660 ? 28.15198 95.90041 -1.48020 1.000 233.34287 660 ALA A N 1
ATOM 9594 C CA . ALA A 1 660 ? 27.17576 96.91275 -1.09644 1.000 237.90199 660 ALA A CA 1
ATOM 9595 C C . ALA A 1 660 ? 25.86487 96.26338 -0.67448 1.000 252.94619 660 ALA A C 1
ATOM 9596 O O . ALA A 1 660 ? 25.40641 95.29406 -1.28629 1.000 248.83269 660 ALA A O 1
ATOM 9603 N N . ASP A 1 661 ? 25.25394 96.81648 0.37510 1.000 264.09024 661 ASP A N 1
ATOM 9604 C CA . ASP A 1 661 ? 24.06217 96.23066 1.01349 1.000 261.55710 661 ASP A CA 1
ATOM 9605 C C . ASP A 1 661 ? 24.40940 94.77195 1.32404 1.000 270.05013 661 ASP A C 1
ATOM 9606 O O . ASP A 1 661 ? 25.43192 94.52029 1.97941 1.000 281.10910 661 ASP A O 1
ATOM 9615 N N . CYS A 1 662 ? 23.61776 93.79573 0.88312 1.000 269.93414 662 CYS A N 1
ATOM 9616 C CA . CYS A 1 662 ? 23.89862 92.39452 1.18430 1.000 253.65302 662 CYS A CA 1
ATOM 9617 C C . CYS A 1 662 ? 24.98239 91.88832 0.23841 1.000 228.99532 662 CYS A C 1
ATOM 9618 O O . CYS A 1 662 ? 24.76698 91.79279 -0.97355 1.000 220.34525 662 CYS A O 1
ATOM 9626 N N . GLY A 1 663 ? 26.15395 91.58099 0.78345 1.000 214.93728 663 GLY A N 1
ATOM 9627 C CA . GLY A 1 663 ? 27.18464 90.94379 -0.00257 1.000 185.01270 663 GLY A CA 1
ATOM 9628 C C . GLY A 1 663 ? 26.74777 89.53488 -0.33480 1.000 164.35233 663 GLY A C 1
ATOM 9629 O O . GLY A 1 663 ? 27.33289 88.56217 0.15497 1.000 154.49067 663 GLY A O 1
ATOM 9633 N N . ALA A 1 664 ? 25.69992 89.41330 -1.15571 1.000 171.29922 664 ALA A N 1
ATOM 9634 C CA . ALA A 1 664 ? 25.13759 88.10390 -1.46400 1.000 162.77057 664 ALA A CA 1
ATOM 9635 C C . ALA A 1 664 ? 26.06945 87.26317 -2.27008 1.000 155.08404 664 ALA A C 1
ATOM 9636 O O . ALA A 1 664 ? 25.64943 86.23401 -2.78588 1.000 154.32438 664 ALA A O 1
ATOM 9643 N N . VAL A 1 665 ? 27.33295 87.65503 -2.43280 1.000 154.95529 665 VAL A N 1
ATOM 9644 C CA . VAL A 1 665 ? 28.34129 86.69562 -2.86871 1.000 149.98433 665 VAL A CA 1
ATOM 9645 C C . VAL A 1 665 ? 28.32166 85.48159 -1.94648 1.000 146.67917 665 VAL A C 1
ATOM 9646 O O . VAL A 1 665 ? 28.45716 84.33543 -2.39097 1.000 139.40950 665 VAL A O 1
ATOM 9659 N N . SER A 1 666 ? 28.14382 85.71723 -0.64452 1.000 139.10760 666 SER A N 1
ATOM 9660 C CA . SER A 1 666 ? 28.04091 84.61763 0.30750 1.000 135.03275 666 SER A CA 1
ATOM 9661 C C . SER A 1 666 ? 26.71969 83.87682 0.15680 1.000 125.04652 666 SER A C 1
ATOM 9662 O O . SER A 1 666 ? 26.67525 82.64441 0.25542 1.000 115.07258 666 SER A O 1
ATOM 9670 N N . ARG A 1 667 ? 25.63168 84.61672 -0.06272 1.000 133.55626 667 ARG A N 1
ATOM 9671 C CA . ARG A 1 667 ? 24.30013 84.03784 -0.15769 1.000 140.25231 667 ARG A CA 1
ATOM 9672 C C . ARG A 1 667 ? 24.05038 83.33949 -1.48556 1.000 140.42549 667 ARG A C 1
ATOM 9673 O O . ARG A 1 667 ? 23.02018 82.67155 -1.63218 1.000 141.59605 667 ARG A O 1
ATOM 9694 N N . THR A 1 668 ? 24.95667 83.48213 -2.44334 1.000 133.76205 668 THR A N 1
ATOM 9695 C CA . THR A 1 668 ? 24.80506 82.94559 -3.78883 1.000 128.99729 668 THR A CA 1
ATOM 9696 C C . THR A 1 668 ? 25.94900 82.03323 -4.19401 1.000 116.83022 668 THR A C 1
ATOM 9697 O O . THR A 1 668 ? 25.70542 80.96302 -4.75660 1.000 113.40830 668 THR A O 1
ATOM 9708 N N . LEU A 1 669 ? 27.19389 82.41830 -3.89972 1.000 109.52263 669 LEU A N 1
ATOM 9709 C CA . LEU A 1 669 ? 28.36407 81.70220 -4.38209 1.000 108.44997 669 LEU A CA 1
ATOM 9710 C C . LEU A 1 669 ? 29.21982 81.07852 -3.28676 1.000 110.14130 669 LEU A C 1
ATOM 9711 O O . LEU A 1 669 ? 30.00632 80.17486 -3.59211 1.000 111.25395 669 LEU A O 1
ATOM 9727 N N . GLY A 1 670 ? 29.08775 81.51570 -2.03485 1.000 104.02301 670 GLY A N 1
ATOM 9728 C CA . GLY A 1 670 ? 29.94625 81.01303 -0.98510 1.000 98.26230 670 GLY A CA 1
ATOM 9729 C C . GLY A 1 670 ? 29.72229 79.54175 -0.69628 1.000 87.03507 670 GLY A C 1
ATOM 9730 O O . GLY A 1 670 ? 28.68751 78.95936 -1.01639 1.000 82.65990 670 GLY A O 1
ATOM 9734 N N . PHE A 1 671 ? 30.73303 78.92278 -0.07928 1.000 77.15784 671 PHE A N 1
ATOM 9735 C CA . PHE A 1 671 ? 30.60742 77.51319 0.27565 1.000 94.08483 671 PHE A CA 1
ATOM 9736 C C . PHE A 1 671 ? 29.42952 77.29816 1.21570 1.000 92.36780 671 PHE A C 1
ATOM 9737 O O . PHE A 1 671 ? 28.65300 76.34911 1.04942 1.000 89.34805 671 PHE A O 1
ATOM 9754 N N . ALA A 1 672 ? 29.27468 78.17552 2.19965 1.000 83.26165 672 ALA A N 1
ATOM 9755 C CA . ALA A 1 672 ? 28.07543 78.20179 3.01810 1.000 104.13457 672 ALA A CA 1
ATOM 9756 C C . ALA A 1 672 ? 27.05474 79.15496 2.40867 1.000 98.17582 672 ALA A C 1
ATOM 9757 O O . ALA A 1 672 ? 27.39756 80.24078 1.92732 1.000 104.26466 672 ALA A O 1
ATOM 9764 N N . HIS A 1 673 ? 25.79461 78.72781 2.42923 1.000 87.51148 673 HIS A N 1
ATOM 9765 C CA . HIS A 1 673 ? 24.66259 79.52796 1.98467 1.000 85.28268 673 HIS A CA 1
ATOM 9766 C C . HIS A 1 673 ? 24.64113 79.71027 0.47028 1.000 102.87296 673 HIS A C 1
ATOM 9767 O O . HIS A 1 673 ? 23.66926 80.24501 -0.07590 1.000 111.93472 673 HIS A O 1
ATOM 9781 N N . GLY A 1 674 ? 25.69723 79.27901 -0.21716 1.000 105.00959 674 GLY A N 1
ATOM 9782 C CA . GLY A 1 674 ? 25.83557 79.57009 -1.63173 1.000 98.17875 674 GLY A CA 1
ATOM 9783 C C . GLY A 1 674 ? 25.96561 78.35738 -2.52673 1.000 94.24480 674 GLY A C 1
ATOM 9784 O O . GLY A 1 674 ? 25.79748 77.21617 -2.08108 1.000 99.73274 674 GLY A O 1
ATOM 9788 N N . LEU A 1 675 ? 26.27799 78.59901 -3.80120 1.000 102.13125 675 LEU A N 1
ATOM 9789 C CA . LEU A 1 675 ? 26.31343 77.51798 -4.77544 1.000 87.65329 675 LEU A CA 1
ATOM 9790 C C . LEU A 1 675 ? 27.55759 76.65351 -4.63836 1.000 93.67815 675 LEU A C 1
ATOM 9791 O O . LEU A 1 675 ? 27.53101 75.48348 -5.02861 1.000 84.07900 675 LEU A O 1
ATOM 9807 N N . ALA A 1 676 ? 28.65226 77.19916 -4.10812 1.000 103.95236 676 ALA A N 1
ATOM 9808 C CA . ALA A 1 676 ? 29.88575 76.42279 -4.03754 1.000 86.74429 676 ALA A CA 1
ATOM 9809 C C . ALA A 1 676 ? 29.69034 75.15691 -3.21086 1.000 98.72992 676 ALA A C 1
ATOM 9810 O O . ALA A 1 676 ? 30.12501 74.07224 -3.61273 1.000 90.21296 676 ALA A O 1
ATOM 9817 N N . GLY A 1 677 ? 29.02308 75.26792 -2.06068 1.000 86.63070 677 GLY A N 1
ATOM 9818 C CA . GLY A 1 677 ? 28.78373 74.08621 -1.24876 1.000 81.56330 677 GLY A CA 1
ATOM 9819 C C . GLY A 1 677 ? 27.81903 73.11585 -1.90093 1.000 78.07873 677 GLY A C 1
ATOM 9820 O O . GLY A 1 677 ? 27.96506 71.89626 -1.77512 1.000 88.73844 677 GLY A O 1
ATOM 9824 N N . ILE A 1 678 ? 26.80961 73.64300 -2.59236 1.000 101.65217 678 ILE A N 1
ATOM 9825 C CA . ILE A 1 678 ? 25.89235 72.78989 -3.34529 1.000 97.55024 678 ILE A CA 1
ATOM 9826 C C . ILE A 1 678 ? 26.66601 71.96494 -4.36274 1.000 84.20520 678 ILE A C 1
ATOM 9827 O O . ILE A 1 678 ? 26.49769 70.74271 -4.46984 1.000 82.78986 678 ILE A O 1
ATOM 9843 N N . VAL A 1 679 ? 27.50960 72.63867 -5.14209 1.000 74.67086 679 VAL A N 1
ATOM 9844 C CA . VAL A 1 679 ? 28.37967 71.96393 -6.09457 1.000 75.78313 679 VAL A CA 1
ATOM 9845 C C . VAL A 1 679 ? 29.23646 70.93162 -5.38179 1.000 90.73776 679 VAL A C 1
ATOM 9846 O O . VAL A 1 679 ? 29.44477 69.82136 -5.88094 1.000 78.75294 679 VAL A O 1
ATOM 9859 N N . HIS A 1 680 ? 29.76275 71.29006 -4.21477 1.000 87.66847 680 HIS A N 1
ATOM 9860 C CA . HIS A 1 680 ? 30.59921 70.37076 -3.45543 1.000 76.01415 680 HIS A CA 1
ATOM 9861 C C . HIS A 1 680 ? 29.85907 69.07777 -3.15518 1.000 83.96624 680 HIS A C 1
ATOM 9862 O O . HIS A 1 680 ? 30.38299 67.97486 -3.37793 1.000 84.04240 680 HIS A O 1
ATOM 9876 N N . PHE A 1 681 ? 28.62769 69.19666 -2.65855 1.000 83.37685 681 PHE A N 1
ATOM 9877 C CA . PHE A 1 681 ? 27.87261 67.99766 -2.32814 1.000 83.23338 681 PHE A CA 1
ATOM 9878 C C . PHE A 1 681 ? 27.52188 67.19683 -3.57447 1.000 93.86932 681 PHE A C 1
ATOM 9879 O O . PHE A 1 681 ? 27.52693 65.96175 -3.55081 1.000 90.06228 681 PHE A O 1
ATOM 9896 N N . LEU A 1 682 ? 27.14667 67.87727 -4.65633 1.000 92.44529 682 LEU A N 1
ATOM 9897 C CA . LEU A 1 682 ? 26.82944 67.15422 -5.88406 1.000 102.97993 682 LEU A CA 1
ATOM 9898 C C . LEU A 1 682 ? 28.04683 66.38769 -6.38638 1.000 91.29381 682 LEU A C 1
ATOM 9899 O O . LEU A 1 682 ? 27.92689 65.25243 -6.86258 1.000 94.22183 682 LEU A O 1
ATOM 9915 N N . ARG A 1 683 ? 29.23011 66.99468 -6.28384 1.000 88.74906 683 ARG A N 1
ATOM 9916 C CA . ARG A 1 683 ? 30.46176 66.30912 -6.65826 1.000 82.38466 683 ARG A CA 1
ATOM 9917 C C . ARG A 1 683 ? 30.66858 65.06773 -5.80041 1.000 101.65175 683 ARG A C 1
ATOM 9918 O O . ARG A 1 683 ? 31.00165 63.99090 -6.31090 1.000 105.42160 683 ARG A O 1
ATOM 9939 N N . ASP A 1 684 ? 30.47796 65.20232 -4.48451 1.000 99.47146 684 ASP A N 1
ATOM 9940 C CA . ASP A 1 684 ? 30.61996 64.04516 -3.60417 1.000 91.79032 684 ASP A CA 1
ATOM 9941 C C . ASP A 1 684 ? 29.62957 62.94702 -3.97960 1.000 87.88311 684 ASP A C 1
ATOM 9942 O O . ASP A 1 684 ? 29.97592 61.75615 -4.00599 1.000 89.47877 684 ASP A O 1
ATOM 9951 N N . HIS A 1 685 ? 28.39050 63.33399 -4.28414 1.000 106.54575 685 HIS A N 1
ATOM 9952 C CA . HIS A 1 685 ? 27.36501 62.35380 -4.61580 1.000 101.58470 685 HIS A CA 1
ATOM 9953 C C . HIS A 1 685 ? 27.70499 61.61707 -5.90413 1.000 106.61891 685 HIS A C 1
ATOM 9954 O O . HIS A 1 685 ? 27.54135 60.39503 -5.99012 1.000 103.28666 685 HIS A O 1
ATOM 9968 N N . HIS A 1 686 ? 28.16414 62.34513 -6.92451 1.000 97.21052 686 HIS A N 1
ATOM 9969 C CA . HIS A 1 686 ? 28.57845 61.68688 -8.15790 1.000 99.28063 686 HIS A CA 1
ATOM 9970 C C . HIS A 1 686 ? 29.75407 60.75137 -7.90819 1.000 100.12517 686 HIS A C 1
ATOM 9971 O O . HIS A 1 686 ? 29.81574 59.65065 -8.47105 1.000 112.23708 686 HIS A O 1
ATOM 9985 N N . ALA A 1 687 ? 30.70576 61.17958 -7.07184 1.000 109.18016 687 ALA A N 1
ATOM 9986 C CA . ALA A 1 687 ? 31.86030 60.34059 -6.77701 1.000 101.49170 687 ALA A CA 1
ATOM 9987 C C . ALA A 1 687 ? 31.45103 59.06120 -6.06479 1.000 100.89733 687 ALA A C 1
ATOM 9988 O O . ALA A 1 687 ? 32.11373 58.02829 -6.21161 1.000 97.62265 687 ALA A O 1
ATOM 9995 N N . ALA A 1 688 ? 30.37119 59.10756 -5.28967 1.000 94.85288 688 ALA A N 1
ATOM 9996 C CA . ALA A 1 688 ? 29.94964 57.91524 -4.56360 1.000 103.87285 688 ALA A CA 1
ATOM 9997 C C . ALA A 1 688 ? 29.06666 56.99908 -5.40866 1.000 100.08918 688 ALA A C 1
ATOM 9998 O O . ALA A 1 688 ? 29.26837 55.78242 -5.42560 1.000 103.82192 688 ALA A O 1
ATOM 10005 N N . THR A 1 689 ? 28.08847 57.56794 -6.11172 1.000 108.22160 689 THR A N 1
ATOM 10006 C CA . THR A 1 689 ? 27.12790 56.80107 -6.89493 1.000 108.89290 689 THR A CA 1
ATOM 10007 C C . THR A 1 689 ? 27.49106 56.74069 -8.37333 1.000 117.11692 689 THR A C 1
ATOM 10008 O O . THR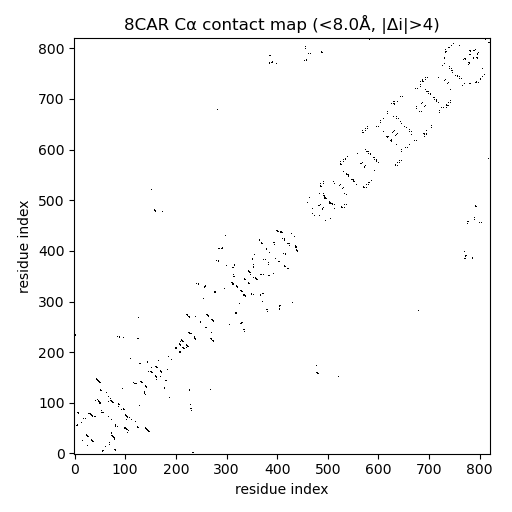 A 1 689 ? 27.46706 55.66345 -8.97904 1.000 106.77463 689 THR A O 1
ATOM 10019 N N . GLY A 1 690 ? 27.83484 57.88122 -8.96330 1.000 126.00591 690 GLY A N 1
ATOM 10020 C CA . GLY A 1 690 ? 28.00304 57.98600 -10.39482 1.000 105.21756 690 GLY A CA 1
ATOM 10021 C C . GLY A 1 690 ? 26.74707 58.34599 -11.15365 1.000 111.64374 690 GLY A C 1
ATOM 10022 O O . GLY A 1 690 ? 26.75248 58.28334 -12.38895 1.000 137.72590 690 GLY A O 1
ATOM 10026 N N . GLU A 1 691 ? 25.67306 58.72064 -10.45796 1.000 116.34009 691 GLU A N 1
ATOM 10027 C CA . GLU A 1 691 ? 24.42000 59.05445 -11.12363 1.000 120.57199 691 GLU A CA 1
ATOM 10028 C C . GLU A 1 691 ? 24.61689 60.22043 -12.08487 1.000 119.76128 691 GLU A C 1
ATOM 10029 O O . GLU A 1 691 ? 25.21373 61.24270 -11.73286 1.000 113.01025 691 GLU A O 1
ATOM 10041 N N . THR A 1 692 ? 24.08832 60.06769 -13.29997 1.000 137.19871 692 THR A N 1
ATOM 10042 C CA . THR A 1 692 ? 24.31130 61.05904 -14.34659 1.000 133.02751 692 THR A CA 1
ATOM 10043 C C . THR A 1 692 ? 23.56897 62.36424 -14.07404 1.000 135.06324 692 THR A C 1
ATOM 10044 O O . THR A 1 692 ? 24.05993 63.44228 -14.44056 1.000 130.15392 692 THR A O 1
ATOM 10055 N N . ALA A 1 693 ? 22.39378 62.29272 -13.44384 1.000 124.64464 693 ALA A N 1
ATOM 10056 C CA . ALA A 1 693 ? 21.63076 63.50290 -13.14499 1.000 115.91921 693 ALA A CA 1
ATOM 10057 C C . ALA A 1 693 ? 22.45394 64.47569 -12.30973 1.000 120.75697 693 ALA A C 1
ATOM 10058 O O . ALA A 1 693 ? 22.52234 65.68436 -12.60202 1.000 120.16203 693 ALA A O 1
ATOM 10065 N N . THR A 1 694 ? 23.07001 63.96151 -11.24574 1.000 119.11240 694 THR A N 1
ATOM 10066 C CA . THR A 1 694 ? 23.95299 64.78597 -10.43777 1.000 125.09471 694 THR A CA 1
ATOM 10067 C C . THR A 1 694 ? 25.06349 65.38155 -11.29043 1.000 112.81955 694 THR A C 1
ATOM 10068 O O . THR A 1 694 ? 25.46861 66.52541 -11.07151 1.000 106.55518 694 THR A O 1
ATOM 10079 N N . GLU A 1 695 ? 25.55651 64.62790 -12.28009 1.000 112.58473 695 GLU A N 1
ATOM 10080 C CA . GLU A 1 695 ? 26.63277 65.13111 -13.13247 1.000 117.16751 695 GLU A CA 1
ATOM 10081 C C . GLU A 1 695 ? 26.17034 66.33868 -13.94012 1.000 119.81757 695 GLU A C 1
ATOM 10082 O O . GLU A 1 695 ? 26.88418 67.34581 -14.04561 1.000 117.60633 695 GLU A O 1
ATOM 10094 N N . ALA A 1 696 ? 24.98320 66.24316 -14.54246 1.000 123.06679 696 ALA A N 1
ATOM 10095 C CA . ALA A 1 696 ? 24.46229 67.36738 -15.31374 1.000 128.25323 696 ALA A CA 1
ATOM 10096 C C . ALA A 1 696 ? 24.33081 68.60668 -14.43818 1.000 126.82099 696 ALA A C 1
ATOM 10097 O O . ALA A 1 696 ? 24.82680 69.69140 -14.78538 1.000 128.85984 696 ALA A O 1
ATOM 10104 N N . ALA A 1 697 ? 23.66029 68.46434 -13.29105 1.000 112.53054 697 ALA A N 1
ATOM 10105 C CA . ALA A 1 697 ? 23.49126 69.62930 -12.42586 1.000 114.81304 697 ALA A CA 1
ATOM 10106 C C . ALA A 1 697 ? 24.83660 70.16128 -11.94554 1.000 106.46389 697 ALA A C 1
ATOM 10107 O O . ALA A 1 697 ? 25.00987 71.37746 -11.79846 1.000 97.24164 697 ALA A O 1
ATOM 10114 N N . LEU A 1 698 ? 25.79943 69.26839 -11.71125 1.000 107.01780 698 LEU A N 1
ATOM 10115 C CA . LEU A 1 698 ? 27.12089 69.68237 -11.25816 1.000 110.92858 698 LEU A CA 1
ATOM 10116 C C . LEU A 1 698 ? 27.80820 70.54205 -12.30450 1.000 102.16309 698 LEU A C 1
ATOM 10117 O O . LEU A 1 698 ? 28.34201 71.61117 -11.99036 1.000 111.29413 698 LEU A O 1
ATOM 10133 N N . HIS A 1 699 ? 27.82353 70.07863 -13.55595 1.000 103.61289 699 HIS A N 1
ATOM 10134 C CA . HIS A 1 699 ? 28.42476 70.88196 -14.61497 1.000 117.41035 699 HIS A CA 1
ATOM 10135 C C . HIS A 1 699 ? 27.72570 72.23158 -14.72605 1.000 108.94320 699 HIS A C 1
ATOM 10136 O O . HIS A 1 699 ? 28.38072 73.26929 -14.87505 1.000 109.65469 699 HIS A O 1
ATOM 10150 N N . LYS A 1 700 ? 26.39209 72.24111 -14.65166 1.000 110.77416 700 LYS A N 1
ATOM 10151 C CA . LYS A 1 700 ? 25.66969 73.50537 -14.77749 1.000 112.04196 700 LYS A CA 1
ATOM 10152 C C . LYS A 1 700 ? 26.07321 74.47661 -13.67106 1.000 116.88126 700 LYS A C 1
ATOM 10153 O O . LYS A 1 700 ? 26.39359 75.64592 -13.93371 1.000 121.04810 700 LYS A O 1
ATOM 10172 N N . GLY A 1 701 ? 26.07680 74.00428 -12.42422 1.000 91.83214 701 GLY A N 1
ATOM 10173 C CA . GLY A 1 701 ? 26.45704 74.87006 -11.32127 1.000 102.98009 701 GLY A CA 1
ATOM 10174 C C . GLY A 1 701 ? 27.89422 75.34207 -11.41850 1.000 106.78371 701 GLY A C 1
ATOM 10175 O O . GLY A 1 701 ? 28.19798 76.50525 -11.13918 1.000 104.54494 701 GLY A O 1
ATOM 10179 N N . CYS A 1 702 ? 28.80116 74.44593 -11.80393 1.000 121.74096 702 CYS A N 1
ATOM 10180 C CA . CYS A 1 702 ? 30.19573 74.83582 -11.96330 1.000 109.40909 702 CYS A CA 1
ATOM 10181 C C . CYS A 1 702 ? 30.32975 75.93677 -13.00488 1.000 106.30739 702 CYS A C 1
ATOM 10182 O O . CYS A 1 702 ? 31.03090 76.93402 -12.78716 1.000 115.27873 702 CYS A O 1
ATOM 10190 N N . ASP A 1 703 ? 29.65870 75.76946 -14.14937 1.000 120.23526 703 ASP A N 1
ATOM 10191 C CA . ASP A 1 703 ? 29.70875 76.78791 -15.19200 1.000 123.20994 703 ASP A CA 1
ATOM 10192 C C . ASP A 1 703 ? 29.18791 78.12283 -14.67153 1.000 123.46282 703 ASP A C 1
ATOM 10193 O O . ASP A 1 703 ? 29.77948 79.17480 -14.93467 1.000 121.53731 703 ASP A O 1
ATOM 10202 N N . THR A 1 704 ? 28.07602 78.10255 -13.93436 1.000 114.99108 704 THR A N 1
ATOM 10203 C CA . THR A 1 704 ? 27.51919 79.35357 -13.42053 1.000 113.89272 704 THR A CA 1
ATOM 10204 C C . THR A 1 704 ? 28.49082 80.03763 -12.45979 1.000 112.01437 704 THR A C 1
ATOM 10205 O O . THR A 1 704 ? 28.70631 81.26174 -12.53094 1.000 121.04960 704 THR A O 1
ATOM 10216 N N . LEU A 1 705 ? 29.09260 79.25871 -11.55780 1.000 109.64916 705 LEU A N 1
ATOM 10217 C CA . LEU A 1 705 ? 30.10422 79.80586 -10.66009 1.000 107.41384 705 LEU A CA 1
ATOM 10218 C C . LEU A 1 705 ? 31.23197 80.46123 -11.44800 1.000 111.29169 705 LEU A C 1
ATOM 10219 O O . LEU A 1 705 ? 31.65489 81.58297 -11.14142 1.000 105.87999 705 LEU A O 1
ATOM 10235 N N . LEU A 1 706 ? 31.74011 79.76643 -12.46572 1.000 123.72709 706 LEU A N 1
ATOM 10236 C CA . LEU A 1 706 ? 32.83221 80.32180 -13.25774 1.000 130.59742 706 LEU A CA 1
ATOM 10237 C C . LEU A 1 706 ? 32.40366 81.58995 -13.98440 1.000 118.01858 706 LEU A C 1
ATOM 10238 O O . LEU A 1 706 ? 33.21589 82.50471 -14.16600 1.000 96.88126 706 LEU A O 1
ATOM 10254 N N . GLU A 1 707 ? 31.13597 81.66421 -14.40106 1.000 117.00507 707 GLU A N 1
ATOM 10255 C CA . GLU A 1 707 ? 30.64039 82.87567 -15.04564 1.000 117.02151 707 GLU A CA 1
ATOM 10256 C C . GLU A 1 707 ? 30.70490 84.06231 -14.09310 1.000 115.35550 707 GLU A C 1
ATOM 10257 O O . GLU A 1 707 ? 31.12304 85.16067 -14.48098 1.000 115.33685 707 GLU A O 1
ATOM 10269 N N . HIS A 1 708 ? 30.29375 83.86040 -12.84133 1.000 119.31555 708 HIS A N 1
ATOM 10270 C CA . HIS A 1 708 ? 30.25798 84.96379 -11.88365 1.000 116.71746 708 HIS A CA 1
ATOM 10271 C C . HIS A 1 708 ? 31.56323 85.14609 -11.11129 1.000 111.33396 708 HIS A C 1
ATOM 10272 O O . HIS A 1 708 ? 31.63103 86.01876 -10.23781 1.000 115.00323 708 HIS A O 1
ATOM 10286 N N . LEU A 1 709 ? 32.59574 84.35038 -11.40797 1.000 110.50582 709 LEU A N 1
ATOM 10287 C CA . LEU A 1 709 ? 33.85177 84.48206 -10.66773 1.000 120.40248 709 LEU A CA 1
ATOM 10288 C C . LEU A 1 709 ? 34.62813 85.75262 -11.00590 1.000 120.07800 709 LEU A C 1
ATOM 10289 O O . LEU A 1 709 ? 35.10063 86.43026 -10.07289 1.000 129.68708 709 LEU A O 1
ATOM 10305 N N . PRO A 1 710 ? 34.81357 86.12724 -12.26867 1.000 121.07552 710 PRO A N 1
ATOM 10306 C CA . PRO A 1 710 ? 35.72181 87.24522 -12.59552 1.000 130.50952 710 PRO A CA 1
ATOM 10307 C C . PRO A 1 710 ? 35.36872 88.52092 -11.85033 1.000 130.20321 710 PRO A C 1
ATOM 10308 O O . PRO A 1 710 ? 36.27044 89.23653 -11.38348 1.000 130.63663 710 PRO A O 1
ATOM 10319 N N . PRO A 1 711 ? 34.08187 88.86309 -11.73209 1.000 130.07288 711 PRO A N 1
ATOM 10320 C CA . PRO A 1 711 ? 33.74601 90.12007 -11.03362 1.000 117.69779 711 PRO A CA 1
ATOM 10321 C C . PRO A 1 711 ? 34.21908 90.16062 -9.59159 1.000 129.69044 711 PRO A C 1
ATOM 10322 O O . PRO A 1 711 ? 34.86575 91.13271 -9.17583 1.000 123.93857 711 PRO A O 1
ATOM 10333 N N . LEU A 1 712 ? 33.88839 89.13866 -8.79934 1.000 123.53187 712 LEU A N 1
ATOM 10334 C CA . LEU A 1 712 ? 34.32560 89.14574 -7.40928 1.000 131.47101 712 LEU A CA 1
ATOM 10335 C C . LEU A 1 712 ? 35.83767 89.01036 -7.31136 1.000 127.24102 712 LEU A C 1
ATOM 10336 O O . LEU A 1 712 ? 36.43540 89.49472 -6.34756 1.000 124.28219 712 LEU A O 1
ATOM 10352 N N . LEU A 1 713 ? 36.48004 88.37764 -8.29673 1.000 122.09860 713 LEU A N 1
ATOM 10353 C CA . LEU A 1 713 ? 37.94019 88.39659 -8.32409 1.000 117.34091 713 LEU A CA 1
ATOM 10354 C C . L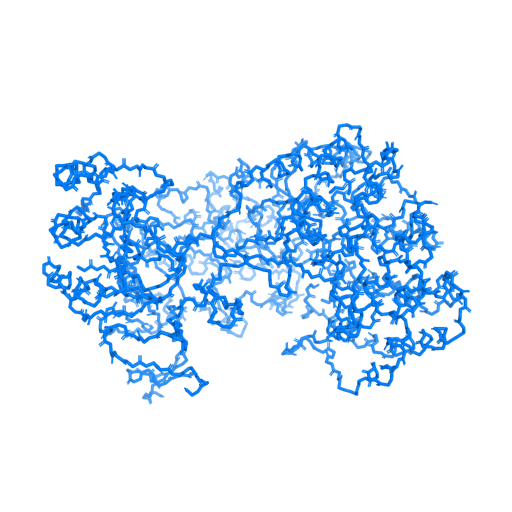EU A 1 713 ? 38.45164 89.83152 -8.42138 1.000 117.87456 713 LEU A C 1
ATOM 10355 O O . LEU A 1 713 ? 39.33312 90.24910 -7.65865 1.000 117.80621 713 LEU A O 1
ATOM 10371 N N . GLU A 1 714 ? 37.89508 90.60715 -9.35486 1.000 117.28950 714 GLU A N 1
ATOM 10372 C CA . GLU A 1 714 ? 38.29825 92.00478 -9.48447 1.000 125.01795 714 GLU A CA 1
ATOM 10373 C C . GLU A 1 714 ? 38.02426 92.77380 -8.19813 1.000 127.13639 714 GLU A C 1
ATOM 10374 O O . GLU A 1 714 ? 38.84376 93.59264 -7.76544 1.000 126.67634 714 GLU A O 1
ATOM 10386 N N . ALA A 1 715 ? 36.87607 92.51925 -7.57022 1.000 121.84059 715 ALA A N 1
ATOM 10387 C CA . ALA A 1 715 ? 36.56947 93.18011 -6.30542 1.000 121.35594 715 ALA A CA 1
ATOM 10388 C C . ALA A 1 715 ? 37.60338 92.82939 -5.24138 1.000 114.58114 715 ALA A C 1
ATOM 10389 O O . ALA A 1 715 ? 38.00305 93.68446 -4.44163 1.000 118.26176 715 ALA A O 1
ATOM 10396 N N . ALA A 1 716 ? 38.04762 91.57226 -5.21735 1.000 102.86931 716 ALA A N 1
ATOM 10397 C CA . ALA A 1 716 ? 39.04059 91.15514 -4.23598 1.000 108.34076 716 ALA A CA 1
ATOM 10398 C C . ALA A 1 716 ? 40.38094 91.82645 -4.49511 1.000 115.14010 716 ALA A C 1
ATOM 10399 O O . ALA A 1 716 ? 41.08795 92.20284 -3.55401 1.000 127.42580 716 ALA A O 1
ATOM 10406 N N . ARG A 1 717 ? 40.74657 91.98762 -5.76440 1.000 124.08000 717 ARG A N 1
ATOM 10407 C CA . ARG A 1 717 ? 42.03405 92.58634 -6.08736 1.000 117.45643 717 ARG A CA 1
ATOM 10408 C C . ARG A 1 717 ? 42.05272 94.09147 -5.86264 1.000 111.36035 717 ARG A C 1
ATOM 10409 O O . ARG A 1 717 ? 43.13542 94.66658 -5.71334 1.000 110.34661 717 ARG A O 1
ATOM 10430 N N . ALA A 1 718 ? 40.89259 94.73880 -5.82655 1.000 123.28091 718 ALA A N 1
ATOM 10431 C CA . ALA A 1 718 ? 40.85256 96.17244 -5.58409 1.000 124.50574 718 ALA A CA 1
ATOM 10432 C C . ALA A 1 718 ? 41.38868 96.49255 -4.19128 1.000 130.24695 718 ALA A C 1
ATOM 10433 O O . ALA A 1 718 ? 41.50814 95.62155 -3.32459 1.000 128.72258 718 ALA A O 1
ATOM 10440 N N . VAL A 1 719 ? 41.71121 97.77141 -3.98111 1.000 125.50739 719 VAL A N 1
ATOM 10441 C CA . VAL A 1 719 ? 42.17628 98.20916 -2.66861 1.000 148.28842 719 VAL A CA 1
ATOM 10442 C C . VAL A 1 719 ? 41.02186 98.22981 -1.67096 1.000 144.75264 719 VAL A C 1
ATOM 10443 O O . VAL A 1 719 ? 41.20276 97.93356 -0.48441 1.000 142.89209 719 VAL A O 1
ATOM 10456 N N . SER A 1 720 ? 39.81862 98.58730 -2.13232 1.000 139.07041 720 SER A N 1
ATOM 10457 C CA . SER A 1 720 ? 38.64331 98.65024 -1.26838 1.000 147.77999 720 SER A CA 1
ATOM 10458 C C . SER A 1 720 ? 38.19876 97.28392 -0.76806 1.000 145.88595 720 SER A C 1
ATOM 10459 O O . SER A 1 720 ? 37.24757 97.20872 0.02052 1.000 139.55822 720 SER A O 1
ATOM 10467 N N . ALA A 1 721 ? 38.85943 96.21475 -1.20047 1.000 127.30184 721 ALA A N 1
ATOM 10468 C CA . ALA A 1 721 ? 38.43546 94.87544 -0.82989 1.000 127.81525 721 ALA A CA 1
ATOM 10469 C C . ALA A 1 721 ? 38.36419 94.73830 0.68379 1.000 122.36760 721 ALA A C 1
ATOM 10470 O O . ALA A 1 721 ? 39.05078 95.43911 1.43306 1.000 127.06846 721 ALA A O 1
ATOM 10477 N N . LYS A 1 722 ? 37.50178 93.83037 1.12501 1.000 120.97528 722 LYS A N 1
ATOM 10478 C CA . LYS A 1 722 ? 37.30500 93.49486 2.52050 1.000 116.61107 722 LYS A CA 1
ATOM 10479 C C . LYS A 1 722 ? 37.66784 92.03570 2.74820 1.000 118.58817 722 LYS A C 1
ATOM 10480 O O . LYS A 1 722 ? 37.57758 91.21976 1.82439 1.000 104.20875 722 LYS A O 1
ATOM 10499 N N . PRO A 1 723 ? 38.07936 91.67189 3.96344 1.000 131.00322 723 PRO A N 1
ATOM 10500 C CA . PRO A 1 723 ? 38.40519 90.26560 4.23100 1.000 106.62995 723 PRO A CA 1
ATOM 10501 C C . PRO A 1 723 ? 37.28213 89.29455 3.88967 1.000 107.23530 723 PRO A C 1
ATOM 10502 O O . PRO A 1 723 ? 37.54148 88.10820 3.68033 1.000 99.24322 723 PRO A O 1
ATOM 10544 N N . HIS A 1 725 ? 35.77850 88.95445 1.20565 1.000 113.68944 725 HIS A N 1
ATOM 10545 C CA . HIS A 1 725 ? 35.97184 88.41263 -0.13296 1.000 115.90424 725 HIS A CA 1
ATOM 10546 C C . HIS A 1 725 ? 36.85530 87.17365 -0.11851 1.000 108.53267 725 HIS A C 1
ATOM 10547 O O . HIS A 1 725 ? 36.70115 86.29524 -0.97433 1.000 101.71612 725 HIS A O 1
ATOM 10561 N N . ALA A 1 726 ? 37.77082 87.07178 0.84104 1.000 104.54984 726 ALA A N 1
ATOM 10562 C CA . ALA A 1 726 ? 38.67247 85.93234 0.91191 1.000 90.85288 726 ALA A CA 1
ATOM 10563 C C . ALA A 1 726 ? 38.22798 84.86978 1.90825 1.000 95.48664 726 ALA A C 1
ATOM 10564 O O . ALA A 1 726 ? 38.82986 83.79168 1.94330 1.000 90.23827 726 ALA A O 1
ATOM 10571 N N . SER A 1 727 ? 37.19093 85.13579 2.70070 1.000 100.52433 727 SER A N 1
ATOM 10572 C CA . SER A 1 727 ? 36.77970 84.19575 3.73495 1.000 98.42181 727 SER A CA 1
ATOM 10573 C C . SER A 1 727 ? 36.37203 82.86211 3.12101 1.000 96.27664 727 SER A C 1
ATOM 10574 O O . SER A 1 727 ? 35.83964 82.79584 2.00965 1.000 89.83602 727 SER A O 1
ATOM 10582 N N . PHE A 1 728 ? 36.64684 81.78525 3.85662 1.000 92.60409 728 PHE A N 1
ATOM 10583 C CA . PHE A 1 728 ? 36.19785 80.46943 3.42234 1.000 92.92329 728 PHE A CA 1
ATOM 10584 C C . PHE A 1 728 ? 34.67727 80.40615 3.38081 1.000 91.81552 728 PHE A C 1
ATOM 10585 O O . PHE A 1 728 ? 34.08037 80.07579 2.35048 1.000 101.08696 728 PHE A O 1
ATOM 10602 N N . CYS A 1 729 ? 34.03379 80.73557 4.50112 1.000 89.30986 729 CYS A N 1
ATOM 10603 C CA . CYS A 1 729 ? 32.58346 80.61884 4.59951 1.000 101.03828 729 CYS A CA 1
ATOM 10604 C C . CYS A 1 729 ? 31.88951 81.41802 3.50486 1.000 92.23949 729 CYS A C 1
ATOM 10605 O O . CYS A 1 729 ? 30.97844 80.91736 2.83770 1.000 79.76684 729 CYS A O 1
ATOM 10612 N N . GLN A 1 730 ? 32.32545 82.65915 3.28975 1.000 103.84460 730 GLN A N 1
ATOM 10613 C CA . GLN A 1 730 ? 31.60001 83.60210 2.45351 1.000 104.77312 730 GLN A CA 1
ATOM 10614 C C . GLN A 1 730 ? 32.32322 83.99527 1.17491 1.000 113.95022 730 GLN A C 1
ATOM 10615 O O . GLN A 1 730 ? 31.71626 84.65834 0.32480 1.000 111.59201 730 GLN A O 1
ATOM 10629 N N . GLY A 1 731 ? 33.58324 83.61034 1.00750 1.000 101.54057 731 GLY A N 1
ATOM 10630 C CA . GLY A 1 731 ? 34.37715 84.18469 -0.05629 1.000 92.30799 731 GLY A CA 1
ATOM 10631 C C . GLY A 1 731 ? 35.21787 83.22299 -0.86822 1.000 101.53842 731 GLY A C 1
ATOM 10632 O O . GLY A 1 731 ? 34.87554 82.04709 -1.02941 1.000 105.25255 731 GLY A O 1
ATOM 10636 N N . LEU A 1 732 ? 36.34596 83.73510 -1.36387 1.000 89.54605 732 LEU A N 1
ATOM 10637 C CA . LEU A 1 732 ? 37.10307 83.03513 -2.39168 1.000 89.85161 732 LEU A CA 1
ATOM 10638 C C . LEU A 1 732 ? 37.65766 81.70785 -1.89642 1.000 103.73849 732 LEU A C 1
ATOM 10639 O O . LEU A 1 732 ? 37.74339 80.74732 -2.66581 1.000 98.23493 732 LEU A O 1
ATOM 10655 N N . ALA A 1 733 ? 38.07443 81.63442 -0.63274 1.000 87.72105 733 ALA A N 1
ATOM 10656 C CA . ALA A 1 733 ? 38.68063 80.39738 -0.14939 1.000 85.96675 733 ALA A CA 1
ATOM 10657 C C . ALA A 1 733 ? 37.71794 79.21993 -0.27695 1.000 90.79748 733 ALA A C 1
ATOM 10658 O O . ALA A 1 733 ? 38.10829 78.13480 -0.72894 1.000 82.15632 733 ALA A O 1
ATOM 10665 N N . GLY A 1 734 ? 36.45072 79.41578 0.09168 1.000 71.86688 734 GLY A N 1
ATOM 10666 C CA . GLY A 1 734 ? 35.49133 78.32771 -0.02734 1.000 75.56225 734 GLY A CA 1
ATOM 10667 C C . GLY A 1 734 ? 35.18655 77.98506 -1.47411 1.000 76.40434 734 GLY A C 1
ATOM 10668 O O . GLY A 1 734 ? 35.18109 76.80872 -1.86632 1.000 87.22567 734 GLY A O 1
ATOM 10672 N N . ILE A 1 735 ? 34.90610 79.01058 -2.28224 1.000 82.66751 735 ILE A N 1
ATOM 10673 C CA . ILE A 1 735 ? 34.67945 78.80720 -3.70919 1.000 88.81693 735 ILE A CA 1
ATOM 10674 C C . ILE A 1 735 ? 35.82113 78.00242 -4.31544 1.000 92.06643 735 ILE A C 1
ATOM 10675 O O . ILE A 1 735 ? 35.60112 77.05802 -5.08513 1.000 79.40001 735 ILE A O 1
ATOM 10691 N N . GLY A 1 736 ? 37.05614 78.34839 -3.95361 1.000 71.12168 736 GLY A N 1
ATOM 10692 C CA . GLY A 1 736 ? 38.21062 77.72807 -4.57442 1.000 81.34616 736 GLY A CA 1
ATOM 10693 C C . GLY A 1 736 ? 38.44967 76.31057 -4.09575 1.000 83.01963 736 GLY A C 1
ATOM 10694 O O . GLY A 1 736 ? 38.86444 75.45019 -4.87532 1.000 92.37564 736 GLY A O 1
ATOM 10698 N N . ALA A 1 737 ? 38.20816 76.04742 -2.81013 1.000 78.64958 737 ALA A N 1
ATOM 10699 C CA . ALA A 1 737 ? 38.22872 74.66913 -2.32743 1.000 83.27800 737 ALA A CA 1
ATOM 10700 C C . ALA A 1 737 ? 37.25800 73.80205 -3.12042 1.000 91.62563 737 ALA A C 1
ATOM 10701 O O . ALA A 1 737 ? 37.62433 72.72667 -3.64024 1.000 103.34110 737 ALA A O 1
ATOM 10708 N N . ALA A 1 738 ? 36.00946 74.26418 -3.23035 1.000 70.45054 738 ALA A N 1
ATOM 10709 C CA . ALA A 1 738 ? 35.01807 73.53384 -4.01340 1.000 101.48134 738 ALA A CA 1
ATOM 10710 C C . ALA A 1 738 ? 35.51136 73.28682 -5.43656 1.000 86.84953 738 ALA A C 1
ATOM 10711 O O . ALA A 1 738 ? 35.52263 72.14252 -5.91545 1.000 95.01199 738 ALA A O 1
ATOM 10718 N N . LEU A 1 739 ? 35.94149 74.35260 -6.12095 1.000 83.53911 739 LEU A N 1
ATOM 10719 C CA . LEU A 1 739 ? 36.31176 74.22997 -7.52606 1.000 93.52104 739 LEU A CA 1
ATOM 10720 C C . LEU A 1 739 ? 37.56041 73.37828 -7.71511 1.000 105.76690 739 LEU A C 1
ATOM 10721 O O . LEU A 1 739 ? 37.71577 72.74081 -8.75903 1.000 96.14239 739 LEU A O 1
ATOM 10737 N N . ALA A 1 740 ? 38.45405 73.34086 -6.72899 1.000 101.09500 740 ALA A N 1
ATOM 10738 C CA . ALA A 1 740 ? 39.62552 72.48020 -6.84135 1.000 95.55990 740 ALA A CA 1
ATOM 10739 C C . ALA A 1 740 ? 39.21589 71.01604 -6.79818 1.000 88.47743 740 ALA A C 1
ATOM 10740 O O . ALA A 1 740 ? 39.66118 70.20418 -7.62449 1.000 90.72882 740 ALA A O 1
ATOM 10747 N N . ARG A 1 741 ? 38.35063 70.65909 -5.84560 1.000 95.37562 741 ARG A N 1
ATOM 10748 C CA . ARG A 1 741 ? 37.88633 69.27537 -5.81530 1.000 91.23672 741 ARG A CA 1
ATOM 10749 C C . ARG A 1 741 ? 37.12716 68.92531 -7.09321 1.000 90.22986 741 ARG A C 1
ATOM 10750 O O . ARG A 1 741 ? 37.24557 67.80436 -7.60694 1.000 91.32286 741 ARG A O 1
ATOM 10771 N N . THR A 1 742 ? 36.36102 69.87707 -7.63979 1.000 80.14506 742 THR A N 1
ATOM 10772 C CA . THR A 1 742 ? 35.65300 69.59662 -8.88663 1.000 105.69045 742 THR A CA 1
ATOM 10773 C C . THR A 1 742 ? 36.63305 69.40049 -10.03979 1.000 93.35692 742 THR A C 1
ATOM 10774 O O . THR A 1 742 ? 36.48739 68.47303 -10.83879 1.000 97.64777 742 THR A O 1
ATOM 10785 N N . GLY A 1 743 ? 37.62596 70.28207 -10.15722 1.000 104.59536 743 GLY A N 1
ATOM 10786 C CA . GLY A 1 743 ? 38.60925 70.13688 -11.21488 1.000 95.28019 743 GLY A CA 1
ATOM 10787 C C . GLY A 1 743 ? 39.30719 68.79441 -11.16784 1.000 98.51473 743 GLY A C 1
ATOM 10788 O O . GLY A 1 743 ? 39.54005 68.16698 -12.20371 1.000 97.96170 743 GLY A O 1
ATOM 10792 N N . ARG A 1 744 ? 39.64396 68.32928 -9.96501 1.000 105.04786 744 ARG A N 1
ATOM 10793 C CA . ARG A 1 744 ? 40.25821 67.01100 -9.84726 1.000 114.58647 744 ARG A CA 1
ATOM 10794 C C . ARG A 1 744 ? 39.28489 65.91857 -10.28123 1.000 108.36659 744 ARG A C 1
ATOM 10795 O O . ARG A 1 744 ? 39.57081 65.13342 -11.19278 1.000 100.94906 744 ARG A O 1
ATOM 10816 N N . ASP A 1 745 ? 38.11925 65.85384 -9.63297 1.000 102.16970 745 ASP A N 1
ATOM 10817 C CA . ASP A 1 745 ? 37.25285 64.69327 -9.81008 1.000 104.91299 745 ASP A CA 1
ATOM 10818 C C . ASP A 1 745 ? 36.62791 64.64458 -11.19968 1.000 97.26966 745 ASP A C 1
ATOM 10819 O O . ASP A 1 745 ? 36.41688 63.55289 -11.74035 1.000 102.13074 745 ASP A O 1
ATOM 10828 N N . LEU A 1 746 ? 36.33669 65.79870 -11.79353 1.000 96.30722 746 LEU A N 1
ATOM 10829 C CA . LEU A 1 746 ? 35.72790 65.87596 -13.11262 1.000 102.46757 746 LEU A CA 1
ATOM 10830 C C . LEU A 1 746 ? 36.75028 65.90168 -14.24302 1.000 117.83297 746 LEU A C 1
ATOM 10831 O O . LEU A 1 746 ? 36.36603 65.74909 -15.40793 1.000 117.92884 746 LEU A O 1
ATOM 10847 N N . GLY A 1 747 ? 38.03308 66.08791 -13.93385 1.000 115.14703 747 GLY A N 1
ATOM 10848 C CA . GLY A 1 747 ? 39.06457 66.16364 -14.94121 1.000 102.95674 747 GLY A CA 1
ATOM 10849 C C . GLY A 1 747 ? 39.27905 67.53634 -15.54406 1.000 114.56856 747 GLY A C 1
ATOM 10850 O O . GLY A 1 747 ? 40.23279 67.71273 -16.31457 1.000 138.67552 747 GLY A O 1
ATOM 10854 N N . ALA A 1 748 ? 38.42874 68.50900 -15.22295 1.000 116.42369 748 ALA A N 1
ATOM 10855 C CA . ALA A 1 748 ? 38.58191 69.84899 -15.77219 1.000 126.52532 748 ALA A CA 1
ATOM 10856 C C . ALA A 1 748 ? 39.77122 70.55826 -15.13854 1.000 123.98865 748 ALA A C 1
ATOM 10857 O O . ALA A 1 748 ? 40.02093 70.43576 -13.93598 1.000 126.51987 748 ALA A O 1
ATOM 10864 N N . ASP A 1 749 ? 40.50577 71.30877 -15.95795 1.000 125.42567 749 ASP A N 1
ATOM 10865 C CA . ASP A 1 749 ? 41.61268 72.12028 -15.47905 1.000 127.06210 749 ASP A CA 1
ATOM 10866 C C . ASP A 1 749 ? 41.28998 73.60708 -15.45088 1.000 123.83581 749 ASP A C 1
ATOM 10867 O O . ASP A 1 749 ? 42.07046 74.38142 -14.88886 1.000 123.11161 749 ASP A O 1
ATOM 10876 N N . ASP A 1 750 ? 40.17046 74.02876 -16.04255 1.000 117.89623 750 ASP A N 1
ATOM 10877 C CA . ASP A 1 750 ? 39.72710 75.40739 -15.86243 1.000 124.12373 750 ASP A CA 1
ATOM 10878 C C . ASP A 1 750 ? 39.29878 75.64811 -14.42000 1.000 106.42479 750 ASP A C 1
ATOM 10879 O O . ASP A 1 750 ? 39.51251 76.73682 -13.87183 1.000 103.73373 750 ASP A O 1
ATOM 10888 N N . HIS A 1 751 ? 38.69934 74.63494 -13.78744 1.000 104.57223 751 HIS A N 1
ATOM 10889 C CA . HIS A 1 751 ? 38.31845 74.74777 -12.38440 1.000 104.08810 751 HIS A CA 1
ATOM 10890 C C . HIS A 1 751 ? 39.54121 74.93498 -11.49910 1.000 104.04852 751 HIS A C 1
ATOM 10891 O O . HIS A 1 751 ? 39.56446 75.80551 -10.61923 1.000 101.86777 751 HIS A O 1
ATOM 10905 N N . LEU A 1 752 ? 40.55426 74.08695 -11.68946 1.000 107.22639 752 LEU A N 1
ATOM 10906 C CA . LEU A 1 752 ? 41.76084 74.18804 -10.88051 1.000 98.16287 752 LEU A CA 1
ATOM 10907 C C . LEU A 1 752 ? 42.42213 75.54569 -11.06697 1.000 91.99369 752 LEU A C 1
ATOM 10908 O O . LEU A 1 752 ? 42.93130 76.13071 -10.10829 1.000 105.94890 752 LEU A O 1
ATOM 10924 N N . GLN A 1 753 ? 42.40438 76.07628 -12.29065 1.000 103.68160 753 GLN A N 1
ATOM 10925 C CA . GLN A 1 753 ? 42.99647 77.39034 -12.53040 1.000 96.55515 753 GLN A CA 1
ATOM 10926 C C . GLN A 1 753 ? 42.19253 78.48556 -11.83961 1.000 91.96723 753 GLN A C 1
ATOM 10927 O O . GLN A 1 753 ? 42.76550 79.43482 -11.28653 1.000 93.32327 753 GLN A O 1
ATOM 10941 N N . ALA A 1 754 ? 40.86281 78.38350 -11.87799 1.000 97.05612 754 ALA A N 1
ATOM 10942 C CA . ALA A 1 754 ? 40.03983 79.30112 -11.09955 1.000 100.13156 754 ALA A CA 1
ATOM 10943 C C . ALA A 1 754 ? 40.44162 79.26668 -9.63179 1.000 103.47232 754 ALA A C 1
ATOM 10944 O O . ALA A 1 754 ? 40.57881 80.31498 -8.98737 1.000 92.40276 754 ALA A O 1
ATOM 10951 N N . ALA A 1 755 ? 40.63595 78.06206 -9.09061 1.000 93.60218 755 ALA A N 1
ATOM 10952 C CA . ALA A 1 755 ? 41.05452 77.93335 -7.70090 1.000 81.38364 755 ALA A CA 1
ATOM 10953 C C . ALA A 1 755 ? 42.42080 78.56877 -7.47756 1.000 94.14906 755 ALA A C 1
ATOM 10954 O O . ALA A 1 755 ? 42.66462 79.18017 -6.43430 1.000 98.16173 755 ALA A O 1
ATOM 10961 N N . ARG A 1 756 ? 43.32769 78.43035 -8.44562 1.000 83.52532 756 ARG A N 1
ATOM 10962 C CA . ARG A 1 756 ? 44.65442 79.02719 -8.31084 1.000 85.94234 756 ARG A CA 1
ATOM 10963 C C . ARG A 1 756 ? 44.55505 80.54756 -8.22377 1.000 82.60440 756 ARG A C 1
ATOM 10964 O O . ARG A 1 756 ? 45.18736 81.18372 -7.36992 1.000 90.60598 756 ARG A O 1
ATOM 10985 N N . GLU A 1 757 ? 43.75352 81.15009 -9.10511 1.000 90.62601 757 GLU A N 1
ATOM 10986 C CA . GLU A 1 757 ? 43.59525 82.60462 -9.07412 1.000 87.87077 757 GLU A CA 1
ATOM 10987 C C . GLU A 1 757 ? 42.91863 83.05303 -7.78230 1.000 98.25084 757 GLU A C 1
ATOM 10988 O O . GLU A 1 757 ? 43.31432 84.06068 -7.17279 1.000 103.89340 757 GLU A O 1
ATOM 11000 N N . ALA A 1 758 ? 41.89791 82.31471 -7.34804 1.000 92.70369 758 ALA A N 1
ATOM 11001 C CA . ALA A 1 758 ? 41.28099 82.58583 -6.05648 1.000 91.17395 758 ALA A CA 1
ATOM 11002 C C . ALA A 1 758 ? 42.32906 82.56964 -4.95213 1.000 80.91128 758 ALA A C 1
ATOM 11003 O O . ALA A 1 758 ? 42.36773 83.45759 -4.09438 1.000 89.07478 758 ALA A O 1
ATOM 11010 N N . ALA A 1 759 ? 43.19485 81.55272 -4.96478 1.000 90.53707 759 ALA A N 1
ATOM 11011 C CA . ALA A 1 759 ? 44.21549 81.42358 -3.93097 1.000 91.24426 759 ALA A CA 1
ATOM 11012 C C . ALA A 1 759 ? 45.17004 82.60850 -3.95209 1.000 86.83367 759 ALA A C 1
ATOM 11013 O O . ALA A 1 759 ? 45.60097 83.08514 -2.89807 1.000 96.95589 759 ALA A O 1
ATOM 11020 N N . ALA A 1 760 ? 45.51572 83.09664 -5.14302 1.000 73.85265 760 ALA A N 1
ATOM 11021 C CA . ALA A 1 760 ? 46.38511 84.26887 -5.22351 1.000 102.27327 760 ALA A CA 1
ATOM 11022 C C . ALA A 1 760 ? 45.71990 85.48123 -4.57926 1.000 90.69134 760 ALA A C 1
ATOM 11023 O O . ALA A 1 760 ? 46.33161 86.19700 -3.76708 1.000 92.20997 760 ALA A O 1
ATOM 11030 N N . ALA A 1 761 ? 44.45908 85.73213 -4.93944 1.000 82.07901 761 ALA A N 1
ATOM 11031 C CA . ALA A 1 761 ? 43.73406 86.83119 -4.30811 1.000 90.76316 761 ALA A CA 1
ATOM 11032 C C . ALA A 1 761 ? 43.72563 86.67691 -2.79002 1.000 99.69326 761 ALA A C 1
ATOM 11033 O O . ALA A 1 761 ? 43.96641 87.64250 -2.05078 1.000 99.84506 761 ALA A O 1
ATOM 11040 N N . CYS A 1 762 ? 43.46078 85.46290 -2.30759 1.000 88.57157 762 CYS A N 1
ATOM 11041 C CA . CYS A 1 762 ? 43.42668 85.23247 -0.86755 1.000 101.93356 762 CYS A CA 1
ATOM 11042 C C . CYS A 1 762 ? 44.77944 85.51853 -0.23083 1.000 104.30455 762 CYS A C 1
ATOM 11043 O O . CYS A 1 762 ? 44.84899 86.09644 0.85973 1.000 102.60387 762 CYS A O 1
ATOM 11051 N N . LEU A 1 763 ? 45.86580 85.10810 -0.89290 1.000 101.78234 763 LEU A N 1
ATOM 11052 C CA . LEU A 1 763 ? 47.20033 85.36789 -0.36392 1.000 100.81145 763 LEU A CA 1
ATOM 11053 C C . LEU A 1 763 ? 47.43102 86.86165 -0.21371 1.000 100.01550 763 LEU A C 1
ATOM 11054 O O . LEU A 1 763 ? 48.05708 87.30784 0.75498 1.000 90.24414 763 LEU A O 1
ATOM 11070 N N . GLU A 1 764 ? 46.92921 87.65336 -1.16484 1.000 102.14254 764 GLU A N 1
ATOM 11071 C CA . GLU A 1 764 ? 47.11324 89.09927 -1.05565 1.000 108.85491 764 GLU A CA 1
ATOM 11072 C C . GLU A 1 764 ? 46.25770 89.68454 0.06618 1.000 121.73694 764 GLU A C 1
ATOM 11073 O O . GLU A 1 764 ? 46.68909 90.61050 0.76415 1.000 109.57011 764 GLU A O 1
ATOM 11085 N N . LEU A 1 765 ? 45.04872 89.15336 0.26572 1.000 115.45832 765 LEU A N 1
ATOM 11086 C CA . LEU A 1 765 ? 44.17774 89.68588 1.30836 1.000 108.09041 765 LEU A CA 1
ATOM 11087 C C . LEU A 1 765 ? 44.46823 89.11756 2.69255 1.000 105.54358 765 LEU A C 1
ATOM 11088 O O . LEU A 1 765 ? 43.91032 89.61629 3.67719 1.000 105.71855 765 LEU A O 1
ATOM 11104 N N . ALA A 1 766 ? 45.33066 88.11106 2.80014 1.000 104.02978 766 ALA A N 1
ATOM 11105 C CA . ALA A 1 766 ? 45.52693 87.45313 4.08724 1.000 97.75751 766 ALA A CA 1
ATOM 11106 C C . ALA A 1 766 ? 46.09449 88.36130 5.17390 1.000 98.13286 766 ALA A C 1
ATOM 11107 O O . ALA A 1 766 ? 45.61410 88.27431 6.31714 1.000 92.22158 766 ALA A O 1
ATOM 11114 N N . PRO A 1 767 ? 47.08681 89.22134 4.92092 1.000 100.45209 767 PRO A N 1
ATOM 11115 C CA . PRO A 1 767 ? 47.66725 90.00785 6.02612 1.000 99.18347 767 PRO A CA 1
ATOM 11116 C C . PRO A 1 767 ? 46.72693 91.04401 6.62896 1.000 105.97268 767 PRO A C 1
ATOM 11117 O O . PRO A 1 767 ? 47.06891 91.62238 7.67099 1.000 101.87275 767 PRO A O 1
ATOM 11128 N N . ARG A 1 768 ? 45.56726 91.30202 6.02237 1.000 100.04892 768 ARG A N 1
ATOM 11129 C CA . ARG A 1 768 ? 44.58812 92.23047 6.57482 1.000 105.08127 768 ARG A CA 1
ATOM 11130 C C . ARG A 1 768 ? 43.31554 91.52420 7.03604 1.000 100.54470 768 ARG A C 1
ATOM 11131 O O . ARG A 1 768 ? 42.29264 92.17931 7.26223 1.000 118.93218 768 ARG A O 1
ATOM 11169 N N . TYR A 1 770 ? 40.73520 89.94879 9.54646 1.000 93.92710 770 TYR A N 1
ATOM 11170 C CA . TYR A 1 770 ? 40.42287 90.34396 10.91316 1.000 89.66945 770 TYR A CA 1
ATOM 11171 C C . TYR A 1 770 ? 40.61142 89.18194 11.87916 1.000 119.54986 770 TYR A C 1
ATOM 11172 O O . TYR A 1 770 ? 41.20510 89.34542 12.95101 1.000 93.60142 770 TYR A O 1
ATOM 11190 N N . ALA A 1 771 ? 40.11683 88.00373 11.51766 1.000 117.37199 771 ALA A N 1
ATOM 11191 C CA . ALA A 1 771 ? 40.14428 86.85109 12.39945 1.000 88.02840 771 ALA A CA 1
ATOM 11192 C C . ALA A 1 771 ? 41.14288 85.81912 11.89832 1.000 82.80742 771 ALA A C 1
ATOM 11193 O O . ALA A 1 771 ? 41.57300 85.83838 10.74266 1.000 95.97235 771 ALA A O 1
ATOM 11200 N N . LEU A 1 772 ? 41.50400 84.91495 12.80280 1.000 72.32166 772 LEU A N 1
ATOM 11201 C CA . LEU A 1 772 ? 42.42031 83.81862 12.53927 1.000 87.04724 772 LEU A CA 1
ATOM 11202 C C . LEU A 1 772 ? 41.69838 82.50063 12.29862 1.000 87.82461 772 LEU A C 1
ATOM 11203 O O . LEU A 1 772 ? 42.35783 81.47465 12.09527 1.000 73.75659 772 LEU A O 1
ATOM 11219 N N . THR A 1 773 ? 40.36700 82.50812 12.30592 1.000 74.17233 773 THR A N 1
ATOM 11220 C CA . THR A 1 773 ? 39.59127 81.28361 12.37527 1.000 77.25115 773 THR A CA 1
ATOM 11221 C C . THR A 1 773 ? 39.45085 80.64355 10.99569 1.000 72.06818 773 THR A C 1
ATOM 11222 O O . THR A 1 773 ? 39.93399 81.15595 9.98367 1.000 85.35336 773 THR A O 1
ATOM 11233 N N . GLN A 1 774 ? 38.76361 79.50136 10.95953 1.000 70.30806 774 GLN A N 1
ATOM 11234 C CA . GLN A 1 774 ? 38.51805 78.81249 9.69962 1.000 69.46572 774 GLN A CA 1
ATOM 11235 C C . GLN A 1 774 ? 37.41205 79.49309 8.90071 1.000 79.81508 774 GLN A C 1
ATOM 11236 O O . GLN A 1 774 ? 37.55455 79.71431 7.69400 1.000 108.22664 774 GLN A O 1
ATOM 11250 N N . CYS A 1 775 ? 36.30087 79.83075 9.55992 1.000 85.90946 775 CYS A N 1
ATOM 11251 C CA . CYS A 1 775 ? 35.13140 80.33252 8.84094 1.000 89.16849 775 CYS A CA 1
ATOM 11252 C C . CYS A 1 775 ? 35.41052 81.68896 8.20548 1.000 80.40203 775 CYS A C 1
ATOM 11253 O O . CYS A 1 775 ? 35.16809 81.88261 7.00885 1.000 89.29763 775 CYS A O 1
ATOM 11260 N N . CYS A 1 776 ? 35.94123 82.63465 8.98057 1.000 100.03745 776 CYS A N 1
ATOM 11261 C CA . CYS A 1 776 ? 36.13244 83.99858 8.50565 1.000 83.95108 776 CYS A CA 1
ATOM 11262 C C . CYS A 1 776 ? 37.59069 84.44364 8.51486 1.000 83.28596 776 CYS A C 1
ATOM 11263 O O . CYS A 1 776 ? 37.86077 85.63232 8.29606 1.000 101.69401 776 CYS A O 1
ATOM 11271 N N . GLY A 1 777 ? 38.53525 83.53435 8.74570 1.000 84.36478 777 GLY A N 1
ATOM 11272 C CA . GLY A 1 777 ? 39.90691 83.94048 8.96993 1.000 80.20827 777 GLY A CA 1
ATOM 11273 C C . GLY A 1 777 ? 40.97333 83.17385 8.21310 1.000 80.71757 777 GLY A C 1
ATOM 11274 O O . GLY A 1 777 ? 40.68865 82.47876 7.23213 1.000 74.09066 777 GLY A O 1
ATOM 11278 N N . LEU A 1 778 ? 42.21477 83.28428 8.69960 1.000 85.30927 778 LEU A N 1
ATOM 11279 C CA . LEU A 1 778 ? 43.37296 82.79743 7.95777 1.000 81.21922 778 LEU A CA 1
ATOM 11280 C C . LEU A 1 778 ? 43.35958 81.28633 7.77631 1.000 86.38354 778 LEU A C 1
ATOM 11281 O O . LEU A 1 778 ? 43.89691 80.77788 6.78256 1.000 81.23476 778 LEU A O 1
ATOM 11297 N N . ALA A 1 779 ? 42.77652 80.55259 8.72582 1.000 81.02630 779 ALA A N 1
ATOM 11298 C CA . ALA A 1 779 ? 42.83780 79.09615 8.66941 1.000 75.51396 779 ALA A CA 1
ATOM 11299 C C . ALA A 1 779 ? 42.19933 78.55887 7.39287 1.000 76.14316 779 ALA A C 1
ATOM 11300 O O . ALA A 1 779 ? 42.71769 77.61687 6.78466 1.000 77.72383 779 ALA A O 1
ATOM 11307 N N . GLY A 1 780 ? 41.08030 79.14632 6.96227 1.000 78.68175 780 GLY A N 1
ATOM 11308 C CA . GLY A 1 780 ? 40.46175 78.70225 5.72065 1.000 88.42949 780 GLY A CA 1
ATOM 11309 C C . GLY A 1 780 ? 41.32883 78.98248 4.50665 1.000 83.34377 780 GLY A C 1
ATOM 11310 O O . GLY A 1 780 ? 41.41472 78.15853 3.58449 1.000 94.76505 780 GLY A O 1
ATOM 11314 N N . ILE A 1 781 ? 41.98493 80.14843 4.49042 1.000 75.47472 781 ILE A N 1
ATOM 11315 C CA . ILE A 1 781 ? 42.92609 80.48262 3.42275 1.000 76.61483 781 ILE A CA 1
ATOM 11316 C C . ILE A 1 781 ? 44.01154 79.41390 3.32841 1.000 82.45972 781 ILE A C 1
ATOM 11317 O O . ILE A 1 781 ? 44.25858 78.82371 2.26403 1.000 110.85859 781 ILE A O 1
ATOM 11333 N N . GLY A 1 782 ? 44.68846 79.16291 4.45123 1.000 83.99529 782 GLY A N 1
ATOM 11334 C CA . GLY A 1 782 ? 45.74787 78.17163 4.45774 1.000 87.31200 782 GLY A CA 1
ATOM 11335 C C . GLY A 1 782 ? 45.26316 76.78707 4.08578 1.000 84.51049 782 GLY A C 1
ATOM 11336 O O . GLY A 1 782 ? 45.98898 76.02114 3.44416 1.000 87.54338 782 GLY A O 1
ATOM 11340 N N . GLU A 1 783 ? 44.03873 76.44144 4.48618 1.000 77.93571 783 GLU A N 1
ATOM 11341 C CA . GLU A 1 783 ? 43.49284 75.13588 4.13657 1.000 86.19978 783 GLU A CA 1
ATOM 11342 C C . GLU A 1 783 ? 43.28763 75.01952 2.62992 1.000 80.37554 783 GLU A C 1
ATOM 11343 O O . GLU A 1 783 ? 43.54817 73.96199 2.04378 1.000 84.13619 783 GLU A O 1
ATOM 11355 N N . LEU A 1 784 ? 42.85251 76.10153 1.97644 1.000 96.13936 784 LEU A N 1
ATOM 11356 C CA . LEU A 1 784 ? 42.81301 76.09116 0.51232 1.000 89.99958 784 LEU A CA 1
ATOM 11357 C C . LEU A 1 784 ? 44.20724 75.85251 -0.06077 1.000 80.30967 784 LEU A C 1
ATOM 11358 O O . LEU A 1 784 ? 44.38656 75.06215 -0.99798 1.000 96.39866 784 LEU A O 1
ATOM 11374 N N . PHE A 1 785 ? 45.20958 76.55386 0.47462 1.000 82.79238 785 PHE A N 1
ATOM 11375 C CA . PHE A 1 785 ? 46.56724 76.37697 -0.04737 1.000 88.17239 785 PHE A CA 1
ATOM 11376 C C . PHE A 1 785 ? 47.02337 74.92374 0.08303 1.000 82.72167 785 PHE A C 1
ATOM 11377 O O . PHE A 1 785 ? 47.61372 74.35693 -0.84701 1.000 94.09635 785 PHE A O 1
ATOM 11394 N N . LEU A 1 786 ? 46.76469 74.30745 1.23723 1.000 79.22322 786 LEU A N 1
ATOM 11395 C CA . LEU A 1 786 ? 47.15831 72.91562 1.43700 1.000 86.63042 786 LEU A CA 1
ATOM 11396 C C . LEU A 1 786 ? 46.39799 71.99132 0.49233 1.000 84.22321 786 LEU A C 1
ATOM 11397 O O . LEU A 1 786 ? 46.95689 71.01022 -0.02121 1.000 81.48844 786 LEU A O 1
ATOM 11413 N N . ASP A 1 787 ? 45.11699 72.28593 0.25324 1.000 87.77447 787 ASP A N 1
ATOM 11414 C CA . ASP A 1 787 ? 44.35321 71.51368 -0.71957 1.000 84.11667 787 ASP A CA 1
ATOM 11415 C C . ASP A 1 787 ? 45.01563 71.55742 -2.08901 1.000 91.95558 787 ASP A C 1
ATOM 11416 O O . ASP A 1 787 ? 45.14131 70.53144 -2.76634 1.000 94.45177 787 ASP A O 1
ATOM 11425 N N . LEU A 1 788 ? 45.43156 72.74941 -2.52081 1.000 83.88282 788 LEU A N 1
ATOM 11426 C CA . LEU A 1 788 ? 46.03470 72.87006 -3.84473 1.000 84.94829 788 LEU A CA 1
ATOM 11427 C C . LEU A 1 788 ? 47.37466 72.14494 -3.90706 1.000 93.41134 788 LEU A C 1
ATOM 11428 O O . LEU A 1 788 ? 47.70962 71.53644 -4.93258 1.000 79.93755 788 LEU A O 1
ATOM 11444 N N . CYS A 1 789 ? 48.16190 72.20687 -2.82770 1.000 85.23079 789 CYS A N 1
ATOM 11445 C CA . CYS A 1 789 ? 49.41474 71.45752 -2.81122 1.000 85.16625 789 CYS A CA 1
ATOM 11446 C C . CYS A 1 789 ? 49.16110 69.95827 -2.94551 1.000 98.44918 789 CYS A C 1
ATOM 11447 O O . CYS A 1 789 ? 49.90696 69.25142 -3.63735 1.000 83.68694 789 CYS A O 1
ATOM 11455 N N . GLN A 1 790 ? 48.11941 69.45095 -2.27412 1.000 88.85101 790 GLN A N 1
ATOM 11456 C CA . GLN A 1 790 ? 47.84778 68.01811 -2.33487 1.000 90.41157 790 GLN A CA 1
ATOM 11457 C C . GLN A 1 790 ? 47.27195 67.59543 -3.68279 1.000 87.23939 790 GLN A C 1
ATOM 11458 O O . GLN A 1 790 ? 47.53403 66.47723 -4.14037 1.000 92.05760 790 GLN A O 1
ATOM 11472 N N . ILE A 1 791 ? 46.47180 68.45278 -4.32037 1.000 93.98944 791 ILE A N 1
ATOM 11473 C CA . ILE A 1 791 ? 45.88914 68.09065 -5.60900 1.000 85.35537 791 ILE A CA 1
ATOM 11474 C C . ILE A 1 791 ? 46.88817 68.32489 -6.73607 1.000 89.45185 791 ILE A C 1
ATOM 11475 O O . ILE A 1 791 ? 47.18066 67.42166 -7.52765 1.000 75.30156 791 ILE A O 1
ATOM 11491 N N . THR A 1 792 ? 47.42478 69.54012 -6.82944 1.000 87.70479 792 THR A N 1
ATOM 11492 C CA . THR A 1 792 ? 48.35024 69.85426 -7.91058 1.000 75.56362 792 THR A CA 1
ATOM 11493 C C . THR A 1 792 ? 49.70637 69.20137 -7.67823 1.000 92.31158 792 THR A C 1
ATOM 11494 O O . THR A 1 792 ? 50.21842 68.48357 -8.54593 1.000 118.87209 792 THR A O 1
ATOM 11505 N N . GLY A 1 793 ? 50.30020 69.43987 -6.51175 1.000 108.14978 793 GLY A N 1
ATOM 11506 C CA . GLY A 1 793 ? 51.65234 69.01817 -6.21834 1.000 79.03110 793 GLY A CA 1
ATOM 11507 C C . GLY A 1 793 ? 52.64009 70.15769 -6.13980 1.000 99.31482 793 GLY A C 1
ATOM 11508 O O . GLY A 1 793 ? 53.81613 69.92012 -5.82887 1.000 116.18655 793 GLY A O 1
ATOM 11512 N N . ASP A 1 794 ? 52.19946 71.38439 -6.41434 1.000 88.76806 794 ASP A N 1
ATOM 11513 C CA . ASP A 1 794 ? 53.06713 72.55600 -6.40284 1.000 94.28303 794 ASP A CA 1
ATOM 11514 C C . ASP A 1 794 ? 53.34859 72.92931 -4.95410 1.000 85.66411 794 ASP A C 1
ATOM 11515 O O . ASP A 1 794 ? 52.46299 73.42237 -4.25136 1.000 107.13632 794 ASP A O 1
ATOM 11524 N N . ARG A 1 795 ? 54.58004 72.68597 -4.49810 1.000 84.44787 795 ARG A N 1
ATOM 11525 C CA . ARG A 1 795 ? 54.96912 73.07244 -3.14473 1.000 100.45447 795 ARG A CA 1
ATOM 11526 C C . ARG A 1 795 ? 54.89374 74.58104 -2.93396 1.000 102.94958 795 ARG A C 1
ATOM 11527 O O . ARG A 1 795 ? 55.04149 75.04626 -1.79466 1.000 105.70564 795 ARG A O 1
ATOM 11548 N N . THR A 1 796 ? 54.65911 75.34914 -4.00033 1.000 94.39685 796 THR A N 1
ATOM 11549 C CA . THR A 1 796 ? 54.43489 76.78314 -3.85876 1.000 100.35972 796 THR A CA 1
ATOM 11550 C C . THR A 1 796 ? 53.28199 77.06515 -2.90254 1.000 100.64484 796 THR A C 1
ATOM 11551 O O . THR A 1 796 ? 53.37998 77.93542 -2.03031 1.000 103.53984 796 THR A O 1
ATOM 11562 N N . TYR A 1 797 ? 52.16240 76.35741 -3.07350 1.000 92.34170 797 TYR A N 1
ATOM 11563 C CA . TYR A 1 797 ? 51.03236 76.56355 -2.17532 1.000 95.85289 797 TYR A CA 1
ATOM 11564 C C . TYR A 1 797 ? 51.38427 76.15633 -0.75311 1.000 94.31692 797 TYR A C 1
ATOM 11565 O O . TYR A 1 797 ? 50.83817 76.71208 0.20117 1.000 88.62332 797 TYR A O 1
ATOM 11583 N N . ALA A 1 798 ? 52.30448 75.20432 -0.58749 1.000 96.05422 798 ALA A N 1
ATOM 11584 C CA . ALA A 1 798 ? 52.78183 74.88345 0.75262 1.000 90.07339 798 ALA A CA 1
ATOM 11585 C C . ALA A 1 798 ? 53.55409 76.05513 1.34559 1.000 83.52999 798 ALA A C 1
ATOM 11586 O O . ALA A 1 798 ? 53.44631 76.33593 2.54265 1.000 90.10968 798 ALA A O 1
ATOM 11593 N N . GLN A 1 799 ? 54.33176 76.76005 0.52350 1.000 90.58406 799 GLN A N 1
ATOM 11594 C CA . GLN A 1 799 ? 54.98519 77.97096 1.01728 1.000 100.05946 799 GLN A CA 1
ATOM 11595 C C . GLN A 1 799 ? 53.95715 79.03897 1.38189 1.000 98.12312 799 GLN A C 1
ATOM 11596 O O . GLN A 1 799 ? 54.08134 79.70984 2.41610 1.000 98.17504 799 GLN A O 1
ATOM 11610 N N . TRP A 1 800 ? 52.93986 79.21222 0.53713 1.000 77.32416 800 TRP A N 1
ATOM 11611 C CA . TRP A 1 800 ? 51.85462 80.13372 0.86167 1.000 97.39138 800 TRP A CA 1
ATOM 11612 C C . TRP A 1 800 ? 51.21061 79.76100 2.19366 1.000 96.68131 800 TRP A C 1
ATOM 11613 O O . TRP A 1 800 ? 50.92616 80.62713 3.03182 1.000 94.54706 800 TRP A O 1
ATOM 11634 N N . ALA A 1 801 ? 50.97366 78.46852 2.40417 1.000 88.15113 801 ALA A N 1
ATOM 11635 C CA . ALA A 1 801 ? 50.37056 78.01027 3.64716 1.000 84.75700 801 ALA A CA 1
ATOM 11636 C C . ALA A 1 801 ? 51.29614 78.26320 4.82766 1.000 89.43838 801 ALA A C 1
ATOM 11637 O O . ALA A 1 801 ? 50.83702 78.61330 5.91971 1.000 87.39598 801 ALA A O 1
ATOM 11644 N N . ASP A 1 802 ? 52.60153 78.08580 4.63123 1.000 86.12142 802 ASP A N 1
ATOM 11645 C CA . ASP A 1 802 ? 53.55366 78.39871 5.68959 1.000 99.77165 802 ASP A CA 1
ATOM 11646 C C . ASP A 1 802 ? 53.49328 79.87802 6.04468 1.000 98.22690 802 ASP A C 1
ATOM 11647 O O . ASP A 1 802 ? 53.59303 80.24998 7.21933 1.000 97.30328 802 ASP A O 1
ATOM 11656 N N . ARG A 1 803 ? 53.31615 80.73790 5.03996 1.000 84.77062 803 ARG A N 1
ATOM 11657 C CA . ARG A 1 803 ? 53.16828 82.16274 5.31725 1.000 82.49163 803 ARG A CA 1
ATOM 11658 C C . ARG A 1 803 ? 51.89432 82.43435 6.11083 1.000 105.19236 803 ARG A C 1
ATOM 11659 O O . ARG A 1 803 ? 51.88244 83.27467 7.02041 1.000 93.29376 803 ARG A O 1
ATOM 11680 N N . ILE A 1 804 ? 50.80634 81.73787 5.77718 1.000 91.79874 804 ILE A N 1
ATOM 11681 C CA . ILE A 1 804 ? 49.57135 81.90306 6.54348 1.000 93.51465 804 ILE A CA 1
ATOM 11682 C C . ILE A 1 804 ? 49.79861 81.50049 7.99846 1.000 90.52407 804 ILE A C 1
ATOM 11683 O O . ILE A 1 804 ? 49.36833 82.18823 8.93207 1.000 88.26776 804 ILE A O 1
ATOM 11699 N N . ALA A 1 805 ? 50.47777 80.37078 8.20989 1.000 104.19837 805 ALA A N 1
ATOM 11700 C CA . ALA A 1 805 ? 50.74909 79.91347 9.57214 1.000 105.48484 805 ALA A CA 1
ATOM 11701 C C . ALA A 1 805 ? 51.63620 80.90497 10.31759 1.000 104.96868 805 ALA A C 1
ATOM 11702 O O . ALA A 1 805 ? 51.47828 81.10635 11.52912 1.000 103.74737 805 ALA A O 1
ATOM 11709 N N . ASP A 1 806 ? 52.59090 81.52023 9.61019 1.000 81.95213 806 ASP A N 1
ATOM 11710 C CA . ASP A 1 806 ? 53.43144 82.54099 10.23132 1.000 85.77862 806 ASP A CA 1
ATOM 11711 C C . ASP A 1 806 ? 52.59883 83.74396 10.65982 1.000 96.09864 806 ASP A C 1
ATOM 11712 O O . ASP A 1 806 ? 52.77879 84.28206 11.76185 1.000 90.99636 806 ASP A O 1
ATOM 11721 N N . LEU A 1 807 ? 51.68949 84.18888 9.78770 1.000 95.59831 807 LEU A N 1
ATOM 11722 C CA . LEU A 1 807 ? 50.79180 85.27674 10.15216 1.000 75.48964 807 LEU A CA 1
ATOM 11723 C C . LEU A 1 807 ? 49.96697 84.90585 11.37457 1.000 107.22514 807 LEU A C 1
ATOM 11724 O O . LEU A 1 807 ? 49.72837 85.73994 12.25440 1.000 91.58808 807 LEU A O 1
ATOM 11740 N N . ILE A 1 808 ? 49.51337 83.65423 11.43704 1.000 107.03487 808 ILE A N 1
ATOM 11741 C CA . ILE A 1 808 ? 48.70058 83.20880 12.56513 1.000 92.39829 808 ILE A CA 1
ATOM 11742 C C . ILE A 1 808 ? 49.51421 83.26454 13.85284 1.000 97.32206 808 ILE A C 1
ATOM 11743 O O . ILE A 1 808 ? 49.06799 83.81576 14.86573 1.000 103.22668 808 ILE A O 1
ATOM 11759 N N . LEU A 1 809 ? 50.72691 82.70520 13.82965 1.000 84.72520 809 LEU A N 1
ATOM 11760 C CA . LEU A 1 809 ? 51.55804 82.69661 15.02999 1.000 88.24792 809 LEU A CA 1
ATOM 11761 C C . LEU A 1 809 ? 51.92509 84.10715 15.47573 1.000 98.92109 809 LEU A C 1
ATOM 11762 O O . LEU A 1 809 ? 52.07378 84.36030 16.67864 1.000 109.79006 809 LEU A O 1
ATOM 11778 N N . ALA A 1 810 ? 52.08678 85.03344 14.52690 1.000 97.89293 810 ALA A N 1
ATOM 11779 C CA . ALA A 1 810 ? 52.40512 86.40889 14.89594 1.000 106.20851 810 ALA A CA 1
ATOM 11780 C C . ALA A 1 810 ? 51.19137 87.11342 15.49013 1.000 86.87590 810 ALA A C 1
ATOM 11781 O O . ALA A 1 810 ? 51.30436 87.81048 16.50525 1.000 108.23292 810 ALA A O 1
ATOM 11788 N N . ARG A 1 811 ? 50.02119 86.93488 14.87740 1.000 91.14777 811 ARG A N 1
ATOM 11789 C CA . ARG A 1 811 ? 48.79105 87.53885 15.36574 1.000 94.92451 811 ARG A CA 1
ATOM 11790 C C . ARG A 1 811 ? 48.27704 86.89157 16.64186 1.000 93.88322 811 ARG A C 1
ATOM 11791 O O . ARG A 1 811 ? 47.27070 87.36111 17.18668 1.000 86.37994 811 ARG A O 1
ATOM 11812 N N . ALA A 1 812 ? 48.92776 85.83967 17.12779 1.000 93.20608 812 ALA A N 1
ATOM 11813 C CA . ALA A 1 812 ? 48.50554 85.20740 18.36521 1.000 84.42031 812 ALA A CA 1
ATOM 11814 C C . ALA A 1 812 ? 48.96588 86.02752 19.56714 1.000 94.99825 812 ALA A C 1
ATOM 11815 O O . ALA A 1 812 ? 49.81372 86.92169 19.46535 1.000 100.59325 812 ALA A O 1
ATOM 11822 N N . GLY A 1 813 ? 48.38765 85.70895 20.71873 1.000 81.65008 813 GLY A N 1
ATOM 11823 C CA . GLY A 1 813 ? 48.73639 86.35844 21.96203 1.000 80.27629 813 GLY A CA 1
ATOM 11824 C C . GLY A 1 813 ? 49.34951 85.37381 22.93118 1.000 96.58889 813 GLY A C 1
ATOM 11825 O O . GLY A 1 813 ? 49.63554 84.23165 22.56321 1.000 104.25969 813 GLY A O 1
ATOM 11829 N N . GLY A 1 814 ? 49.52376 85.78123 24.18160 1.000 90.07693 814 GLY A N 1
ATOM 11830 C CA . GLY A 1 814 ? 50.26072 84.91562 25.07230 1.000 104.63446 814 GLY A CA 1
ATOM 11831 C C . GLY A 1 814 ? 51.73417 84.94820 24.70978 1.000 107.05712 814 GLY A C 1
ATOM 11832 O O . GLY A 1 814 ? 52.23499 85.91034 24.11924 1.000 114.00951 814 GLY A O 1
ATOM 11836 N N . SER A 1 815 ? 52.43572 83.87597 25.05173 1.000 110.13043 815 SER A N 1
ATOM 11837 C CA . SER A 1 815 ? 53.87956 83.82274 24.91761 1.000 117.35166 815 SER A CA 1
ATOM 11838 C C . SER A 1 815 ? 54.30531 82.70719 23.97488 1.000 120.29162 815 SER A C 1
ATOM 11839 O O . SER A 1 815 ? 53.51630 81.80889 23.65505 1.000 117.10314 815 SER A O 1
ATOM 11847 N N . PRO A 1 816 ? 55.55151 82.73920 23.50494 1.000 136.36982 816 PRO A N 1
ATOM 11848 C CA . PRO A 1 816 ? 56.10097 81.57377 22.80484 1.000 129.54318 816 PRO A CA 1
ATOM 11849 C C . PRO A 1 816 ? 56.13677 80.37511 23.73779 1.000 132.46724 816 PRO A C 1
ATOM 11850 O O . PRO A 1 816 ? 56.35783 80.50533 24.94455 1.000 151.44795 816 PRO A O 1
ATOM 11861 N N . GLU A 1 817 ? 55.91037 79.19560 23.16291 1.000 127.30555 817 GLU A N 1
ATOM 11862 C CA . GLU A 1 817 ? 55.70054 77.94237 23.87827 1.000 136.86626 817 GLU A CA 1
ATOM 11863 C C . GLU A 1 817 ? 54.39342 77.95957 24.65714 1.000 121.95467 817 GLU A C 1
ATOM 11864 O O . GLU A 1 817 ? 54.07967 76.97773 25.34362 1.000 133.49388 817 GLU A O 1
ATOM 11876 N N . ALA A 1 818 ? 53.62170 79.04327 24.57982 1.000 109.24330 818 ALA A N 1
ATOM 11877 C CA . ALA A 1 818 ? 52.29459 79.13835 25.18012 1.000 114.35711 818 ALA A CA 1
ATOM 11878 C C . ALA A 1 818 ? 51.50404 80.19728 24.41809 1.000 99.54047 818 ALA A C 1
ATOM 11879 O O . ALA A 1 818 ? 51.18098 81.25414 24.97354 1.000 116.49219 818 ALA A O 1
ATOM 11886 N N . PRO A 1 819 ? 51.22192 79.97956 23.13325 1.000 101.07704 819 PRO A N 1
ATOM 11887 C CA . PRO A 1 819 ? 50.41430 80.94577 22.37933 1.000 100.19682 819 PRO A CA 1
ATOM 11888 C C . PRO A 1 819 ? 48.92457 80.68182 22.51623 1.000 85.55076 819 PRO A C 1
ATOM 11889 O O . PRO A 1 819 ? 48.45705 79.54191 22.51761 1.000 79.86109 819 PRO A O 1
ATOM 11900 N N . VAL A 1 820 ? 48.17449 81.76805 22.62864 1.000 79.83134 820 VAL A N 1
ATOM 11901 C CA . VAL A 1 820 ? 46.72555 81.73077 22.75686 1.000 86.40083 820 VAL A CA 1
ATOM 11902 C C . VAL A 1 820 ? 46.13810 82.44330 21.55215 1.000 75.92749 820 VAL A C 1
ATOM 11903 O O . VAL A 1 820 ? 46.66416 83.47034 21.11636 1.000 81.04651 820 VAL A O 1
ATOM 11916 N N . PHE A 1 821 ? 45.05995 81.90600 21.01473 1.000 72.09007 821 PHE A N 1
ATOM 11917 C CA . PHE A 1 821 ? 44.53448 82.45146 19.77758 1.000 67.59948 821 PHE A CA 1
ATOM 11918 C C . PHE A 1 821 ? 43.24046 83.19787 20.01856 1.000 92.08312 821 PHE A C 1
ATOM 11919 O O . PHE A 1 821 ? 42.31013 82.64049 20.61514 1.000 105.79358 821 PHE A O 1
ATOM 11936 N N . PRO A 1 822 ? 43.13884 84.44911 19.57364 1.000 100.20396 822 PRO A N 1
ATOM 11937 C CA . PRO A 1 822 ? 41.87658 85.18042 19.73676 1.000 74.88377 822 PRO A CA 1
ATOM 11938 C C . PRO A 1 822 ? 40.79008 84.60825 18.84183 1.000 90.39217 822 PRO A C 1
ATOM 11939 O O . PRO A 1 822 ? 41.04854 84.18196 17.71245 1.000 101.01778 822 PRO A O 1
ATOM 11950 N N . ASP A 1 823 ? 39.56853 84.60640 19.35510 1.000 70.20675 823 ASP A N 1
ATOM 11951 C CA . ASP A 1 823 ? 38.41897 84.14604 18.60101 1.000 79.13045 823 ASP A CA 1
ATOM 11952 C C . ASP A 1 823 ? 37.69380 85.36483 18.01926 1.000 83.81775 823 ASP A C 1
ATOM 11953 O O . ASP A 1 823 ? 38.29011 86.43311 17.84322 1.000 83.54504 823 ASP A O 1
ATOM 11962 N N . THR A 1 824 ? 36.40184 85.21809 17.72603 1.000 90.78449 824 THR A N 1
ATOM 11963 C CA . THR A 1 824 ? 35.65596 86.31067 17.11632 1.000 87.74905 824 THR A CA 1
ATOM 11964 C C . THR A 1 824 ? 35.56293 87.53021 18.02510 1.000 101.46926 824 THR A C 1
ATOM 11965 O O . THR A 1 824 ? 35.31489 88.63510 17.52987 1.000 101.14131 824 THR A O 1
ATOM 11976 N N . SER A 1 825 ? 35.75937 87.35953 19.33757 1.000 108.66827 825 SER A N 1
ATOM 11977 C CA . SER A 1 825 ? 35.68978 88.49286 20.25563 1.000 90.38270 825 SER A CA 1
ATOM 11978 C C . SER A 1 825 ? 36.91797 89.39135 20.16159 1.000 97.92224 825 SER A C 1
ATOM 11979 O O . SER A 1 825 ? 36.85114 90.55362 20.57551 1.000 94.53396 825 SER A O 1
ATOM 11987 N N . LEU A 1 826 ? 38.03122 88.87897 19.63717 1.000 86.94302 826 LEU A N 1
ATOM 11988 C CA . LEU A 1 826 ? 39.29894 89.57880 19.46216 1.000 91.49712 826 LEU A CA 1
ATOM 11989 C C . LEU A 1 826 ? 40.04920 89.80638 20.77145 1.000 101.36209 826 LEU A C 1
ATOM 11990 O O . LEU A 1 826 ? 41.17575 90.32068 20.73415 1.000 107.90201 826 LEU A O 1
ATOM 12006 N N . HIS A 1 827 ? 39.47194 89.44124 21.92603 1.000 95.15251 827 HIS A N 1
ATOM 12007 C CA . HIS A 1 827 ? 40.14114 89.58933 23.21086 1.000 89.77019 827 HIS A CA 1
ATOM 12008 C C . HIS A 1 827 ? 40.04300 88.34846 24.09285 1.000 84.62217 827 HIS A C 1
ATOM 12009 O O . HIS A 1 827 ? 40.63189 88.33599 25.18277 1.000 82.24566 827 HIS A O 1
ATOM 12023 N N . GLY A 1 828 ? 39.30988 87.31460 23.66679 1.000 80.24530 828 GLY A N 1
ATOM 12024 C CA . GLY A 1 828 ? 39.17647 86.10298 24.44223 1.000 86.69263 828 GLY A CA 1
ATOM 12025 C C . GLY A 1 828 ? 39.42288 84.87500 23.58157 1.000 89.41669 828 GLY A C 1
ATOM 12026 O O . GLY A 1 828 ? 39.48056 84.94796 22.35151 1.000 74.56114 828 GLY A O 1
ATOM 12030 N N . SER A 1 829 ? 39.56155 83.73942 24.25715 1.000 94.20238 829 SER A N 1
ATOM 12031 C CA . SER A 1 829 ? 39.87525 82.46686 23.62715 1.000 67.98354 829 SER A CA 1
ATOM 12032 C C . SER A 1 829 ? 38.69328 81.51728 23.75094 1.000 66.65040 829 SER A C 1
ATOM 12033 O O . SER A 1 829 ? 37.93727 81.56565 24.72370 1.000 78.95515 829 SER A O 1
ATOM 12041 N N . SER A 1 830 ? 38.53530 80.65913 22.74522 1.000 87.44723 830 SER A N 1
ATOM 12042 C CA . SER A 1 830 ? 37.49078 79.64412 22.76086 1.000 70.12898 830 SER A CA 1
ATOM 12043 C C . SER A 1 830 ? 37.95324 78.44714 21.94090 1.000 74.93368 830 SER A C 1
ATOM 12044 O O . SER A 1 830 ? 38.92028 78.52481 21.17510 1.000 90.08797 830 SER A O 1
ATOM 12052 N N . GLY A 1 831 ? 37.23326 77.33792 22.09538 1.000 84.99814 831 GLY A N 1
ATOM 12053 C CA . GLY A 1 831 ? 37.60208 76.07622 21.49894 1.000 69.61217 831 GLY A CA 1
ATOM 12054 C C . GLY A 1 831 ? 36.83745 75.65802 20.26785 1.000 73.71781 831 GLY A C 1
ATOM 12055 O O . GLY A 1 831 ? 37.17159 74.62245 19.67948 1.000 85.48786 831 GLY A O 1
ATOM 12059 N N . GLY A 1 832 ? 35.83249 76.42282 19.84655 1.000 79.27105 832 GLY A N 1
ATOM 12060 C CA . GLY A 1 832 ? 35.03960 76.01766 18.69859 1.000 67.46160 832 GLY A CA 1
ATOM 12061 C C . GLY A 1 832 ? 35.88559 75.84558 17.45030 1.000 99.01873 832 GLY A C 1
ATOM 12062 O O . GLY A 1 832 ? 36.91049 76.50817 17.26192 1.000 66.29038 832 GLY A O 1
ATOM 12066 N N . TRP A 1 833 ? 35.44201 74.94031 16.57689 1.000 95.21250 833 TRP A N 1
ATOM 12067 C CA . TRP A 1 833 ? 36.23961 74.61291 15.40116 1.000 86.19907 833 TRP A CA 1
ATOM 12068 C C . TRP A 1 833 ? 36.26724 75.77152 14.40846 1.000 80.10501 833 TRP A C 1
ATOM 12069 O O . TRP A 1 833 ? 37.34002 76.25208 14.02541 1.000 90.29831 833 TRP A O 1
ATOM 12090 N N . SER A 1 834 ? 35.09533 76.24224 13.98338 1.000 70.89886 834 SER A N 1
ATOM 12091 C CA . SER A 1 834 ? 35.04659 77.22107 12.90363 1.000 73.83582 834 SER A CA 1
ATOM 12092 C C . SER A 1 834 ? 35.32484 78.64606 13.36399 1.000 69.77806 834 SER A C 1
ATOM 12093 O O . SER A 1 834 ? 35.67603 79.48812 12.52630 1.000 73.31108 834 SER A O 1
ATOM 12101 N N . ILE A 1 835 ? 35.19409 78.93530 14.66097 1.000 75.23878 835 ILE A N 1
ATOM 12102 C CA . ILE A 1 835 ? 35.38709 80.29190 15.16360 1.000 74.24002 835 ILE A CA 1
ATOM 12103 C C . ILE A 1 835 ? 36.37881 80.32203 16.32358 1.000 72.61891 835 ILE A C 1
ATOM 12104 O O . ILE A 1 835 ? 36.51476 81.34746 17.00653 1.000 79.07007 835 ILE A O 1
ATOM 12120 N N . GLY A 1 836 ? 37.08955 79.21651 16.54421 1.000 77.14082 836 GLY A N 1
ATOM 12121 C CA . GLY A 1 836 ? 37.97121 79.12287 17.69017 1.000 84.34470 836 GLY A CA 1
ATOM 12122 C C . GLY A 1 836 ? 39.26701 78.36532 17.47319 1.000 86.51362 836 GLY A C 1
ATOM 12123 O O . GLY A 1 836 ? 39.72333 78.19939 16.33751 1.000 90.45759 836 GLY A O 1
ATOM 12127 N N . THR A 1 837 ? 39.85733 77.88002 18.57401 1.000 78.67537 837 THR A N 1
ATOM 12128 C CA . THR A 1 837 ? 41.22983 77.38523 18.53011 1.000 64.44208 837 THR A CA 1
ATOM 12129 C C . THR A 1 837 ? 41.34395 76.03289 17.83646 1.000 82.04870 837 THR A C 1
ATOM 12130 O O . THR A 1 837 ? 42.38144 75.74303 17.23170 1.000 67.88979 837 THR A O 1
ATOM 12141 N N . SER A 1 838 ? 40.31106 75.19273 17.90270 1.000 77.91399 838 SER A N 1
ATOM 12142 C CA . SER A 1 838 ? 40.45024 73.85010 17.34874 1.000 59.59738 838 SER A CA 1
ATOM 12143 C C . SER A 1 838 ? 40.61425 73.88388 15.83198 1.000 76.49241 838 SER A C 1
ATOM 12144 O O . SER A 1 838 ? 41.38667 73.09734 15.27445 1.000 78.59917 838 SER A O 1
ATOM 12152 N N . GLY A 1 839 ? 39.91833 74.79156 15.14211 1.000 85.33933 839 GLY A N 1
ATOM 12153 C CA . GLY A 1 839 ? 40.12271 74.91286 13.70171 1.000 81.74171 839 GLY A CA 1
ATOM 12154 C C . GLY A 1 839 ? 41.52466 75.37565 13.34723 1.000 79.63221 839 GLY A C 1
ATOM 12155 O O . GLY A 1 839 ? 42.13331 74.89596 12.37811 1.000 79.26712 839 GLY A O 1
ATOM 12159 N N . VAL A 1 840 ? 42.05218 76.32568 14.11950 1.000 61.35509 840 VAL A N 1
ATOM 12160 C CA . VAL A 1 840 ? 43.44013 76.74226 13.94696 1.000 65.36841 840 VAL A CA 1
ATOM 12161 C C . VAL A 1 840 ? 44.36514 75.54568 14.10683 1.000 70.92254 840 VAL A C 1
ATOM 12162 O O . VAL A 1 840 ? 45.30143 75.34507 13.32106 1.000 85.85564 840 VAL A O 1
ATOM 12175 N N . VAL A 1 841 ? 44.11672 74.73350 15.13463 1.000 74.64161 841 VAL A N 1
ATOM 12176 C CA . VAL A 1 841 ? 44.93409 73.54302 15.33887 1.000 83.98919 841 VAL A CA 1
ATOM 12177 C C . VAL A 1 841 ? 44.79923 72.60312 14.14862 1.000 82.58107 841 VAL A C 1
ATOM 12178 O O . VAL A 1 841 ? 45.75427 71.92464 13.76458 1.000 80.65549 841 VAL A O 1
ATOM 12191 N N . SER A 1 842 ? 43.60485 72.53715 13.55423 1.000 96.72626 842 SER A N 1
ATOM 12192 C CA . SER A 1 842 ? 43.42766 71.70888 12.36461 1.000 76.44105 842 SER A CA 1
ATOM 12193 C C . SER A 1 842 ? 44.37869 72.15390 11.26303 1.000 70.28981 842 SER A C 1
ATOM 12194 O O . SER A 1 842 ? 45.10051 71.33781 10.67675 1.000 73.54457 842 SER A O 1
ATOM 12202 N N . PHE A 1 843 ? 44.38368 73.45512 10.96001 1.000 80.67560 843 PHE A N 1
ATOM 12203 C CA . PHE A 1 843 ? 45.26376 73.93837 9.89680 1.000 77.59793 843 PHE A CA 1
ATOM 12204 C C . PHE A 1 843 ? 46.72465 73.64884 10.22702 1.000 78.58684 843 PHE A C 1
ATOM 12205 O O . PHE A 1 843 ? 47.48650 73.16722 9.37855 1.000 90.23346 843 PHE A O 1
ATOM 12222 N N . LEU A 1 844 ? 47.13821 73.94914 11.46180 1.000 73.59608 844 LEU A N 1
ATOM 12223 C CA . LEU A 1 844 ? 48.54132 73.76169 11.82673 1.000 72.23823 844 LEU A CA 1
ATOM 12224 C C . LEU A 1 844 ? 48.93148 72.29058 11.73960 1.000 76.74050 844 LEU A C 1
ATOM 12225 O O . LEU A 1 844 ? 49.99013 71.94191 11.20476 1.000 88.45872 844 LEU A O 1
ATOM 12241 N N . ARG A 1 845 ? 48.08879 71.40772 12.27725 1.000 81.75531 845 ARG A N 1
ATOM 12242 C CA . ARG A 1 845 ? 48.34113 69.97777 12.16782 1.000 75.88924 845 ARG A CA 1
ATOM 12243 C C . ARG A 1 845 ? 48.49247 69.57126 10.70981 1.000 92.05981 845 ARG A C 1
ATOM 12244 O O . ARG A 1 845 ? 49.46987 68.91320 10.33216 1.000 74.70573 845 ARG A O 1
ATOM 12265 N N . ARG A 1 846 ? 47.53315 69.97209 9.87074 1.000 79.63127 846 ARG A N 1
ATOM 12266 C CA . ARG A 1 846 ? 47.56390 69.58966 8.46438 1.000 76.95385 846 ARG A CA 1
ATOM 12267 C C . ARG A 1 846 ? 48.80655 70.12618 7.77451 1.000 72.96059 846 ARG A C 1
ATOM 12268 O O . ARG A 1 846 ? 49.26785 69.55298 6.78343 1.000 71.74503 846 ARG A O 1
ATOM 12289 N N . LEU A 1 847 ? 49.35616 71.22626 8.28259 1.000 82.25869 847 LEU A N 1
ATOM 12290 C CA . LEU A 1 847 ? 50.57985 71.77063 7.71147 1.000 77.92620 847 LEU A CA 1
ATOM 12291 C C . LEU A 1 847 ? 51.71109 70.75301 7.76555 1.000 77.92922 847 LEU A C 1
ATOM 12292 O O . LEU A 1 847 ? 52.50950 70.65023 6.82648 1.000 83.83711 847 LEU A O 1
ATOM 12308 N N . GLY A 1 848 ? 51.79071 69.98721 8.84908 1.000 81.56409 848 GLY A N 1
ATOM 12309 C CA . GLY A 1 848 ? 52.84804 69.02521 9.06269 1.000 69.74226 848 GLY A CA 1
ATOM 12310 C C . GLY A 1 848 ? 52.54519 67.60360 8.64810 1.000 77.84326 848 GLY A C 1
ATOM 12311 O O . GLY A 1 848 ? 53.35307 66.71136 8.92597 1.000 84.60404 848 GLY A O 1
ATOM 12315 N N . ASP A 1 849 ? 51.41219 67.35734 7.99324 1.000 80.69952 849 ASP A N 1
ATOM 12316 C CA . ASP A 1 849 ? 51.04306 66.01851 7.52931 1.000 107.91083 849 ASP A CA 1
ATOM 12317 C C . ASP A 1 849 ? 50.38411 66.14129 6.16463 1.000 98.45004 849 ASP A C 1
ATOM 12318 O O . ASP A 1 849 ? 49.15243 66.15648 6.04726 1.000 88.46965 849 ASP A O 1
ATOM 12327 N N . PRO A 1 850 ? 51.17815 66.23485 5.09885 1.000 105.98878 850 PRO A N 1
ATOM 12328 C CA . PRO A 1 850 ? 50.58993 66.23510 3.75511 1.000 125.12521 850 PRO A CA 1
ATOM 12329 C C . PRO A 1 850 ? 49.81502 64.94927 3.50793 1.000 119.47476 850 PRO A C 1
ATOM 12330 O O . PRO A 1 850 ? 50.02286 63.92536 4.16437 1.000 115.17009 850 PRO A O 1
ATOM 12341 N N . ALA A 1 851 ? 48.89236 65.02184 2.55109 1.000 112.72971 851 ALA A N 1
ATOM 12342 C CA . ALA A 1 851 ? 47.95478 63.95329 2.22543 1.000 127.14734 851 ALA A CA 1
ATOM 12343 C C . ALA A 1 851 ? 46.97282 63.67317 3.35638 1.000 114.97969 851 ALA A C 1
ATOM 12344 O O . ALA A 1 851 ? 46.25803 62.66160 3.31067 1.000 123.63388 851 ALA A O 1
ATOM 12351 N N . ALA A 1 852 ? 46.91956 64.52794 4.36850 1.000 102.50593 852 ALA A N 1
ATOM 12352 C CA . ALA A 1 852 ? 45.91240 64.40030 5.42115 1.000 98.32230 852 ALA A CA 1
ATOM 12353 C C . ALA A 1 852 ? 44.62835 65.08131 4.96825 1.000 88.26017 852 ALA A C 1
ATOM 12354 O O . ALA A 1 852 ? 44.65477 66.27267 4.64879 1.000 85.36684 852 ALA A O 1
ATOM 12361 N N . PRO A 1 853 ? 43.49789 64.37714 4.92707 1.000 69.81466 853 PRO A N 1
ATOM 12362 C CA . PRO A 1 853 ? 42.28825 64.98122 4.35833 1.000 76.79352 853 PRO A CA 1
ATOM 12363 C C . PRO A 1 853 ? 41.84689 66.21057 5.13390 1.000 85.54044 853 PRO A C 1
ATOM 12364 O O . PRO A 1 853 ? 42.06149 66.32227 6.34399 1.000 103.03947 853 PRO A O 1
ATOM 12375 N N . ARG A 1 854 ? 41.21799 67.13953 4.41292 1.000 89.65258 854 ARG A N 1
ATOM 12376 C CA . ARG A 1 854 ? 40.60060 68.29796 5.03720 1.000 80.74797 854 ARG A CA 1
ATOM 12377 C C . ARG A 1 854 ? 39.30864 67.85303 5.70702 1.000 83.99303 854 ARG A C 1
ATOM 12378 O O . ARG A 1 854 ? 38.45404 67.22904 5.07269 1.000 88.56413 854 ARG A O 1
ATOM 12399 N N . LEU A 1 855 ? 39.17225 68.15148 6.99411 1.000 82.26227 855 LEU A N 1
ATOM 12400 C CA . LEU A 1 855 ? 37.98078 67.73172 7.71499 1.000 88.37491 855 LEU A CA 1
ATOM 12401 C C . LEU A 1 855 ? 36.74168 68.39242 7.12431 1.000 81.29869 855 LEU A C 1
ATOM 12402 O O . LEU A 1 855 ? 36.75680 69.56820 6.74861 1.000 77.92133 855 LEU A O 1
ATOM 12418 N N . TRP A 1 856 ? 35.67196 67.60362 7.01801 1.000 73.20647 856 TRP A N 1
ATOM 12419 C CA . TRP A 1 856 ? 34.34696 68.09689 6.64519 1.000 93.13039 856 TRP A CA 1
ATOM 12420 C C . TRP A 1 856 ? 34.23272 68.42468 5.16238 1.000 82.15047 856 TRP A C 1
ATOM 12421 O O . TRP A 1 856 ? 33.12844 68.64206 4.66001 1.000 88.62947 856 TRP A O 1
ATOM 12442 N N . LEU A 1 857 ? 35.35267 68.45500 4.45006 1.000 87.46585 857 LEU A N 1
ATOM 12443 C CA . LEU A 1 857 ? 35.33114 68.65451 3.00584 1.000 89.77079 857 LEU A CA 1
ATOM 12444 C C . LEU A 1 857 ? 35.83983 67.45705 2.22208 1.000 85.08276 857 LEU A C 1
ATOM 12445 O O . LEU A 1 857 ? 35.37217 67.22588 1.10667 1.000 86.37073 857 LEU A O 1
ATOM 12461 N N . ASP A 1 858 ? 36.77221 66.68526 2.77694 1.000 87.29150 858 ASP A N 1
ATOM 12462 C CA . ASP A 1 858 ? 37.29865 65.49514 2.12796 1.000 95.91311 858 ASP A CA 1
ATOM 12463 C C . ASP A 1 858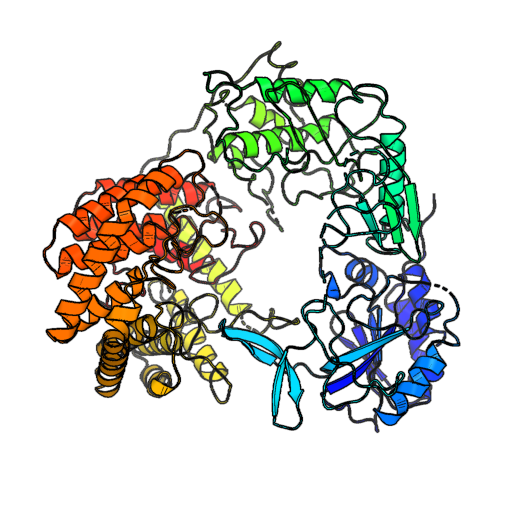 ? 36.84391 64.24021 2.86693 1.000 96.24757 858 ASP A C 1
ATOM 12464 O O . ASP A 1 858 ? 36.61549 64.27415 4.07971 1.000 98.94704 858 ASP A O 1
ATOM 12473 N N . PRO A 1 859 ? 36.69698 63.11913 2.16783 1.000 107.60590 859 PRO A N 1
ATOM 12474 C CA . PRO A 1 859 ? 36.26488 61.88220 2.83243 1.000 106.05814 859 PRO A CA 1
ATOM 12475 C C . PRO A 1 859 ? 37.31730 61.39923 3.81142 1.000 103.64684 859 PRO A C 1
ATOM 12476 O O . PRO A 1 859 ? 38.48325 61.81722 3.74152 1.000 100.69678 859 PRO A O 1
ATOM 12487 N N . PRO A 1 860 ? 36.95125 60.51560 4.73583 1.000 107.34585 860 PRO A N 1
ATOM 12488 C CA . PRO A 1 860 ? 37.94737 59.94961 5.65356 1.000 113.50327 860 PRO A CA 1
ATOM 12489 C C . PRO A 1 860 ? 38.88963 59.00913 4.91729 1.000 109.44917 860 PRO A C 1
ATOM 12490 O O . PRO A 1 860 ? 38.63888 58.56785 3.79475 1.000 109.23451 860 PRO A O 1
ATOM 12501 N N . ALA A 1 861 ? 39.99137 58.69061 5.58591 1.000 106.86291 861 ALA A N 1
ATOM 12502 C CA . ALA A 1 861 ? 41.01696 57.82520 5.01464 1.000 116.57360 861 ALA A CA 1
ATOM 12503 C C . ALA A 1 861 ? 40.43428 56.49884 4.53089 1.000 114.85948 861 ALA A C 1
ATOM 12504 O O . ALA A 1 861 ? 40.71770 56.05326 3.41421 1.000 115.07429 861 ALA A O 1
#

Foldseek 3Di:
DAFADWWALVLLCVLCVVLCVVLVWDWDDDDFWGKIAHPVDDFDWWWKKKFFFDARNCQSQLSNLSPLQSVAHWIKIFGRIRVSLLVQLEVVPPPQSHRRGMMIGGDRLCPQVSQVVSQPSQFADGFARALFAHPDLRGRMTMAIFTPDADWAADLLLWIFGFDADPVGDTDGPDPPSHGDFDPRDADSHVRHGDDDDPPCACPVVAGAAVFWGGHDGNVVIKGKFAPNHNQDSRRQGVVNLVVVVVVVLVVQPVVVLAEDDWDWDDDRRMIIIDQQFLQPLPQLLQLPQDQARLLVVLLVVVCVVVPPQWAQQAQARRQWDAPDHSPSTYGYDRSQRHQPPPGDQPVPPVQQFAPCSPVHGTDNLRCLSNSLQNNLCSNLVAGAFAVPFPPSQDCLSLLLLPARSRAGVLSVLSRDHDVSCSSVCSCVNSCPNHHDHRDDDDDPVCCVVVLLVLLLVQLLVVLLVQLVCLCCVQVDDRIGGNQQFQQAHLLCLLLCPDDPVSLVSSVVSLVVNLVVLPPGDFAQACRSTQLSNLLSQLVSCQSVVNVVSVVSSVVTRQDDLVPFDAQWLGHGLLVQLLSLVLVCVRVVDVSSLVSNVVSLVVVLVCLVVLDDPDAPLDPPPPNCLLCDQACGNYLLSNLLSLLVNCVVPVDVSSVVSNVVSLVVNVVPLPSNLVLLPNSSHDLLLFRNRHLLVSLLSLCSCCQSVVNPVSNVSSVSSLVSNLVCQSHYFCFRGSHLLSSLVSLLSNCQRVVPCVSLVSSVVSLSSQSSSFGHDRSNTAGDFPVSHDAGNRQGGHSSVVSLSSVCSPPRPQDDPSRDHHD

InterPro domains:
  IPR000719 Protein kinase domain [PF00069] (226-421)
  IPR000719 Protein kinase domain [PS50011] (216-472)
  IPR000719 Protein kinase domain [SM00220] (216-471)
  IPR007822 Lanthionine synthetase C-like [PF05147] (522-851)
  IPR007822 Lanthionine synthetase C-like [PR01950] (563-581)
  IPR007822 Lanthionine synthetase C-like [PR01950] (668-684)
  IPR007822 Lanthionine synthetase C-like [PR01950] (725-745)
  IPR007822 Lanthionine synthetase C-like [PR01950] (772-785)
  IPR007822 Lanthionine synthetase C-like [SM01260] (518-857)
  IPR011009 Protein kinase-like domain superfamily [SSF56112] (212-420)
  IPR012341 Six-hairpin glycosidase-like superfamily [G3DSA:1.50.10.10] (542-855)
  IPR057929 RamC, N-terminal domain [PF25816] (22-198)
  IPR058053 RamC, C-terminal domain [cd04791] (521-857)

B-factor: mean 134.42, std 49.48, range [51.2, 368.87]

CATH classification: 1.50.10.10

Sequence (820 aa):
SHAPATPTEQELRAELTGPVTGAGRQIHARGVWLAVDDPAFHLPRQGWKIHLSARPATLQETIRRLPAVLAVPCHHFKVVRSGRHLQDLNSANNHPGSIGKAVTIYPSPEDVAPLARRLAEDLAGAGPRICSDRRVRPDAPVYYRYGPFHPCCYDINDDGDLELVVTDPQGNTHPGAADDSFWQPHWSPDPLTGATPHPAPSVLLGGRYRVVGCVYRAIDTTDIIKEARAHVNEDTLGRDSRLRLRNERYVLHLLRDLDDVPKVIDHFRHEDREYLAAENGLYVADPAPPGRSLRALATALLELLDHVHRRGVLVRDLTPTNVVLDDATGRPRLVDFEISHAEDPQLYGWTPGYSPPEQERDEPATVEADYYSLGATLFYAATGLPPTWTGDPGNHDPRRAAEVLAGRGGSGTILGLLDPDPARRRAAADDIRAGRFTDAPPPPPPSARQRARRLAAAIAHSLTELSRHAADLSGKDFTGGLVGSPINLYRGAAGGELLRHDEPSRALARGLAYWTGGFRALRNGRPGLYTGDTGIAVFIAEAGATLGDETLLKIAEPLARPVLSRITATDQHTGLAGIGTGQLLLWRLTKDAGRLELADACARRLLARDLTAELQENPPDYADCGAVSRTLGFAHGLAGIVHFLRDHHAATGETATEAALHKGCDTLLEHLPPLLEAARAVSAKPHASFCQGLAGIGAALARTGRDLGADDHLQAAREAAAACLELAPRYALTQCCGLAGIGELFLDLCQITGDRTYAQWADRIADLILARAGGSPEAPVFPDTSLHGSSGGWSIGTSGVVSFLRRLGDPAAPRLWLDPPA

Solvent-accessible surface area: 36917 Å² total

Organism: Thermomonospora curvata (strain ATCC 19995 / DSM 43183 / JCM 3096 / KCTC 9072 / NBRC 15933 / NCIMB 10081 / Henssen B9) (NCBI:txid471852)

Secondary structure (DSSP, 8-state):
--------HHHHHHHHHHHHHHTT-EEEEETTEEEEE-TT----SEEEEEEE---HHHHHHHHH--HHHHHS-EEEEEESSHHHHHHHT-TTT-GGGTT--EEEEE-GGGHHHHHHHHHTTT-------TTSEES-TTS-EEEEEEESS--EEE-TTS-EEEEEE-TT--EEE-S-TTS----TTS--TTT----------B--SSS-B---EE----S---EEEEETTSS--TT---HHHHHHHHHHHHHS-STTTTSS----EEEETTEEEE---TT--SSTT--SSSSS--HHHHHHHHHHHTT-TT-------TTS-EESSSS-SEE----TT---SSS------SSSSS-TT-SSPPP-TTTHHHHHHHHHHHHHHSSPPP----TTSSSGGGGGG----S---HHHHHTTSSTTTHHHHHHHHHHHTS------PPPP-TTHHHHHHHHHHHHHHHHHHHHHHH---TT--SSEE--SSSTTTSS----GGGS-HHHHHHHHHHHHHHHHHHTTS-----SSSSHHHHHHHHHHHHHHTT-HHHHHHHTTTS---TTT-----SSSSHHHHHHHHHHHHHHH--HHHHHHHHHHHHHHHHTHHHH--S----S-SSS-THHHHTSTTTSHHHHHHHHHHHHHHT--HHHHHHHHHHHHHHHHHHHHHHHHHHSTT------TTTSHHHHHHHHHHHHHHH--SHHHHHHHHHHHHHHHHTT--B-STTTBHHHHHHHHHHHHHHT--HHHHHHHHHHHHHHHHH-EEETTEEE---TTSSS----TTTSHHHHHHHHHHHTSTTPPPTTTS---